Protein AF-J4USQ0-F1 (afdb_monomer)

Sequence (1064 aa):
MKVIIAGAGVAGPAIAFWLVKDGHEVTLVERFPSLRTAGLQVDLRNEAIEVVRRMGLLQTVRDRSVPEMGTIIVDSKGQEDIVQRKLHTETESGVQGKTSAYEIMRRDLIEILYDATKENVTYRFGLSVDHYRNIEGDENNEEGPKTDKVEVTLSDGSKEMYDLLIAADGQGSRIRKHMFFYRPEDDQSRWLGVFSAYFTLPRRDYDTSFCRMYHATERRLAMTRWHKEDQGQVYLMAMSNTERFRRALDRDVASQKDAFAAVFKGMGWQEERILAALTDAEDFYADEMLQRRSTVWSHGRVVLLGDSAYCASPIAGVGSSMALIGAYVLAGELASHGERDVAAALASYDATMRPLVDQSQRLPKRSLQAWLPLSTWSIKRLHVKEWVRSKGRGAQPWAKKVRDQRWLLPDYPEMCWRSRSAAWASLPSTARSSLTEDSRSRSFWSPGAYSATSSVGDDIWLPSYELRKEERTERLDRFPAHFPTVVFAAFAIYLPAFLATYRAGPELEVVDDKIDVVVKETTITPSDDNGASAVVADEVDVEEKVLLREKPVSKWKILAYGAPSSSHQLSSILTFLINGILVALTADALFRARILYPVDDISFVRLGYISNSEAKMLLREPDQAKMPVTVETRIADPQPPFEDPIWRLAGGLESTTSETDFTGIVNIPLSSKHTRWYEYRTSNNHTGRFLSAPRPGQLSDETDGKFTFLSTSCILPRFPYNPLDHALAIPGLRHLADKLPSLGAQFMLFLGDFIYIDVPSRFGKSIDEYRMQYRQVYASPDWAPVGQNLSWIHVLDDHEISNDWDANNSGVYQAAVQPWATYQANVNPPKALRAGSNSAQRQGATWYTFAQGPASFFLMDTRSYRSPNKVPFEDEEKTMLGAEQLEDFLAWLARPEPRGIRWKIVASSVPFTKNWPVNVRDTWGGFLVERRKVLEAMWDAGARGLGVLILSGDRHEFAATKFPPPADSKWPASAAVHEISTSPLNQFASPFPTYRQTDDEDVELKYIPSGSSKFGAYTIENFDGESLLQYQLFVDGKEAWNTTLVAAKPAGGTSRSFWDFLKF

Structure (mmCIF, N/CA/C/O backbone):
data_AF-J4USQ0-F1
#
_entry.id   AF-J4USQ0-F1
#
loop_
_atom_site.group_PDB
_atom_site.id
_atom_site.type_symbol
_atom_site.label_atom_id
_atom_site.label_alt_id
_atom_site.label_comp_id
_atom_site.label_asym_id
_atom_site.label_entity_id
_atom_site.label_seq_id
_atom_site.pdbx_PDB_ins_code
_atom_site.Cartn_x
_atom_site.Cartn_y
_atom_site.Cartn_z
_atom_site.occupancy
_atom_site.B_iso_or_equiv
_atom_site.auth_seq_id
_atom_site.auth_comp_id
_atom_site.auth_asym_id
_atom_site.auth_atom_id
_atom_site.pdbx_PDB_model_num
ATOM 1 N N . MET A 1 1 ? -6.585 -44.286 2.286 1.00 91.06 1 MET A N 1
ATOM 2 C CA . MET A 1 1 ? -7.352 -44.232 1.023 1.00 91.06 1 MET A CA 1
ATOM 3 C C . MET A 1 1 ? -6.670 -45.063 -0.051 1.00 91.06 1 MET A C 1
ATOM 5 O O . MET A 1 1 ? -5.442 -45.133 -0.073 1.00 91.06 1 MET A O 1
ATOM 9 N N . LYS A 1 2 ? -7.463 -45.645 -0.954 1.00 95.00 2 LYS A N 1
ATOM 10 C CA . LYS A 1 2 ? -7.025 -46.266 -2.204 1.00 95.00 2 LYS A CA 1
ATOM 11 C C . LYS A 1 2 ? -7.117 -45.242 -3.336 1.00 95.00 2 LYS A C 1
ATOM 13 O O . LYS A 1 2 ? -8.212 -44.824 -3.713 1.00 95.00 2 LYS A O 1
ATOM 18 N N . VAL A 1 3 ? -5.978 -44.840 -3.889 1.00 97.56 3 VAL A N 1
ATOM 19 C CA . VAL A 1 3 ? -5.871 -43.757 -4.878 1.00 97.56 3 VAL A CA 1
ATOM 20 C C . VAL A 1 3 ? -5.372 -44.306 -6.210 1.00 97.56 3 VAL A C 1
ATOM 22 O O . VAL A 1 3 ? -4.379 -45.035 -6.255 1.00 97.56 3 VAL A O 1
ATOM 25 N N . ILE A 1 4 ? -6.034 -43.925 -7.304 1.00 98.31 4 ILE A N 1
ATOM 26 C CA . ILE A 1 4 ? -5.542 -44.170 -8.661 1.00 98.31 4 ILE A CA 1
ATOM 27 C C . ILE A 1 4 ? -5.005 -42.880 -9.277 1.00 98.31 4 ILE A C 1
ATOM 29 O O . ILE A 1 4 ? -5.655 -41.836 -9.259 1.00 98.31 4 ILE A O 1
ATOM 33 N N . ILE A 1 5 ? -3.808 -42.955 -9.851 1.00 98.56 5 ILE A N 1
ATOM 34 C CA . ILE A 1 5 ? -3.156 -41.857 -10.562 1.00 98.56 5 ILE A CA 1
ATOM 35 C C . ILE A 1 5 ? -3.065 -42.227 -12.041 1.00 98.56 5 ILE A C 1
ATOM 37 O O . ILE A 1 5 ? -2.506 -43.264 -12.394 1.00 98.56 5 ILE A O 1
ATOM 41 N N . ALA A 1 6 ? -3.577 -41.370 -12.919 1.00 97.69 6 ALA A N 1
ATOM 42 C CA . ALA A 1 6 ? -3.460 -41.548 -14.362 1.00 97.69 6 ALA A CA 1
ATOM 43 C C . ALA A 1 6 ? -2.284 -40.725 -14.908 1.00 97.69 6 ALA A C 1
ATOM 45 O O . ALA A 1 6 ? -2.381 -39.503 -14.989 1.00 97.69 6 ALA A O 1
ATOM 46 N N . GLY A 1 7 ? -1.194 -41.387 -15.304 1.00 95.69 7 GLY A N 1
ATOM 47 C CA . GLY A 1 7 ? -0.032 -40.798 -15.979 1.00 95.69 7 GLY A CA 1
ATOM 48 C C . GLY A 1 7 ? 1.277 -40.883 -15.184 1.00 95.69 7 GLY A C 1
ATOM 49 O O . GLY A 1 7 ? 1.398 -40.339 -14.088 1.00 95.69 7 GLY A O 1
ATOM 50 N N . ALA A 1 8 ? 2.310 -41.484 -15.783 1.00 94.19 8 ALA A N 1
ATOM 51 C CA . ALA A 1 8 ? 3.670 -41.620 -15.245 1.00 94.19 8 ALA A CA 1
ATOM 52 C C . ALA A 1 8 ? 4.606 -40.516 -15.780 1.00 94.19 8 ALA A C 1
ATOM 54 O O . ALA A 1 8 ? 5.695 -40.771 -16.297 1.00 94.19 8 ALA A O 1
ATOM 55 N N . GLY A 1 9 ? 4.145 -39.263 -15.713 1.00 92.12 9 GLY A N 1
ATOM 56 C CA . GLY A 1 9 ? 4.938 -38.076 -16.045 1.00 92.12 9 GLY A CA 1
ATOM 57 C C . GLY A 1 9 ? 5.817 -37.611 -14.878 1.00 92.12 9 GLY A C 1
ATOM 58 O O . GLY A 1 9 ? 6.396 -38.415 -14.165 1.00 92.12 9 GLY A O 1
ATOM 59 N N . VAL A 1 10 ? 5.902 -36.293 -14.664 1.00 94.62 10 VAL A N 1
ATOM 60 C CA . VAL A 1 10 ? 6.543 -35.723 -13.458 1.00 94.62 10 VAL A CA 1
ATOM 61 C C . VAL A 1 10 ? 5.551 -35.696 -12.293 1.00 94.62 10 VAL A C 1
ATOM 63 O O . VAL A 1 10 ? 5.854 -36.176 -11.208 1.00 94.62 10 VAL A O 1
ATOM 66 N N . ALA A 1 11 ? 4.346 -35.169 -12.535 1.00 96.56 11 ALA A N 1
ATOM 67 C CA . ALA A 1 11 ? 3.311 -34.993 -11.519 1.00 96.56 11 ALA A CA 1
ATOM 68 C C . ALA A 1 11 ? 2.892 -36.309 -10.845 1.00 96.56 11 ALA A C 1
ATOM 70 O O . ALA A 1 11 ? 2.809 -36.348 -9.624 1.00 96.56 11 ALA A O 1
ATOM 71 N N . GLY A 1 12 ? 2.661 -37.374 -11.622 1.00 96.88 12 GLY A N 1
ATOM 72 C CA . GLY A 1 12 ? 2.139 -38.646 -11.112 1.00 96.88 12 GLY A CA 1
ATOM 73 C C . GLY A 1 12 ? 3.062 -39.333 -10.097 1.00 96.88 12 GLY A C 1
ATOM 74 O O . GLY A 1 12 ? 2.670 -39.498 -8.945 1.00 96.88 12 GLY A O 1
ATOM 75 N N . PRO A 1 13 ? 4.309 -39.673 -10.460 1.00 96.94 13 PRO A N 1
ATOM 76 C CA . PRO A 1 13 ? 5.282 -40.214 -9.512 1.00 96.94 13 PRO A CA 1
ATOM 77 C C . PRO A 1 13 ? 5.581 -39.264 -8.338 1.00 96.94 13 PRO A C 1
ATOM 79 O O . PRO A 1 13 ? 5.800 -39.722 -7.218 1.00 96.94 13 PRO A O 1
ATOM 82 N N . ALA A 1 14 ? 5.543 -37.941 -8.553 1.00 97.69 14 ALA A N 1
ATOM 83 C CA . ALA A 1 14 ? 5.748 -36.967 -7.481 1.00 97.69 14 ALA A CA 1
ATOM 84 C C . ALA A 1 14 ? 4.627 -36.981 -6.430 1.00 97.69 14 ALA A C 1
ATOM 86 O O . ALA A 1 14 ? 4.930 -36.955 -5.241 1.00 97.69 14 ALA A O 1
ATOM 87 N N . ILE A 1 15 ? 3.351 -37.042 -6.833 1.00 97.94 15 ILE A N 1
ATOM 88 C CA . ILE A 1 15 ? 2.240 -37.148 -5.871 1.00 97.94 15 ILE A CA 1
ATOM 89 C C . ILE A 1 15 ? 2.223 -38.533 -5.220 1.00 97.94 15 ILE A C 1
ATOM 91 O O . ILE A 1 15 ? 2.036 -38.634 -4.012 1.00 97.94 15 ILE A O 1
ATOM 95 N N . ALA A 1 16 ? 2.526 -39.588 -5.984 1.00 97.81 16 ALA A N 1
ATOM 96 C CA . ALA A 1 16 ? 2.618 -40.949 -5.463 1.00 97.81 16 ALA A CA 1
ATOM 97 C C . ALA A 1 16 ? 3.649 -41.064 -4.327 1.00 97.81 16 ALA A C 1
ATOM 99 O O . ALA A 1 16 ? 3.382 -41.718 -3.323 1.00 97.81 16 ALA A O 1
ATOM 100 N N . PHE A 1 17 ? 4.790 -40.373 -4.446 1.00 97.06 17 PHE A N 1
ATOM 101 C CA . PHE A 1 17 ? 5.808 -40.312 -3.394 1.00 97.06 17 PHE A CA 1
ATOM 102 C C . PHE A 1 17 ? 5.253 -39.798 -2.061 1.00 97.06 17 PHE A C 1
ATOM 104 O O . PHE A 1 17 ? 5.545 -40.375 -1.014 1.00 97.06 17 PHE A O 1
ATOM 111 N N . TRP A 1 18 ? 4.472 -38.717 -2.088 1.00 96.31 18 TRP A N 1
ATOM 112 C CA . TRP A 1 18 ? 3.912 -38.126 -0.875 1.00 96.31 18 TRP A CA 1
ATOM 113 C C . TRP A 1 18 ? 2.767 -38.969 -0.309 1.00 96.31 18 TRP A C 1
ATOM 115 O O . TRP A 1 18 ? 2.776 -39.260 0.882 1.00 96.31 18 TRP A O 1
ATOM 125 N N . LEU A 1 19 ? 1.854 -39.447 -1.161 1.00 95.50 19 LEU A N 1
ATOM 126 C CA . LEU A 1 19 ? 0.703 -40.251 -0.734 1.00 95.50 19 LEU A CA 1
ATOM 127 C C . LEU A 1 19 ? 1.112 -41.590 -0.104 1.00 95.50 19 LEU A C 1
ATOM 129 O O . LEU A 1 19 ? 0.542 -41.994 0.904 1.00 95.50 19 LEU A O 1
ATOM 133 N N . VAL A 1 20 ? 2.123 -42.270 -0.656 1.00 94.56 20 VAL A N 1
ATOM 134 C CA . VAL A 1 20 ? 2.651 -43.506 -0.055 1.00 94.56 20 VAL A CA 1
ATOM 135 C C . VAL A 1 20 ? 3.273 -43.233 1.312 1.00 94.56 20 VAL A C 1
ATOM 137 O O . VAL A 1 20 ? 3.106 -44.027 2.235 1.00 94.56 20 VAL A O 1
ATOM 140 N N . LYS A 1 21 ? 3.991 -42.113 1.464 1.00 90.38 21 LYS A N 1
ATOM 141 C CA . LYS A 1 21 ? 4.572 -41.733 2.759 1.00 90.38 21 LYS A CA 1
ATOM 142 C C . LYS A 1 21 ? 3.519 -41.401 3.811 1.00 90.38 21 LYS A C 1
ATOM 144 O O . LYS A 1 21 ? 3.797 -41.601 4.989 1.00 90.38 21 LYS A O 1
ATOM 149 N N . ASP A 1 22 ? 2.351 -40.941 3.380 1.00 88.88 22 ASP A N 1
ATOM 150 C CA . ASP A 1 22 ? 1.182 -40.710 4.232 1.00 88.88 22 ASP A CA 1
ATOM 151 C C . ASP A 1 22 ? 0.345 -41.988 4.472 1.00 88.88 22 ASP A C 1
ATOM 153 O O . ASP A 1 22 ? -0.679 -41.971 5.146 1.00 88.88 22 ASP A O 1
ATOM 157 N N . GLY A 1 23 ? 0.792 -43.140 3.953 1.00 90.75 23 GLY A N 1
ATOM 158 C CA . GLY A 1 23 ? 0.183 -44.448 4.211 1.00 90.75 23 GLY A CA 1
ATOM 159 C C . GLY A 1 23 ? -0.972 -44.826 3.279 1.00 90.75 23 GLY A C 1
ATOM 160 O O . GLY A 1 23 ? -1.712 -45.763 3.578 1.00 90.75 23 GLY A O 1
ATOM 161 N N . HIS A 1 24 ? -1.154 -44.132 2.154 1.00 93.50 24 HIS A N 1
ATOM 162 C CA . HIS A 1 24 ? -2.183 -44.476 1.172 1.00 93.50 24 HIS A CA 1
ATOM 163 C C . HIS A 1 24 ? -1.770 -45.629 0.242 1.00 93.50 24 HIS A C 1
ATOM 165 O O . HIS A 1 24 ? -0.600 -45.792 -0.104 1.00 93.50 24 HIS A O 1
ATOM 171 N N . GLU A 1 25 ? -2.757 -46.394 -0.233 1.00 96.81 25 GLU A N 1
ATOM 172 C CA . GLU A 1 25 ? -2.566 -47.434 -1.248 1.00 96.81 25 GLU A CA 1
ATOM 173 C C . GLU A 1 25 ? -2.660 -46.800 -2.641 1.00 96.81 25 GLU A C 1
ATOM 175 O O . GLU A 1 25 ? -3.724 -46.330 -3.048 1.00 96.81 25 GLU A O 1
ATOM 180 N N . VAL A 1 26 ? -1.548 -46.769 -3.381 1.00 98.31 26 VAL A N 1
ATOM 181 C CA . VAL A 1 26 ? -1.456 -46.029 -4.647 1.00 98.31 26 VAL A CA 1
ATOM 182 C C . VAL A 1 26 ? -1.272 -46.974 -5.835 1.00 98.31 26 VAL A C 1
ATOM 184 O O . VAL A 1 26 ? -0.310 -47.743 -5.907 1.00 98.31 26 VAL A O 1
ATOM 187 N N . THR A 1 27 ? -2.174 -46.870 -6.812 1.00 98.44 27 THR A N 1
ATOM 188 C CA . THR A 1 27 ? -2.026 -47.466 -8.148 1.00 98.44 27 THR A CA 1
ATOM 189 C C . THR A 1 27 ? -1.762 -46.362 -9.165 1.00 98.44 27 THR A C 1
ATOM 191 O O . THR A 1 27 ? -2.521 -45.400 -9.236 1.00 98.44 27 THR A O 1
ATOM 194 N N . LEU A 1 28 ? -0.723 -46.496 -9.986 1.00 98.31 28 LEU A N 1
ATOM 195 C CA . LEU A 1 28 ? -0.434 -45.564 -11.072 1.00 98.31 28 LEU A CA 1
ATOM 196 C C . LEU A 1 28 ? -0.550 -46.285 -12.415 1.00 98.31 28 LEU A C 1
ATOM 198 O O . LEU A 1 28 ? 0.158 -47.259 -12.665 1.00 98.31 28 LEU A O 1
ATOM 202 N N . VAL A 1 29 ? -1.427 -45.792 -13.289 1.00 97.56 29 VAL A N 1
ATOM 203 C CA . VAL A 1 29 ? -1.617 -46.324 -14.646 1.00 97.56 29 VAL A CA 1
ATOM 204 C C . VAL A 1 29 ? -0.976 -45.406 -15.686 1.00 97.56 29 VAL A C 1
ATOM 206 O O . VAL A 1 29 ? -1.064 -44.180 -15.588 1.00 97.56 29 VAL A O 1
ATOM 209 N N . GLU A 1 30 ? -0.317 -45.982 -16.687 1.00 95.12 30 GLU A N 1
ATOM 210 C CA . GLU A 1 30 ? 0.329 -45.257 -17.784 1.00 95.12 30 GLU A CA 1
ATOM 211 C C . GLU A 1 30 ? -0.036 -45.894 -19.124 1.00 95.12 30 GLU A C 1
ATOM 213 O O . GLU A 1 30 ? 0.147 -47.092 -19.324 1.00 95.12 30 GLU A O 1
ATOM 218 N N . ARG A 1 31 ? -0.517 -45.075 -20.067 1.00 93.44 31 ARG A N 1
ATOM 219 C CA . ARG A 1 31 ? -0.983 -45.539 -21.381 1.00 93.44 31 ARG A CA 1
ATOM 220 C C . ARG A 1 31 ? 0.138 -46.120 -22.238 1.00 93.44 31 ARG A C 1
ATOM 222 O O . ARG A 1 31 ? -0.121 -46.935 -23.116 1.00 93.44 31 ARG A O 1
ATOM 229 N N . PHE A 1 32 ? 1.372 -45.661 -22.042 1.00 90.94 32 PHE A N 1
ATOM 230 C CA . PHE A 1 32 ? 2.525 -46.205 -22.750 1.00 90.94 32 PHE A CA 1
ATOM 231 C C . PHE A 1 32 ? 2.962 -47.539 -22.125 1.00 90.94 32 PHE A C 1
ATOM 233 O O . PHE A 1 32 ? 2.872 -47.698 -20.909 1.00 90.94 32 PHE A O 1
ATOM 240 N N . PRO A 1 33 ? 3.473 -48.492 -22.929 1.00 90.88 33 PRO A N 1
ATOM 241 C CA . PRO A 1 33 ? 3.874 -49.819 -22.447 1.00 90.88 33 PRO A CA 1
ATOM 242 C C . PRO A 1 33 ? 5.113 -49.793 -21.537 1.00 90.88 33 PRO A C 1
ATOM 244 O O . PRO A 1 33 ? 5.464 -50.802 -20.935 1.00 90.88 33 PRO A O 1
ATOM 247 N N . SER A 1 34 ? 5.779 -48.645 -21.427 1.00 88.88 34 SER A N 1
ATOM 248 C CA . SER A 1 34 ? 6.929 -48.422 -20.561 1.00 88.88 34 SER A CA 1
ATOM 249 C C . SER A 1 34 ? 7.004 -46.955 -20.141 1.00 88.88 34 SER A C 1
ATOM 251 O O . SER A 1 34 ? 6.361 -46.085 -20.738 1.00 88.88 34 SER A O 1
ATOM 253 N N . LEU A 1 35 ? 7.843 -46.661 -19.146 1.00 85.75 35 LEU A N 1
ATOM 254 C CA . LEU A 1 35 ? 8.131 -45.295 -18.718 1.00 85.75 35 LEU A CA 1
ATOM 255 C C . LEU A 1 35 ? 8.628 -44.458 -19.903 1.00 85.75 35 LEU A C 1
ATOM 257 O O . LEU A 1 35 ? 9.567 -44.843 -20.606 1.00 85.75 35 LEU A O 1
ATOM 261 N N . ARG A 1 36 ? 7.996 -43.305 -20.145 1.00 76.88 36 ARG A N 1
ATOM 262 C CA . ARG A 1 36 ? 8.358 -42.457 -21.283 1.00 76.88 36 ARG A CA 1
ATOM 263 C C . ARG A 1 36 ? 9.597 -41.632 -20.957 1.00 76.88 36 ARG A C 1
ATOM 265 O O . ARG A 1 36 ? 9.516 -40.566 -20.348 1.00 76.88 36 ARG A O 1
ATOM 272 N N . THR A 1 37 ? 10.728 -42.120 -21.441 1.00 64.81 37 THR A N 1
ATOM 273 C CA . THR A 1 37 ? 12.059 -41.534 -21.265 1.00 64.81 37 THR A CA 1
ATOM 274 C C . THR A 1 37 ? 12.434 -40.514 -22.345 1.00 64.81 37 THR A C 1
ATOM 276 O O . THR A 1 37 ? 13.511 -39.934 -22.301 1.00 64.81 37 THR A O 1
ATOM 279 N N . ALA A 1 38 ? 11.552 -40.238 -23.308 1.00 65.31 38 ALA A N 1
ATOM 280 C CA . ALA A 1 38 ? 11.733 -39.140 -24.255 1.00 65.31 38 ALA A CA 1
ATOM 281 C C . ALA A 1 38 ? 11.312 -37.797 -23.628 1.00 65.31 38 ALA A C 1
ATOM 283 O O . ALA A 1 38 ? 10.303 -37.711 -22.915 1.00 65.31 38 ALA A O 1
ATOM 284 N N . GLY A 1 39 ? 12.051 -36.725 -23.914 1.00 69.44 39 GLY A N 1
ATOM 285 C CA . GLY A 1 39 ? 11.675 -35.388 -23.469 1.00 69.44 39 GLY A CA 1
ATOM 286 C C . GLY A 1 39 ? 12.799 -34.362 -23.517 1.00 69.44 39 GLY A C 1
ATOM 287 O O . GLY A 1 39 ? 13.975 -34.684 -23.657 1.00 69.44 39 GLY A O 1
ATOM 288 N N . LEU A 1 40 ? 12.389 -33.108 -23.387 1.00 80.31 40 LEU A N 1
ATOM 289 C CA . LEU A 1 40 ? 13.247 -31.931 -23.309 1.00 80.31 40 LEU A CA 1
ATOM 290 C C . LEU A 1 40 ? 13.972 -31.801 -21.961 1.00 80.31 40 LEU A C 1
ATOM 292 O O . LEU A 1 40 ? 13.605 -32.421 -20.960 1.00 80.31 40 LEU A O 1
ATOM 296 N N . GLN A 1 41 ? 14.988 -30.950 -21.955 1.00 85.94 41 GLN A N 1
ATOM 297 C CA . GLN A 1 41 ? 15.636 -30.433 -20.755 1.00 85.94 41 GLN A CA 1
ATOM 298 C C . GLN A 1 41 ? 14.641 -29.563 -19.971 1.00 85.94 41 GLN A C 1
ATOM 300 O O . GLN A 1 41 ? 13.936 -28.733 -20.549 1.00 85.94 41 GLN A O 1
ATOM 305 N N . VAL A 1 42 ? 14.529 -29.799 -18.665 1.00 86.69 42 VAL A N 1
ATOM 306 C CA . VAL A 1 42 ? 13.593 -29.117 -17.764 1.00 86.69 42 VAL A CA 1
ATOM 307 C C . VAL A 1 42 ? 14.342 -28.452 -16.622 1.00 86.69 42 VAL A C 1
ATOM 309 O O . VAL A 1 42 ? 15.324 -28.982 -16.108 1.00 86.69 42 VAL A O 1
ATOM 312 N N . ASP A 1 43 ? 13.832 -27.303 -16.191 1.00 81.38 43 ASP A N 1
ATOM 313 C CA . ASP A 1 43 ? 14.385 -26.560 -15.068 1.00 81.38 43 ASP A CA 1
ATOM 314 C C . ASP A 1 43 ? 13.612 -26.830 -13.775 1.00 81.38 43 ASP A C 1
ATOM 316 O O . ASP A 1 43 ? 12.377 -26.721 -13.726 1.00 81.38 43 ASP A O 1
ATOM 320 N N . LEU A 1 44 ? 14.355 -27.066 -12.692 1.00 82.94 44 LEU A N 1
ATOM 321 C CA . LEU A 1 44 ? 13.839 -26.874 -11.341 1.00 82.94 44 LEU A CA 1
ATOM 322 C C . LEU A 1 44 ? 14.146 -25.455 -10.862 1.00 82.94 44 LEU A C 1
ATOM 324 O O . LEU A 1 44 ? 15.304 -25.025 -10.789 1.00 82.94 44 LEU A O 1
ATOM 328 N N . ARG A 1 45 ? 13.084 -24.713 -10.544 1.00 78.19 45 ARG A N 1
ATOM 329 C CA . ARG A 1 45 ? 13.154 -23.307 -10.143 1.00 78.19 45 ARG A CA 1
ATOM 330 C C . ARG A 1 45 ? 12.479 -23.084 -8.796 1.00 78.19 45 ARG A C 1
ATOM 332 O O . ARG A 1 45 ? 11.486 -23.734 -8.474 1.00 78.19 45 ARG A O 1
ATOM 339 N N . ASN A 1 46 ? 13.005 -22.118 -8.046 1.00 78.44 46 ASN A N 1
ATOM 340 C CA . ASN A 1 46 ? 12.407 -21.588 -6.819 1.00 78.44 46 ASN A CA 1
ATOM 341 C C . ASN A 1 46 ? 11.964 -22.684 -5.818 1.00 78.44 46 ASN A C 1
ATOM 343 O O . ASN A 1 46 ? 12.779 -23.504 -5.400 1.00 78.44 46 ASN A O 1
ATOM 347 N N . GLU A 1 47 ? 10.687 -22.696 -5.424 1.00 86.00 47 GLU A N 1
ATOM 348 C CA . GLU A 1 47 ? 10.088 -23.589 -4.424 1.00 86.00 47 GLU A CA 1
ATOM 349 C C . GLU A 1 47 ? 10.143 -25.072 -4.824 1.00 86.00 47 GLU A C 1
ATOM 351 O O . GLU A 1 47 ? 10.145 -25.938 -3.954 1.00 86.00 47 GLU A O 1
ATOM 356 N N . ALA A 1 48 ? 10.267 -25.404 -6.113 1.00 88.62 48 ALA A N 1
ATOM 357 C CA . ALA A 1 48 ? 10.392 -26.800 -6.537 1.00 88.62 48 ALA A CA 1
ATOM 358 C C . ALA A 1 48 ? 11.705 -27.441 -6.053 1.00 88.62 48 ALA A C 1
ATOM 360 O O . ALA A 1 48 ? 11.734 -28.633 -5.754 1.00 88.62 48 ALA A O 1
ATOM 361 N N . ILE A 1 49 ? 12.781 -26.653 -5.920 1.00 88.50 49 ILE A N 1
ATOM 362 C CA . ILE A 1 49 ? 14.055 -27.119 -5.343 1.00 88.50 49 ILE A CA 1
ATOM 363 C C . ILE A 1 49 ? 13.844 -27.525 -3.884 1.00 88.50 49 ILE A C 1
ATOM 365 O O . ILE A 1 49 ? 14.345 -28.555 -3.437 1.00 88.50 49 ILE A O 1
ATOM 369 N N . GLU A 1 50 ? 13.068 -26.724 -3.158 1.00 88.19 50 GLU A N 1
ATOM 370 C CA . GLU A 1 50 ? 12.704 -26.979 -1.773 1.00 88.19 50 GLU A CA 1
ATOM 371 C C . GLU A 1 50 ? 11.836 -28.240 -1.646 1.00 88.19 50 GLU A C 1
ATOM 373 O O . GLU A 1 50 ? 12.124 -29.087 -0.804 1.00 88.19 50 GLU A O 1
ATOM 378 N N . VAL A 1 51 ? 10.854 -28.445 -2.531 1.00 92.88 51 VAL A N 1
ATOM 379 C CA . VAL A 1 51 ? 10.066 -29.692 -2.574 1.00 92.88 51 VAL A CA 1
ATOM 380 C C . VAL A 1 51 ? 10.975 -30.907 -2.772 1.00 92.88 51 VAL A C 1
ATOM 382 O O . VAL A 1 51 ? 10.937 -31.840 -1.973 1.00 92.88 51 VAL A O 1
ATOM 385 N N . VAL A 1 52 ? 11.859 -30.887 -3.773 1.00 93.12 52 VAL A N 1
ATOM 386 C CA . VAL A 1 52 ? 12.793 -31.998 -4.039 1.00 93.12 52 VAL A CA 1
ATOM 387 C C . VAL A 1 52 ? 13.766 -32.215 -2.871 1.00 93.12 52 VAL A C 1
ATOM 389 O O . VAL A 1 52 ? 14.123 -33.354 -2.549 1.00 93.12 52 VAL A O 1
ATOM 392 N N . ARG A 1 53 ? 14.158 -31.146 -2.168 1.00 90.25 53 ARG A N 1
ATOM 393 C CA . ARG A 1 53 ? 14.927 -31.235 -0.919 1.00 90.25 53 ARG A CA 1
ATOM 394 C C . ARG A 1 53 ? 14.143 -31.949 0.182 1.00 90.25 53 ARG A C 1
ATOM 396 O O . ARG A 1 53 ? 14.715 -32.818 0.839 1.00 90.25 53 ARG A O 1
ATOM 403 N N . ARG A 1 54 ? 12.853 -31.644 0.360 1.00 91.31 54 ARG A N 1
ATOM 404 C CA . ARG A 1 54 ? 11.963 -32.327 1.322 1.00 91.31 54 ARG A CA 1
ATOM 405 C C . ARG A 1 54 ? 11.720 -33.794 0.950 1.00 91.31 54 ARG A C 1
ATOM 407 O O . ARG A 1 54 ? 11.613 -34.637 1.840 1.00 91.31 54 ARG A O 1
ATOM 414 N N . MET A 1 55 ? 11.729 -34.125 -0.344 1.00 93.19 55 MET A N 1
ATOM 415 C CA . MET A 1 55 ? 11.717 -35.517 -0.820 1.00 93.19 55 MET A CA 1
ATOM 416 C C . MET A 1 55 ? 13.027 -36.260 -0.504 1.00 93.19 55 MET A C 1
ATOM 418 O O . MET A 1 55 ? 13.050 -37.487 -0.483 1.00 93.19 55 MET A O 1
ATOM 422 N N . GLY A 1 56 ? 14.119 -35.539 -0.225 1.00 92.31 56 GLY A N 1
ATOM 423 C CA . GLY A 1 56 ? 15.450 -36.118 -0.034 1.00 92.31 56 GLY A CA 1
ATOM 424 C C . GLY A 1 56 ? 16.164 -36.470 -1.342 1.00 92.31 56 GLY A C 1
ATOM 425 O O . GLY A 1 56 ? 17.165 -37.173 -1.306 1.00 92.31 56 GLY A O 1
ATOM 426 N N . LEU A 1 57 ? 15.676 -35.969 -2.482 1.00 94.19 57 LEU A N 1
ATOM 427 C CA . LEU A 1 57 ? 16.160 -36.317 -3.826 1.00 94.19 57 LEU A CA 1
ATOM 428 C C . LEU A 1 57 ? 17.069 -35.240 -4.441 1.00 94.19 57 LEU A C 1
ATOM 430 O O . LEU A 1 57 ? 17.544 -35.392 -5.564 1.00 94.19 57 LEU A O 1
ATOM 434 N N . LEU A 1 58 ? 17.327 -34.141 -3.720 1.00 90.62 58 LEU A N 1
ATOM 435 C CA . LEU A 1 58 ? 18.045 -32.981 -4.262 1.00 90.62 58 LEU A CA 1
ATOM 436 C C . LEU A 1 58 ? 19.448 -33.326 -4.766 1.00 90.62 58 LEU A C 1
ATOM 438 O O . LEU A 1 58 ? 19.851 -32.835 -5.818 1.00 90.62 58 LEU A O 1
ATOM 442 N N . GLN A 1 59 ? 20.183 -34.164 -4.031 1.00 87.81 59 GLN A N 1
ATOM 443 C CA . GLN A 1 59 ? 21.527 -34.559 -4.443 1.00 87.81 59 GLN A CA 1
ATOM 444 C C . GLN A 1 59 ? 21.484 -35.437 -5.698 1.00 87.81 59 GLN A C 1
ATOM 446 O O . GLN A 1 59 ? 22.187 -35.148 -6.656 1.00 87.81 59 GLN A O 1
ATOM 451 N N . THR A 1 60 ? 20.575 -36.413 -5.750 1.00 92.69 60 THR A N 1
ATOM 452 C CA . THR A 1 60 ? 20.378 -37.271 -6.928 1.00 92.69 60 THR A CA 1
ATOM 453 C C . THR A 1 60 ? 20.030 -36.464 -8.178 1.00 92.69 60 THR A C 1
ATOM 455 O O . THR A 1 60 ? 20.513 -36.776 -9.263 1.00 92.69 60 THR A O 1
ATOM 458 N N . VAL A 1 61 ? 19.225 -35.404 -8.036 1.00 91.75 61 VAL A N 1
ATOM 459 C CA . VAL A 1 61 ? 18.933 -34.487 -9.144 1.00 91.75 61 VAL A CA 1
ATOM 460 C C . VAL A 1 61 ? 20.183 -33.723 -9.573 1.00 91.75 61 VAL A C 1
ATOM 462 O O . VAL A 1 61 ? 20.453 -33.663 -10.766 1.00 91.75 61 VAL A O 1
ATOM 465 N N . ARG A 1 62 ? 20.968 -33.178 -8.632 1.00 87.50 62 ARG A N 1
ATOM 466 C CA . ARG A 1 62 ? 22.221 -32.469 -8.953 1.00 87.50 62 ARG A CA 1
ATOM 467 C C . ARG A 1 62 ? 23.219 -33.359 -9.689 1.00 87.50 62 ARG A C 1
ATOM 469 O O . ARG A 1 62 ? 23.839 -32.898 -10.640 1.00 87.50 62 ARG A O 1
ATOM 476 N N . ASP A 1 63 ? 23.343 -34.617 -9.277 1.00 88.50 63 ASP A N 1
ATOM 477 C CA . ASP A 1 63 ? 24.284 -35.573 -9.871 1.00 88.50 63 ASP A CA 1
ATOM 478 C C . ASP A 1 63 ? 23.895 -35.962 -11.310 1.00 88.50 63 ASP A C 1
ATOM 480 O O . ASP A 1 63 ? 24.748 -36.391 -12.084 1.00 88.50 63 ASP A O 1
ATOM 484 N N . ARG A 1 64 ? 22.618 -35.789 -11.685 1.00 89.50 64 ARG A N 1
ATOM 485 C CA . ARG A 1 64 ? 22.102 -36.005 -13.048 1.00 89.50 64 ARG A CA 1
ATOM 486 C C . ARG A 1 64 ? 21.797 -34.699 -13.801 1.00 89.50 64 ARG A C 1
ATOM 488 O O . ARG A 1 64 ? 21.225 -34.747 -14.888 1.00 89.50 64 ARG A O 1
ATOM 495 N N . SER A 1 65 ? 22.153 -33.534 -13.252 1.00 88.12 65 SER A N 1
ATOM 496 C CA . SER A 1 65 ? 21.978 -32.249 -13.937 1.00 88.12 65 SER A CA 1
ATOM 497 C C . SER A 1 65 ? 22.842 -32.176 -15.199 1.00 88.12 65 SER A C 1
ATOM 499 O O . SER A 1 65 ? 23.970 -32.666 -15.243 1.00 88.12 65 SER A O 1
ATOM 501 N N . VAL A 1 66 ? 22.345 -31.489 -16.225 1.00 86.62 66 VAL A N 1
ATOM 502 C CA . VAL A 1 66 ? 23.075 -31.303 -17.482 1.00 86.62 66 VAL A CA 1
ATOM 503 C C . VAL A 1 66 ? 24.243 -30.314 -17.314 1.00 86.62 66 VAL A C 1
ATOM 505 O O . VAL A 1 66 ? 24.077 -29.242 -16.715 1.00 86.62 66 VAL A O 1
ATOM 508 N N . PRO A 1 67 ? 25.432 -30.603 -17.878 1.00 81.19 67 PRO A N 1
ATOM 509 C CA . PRO A 1 67 ? 26.620 -29.757 -17.743 1.00 81.19 67 PRO A CA 1
ATOM 510 C C . PRO A 1 67 ? 26.605 -28.560 -18.718 1.00 81.19 67 PRO A C 1
ATOM 512 O O . PRO A 1 67 ? 27.613 -28.239 -19.351 1.00 81.19 67 PRO A O 1
ATOM 515 N N . GLU A 1 68 ? 25.458 -27.889 -18.873 1.00 84.25 68 GLU A N 1
ATOM 516 C CA . GLU A 1 68 ? 25.324 -26.727 -19.758 1.00 84.25 68 GLU A CA 1
ATOM 517 C C . GLU A 1 68 ? 26.103 -25.523 -19.193 1.00 84.25 68 GLU A C 1
ATOM 519 O O . GLU A 1 68 ? 25.905 -25.121 -18.045 1.00 84.25 68 GLU A O 1
ATOM 524 N N . MET A 1 69 ? 26.992 -24.929 -19.998 1.00 82.06 69 MET A N 1
ATOM 525 C CA . MET A 1 69 ? 27.903 -23.843 -19.589 1.00 82.06 69 MET A CA 1
ATOM 526 C C . MET A 1 69 ? 27.303 -22.437 -19.725 1.00 82.06 69 MET A C 1
ATOM 528 O O . MET A 1 69 ? 27.934 -21.451 -19.330 1.00 82.06 69 MET A O 1
ATOM 532 N N . GLY A 1 70 ? 26.109 -22.318 -20.303 1.00 82.19 70 GLY A N 1
ATOM 533 C CA . GLY A 1 70 ? 25.437 -21.054 -20.587 1.00 82.19 70 GLY A CA 1
ATOM 534 C C . GLY A 1 70 ? 24.822 -21.032 -21.984 1.00 82.19 70 GLY A C 1
ATOM 535 O O . GLY A 1 70 ? 24.657 -22.066 -22.632 1.00 82.19 70 GLY A O 1
ATOM 536 N N . THR A 1 71 ? 24.544 -19.832 -22.487 1.00 85.56 71 THR A N 1
ATOM 537 C CA . THR A 1 71 ? 23.892 -19.620 -23.781 1.00 85.56 71 THR A CA 1
ATOM 538 C C . THR A 1 71 ? 24.733 -18.740 -24.705 1.00 85.56 71 THR A C 1
ATOM 540 O O . THR A 1 71 ? 25.249 -17.703 -24.287 1.00 85.56 71 THR A O 1
ATOM 543 N N . ILE A 1 72 ? 24.822 -19.119 -25.980 1.00 88.19 72 ILE A N 1
ATOM 544 C CA . ILE A 1 72 ? 25.454 -18.334 -27.046 1.00 88.19 72 ILE A CA 1
ATOM 545 C C . ILE A 1 72 ? 24.409 -18.018 -28.112 1.00 88.19 72 ILE A C 1
ATOM 547 O O . ILE A 1 72 ? 23.704 -18.908 -28.587 1.00 88.19 72 ILE A O 1
ATOM 551 N N . ILE A 1 73 ? 24.305 -16.748 -28.489 1.00 90.00 73 ILE A N 1
ATOM 552 C CA . ILE A 1 73 ? 23.533 -16.332 -29.661 1.00 90.00 73 ILE A CA 1
ATOM 553 C C . ILE A 1 73 ? 24.497 -16.279 -30.842 1.00 90.00 73 ILE A C 1
ATOM 555 O O . ILE A 1 73 ? 25.551 -15.651 -30.735 1.00 90.00 73 ILE A O 1
ATOM 559 N N . VAL A 1 74 ? 24.136 -16.960 -31.928 1.00 90.75 74 VAL A N 1
ATOM 560 C CA . VAL A 1 74 ? 24.954 -17.062 -33.141 1.00 90.75 74 VAL A CA 1
ATOM 561 C C . VAL A 1 74 ? 24.287 -16.375 -34.329 1.00 90.75 74 VAL A C 1
ATOM 563 O O . VAL A 1 74 ? 23.059 -16.239 -34.362 1.00 90.75 74 VAL A O 1
ATOM 566 N N . ASP A 1 75 ? 25.097 -15.973 -35.303 1.00 87.75 75 ASP A N 1
ATOM 567 C CA . ASP A 1 75 ? 24.639 -15.466 -36.595 1.00 87.75 75 ASP A CA 1
ATOM 568 C C . ASP A 1 75 ? 24.386 -16.603 -37.613 1.00 87.75 75 ASP A C 1
ATOM 570 O O . ASP A 1 75 ? 24.511 -17.794 -37.313 1.00 87.75 75 ASP A O 1
ATOM 574 N N . SER A 1 76 ? 24.042 -16.242 -38.854 1.00 86.62 76 SER A N 1
ATOM 575 C CA . SER A 1 76 ? 23.789 -17.201 -39.943 1.00 86.62 76 SER A CA 1
ATOM 576 C C . SER A 1 76 ? 25.019 -18.000 -40.383 1.00 86.62 76 SER A C 1
ATOM 578 O O . SER A 1 76 ? 24.865 -18.985 -41.097 1.00 86.62 76 SER A O 1
ATOM 580 N N . LYS A 1 77 ? 26.232 -17.579 -40.013 1.00 86.31 77 LYS A N 1
ATOM 581 C CA . LYS A 1 77 ? 27.491 -18.287 -40.289 1.00 86.31 77 LYS A CA 1
ATOM 582 C C . LYS A 1 77 ? 27.975 -19.085 -39.074 1.00 86.31 77 LYS A C 1
ATOM 584 O O . LYS A 1 77 ? 28.989 -19.769 -39.161 1.00 86.31 77 LYS A O 1
ATOM 589 N N . GLY A 1 78 ? 27.253 -19.023 -37.954 1.00 82.19 78 GLY A N 1
ATOM 590 C CA . GLY A 1 78 ? 27.640 -19.654 -36.697 1.00 82.19 78 GLY A CA 1
ATOM 591 C C . GLY A 1 78 ? 28.668 -18.861 -35.891 1.00 82.19 78 GLY A C 1
ATOM 592 O O . GLY A 1 78 ? 29.209 -19.412 -34.935 1.00 82.19 78 GLY A O 1
ATOM 593 N N . GLN A 1 79 ? 28.934 -17.600 -36.247 1.00 84.25 79 GLN A N 1
ATOM 594 C CA . GLN A 1 79 ? 29.784 -16.718 -35.452 1.00 84.25 79 GLN A CA 1
ATOM 595 C C . GLN A 1 79 ? 29.069 -16.323 -34.160 1.00 84.25 79 GLN A C 1
ATOM 597 O O . GLN A 1 79 ? 27.854 -16.123 -34.133 1.00 84.25 79 GLN A O 1
ATOM 602 N N . GLU A 1 80 ? 29.826 -16.256 -33.068 1.00 84.75 80 GLU A N 1
ATOM 603 C CA . GLU A 1 80 ? 29.297 -15.998 -31.731 1.00 84.75 80 GLU A CA 1
ATOM 604 C C . GLU A 1 80 ? 29.097 -14.488 -31.514 1.00 84.75 80 GLU A C 1
ATOM 606 O O . GLU A 1 80 ? 30.028 -13.774 -31.146 1.00 84.75 80 GLU A O 1
ATOM 611 N N . ASP A 1 81 ? 27.871 -14.001 -31.712 1.00 72.56 81 ASP A N 1
ATOM 612 C CA . ASP A 1 81 ? 27.525 -12.583 -31.534 1.00 72.56 81 ASP A CA 1
ATOM 613 C C . ASP A 1 81 ? 27.474 -12.183 -30.049 1.00 72.56 81 ASP A C 1
ATOM 615 O O . ASP A 1 81 ? 27.863 -11.078 -29.654 1.00 72.56 81 ASP A O 1
ATOM 619 N N . ILE A 1 82 ? 26.934 -13.064 -29.194 1.00 75.12 82 ILE A N 1
ATOM 620 C CA . ILE A 1 82 ? 26.703 -12.784 -27.768 1.00 75.12 82 ILE A CA 1
ATOM 621 C C . ILE A 1 82 ? 26.923 -14.049 -26.947 1.00 75.12 82 ILE A C 1
ATOM 623 O O . ILE A 1 82 ? 26.202 -15.033 -27.105 1.00 75.12 82 ILE A O 1
ATOM 627 N N . VAL A 1 83 ? 27.850 -13.986 -25.990 1.00 73.19 83 VAL A N 1
ATOM 628 C CA . VAL A 1 83 ? 28.155 -15.087 -25.067 1.00 73.19 83 VAL A CA 1
ATOM 629 C C . VAL A 1 83 ? 27.646 -14.746 -23.665 1.00 73.19 83 VAL A C 1
ATOM 631 O O . VAL A 1 83 ? 28.122 -13.805 -23.029 1.00 73.19 83 VAL A O 1
ATOM 634 N N . GLN A 1 84 ? 26.686 -15.525 -23.163 1.00 67.12 84 GLN A N 1
ATOM 635 C CA . GLN A 1 84 ? 26.168 -15.448 -21.793 1.00 67.12 84 GLN A CA 1
ATOM 636 C C . GLN A 1 84 ? 26.590 -16.712 -21.032 1.00 67.12 84 GLN A C 1
ATOM 638 O O . GLN A 1 84 ? 25.981 -17.769 -21.177 1.00 67.12 84 GLN A O 1
ATOM 643 N N . ARG A 1 85 ? 27.646 -16.619 -20.216 1.00 65.56 85 ARG A N 1
ATOM 644 C CA . ARG A 1 85 ? 28.126 -17.749 -19.399 1.00 65.56 85 ARG A CA 1
ATOM 645 C C . ARG A 1 85 ? 27.215 -17.993 -18.191 1.00 65.56 85 ARG A C 1
ATOM 647 O O . ARG A 1 85 ? 26.680 -17.040 -17.620 1.00 65.56 85 ARG A O 1
ATOM 654 N N . LYS A 1 86 ? 27.072 -19.260 -17.797 1.00 60.94 86 LYS A N 1
ATOM 655 C CA . LYS A 1 86 ? 26.393 -19.690 -16.568 1.00 60.94 86 LYS A CA 1
ATOM 656 C C . LYS A 1 86 ? 27.094 -19.074 -15.357 1.00 60.94 86 LYS A C 1
ATOM 658 O O . LYS A 1 86 ? 28.323 -19.028 -15.295 1.00 60.94 86 LYS A O 1
ATOM 663 N N . LEU A 1 87 ? 26.310 -18.555 -14.415 1.00 54.28 87 LEU A N 1
ATOM 664 C CA . LEU A 1 87 ? 26.836 -17.972 -13.182 1.00 54.28 87 LEU A CA 1
ATOM 665 C C . LEU A 1 87 ? 27.395 -19.097 -12.297 1.00 54.28 87 LEU A C 1
ATOM 667 O O . LEU A 1 87 ? 26.719 -20.094 -12.075 1.00 54.28 87 LEU A O 1
ATOM 671 N N . HIS A 1 88 ? 28.629 -18.942 -11.806 1.00 42.12 88 HIS A N 1
ATOM 672 C CA . HIS A 1 88 ? 29.290 -19.934 -10.940 1.00 42.12 88 HIS A CA 1
ATOM 673 C C . HIS A 1 88 ? 28.796 -19.882 -9.480 1.00 42.12 88 HIS A C 1
ATOM 675 O O . HIS A 1 88 ? 28.991 -20.824 -8.721 1.00 42.12 88 HIS A O 1
ATOM 681 N N . THR A 1 89 ? 28.153 -18.785 -9.076 1.00 40.97 89 THR A N 1
ATOM 682 C CA . THR A 1 89 ? 27.664 -18.541 -7.713 1.00 40.97 89 THR A CA 1
ATOM 683 C C . THR A 1 89 ? 26.156 -18.763 -7.610 1.00 40.97 89 THR A C 1
ATOM 685 O O . THR A 1 89 ? 25.392 -17.831 -7.380 1.00 40.97 89 THR A O 1
ATOM 688 N N . GLU A 1 90 ? 25.713 -20.015 -7.726 1.00 44.34 90 GLU A N 1
ATOM 689 C CA . GLU A 1 90 ? 24.427 -20.437 -7.150 1.00 44.34 90 GLU A CA 1
ATOM 690 C C . GLU A 1 90 ? 24.624 -20.801 -5.666 1.00 44.34 90 GLU A C 1
ATOM 692 O O . GLU A 1 90 ? 24.351 -21.912 -5.221 1.00 44.34 90 GLU A O 1
ATOM 697 N N . THR A 1 91 ? 25.160 -19.866 -4.880 1.00 38.94 91 THR A N 1
ATOM 698 C CA . THR A 1 91 ? 25.116 -19.948 -3.415 1.00 38.94 91 THR A CA 1
ATOM 699 C C . THR A 1 91 ? 23.811 -19.322 -2.937 1.00 38.94 91 THR A C 1
ATOM 701 O O . THR A 1 91 ? 23.397 -18.323 -3.525 1.00 38.94 91 THR A O 1
ATOM 704 N N . GLU A 1 92 ? 23.184 -19.941 -1.923 1.00 36.50 92 GLU A N 1
ATOM 705 C CA . GLU A 1 92 ? 22.131 -19.570 -0.930 1.00 36.50 92 GLU A CA 1
ATOM 706 C C . GLU A 1 92 ? 21.254 -18.296 -1.092 1.00 36.50 92 GLU A C 1
ATOM 708 O O . GLU A 1 92 ? 20.184 -18.193 -0.503 1.00 36.50 92 GLU A O 1
ATOM 713 N N . SER A 1 93 ? 21.652 -17.331 -1.910 1.00 36.66 93 SER A N 1
ATOM 714 C CA . SER A 1 93 ? 20.987 -16.083 -2.292 1.00 36.66 93 SER A CA 1
ATOM 715 C C . SER A 1 93 ? 19.765 -16.210 -3.221 1.00 36.66 93 SER A C 1
ATOM 717 O O . SER A 1 93 ? 19.062 -15.215 -3.412 1.00 36.66 93 SER A O 1
ATOM 719 N N . GLY A 1 94 ? 19.493 -17.387 -3.802 1.00 41.62 94 GLY A N 1
ATOM 720 C CA . GLY A 1 94 ? 18.283 -17.656 -4.600 1.00 41.62 94 GLY A CA 1
ATOM 721 C C . GLY A 1 94 ? 18.190 -16.946 -5.963 1.00 41.62 94 GLY A C 1
ATOM 722 O O . GLY A 1 94 ? 17.098 -16.827 -6.512 1.00 41.62 94 GLY A O 1
ATOM 723 N N . VAL A 1 95 ? 19.301 -16.447 -6.514 1.00 39.59 95 VAL A N 1
ATOM 724 C CA . VAL A 1 95 ? 19.333 -15.749 -7.812 1.00 39.59 95 VAL A CA 1
ATOM 725 C C . VAL A 1 95 ? 19.654 -16.744 -8.934 1.00 39.59 95 VAL A C 1
ATOM 727 O O . VAL A 1 95 ? 20.775 -17.237 -9.004 1.00 39.59 95 VAL A O 1
ATOM 730 N N . GLN A 1 96 ? 18.690 -17.036 -9.817 1.00 46.34 96 GLN A N 1
ATOM 731 C CA . GLN A 1 96 ? 18.864 -18.007 -10.910 1.00 46.34 96 GLN A CA 1
ATOM 732 C C . GLN A 1 96 ? 19.197 -17.370 -12.269 1.00 46.34 96 GLN A C 1
ATOM 734 O O . GLN A 1 96 ? 18.671 -16.316 -12.639 1.00 46.34 96 GLN A O 1
ATOM 739 N N . GLY A 1 97 ? 20.069 -18.067 -13.008 1.00 50.09 97 GLY A N 1
ATOM 740 C CA . GLY A 1 97 ? 20.457 -17.815 -14.396 1.00 50.09 97 GLY A CA 1
ATOM 741 C C . GLY A 1 97 ? 19.417 -18.286 -15.441 1.00 50.09 97 GLY A C 1
ATOM 742 O O . GLY A 1 97 ? 18.381 -18.844 -15.101 1.00 50.09 97 GLY A O 1
ATOM 743 N N . LYS A 1 98 ? 19.677 -18.040 -16.738 1.00 49.78 98 LYS A N 1
ATOM 744 C CA . LYS A 1 98 ? 18.870 -18.506 -17.888 1.00 49.78 98 LYS A CA 1
ATOM 745 C C . LYS A 1 98 ? 19.046 -20.014 -18.045 1.00 49.78 98 LYS A C 1
ATOM 747 O O . LYS A 1 98 ? 18.174 -20.667 -18.596 1.00 49.78 98 LYS A O 1
ATOM 752 N N . THR A 1 99 ? 20.176 -20.496 -17.537 1.00 49.69 99 THR A N 1
ATOM 753 C CA . THR A 1 99 ? 20.596 -21.879 -17.352 1.00 49.69 99 THR A CA 1
ATOM 754 C C . THR A 1 99 ? 20.742 -22.102 -15.843 1.00 49.69 99 THR A C 1
ATOM 756 O O . THR A 1 99 ? 21.493 -21.352 -15.206 1.00 49.69 99 THR A O 1
ATOM 759 N N . SER A 1 100 ? 20.028 -23.074 -15.275 1.00 63.44 100 SER A N 1
ATOM 760 C CA . SER A 1 100 ? 19.997 -23.383 -13.830 1.00 63.44 100 SER A CA 1
ATOM 761 C C . SER A 1 100 ? 21.050 -24.441 -13.455 1.00 63.44 100 SER A C 1
ATOM 763 O O . SER A 1 100 ? 21.433 -25.262 -14.293 1.00 63.44 100 SER A O 1
ATOM 765 N N . ALA A 1 101 ? 21.546 -24.485 -12.210 1.00 64.56 101 ALA A N 1
ATOM 766 C CA . ALA A 1 101 ? 22.320 -25.642 -11.723 1.00 64.56 101 ALA A CA 1
ATOM 767 C C . ALA A 1 101 ? 21.461 -26.909 -11.532 1.00 64.56 101 ALA A C 1
ATOM 769 O O . ALA A 1 101 ? 22.005 -28.005 -11.402 1.00 64.56 101 ALA A O 1
ATOM 770 N N . TYR A 1 102 ? 20.133 -26.774 -11.563 1.00 76.06 102 TYR A N 1
ATOM 771 C CA . TYR A 1 102 ? 19.162 -27.872 -11.442 1.00 76.06 102 TYR A CA 1
ATOM 772 C C . TYR A 1 102 ? 18.395 -28.113 -12.742 1.00 76.06 102 TYR A C 1
ATOM 774 O O . TYR A 1 102 ? 17.213 -28.462 -12.732 1.00 76.06 102 TYR A O 1
ATOM 782 N N . GLU A 1 103 ? 19.046 -27.841 -13.864 1.00 84.75 103 GLU A N 1
ATOM 783 C CA . GLU A 1 103 ? 18.520 -28.174 -15.173 1.00 84.75 103 GLU A CA 1
ATOM 784 C C . GLU A 1 103 ? 18.878 -29.634 -15.489 1.00 84.75 103 GLU A C 1
ATOM 786 O O . GLU A 1 103 ? 20.039 -30.030 -15.400 1.00 84.75 103 GLU A O 1
ATOM 791 N N . ILE A 1 104 ? 17.876 -30.453 -15.796 1.00 89.06 104 ILE A N 1
ATOM 792 C CA . ILE A 1 104 ? 17.982 -31.916 -15.915 1.00 89.06 104 ILE A CA 1
ATOM 793 C C . ILE A 1 104 ? 17.139 -32.389 -17.099 1.00 89.06 104 ILE A C 1
ATOM 795 O O . ILE A 1 104 ? 16.163 -31.738 -17.474 1.00 89.06 104 ILE A O 1
ATOM 799 N N . MET A 1 105 ? 17.469 -33.525 -17.711 1.00 89.19 105 MET A N 1
ATOM 800 C CA . MET A 1 105 ? 16.582 -34.101 -18.722 1.00 89.19 105 MET A CA 1
ATOM 801 C C . MET A 1 105 ? 15.266 -34.531 -18.070 1.00 89.19 105 MET A C 1
ATOM 803 O O . MET A 1 105 ? 15.264 -35.171 -17.018 1.00 89.19 105 MET A O 1
ATOM 807 N N . ARG A 1 106 ? 14.124 -34.240 -18.712 1.00 88.44 106 ARG A N 1
ATOM 808 C CA . ARG A 1 106 ? 12.806 -34.692 -18.226 1.00 88.44 106 ARG A CA 1
ATOM 809 C C . ARG A 1 106 ? 12.797 -36.194 -17.947 1.00 88.44 106 ARG A C 1
ATOM 811 O O . ARG A 1 106 ? 12.196 -36.624 -16.971 1.00 88.44 106 ARG A O 1
ATOM 818 N N . ARG A 1 107 ? 13.481 -36.957 -18.801 1.00 87.25 107 ARG A N 1
ATOM 819 C CA . ARG A 1 107 ? 13.757 -38.381 -18.622 1.00 87.25 107 ARG A CA 1
ATOM 820 C C . ARG A 1 107 ? 14.282 -38.697 -17.225 1.00 87.25 107 ARG A C 1
ATOM 822 O O . ARG A 1 107 ? 13.649 -39.447 -16.493 1.00 87.25 107 ARG A O 1
ATOM 829 N N . ASP A 1 108 ? 15.424 -38.114 -16.888 1.00 90.88 108 ASP A N 1
ATOM 830 C CA . ASP A 1 108 ? 16.187 -38.467 -15.698 1.00 90.88 108 ASP A CA 1
ATOM 831 C C . ASP A 1 108 ? 15.420 -38.061 -14.439 1.00 90.88 108 ASP A C 1
ATOM 833 O O . ASP A 1 108 ? 15.421 -38.795 -13.457 1.00 90.88 108 ASP A O 1
ATOM 837 N N . LEU A 1 109 ? 14.684 -36.943 -14.485 1.00 93.19 109 LEU A N 1
ATOM 838 C CA . LEU A 1 109 ? 13.791 -36.541 -13.397 1.00 93.19 109 LEU A CA 1
ATOM 839 C C . LEU A 1 109 ? 12.670 -37.565 -13.161 1.00 93.19 109 LEU A C 1
ATOM 841 O O . LEU A 1 109 ? 12.372 -37.889 -12.014 1.00 93.19 109 LEU A O 1
ATOM 845 N N . ILE A 1 110 ? 12.048 -38.078 -14.226 1.00 93.44 110 ILE A N 1
ATOM 846 C CA . ILE A 1 110 ? 10.993 -39.094 -14.111 1.00 93.44 110 ILE A CA 1
ATOM 847 C C . ILE A 1 110 ? 11.575 -40.411 -13.596 1.00 93.44 110 ILE A C 1
ATOM 849 O O . ILE A 1 110 ? 10.977 -41.014 -12.713 1.00 93.44 110 ILE A O 1
ATOM 853 N N . GLU A 1 111 ? 12.740 -40.833 -14.092 1.00 93.50 111 GLU A N 1
ATOM 854 C CA . GLU A 1 111 ? 13.434 -42.029 -13.597 1.00 93.50 111 GLU A CA 1
ATOM 855 C C . GLU A 1 111 ? 13.758 -41.909 -12.101 1.00 93.50 111 GLU A C 1
ATOM 857 O O . GLU A 1 111 ? 13.473 -42.836 -11.353 1.00 93.50 111 GLU A O 1
ATOM 862 N N . ILE A 1 112 ? 14.252 -40.753 -11.634 1.00 95.00 112 ILE A N 1
ATOM 863 C CA . ILE A 1 112 ? 14.504 -40.500 -10.204 1.00 95.00 112 ILE A CA 1
ATOM 864 C C . ILE A 1 112 ? 13.221 -40.658 -9.373 1.00 95.00 112 ILE A C 1
ATOM 866 O O . ILE A 1 112 ? 13.238 -41.298 -8.322 1.00 95.00 112 ILE A O 1
ATOM 870 N N . LEU A 1 113 ? 12.107 -40.071 -9.821 1.00 95.69 113 LEU A N 1
ATOM 871 C CA . LEU A 1 113 ? 10.832 -40.138 -9.098 1.00 95.69 113 LEU A CA 1
ATOM 872 C C . LEU A 1 113 ? 10.221 -41.548 -9.133 1.00 95.69 113 LEU A C 1
ATOM 874 O O . LEU A 1 113 ? 9.659 -42.008 -8.139 1.00 95.69 113 LEU A O 1
ATOM 878 N N . TYR A 1 114 ? 10.348 -42.240 -10.265 1.00 95.31 114 TYR A N 1
ATOM 879 C CA . TYR A 1 114 ? 9.933 -43.629 -10.424 1.00 95.31 114 TYR A CA 1
ATOM 880 C C . TYR A 1 114 ? 10.742 -44.545 -9.503 1.00 95.31 114 TYR A C 1
ATOM 882 O O . TYR A 1 114 ? 10.161 -45.284 -8.715 1.00 95.31 114 TYR A O 1
ATOM 890 N N . ASP A 1 115 ? 12.071 -44.443 -9.517 1.00 95.25 115 ASP A N 1
ATOM 891 C CA . ASP A 1 115 ? 12.951 -45.227 -8.648 1.00 95.25 115 ASP A CA 1
ATOM 892 C C . ASP A 1 115 ? 12.657 -44.990 -7.162 1.00 95.25 115 ASP A C 1
ATOM 894 O O . ASP A 1 115 ? 12.710 -45.930 -6.371 1.00 95.25 115 ASP A O 1
ATOM 898 N N . ALA A 1 116 ? 12.283 -43.764 -6.786 1.00 95.06 116 ALA A N 1
ATOM 899 C CA . ALA A 1 116 ? 11.904 -43.424 -5.416 1.00 95.06 116 ALA A CA 1
ATOM 900 C C . ALA A 1 116 ? 10.555 -44.022 -4.968 1.00 95.06 116 ALA A C 1
ATOM 902 O O . ALA A 1 116 ? 10.248 -43.986 -3.776 1.00 95.06 116 ALA A O 1
ATOM 903 N N . THR A 1 117 ? 9.734 -44.536 -5.891 1.00 95.69 117 THR A N 1
ATOM 904 C CA . THR A 1 117 ? 8.349 -44.958 -5.609 1.00 95.69 117 THR A CA 1
ATOM 905 C C . THR A 1 117 ? 7.999 -46.375 -6.062 1.00 95.69 117 THR A C 1
ATOM 907 O O . THR A 1 117 ? 7.052 -46.947 -5.527 1.00 95.69 117 THR A O 1
ATOM 910 N N . LYS A 1 118 ? 8.755 -46.971 -6.991 1.00 94.25 118 LYS A N 1
ATOM 911 C CA . LYS A 1 118 ? 8.450 -48.260 -7.643 1.00 94.25 118 LYS A CA 1
ATOM 912 C C . LYS A 1 118 ? 8.248 -49.446 -6.698 1.00 94.25 118 LYS A C 1
ATOM 914 O O . LYS A 1 118 ? 7.498 -50.348 -7.036 1.00 94.25 118 LYS A O 1
ATOM 919 N N . GLU A 1 119 ? 8.878 -49.432 -5.524 1.00 94.81 119 GLU A N 1
ATOM 920 C CA . GLU A 1 119 ? 8.755 -50.518 -4.537 1.00 94.81 119 GLU A CA 1
ATOM 921 C C . GLU A 1 119 ? 7.448 -50.448 -3.731 1.00 94.81 119 GLU A C 1
ATOM 923 O O . GLU A 1 119 ? 7.027 -51.442 -3.151 1.00 94.81 119 GLU A O 1
ATOM 928 N N . ASN A 1 120 ? 6.799 -49.278 -3.681 1.00 94.94 120 ASN A N 1
ATOM 929 C CA . ASN A 1 120 ? 5.635 -49.029 -2.821 1.00 94.94 120 ASN A CA 1
ATOM 930 C C . ASN A 1 120 ? 4.375 -48.600 -3.594 1.00 94.94 120 ASN A C 1
ATOM 932 O O . ASN A 1 120 ? 3.305 -48.460 -3.007 1.00 94.94 120 ASN A O 1
ATOM 936 N N . VAL A 1 121 ? 4.491 -48.360 -4.901 1.00 97.19 121 VAL A N 1
ATOM 937 C CA . VAL A 1 121 ? 3.390 -47.967 -5.790 1.00 97.19 121 VAL A CA 1
ATOM 938 C C . VAL A 1 121 ? 3.169 -49.072 -6.811 1.00 97.19 121 VAL A C 1
ATOM 940 O O . VAL A 1 121 ? 4.115 -49.538 -7.443 1.00 97.19 121 VAL A O 1
ATOM 943 N N . THR A 1 122 ? 1.912 -49.449 -7.043 1.00 97.69 122 THR A N 1
ATOM 944 C CA . THR A 1 122 ? 1.584 -50.409 -8.105 1.00 97.69 122 THR A CA 1
ATOM 945 C C . THR A 1 122 ? 1.548 -49.696 -9.456 1.00 97.69 122 THR A C 1
ATOM 947 O O . THR A 1 122 ? 0.562 -49.035 -9.783 1.00 97.69 122 THR A O 1
ATOM 950 N N . TYR A 1 123 ? 2.610 -49.833 -10.250 1.00 97.06 123 TYR A N 1
ATOM 951 C CA . TYR A 1 123 ? 2.679 -49.303 -11.615 1.00 97.06 123 TYR A CA 1
ATOM 952 C C . TYR A 1 123 ? 2.080 -50.282 -12.635 1.00 97.06 123 TYR A C 1
ATOM 954 O O . TYR A 1 123 ? 2.480 -51.444 -12.694 1.00 97.06 123 TYR A O 1
ATOM 962 N N . ARG A 1 124 ? 1.152 -49.808 -13.476 1.00 96.75 124 ARG A N 1
ATOM 963 C CA . ARG A 1 124 ? 0.540 -50.585 -14.568 1.00 96.75 124 ARG A CA 1
ATOM 964 C C . ARG A 1 124 ? 0.709 -49.853 -15.901 1.00 96.75 124 ARG A C 1
ATOM 966 O O . ARG A 1 124 ? 0.029 -48.864 -16.171 1.00 96.75 124 ARG A O 1
ATOM 973 N N . PHE A 1 125 ? 1.641 -50.331 -16.717 1.00 96.38 125 PHE A N 1
ATOM 974 C CA . PHE A 1 125 ? 1.936 -49.774 -18.039 1.00 96.38 125 PHE A CA 1
ATOM 975 C C . PHE A 1 125 ? 1.037 -50.379 -19.128 1.00 96.38 125 PHE A C 1
ATOM 977 O O . PHE A 1 125 ? 0.542 -51.494 -18.985 1.00 96.38 125 PHE A O 1
ATOM 984 N N . GLY A 1 126 ? 0.847 -49.650 -20.229 1.00 95.56 126 GLY A N 1
ATOM 985 C CA . GLY A 1 126 ? -0.053 -50.025 -21.323 1.00 95.56 126 GLY A CA 1
ATOM 986 C C . GLY A 1 126 ? -1.543 -49.863 -20.999 1.00 95.56 126 GLY A C 1
ATOM 987 O O . GLY A 1 126 ? -2.377 -50.394 -21.727 1.00 95.56 126 GLY A O 1
ATOM 988 N N . LEU A 1 127 ? -1.879 -49.148 -19.921 1.00 94.88 127 LEU A N 1
ATOM 989 C CA . LEU A 1 127 ? -3.234 -49.043 -19.383 1.00 94.88 127 LEU A CA 1
ATOM 990 C C . LEU A 1 127 ? -3.591 -47.574 -19.120 1.00 94.88 127 LEU A C 1
ATOM 992 O O . LEU A 1 127 ? -2.822 -46.844 -18.496 1.00 94.88 127 LEU A O 1
ATOM 996 N N . SER A 1 128 ? -4.757 -47.120 -19.581 1.00 94.12 128 SER A N 1
ATOM 997 C CA . SER A 1 128 ? -5.279 -45.776 -19.289 1.00 94.12 128 SER A CA 1
ATOM 998 C C . SER A 1 128 ? -6.637 -45.816 -18.612 1.00 94.12 128 SER A C 1
ATOM 1000 O O . SER A 1 128 ? -7.384 -46.772 -18.771 1.00 94.12 128 SER A O 1
ATOM 1002 N N . VAL A 1 129 ? -6.973 -44.748 -17.886 1.00 96.25 129 VAL A N 1
ATOM 1003 C CA . VAL A 1 129 ? -8.360 -44.472 -17.496 1.00 96.25 129 VAL A CA 1
ATOM 1004 C C . VAL A 1 129 ? -9.063 -43.851 -18.698 1.00 96.25 129 VAL A C 1
ATOM 1006 O O . VAL A 1 129 ? -8.718 -42.740 -19.109 1.00 96.25 129 VAL A O 1
ATOM 1009 N N . ASP A 1 130 ? -10.033 -44.563 -19.260 1.00 90.88 130 ASP A N 1
ATOM 1010 C CA . ASP A 1 130 ? -10.794 -44.098 -20.423 1.00 90.88 130 ASP A CA 1
ATOM 1011 C C . ASP A 1 130 ? -12.095 -43.399 -20.013 1.00 90.88 130 ASP A C 1
ATOM 1013 O O . ASP A 1 130 ? -12.527 -42.457 -20.678 1.00 90.88 130 ASP A O 1
ATOM 1017 N N . HIS A 1 131 ? -12.689 -43.809 -18.890 1.00 89.94 131 HIS A N 1
ATOM 1018 C CA . HIS A 1 131 ? -13.896 -43.204 -18.329 1.00 89.94 131 HIS A CA 1
ATOM 1019 C C . HIS A 1 131 ? -13.873 -43.269 -16.797 1.00 89.94 131 HIS A C 1
ATOM 1021 O O . HIS A 1 131 ? -13.239 -44.150 -16.214 1.00 89.94 131 HIS A O 1
ATOM 1027 N N . TYR A 1 132 ? -14.591 -42.363 -16.133 1.00 94.12 132 TYR A N 1
ATOM 1028 C CA . TYR A 1 132 ? -14.804 -42.417 -14.687 1.00 94.12 132 TYR A CA 1
ATOM 1029 C C . TYR A 1 132 ? -16.231 -42.010 -14.319 1.00 94.12 132 TYR A C 1
ATOM 1031 O O . TYR A 1 132 ? -16.881 -41.267 -15.051 1.00 94.12 132 TYR A O 1
ATOM 1039 N N . ARG A 1 133 ? -16.716 -42.467 -13.166 1.00 91.00 133 ARG A N 1
ATOM 1040 C CA . ARG A 1 133 ? -18.007 -42.068 -12.600 1.00 91.00 133 ARG A CA 1
ATOM 1041 C C . ARG A 1 133 ? -17.864 -41.851 -11.095 1.00 91.00 133 ARG A C 1
ATOM 1043 O O . ARG A 1 133 ? -17.400 -42.745 -10.395 1.00 91.00 133 ARG A O 1
ATOM 1050 N N . ASN A 1 134 ? -18.260 -40.673 -10.609 1.00 88.00 134 ASN A N 1
ATOM 1051 C CA . ASN A 1 134 ? -18.408 -40.427 -9.171 1.00 88.00 134 ASN A CA 1
ATOM 1052 C C . ASN A 1 134 ? -19.612 -41.231 -8.648 1.00 88.00 134 ASN A C 1
ATOM 1054 O O . ASN A 1 134 ? -20.656 -41.260 -9.299 1.00 88.00 134 ASN A O 1
ATOM 1058 N N . ILE A 1 135 ? -19.449 -41.897 -7.508 1.00 87.06 135 ILE A N 1
ATOM 1059 C CA . ILE A 1 135 ? -20.472 -42.700 -6.834 1.00 87.06 135 ILE A CA 1
ATOM 1060 C C . ILE A 1 135 ? -20.785 -42.026 -5.501 1.00 87.06 135 ILE A C 1
ATOM 1062 O O . ILE A 1 135 ? -19.907 -41.945 -4.642 1.00 87.06 135 ILE A O 1
ATOM 1066 N N . GLU A 1 136 ? -22.017 -41.545 -5.353 1.00 75.38 136 GLU A N 1
ATOM 1067 C CA . GLU A 1 136 ? -22.524 -40.931 -4.121 1.00 75.38 136 GLU A CA 1
ATOM 1068 C C . GLU A 1 136 ? -22.774 -42.003 -3.049 1.00 75.38 136 GLU A C 1
ATOM 1070 O O . GLU A 1 136 ? -23.191 -43.125 -3.359 1.00 75.38 136 GLU A O 1
ATOM 1075 N N . GLY A 1 137 ? -22.477 -41.677 -1.788 1.00 64.81 137 GLY A N 1
ATOM 1076 C CA . GLY A 1 137 ? -22.786 -42.551 -0.653 1.00 64.81 137 GLY A CA 1
ATOM 1077 C C . GLY A 1 137 ? -24.298 -42.682 -0.413 1.00 64.81 137 GLY A C 1
ATOM 1078 O O . GLY A 1 137 ? -25.028 -41.708 -0.550 1.00 64.81 137 GLY A O 1
ATOM 1079 N N . ASP A 1 138 ? -24.764 -43.877 -0.034 1.00 56.53 138 ASP A N 1
ATOM 1080 C CA . ASP A 1 138 ? -26.181 -44.160 0.259 1.00 56.53 138 ASP A CA 1
ATOM 1081 C C . ASP A 1 138 ? -26.698 -43.277 1.414 1.00 56.53 138 ASP A C 1
ATOM 1083 O O . ASP A 1 138 ? -26.141 -43.298 2.516 1.00 56.53 138 ASP A O 1
ATOM 1087 N N . GLU A 1 139 ? -27.757 -42.496 1.167 1.00 52.00 139 GLU A N 1
ATOM 1088 C CA . GLU A 1 139 ? -28.331 -41.536 2.125 1.00 52.00 139 GLU A CA 1
ATOM 1089 C C . GLU A 1 139 ? -28.893 -42.205 3.395 1.00 52.00 139 GLU A C 1
ATOM 1091 O O . GLU A 1 139 ? -29.075 -41.528 4.405 1.00 52.00 139 GLU A O 1
ATOM 1096 N N . ASN A 1 140 ? -29.119 -43.526 3.379 1.00 50.62 140 ASN A N 1
ATOM 1097 C CA . ASN A 1 140 ? -29.813 -44.261 4.444 1.00 50.62 140 ASN A CA 1
ATOM 1098 C C . ASN A 1 140 ? -28.908 -44.951 5.484 1.00 50.62 140 ASN A C 1
ATOM 1100 O O . ASN A 1 140 ? -29.420 -45.686 6.329 1.00 50.62 140 ASN A O 1
ATOM 1104 N N . ASN A 1 141 ? -27.582 -44.779 5.437 1.00 48.41 141 ASN A N 1
ATOM 1105 C CA . ASN A 1 141 ? -26.674 -45.477 6.354 1.00 48.41 141 ASN A CA 1
ATOM 1106 C C . ASN A 1 141 ? -26.184 -44.546 7.481 1.00 48.41 141 ASN A C 1
ATOM 1108 O O . ASN A 1 141 ? -25.222 -43.798 7.314 1.00 48.41 141 ASN A O 1
ATOM 1112 N N . GLU A 1 142 ? -26.870 -44.580 8.629 1.00 48.22 142 GLU A N 1
ATOM 1113 C CA . GLU A 1 142 ? -26.606 -43.719 9.799 1.00 48.22 142 GLU A CA 1
ATOM 1114 C C . GLU A 1 142 ? -25.362 -44.130 10.619 1.00 48.22 142 GLU A C 1
ATOM 1116 O O . GLU A 1 142 ? -24.895 -43.358 11.456 1.00 48.22 142 GLU A O 1
ATOM 1121 N N . GLU A 1 143 ? -24.760 -45.295 10.354 1.00 45.75 143 GLU A N 1
ATOM 1122 C CA . GLU A 1 143 ? -23.616 -45.817 11.119 1.00 45.75 143 GLU A CA 1
ATOM 1123 C C . GLU A 1 143 ? -22.381 -46.082 10.232 1.00 45.75 143 GLU A C 1
ATOM 1125 O O . GLU A 1 143 ? -21.936 -47.210 10.034 1.00 45.75 143 GLU A O 1
ATOM 1130 N N . GLY A 1 144 ? -21.788 -45.016 9.685 1.00 47.53 144 GLY A N 1
ATOM 1131 C CA . GLY A 1 144 ? -20.472 -45.058 9.032 1.00 47.53 144 GLY A CA 1
ATOM 1132 C C . GLY A 1 144 ? -20.099 -43.734 8.348 1.00 47.53 144 GLY A C 1
ATOM 1133 O O . GLY A 1 144 ? -20.989 -42.983 7.956 1.00 47.53 144 GLY A O 1
ATOM 1134 N N . PRO A 1 145 ? -18.802 -43.384 8.201 1.00 44.38 145 PRO A N 1
ATOM 1135 C CA . PRO A 1 145 ? -18.420 -42.155 7.510 1.00 44.38 145 PRO A CA 1
ATOM 1136 C C . PRO A 1 145 ? -18.846 -42.215 6.035 1.00 44.38 145 PRO A C 1
ATOM 1138 O O . PRO A 1 145 ? -18.441 -43.117 5.299 1.00 44.38 145 PRO A O 1
ATOM 1141 N N . LYS A 1 146 ? -19.645 -41.227 5.607 1.00 54.25 146 LYS A N 1
ATOM 1142 C CA . LYS A 1 146 ? -20.001 -40.976 4.203 1.00 54.25 146 LYS A CA 1
ATOM 1143 C C . LYS A 1 146 ? -18.717 -40.914 3.367 1.00 54.25 146 LYS A C 1
ATOM 1145 O O . LYS A 1 146 ? -17.906 -40.012 3.561 1.00 54.25 146 LYS A O 1
ATOM 1150 N N . THR A 1 147 ? -18.502 -41.865 2.460 1.00 55.00 147 THR A N 1
ATOM 1151 C CA . THR A 1 147 ? -17.368 -41.819 1.523 1.00 55.00 147 THR A CA 1
ATOM 1152 C C . THR A 1 147 ? -17.890 -41.967 0.103 1.00 55.00 147 THR A C 1
ATOM 1154 O O . THR A 1 147 ? -18.236 -43.065 -0.327 1.00 55.00 147 THR A O 1
ATOM 1157 N N . ASP A 1 148 ? -17.966 -40.857 -0.635 1.00 77.12 148 ASP A N 1
ATOM 1158 C CA . ASP A 1 148 ? -18.141 -40.940 -2.087 1.00 77.12 148 ASP A CA 1
ATOM 1159 C C . ASP A 1 148 ? -16.888 -41.593 -2.670 1.00 77.12 148 ASP A C 1
ATOM 1161 O O . ASP A 1 148 ? -15.769 -41.343 -2.210 1.00 77.12 148 ASP A O 1
ATOM 1165 N N . LYS A 1 149 ? -17.071 -42.439 -3.678 1.00 89.25 149 LYS A N 1
ATOM 1166 C CA . LYS A 1 149 ? -15.985 -43.147 -4.366 1.00 89.25 149 LYS A CA 1
ATOM 1167 C C . LYS A 1 149 ? -15.986 -42.795 -5.845 1.00 89.25 149 LYS A C 1
ATOM 1169 O O . LYS A 1 149 ? -16.924 -42.189 -6.355 1.00 89.25 149 LYS A O 1
ATOM 1174 N N . VAL A 1 150 ? -14.943 -43.196 -6.559 1.00 92.88 150 VAL A N 1
ATOM 1175 C CA . VAL A 1 150 ? -14.878 -43.109 -8.017 1.00 92.88 150 VAL A CA 1
ATOM 1176 C C . VAL A 1 150 ? -14.714 -44.500 -8.618 1.00 92.88 150 VAL A C 1
ATOM 1178 O O . VAL A 1 150 ? -13.816 -45.260 -8.257 1.00 92.88 150 VAL A O 1
ATOM 1181 N N . GLU A 1 151 ? -15.605 -44.833 -9.547 1.00 95.50 151 GLU A N 1
ATOM 1182 C CA . GLU A 1 151 ? -15.474 -45.993 -10.423 1.00 95.50 151 GLU A CA 1
ATOM 1183 C C . GLU A 1 151 ? -14.681 -45.568 -11.660 1.00 95.50 151 GLU A C 1
ATOM 1185 O O . GLU A 1 151 ? -15.092 -44.653 -12.377 1.00 95.50 151 GLU A O 1
ATOM 1190 N N . VAL A 1 152 ? -13.557 -46.223 -11.935 1.00 96.50 152 VAL A N 1
ATOM 1191 C CA . VAL A 1 152 ? -12.768 -46.004 -13.153 1.00 96.50 152 VAL A CA 1
ATOM 1192 C C . VAL A 1 152 ? -12.968 -47.163 -14.114 1.00 96.50 152 VAL A C 1
ATOM 1194 O O . VAL A 1 152 ? -12.998 -48.317 -13.702 1.00 96.50 152 VAL A O 1
ATOM 1197 N N . THR A 1 153 ? -13.108 -46.860 -15.402 1.00 96.62 153 THR A N 1
ATOM 1198 C CA . THR A 1 153 ? -13.054 -47.852 -16.482 1.00 96.62 153 THR A CA 1
ATOM 1199 C C . THR A 1 153 ? -11.708 -47.725 -17.178 1.00 96.62 153 THR A C 1
ATOM 1201 O O . THR A 1 153 ? -11.368 -46.651 -17.691 1.00 96.62 153 THR A O 1
ATOM 1204 N N . LEU A 1 154 ? -10.935 -48.806 -17.157 1.00 96.19 154 LEU A N 1
ATOM 1205 C CA . LEU A 1 154 ? -9.609 -48.862 -17.753 1.00 96.19 154 LEU A CA 1
ATOM 1206 C C . LEU A 1 154 ? -9.699 -49.254 -19.233 1.00 96.19 154 LEU A C 1
ATOM 1208 O O . LEU A 1 154 ? -10.719 -49.761 -19.698 1.00 96.19 154 LEU A O 1
ATOM 1212 N N . SER A 1 155 ? -8.629 -49.013 -19.986 1.00 95.12 155 SER A N 1
ATOM 1213 C CA . SER A 1 155 ? -8.591 -49.239 -21.437 1.00 95.12 155 SER A CA 1
ATOM 1214 C C . SER A 1 155 ? -8.677 -50.708 -21.864 1.00 95.12 155 SER A C 1
ATOM 1216 O O . SER A 1 155 ? -8.887 -50.991 -23.040 1.00 95.12 155 SER A O 1
ATOM 1218 N N . ASP A 1 156 ? -8.528 -51.651 -20.934 1.00 94.31 156 ASP A N 1
ATOM 1219 C CA . ASP A 1 156 ? -8.798 -53.078 -21.149 1.00 94.31 156 ASP A CA 1
ATOM 1220 C C . ASP A 1 156 ? -10.273 -53.460 -20.888 1.00 94.31 156 ASP A C 1
ATOM 1222 O O . ASP A 1 156 ? -10.653 -54.622 -21.031 1.00 94.31 156 ASP A O 1
ATOM 1226 N N . GLY A 1 157 ? -11.113 -52.486 -20.519 1.00 92.50 157 GLY A N 1
ATOM 1227 C CA . GLY A 1 157 ? -12.532 -52.652 -20.203 1.00 92.50 157 GLY A CA 1
ATOM 1228 C C . GLY A 1 157 ? -12.831 -53.005 -18.742 1.00 92.50 157 GLY A C 1
ATOM 1229 O O . GLY A 1 157 ? -14.005 -53.057 -18.364 1.00 92.50 157 GLY A O 1
ATOM 1230 N N . SER A 1 158 ? -11.809 -53.228 -17.911 1.00 94.38 158 SER A N 1
ATOM 1231 C CA . SER A 1 158 ? -11.986 -53.501 -16.483 1.00 94.38 158 SER A CA 1
ATOM 1232 C C . SER A 1 158 ? -12.525 -52.275 -15.742 1.00 94.38 158 SER A C 1
ATOM 1234 O O . SER A 1 158 ? -12.272 -51.126 -16.118 1.00 94.38 158 SER A O 1
ATOM 1236 N N . LYS A 1 159 ? -13.309 -52.521 -14.687 1.00 95.75 159 LYS A N 1
ATOM 1237 C CA . LYS A 1 159 ? -13.863 -51.477 -13.823 1.00 95.75 159 LYS A CA 1
ATOM 1238 C C . LYS A 1 159 ? -13.365 -51.669 -12.406 1.00 95.75 159 LYS A C 1
ATOM 1240 O O . LYS A 1 159 ? -13.494 -52.758 -11.852 1.00 95.75 159 LYS A O 1
ATOM 1245 N N . GLU A 1 160 ? -12.820 -50.612 -11.823 1.00 95.56 160 GLU A N 1
ATOM 1246 C CA . GLU A 1 160 ? -12.230 -50.649 -10.488 1.00 95.56 160 GLU A CA 1
ATOM 1247 C C . GLU A 1 160 ? -12.724 -49.474 -9.638 1.00 95.56 160 GLU A C 1
ATOM 1249 O O . GLU A 1 160 ? -12.972 -48.380 -10.142 1.00 95.56 160 GLU A O 1
ATOM 1254 N N . MET A 1 161 ? -12.866 -49.710 -8.332 1.00 95.19 161 MET A N 1
ATOM 1255 C CA . MET A 1 161 ? -13.310 -48.708 -7.361 1.00 95.19 161 MET A CA 1
ATOM 1256 C C . MET A 1 161 ? -12.122 -48.131 -6.592 1.00 95.19 161 MET A C 1
ATOM 1258 O O . MET A 1 161 ? -11.299 -48.882 -6.057 1.00 95.19 161 MET A O 1
ATOM 1262 N N . TYR A 1 162 ? -12.086 -46.804 -6.496 1.00 95.25 162 TYR A N 1
ATOM 1263 C CA . TYR A 1 162 ? -11.077 -46.032 -5.776 1.00 95.25 162 TYR A CA 1
ATOM 1264 C C . TYR A 1 162 ? -11.728 -44.929 -4.940 1.00 95.25 162 TYR A C 1
ATOM 1266 O O . TYR A 1 162 ? -12.852 -44.513 -5.213 1.00 95.25 162 TYR A O 1
ATOM 1274 N N . ASP A 1 163 ? -11.017 -44.438 -3.930 1.00 93.25 163 ASP A N 1
ATOM 1275 C CA . ASP A 1 163 ? -11.472 -43.312 -3.109 1.00 93.25 163 ASP A CA 1
ATOM 1276 C C . ASP A 1 163 ? -11.151 -41.964 -3.777 1.00 93.25 163 ASP A C 1
ATOM 1278 O O . ASP A 1 163 ? -11.850 -40.981 -3.555 1.00 93.25 163 ASP A O 1
ATOM 1282 N N . LEU A 1 164 ? -10.109 -41.908 -4.618 1.00 95.50 164 LEU A N 1
ATOM 1283 C CA . LEU A 1 164 ? -9.708 -40.707 -5.355 1.00 95.50 164 LEU A CA 1
ATOM 1284 C C . LEU A 1 164 ? -9.040 -41.072 -6.692 1.00 95.50 164 LEU A C 1
ATOM 1286 O O . LEU A 1 164 ? -8.197 -41.971 -6.749 1.00 95.50 164 LEU A O 1
ATOM 1290 N N . LEU A 1 165 ? -9.381 -40.333 -7.751 1.00 97.69 165 LEU A N 1
ATOM 1291 C CA . LEU A 1 165 ? -8.703 -40.348 -9.049 1.00 97.69 165 LEU A CA 1
ATOM 1292 C C . LEU A 1 165 ? -7.929 -39.038 -9.247 1.00 97.69 165 LEU A C 1
ATOM 1294 O O . LEU A 1 165 ? -8.519 -37.959 -9.309 1.00 97.69 165 LEU A O 1
ATOM 1298 N N . ILE A 1 166 ? -6.610 -39.136 -9.415 1.00 98.44 166 ILE A N 1
ATOM 1299 C CA . ILE A 1 166 ? -5.731 -38.000 -9.718 1.00 98.44 166 ILE A CA 1
ATOM 1300 C C . ILE A 1 166 ? -5.300 -38.071 -11.186 1.00 98.44 166 ILE A C 1
ATOM 1302 O O . ILE A 1 166 ? -4.571 -38.973 -11.603 1.00 98.44 166 ILE A O 1
ATOM 1306 N N . ALA A 1 167 ? -5.725 -37.100 -11.988 1.00 97.75 167 ALA A N 1
ATOM 1307 C CA . ALA A 1 167 ? -5.382 -36.999 -13.399 1.00 97.75 167 ALA A CA 1
ATOM 1308 C C . ALA A 1 167 ? -4.063 -36.242 -13.595 1.00 97.75 167 ALA A C 1
ATOM 1310 O O . ALA A 1 167 ? -4.025 -35.011 -13.566 1.00 97.75 167 ALA A O 1
ATOM 1311 N N . ALA A 1 168 ? -2.984 -36.977 -13.851 1.00 97.19 168 ALA A N 1
ATOM 1312 C CA . ALA A 1 168 ? -1.650 -36.468 -14.173 1.00 97.19 168 ALA A CA 1
ATOM 1313 C C . ALA A 1 168 ? -1.247 -36.788 -15.634 1.00 97.19 168 ALA A C 1
ATOM 1315 O O . ALA A 1 168 ? -0.064 -36.890 -15.969 1.00 97.19 168 ALA A O 1
ATOM 1316 N N . ASP A 1 169 ? -2.234 -36.921 -16.526 1.00 94.19 169 ASP A N 1
ATOM 1317 C CA . ASP A 1 169 ? -2.124 -37.408 -17.911 1.00 94.19 169 ASP A CA 1
ATOM 1318 C C . ASP A 1 169 ? -1.752 -36.310 -18.936 1.00 94.19 169 ASP A C 1
ATOM 1320 O O . ASP A 1 169 ? -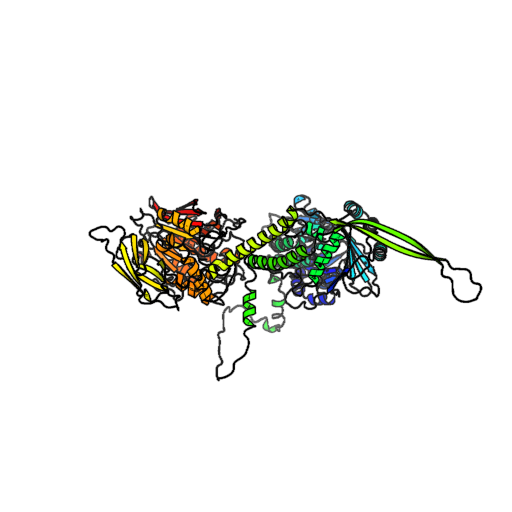1.799 -36.509 -20.155 1.00 94.19 169 ASP A O 1
ATOM 1324 N N . GLY A 1 170 ? -1.305 -35.152 -18.440 1.00 91.19 170 GLY A N 1
ATOM 1325 C CA . GLY A 1 170 ? -0.684 -34.076 -19.214 1.00 91.19 170 GLY A CA 1
ATOM 1326 C C . GLY A 1 170 ? -1.657 -33.171 -19.976 1.00 91.19 170 GLY A C 1
ATOM 1327 O O . GLY A 1 170 ? -2.876 -33.263 -19.859 1.00 91.19 170 GLY A O 1
ATOM 1328 N N . GLN A 1 171 ? -1.122 -32.262 -20.798 1.00 89.44 171 GLN A N 1
ATOM 1329 C CA . GLN A 1 171 ? -1.922 -31.203 -21.435 1.00 89.44 171 GLN A CA 1
ATOM 1330 C C . GLN A 1 171 ? -3.064 -31.712 -22.328 1.00 89.44 171 GLN A C 1
ATOM 1332 O O . GLN A 1 171 ? -4.071 -31.020 -22.503 1.00 89.44 171 GLN A O 1
ATOM 1337 N N . GLY A 1 172 ? -2.927 -32.916 -22.884 1.00 88.12 172 GLY A N 1
ATOM 1338 C CA . GLY A 1 172 ? -3.939 -33.591 -23.697 1.00 88.12 172 GLY A CA 1
ATOM 1339 C C . GLY A 1 172 ? -4.966 -34.394 -22.894 1.00 88.12 172 GLY A C 1
ATOM 1340 O O . GLY A 1 172 ? -5.651 -35.208 -23.507 1.00 88.12 172 GLY A O 1
ATOM 1341 N N . SER A 1 173 ? -5.033 -34.189 -21.572 1.00 93.12 173 SER A N 1
ATOM 1342 C CA . SER A 1 173 ? -5.823 -34.974 -20.619 1.00 93.12 173 SER A CA 1
ATOM 1343 C C . SER A 1 173 ? -7.202 -35.367 -21.143 1.00 93.12 173 SER A C 1
ATOM 1345 O O . SER A 1 173 ? -8.006 -34.507 -21.522 1.00 93.12 173 SER A O 1
ATOM 1347 N N . ARG A 1 174 ? -7.467 -36.678 -21.165 1.00 92.44 174 ARG A N 1
ATOM 1348 C CA . ARG A 1 174 ? -8.787 -37.223 -21.521 1.00 92.44 174 ARG A CA 1
ATOM 1349 C C . ARG A 1 174 ? -9.741 -37.094 -20.340 1.00 92.44 174 ARG A C 1
ATOM 1351 O O . ARG A 1 174 ? -10.906 -36.770 -20.541 1.00 92.44 174 ARG A O 1
ATOM 1358 N N . ILE A 1 175 ? -9.217 -37.247 -19.123 1.00 94.50 175 ILE A N 1
ATOM 1359 C CA . ILE A 1 175 ? -9.982 -37.106 -17.882 1.00 94.50 175 ILE A CA 1
ATOM 1360 C C . ILE A 1 175 ? -10.488 -35.670 -17.728 1.00 94.50 175 ILE A C 1
ATOM 1362 O O . ILE A 1 175 ? -11.665 -35.481 -17.445 1.00 94.50 175 ILE A O 1
ATOM 1366 N N . ARG A 1 176 ? -9.655 -34.656 -18.007 1.00 94.44 176 ARG A N 1
ATOM 1367 C CA . ARG A 1 176 ? -10.093 -33.251 -18.026 1.00 94.44 176 ARG A CA 1
ATOM 1368 C C . ARG A 1 176 ? -11.230 -33.023 -19.020 1.00 94.44 176 ARG A C 1
ATOM 1370 O O . ARG A 1 176 ? -12.235 -32.412 -18.676 1.00 94.44 176 ARG A O 1
ATOM 1377 N N . LYS A 1 177 ? -11.078 -33.510 -20.255 1.00 92.12 177 LYS A N 1
ATOM 1378 C CA . LYS A 1 177 ? -12.120 -33.365 -21.284 1.00 92.12 177 LYS A CA 1
ATOM 1379 C C . LYS A 1 177 ? -13.433 -34.020 -20.856 1.00 92.12 177 LYS A C 1
ATOM 1381 O O . LYS A 1 177 ? -14.492 -33.488 -21.157 1.00 92.12 177 LYS A O 1
ATOM 1386 N N . HIS A 1 178 ? -13.355 -35.152 -20.158 1.00 91.56 178 HIS A N 1
ATOM 1387 C CA . HIS A 1 178 ? -14.523 -35.812 -19.589 1.00 91.56 178 HIS A CA 1
ATOM 1388 C C . HIS A 1 178 ? -15.146 -34.991 -18.447 1.00 91.56 178 HIS A C 1
ATOM 1390 O O . HIS A 1 178 ? -16.353 -34.770 -18.452 1.00 91.56 178 HIS A O 1
ATOM 1396 N N . MET A 1 179 ? -14.325 -34.460 -17.531 1.00 91.44 179 MET A N 1
ATOM 1397 C CA . MET A 1 179 ? -14.756 -33.598 -16.420 1.00 91.44 179 MET A CA 1
ATOM 1398 C C . MET A 1 179 ? -15.558 -32.382 -16.894 1.00 91.44 179 MET A C 1
ATOM 1400 O O . MET A 1 179 ? -16.574 -32.045 -16.293 1.00 91.44 179 MET A O 1
ATOM 1404 N N . PHE A 1 180 ? -15.136 -31.761 -17.995 1.00 89.75 180 PHE A N 1
ATOM 1405 C CA . PHE A 1 180 ? -15.777 -30.571 -18.557 1.00 89.75 180 PHE A CA 1
ATOM 1406 C C . PHE A 1 180 ? -16.708 -30.862 -19.736 1.00 89.75 180 PHE A C 1
ATOM 1408 O O . PHE A 1 180 ? -17.114 -29.936 -20.432 1.00 89.75 180 PHE A O 1
ATOM 1415 N N . PHE A 1 181 ? -17.084 -32.122 -19.976 1.00 86.00 181 PHE A N 1
ATOM 1416 C CA . PHE A 1 181 ? -17.913 -32.483 -21.130 1.00 86.00 181 PHE A CA 1
ATOM 1417 C C . PHE A 1 181 ? -19.238 -31.698 -21.178 1.00 86.00 181 PHE A C 1
ATOM 1419 O O . PHE A 1 181 ? -19.628 -31.211 -22.237 1.00 86.00 181 PHE A O 1
ATOM 1426 N N . TYR A 1 182 ? -19.893 -31.520 -20.024 1.00 81.19 182 TYR A N 1
ATOM 1427 C CA . TYR A 1 182 ? -21.134 -30.742 -19.887 1.00 81.19 182 TYR A CA 1
ATOM 1428 C C . TYR A 1 182 ? -20.914 -29.259 -19.540 1.00 81.19 182 TYR A C 1
ATOM 1430 O O . TYR A 1 182 ? -21.890 -28.527 -19.406 1.00 81.19 182 TYR A O 1
ATOM 1438 N N . ARG A 1 183 ? -19.656 -28.827 -19.377 1.00 82.81 183 ARG A N 1
ATOM 1439 C CA . ARG A 1 183 ? -19.253 -27.440 -19.077 1.00 82.81 183 ARG A CA 1
ATOM 1440 C C . ARG A 1 183 ? -18.004 -27.048 -19.877 1.00 82.81 183 ARG A C 1
ATOM 1442 O O . ARG A 1 183 ? -16.950 -26.781 -19.296 1.00 82.81 183 ARG A O 1
ATOM 1449 N N . PRO A 1 184 ? -18.056 -27.076 -21.219 1.00 82.56 184 PRO A N 1
ATOM 1450 C CA . PRO A 1 184 ? -16.885 -26.812 -22.056 1.00 82.56 184 PRO A CA 1
ATOM 1451 C C . PRO A 1 184 ? -16.290 -25.407 -21.849 1.00 82.56 184 PRO A C 1
ATOM 1453 O O . PRO A 1 184 ? -15.105 -25.199 -22.108 1.00 82.56 184 PRO A O 1
ATOM 1456 N N . GLU A 1 185 ? -17.083 -24.450 -21.364 1.00 82.81 185 GLU A N 1
ATOM 1457 C CA . GLU A 1 185 ? -16.661 -23.104 -20.970 1.00 82.81 185 GLU A CA 1
ATOM 1458 C C . GLU A 1 185 ? -15.624 -23.080 -19.836 1.00 82.81 185 GLU A C 1
ATOM 1460 O O . GLU A 1 185 ? -14.828 -22.137 -19.758 1.00 82.81 185 GLU A O 1
ATOM 1465 N N . ASP A 1 186 ? -15.593 -24.130 -19.010 1.00 83.56 186 ASP A N 1
ATOM 1466 C CA . ASP A 1 186 ? -14.653 -24.299 -17.904 1.00 83.56 186 ASP A CA 1
ATOM 1467 C C . ASP A 1 186 ? -13.317 -24.935 -18.355 1.00 83.56 186 ASP A C 1
ATOM 1469 O O . ASP A 1 186 ? -12.299 -24.757 -17.683 1.00 83.56 186 ASP A O 1
ATOM 1473 N N . ASP A 1 187 ? -13.248 -25.590 -19.529 1.00 87.38 187 ASP A N 1
ATOM 1474 C CA . ASP A 1 187 ? -12.002 -26.122 -20.132 1.00 87.38 187 ASP A CA 1
ATOM 1475 C C . ASP A 1 187 ? -11.276 -25.066 -20.990 1.00 87.38 187 ASP A C 1
ATOM 1477 O O . ASP A 1 187 ? -11.014 -25.231 -22.191 1.00 87.38 187 ASP A O 1
ATOM 1481 N N . GLN A 1 188 ? -10.941 -23.928 -20.378 1.00 85.25 188 GLN A N 1
ATOM 1482 C CA . GLN A 1 188 ? -10.323 -22.826 -21.111 1.00 85.25 188 GLN A CA 1
ATOM 1483 C C . GLN A 1 188 ? -8.891 -23.140 -21.544 1.00 85.25 188 GLN A C 1
ATOM 1485 O O . GLN A 1 188 ? -8.034 -23.588 -20.776 1.00 85.25 188 GLN A O 1
ATOM 1490 N N . SER A 1 189 ? -8.599 -22.824 -22.804 1.00 87.56 189 SER A N 1
ATOM 1491 C CA . SER A 1 189 ? -7.295 -23.058 -23.416 1.00 87.56 189 SER A CA 1
ATOM 1492 C C . SER A 1 189 ? -6.807 -21.824 -24.152 1.00 87.56 189 SER A C 1
ATOM 1494 O O . SER A 1 189 ? -7.523 -21.233 -24.959 1.00 87.56 189 SER A O 1
ATOM 1496 N N . ARG A 1 190 ? -5.554 -21.443 -23.906 1.00 89.25 190 ARG A N 1
ATOM 1497 C CA . ARG A 1 190 ? -4.921 -20.299 -24.562 1.00 89.25 190 ARG A CA 1
ATOM 1498 C C . ARG A 1 190 ? -3.801 -20.765 -25.480 1.00 89.25 190 ARG A C 1
ATOM 1500 O O . ARG A 1 190 ? -2.676 -20.980 -25.035 1.00 89.25 190 ARG A O 1
ATOM 1507 N N . TRP A 1 191 ? -4.100 -20.856 -26.768 1.00 89.06 191 TRP A N 1
ATOM 1508 C CA . TRP A 1 191 ? -3.112 -21.134 -27.809 1.00 89.06 191 TRP A CA 1
ATOM 1509 C C . TRP A 1 191 ? -2.181 -19.935 -28.008 1.00 89.06 191 TRP A C 1
ATOM 1511 O O . TRP A 1 191 ? -2.632 -18.797 -28.173 1.00 89.06 191 TRP A O 1
ATOM 1521 N N . LEU A 1 192 ? -0.869 -20.174 -27.975 1.00 89.06 192 LEU A N 1
ATOM 1522 C CA . LEU A 1 192 ? 0.137 -19.114 -28.102 1.00 89.06 192 LEU A CA 1
ATOM 1523 C C . LEU A 1 192 ? 0.518 -18.832 -29.562 1.00 89.06 192 LEU A C 1
ATOM 1525 O O . LEU A 1 192 ? 1.120 -17.791 -29.839 1.00 89.06 192 LEU A O 1
ATOM 1529 N N . GLY A 1 193 ? 0.147 -19.725 -30.487 1.00 89.31 193 GLY A N 1
ATOM 1530 C CA . GLY A 1 193 ? 0.491 -19.639 -31.907 1.00 89.31 193 GLY A CA 1
ATOM 1531 C C . GLY A 1 193 ? 1.975 -19.878 -32.188 1.00 89.31 193 GLY A C 1
ATOM 1532 O O . GLY A 1 193 ? 2.486 -19.365 -33.180 1.00 89.31 193 GLY A O 1
ATOM 1533 N N . VAL A 1 194 ? 2.664 -20.593 -31.292 1.00 92.06 194 VAL A N 1
ATOM 1534 C CA . VAL A 1 194 ? 4.062 -21.017 -31.434 1.00 92.06 194 VAL A CA 1
ATOM 1535 C C . VAL A 1 194 ? 4.060 -22.525 -31.642 1.00 92.06 194 VAL A C 1
ATOM 1537 O O . VAL A 1 194 ? 3.545 -23.252 -30.796 1.00 92.06 194 VAL A O 1
ATOM 1540 N N . PHE A 1 195 ? 4.643 -22.981 -32.741 1.00 94.19 195 PHE A N 1
ATOM 1541 C CA . PHE A 1 195 ? 4.812 -24.392 -33.066 1.00 94.19 195 PHE A CA 1
ATOM 1542 C C . PHE A 1 195 ? 6.244 -24.787 -32.770 1.00 94.19 195 PHE A C 1
ATOM 1544 O O . PHE A 1 195 ? 7.167 -24.063 -33.151 1.00 94.19 195 PHE A O 1
ATOM 1551 N N . SER A 1 196 ? 6.425 -25.910 -32.089 1.00 93.19 196 SER A N 1
ATOM 1552 C CA . SER A 1 196 ? 7.743 -26.394 -31.695 1.00 93.19 196 SER A CA 1
ATOM 1553 C C . SER A 1 196 ? 7.973 -27.827 -32.119 1.00 93.19 196 SER A C 1
ATOM 1555 O O . SER A 1 196 ? 7.050 -28.627 -32.006 1.00 93.19 196 SER A O 1
ATOM 1557 N N . ALA A 1 197 ? 9.199 -28.135 -32.535 1.00 93.44 197 ALA A N 1
ATOM 1558 C CA . ALA A 1 197 ? 9.667 -29.491 -32.774 1.00 93.44 197 ALA A CA 1
ATOM 1559 C C . ALA A 1 197 ? 10.984 -29.764 -32.043 1.00 93.44 197 ALA A C 1
ATOM 1561 O O . ALA A 1 197 ? 11.828 -28.872 -31.916 1.00 93.44 197 ALA A O 1
ATOM 1562 N N . TYR A 1 198 ? 11.148 -31.007 -31.599 1.00 90.81 198 TYR A N 1
ATOM 1563 C CA . TYR A 1 198 ? 12.301 -31.481 -30.845 1.00 90.81 198 TYR A CA 1
ATOM 1564 C C . TYR A 1 198 ? 12.724 -32.857 -31.344 1.00 90.81 198 TYR A C 1
ATOM 1566 O O . TYR A 1 198 ? 11.869 -33.694 -31.630 1.00 90.81 198 TYR A O 1
ATOM 1574 N N . PHE A 1 199 ? 14.031 -33.074 -31.445 1.00 92.25 199 PHE A N 1
ATOM 1575 C CA . PHE A 1 199 ? 14.628 -34.342 -31.860 1.00 92.25 199 PHE A CA 1
ATOM 1576 C C . PHE A 1 199 ? 16.114 -34.384 -31.493 1.00 92.25 199 PHE A C 1
ATOM 1578 O O . PHE A 1 199 ? 16.728 -33.345 -31.209 1.00 92.25 199 PHE A O 1
ATOM 1585 N N . THR A 1 200 ? 16.691 -35.582 -31.488 1.00 91.06 200 THR A N 1
ATOM 1586 C CA . THR A 1 200 ? 18.108 -35.794 -31.176 1.00 91.06 200 THR A CA 1
ATOM 1587 C C . THR A 1 200 ? 19.023 -35.385 -32.335 1.00 91.06 200 THR A C 1
ATOM 1589 O O . THR A 1 200 ? 18.692 -35.531 -33.509 1.00 91.06 200 THR A O 1
ATOM 1592 N N . LEU A 1 201 ? 20.204 -34.861 -31.998 1.00 92.50 201 LEU A N 1
ATOM 1593 C CA . LEU A 1 201 ? 21.262 -34.517 -32.947 1.00 92.50 201 LEU A CA 1
ATOM 1594 C C . LEU A 1 201 ? 22.603 -35.114 -32.480 1.00 92.50 201 LEU A C 1
ATOM 1596 O O . LEU A 1 201 ? 23.027 -34.799 -31.365 1.00 92.50 201 LEU A O 1
ATOM 1600 N N . PRO A 1 202 ? 23.305 -35.918 -33.303 1.00 91.19 202 PRO A N 1
ATOM 1601 C CA . PRO A 1 202 ? 24.628 -36.445 -32.958 1.00 91.19 202 PRO A CA 1
ATOM 1602 C C . PRO A 1 202 ? 25.652 -35.330 -32.732 1.00 91.19 202 PRO A C 1
ATOM 1604 O O . PRO A 1 202 ? 25.688 -34.359 -33.500 1.00 91.19 202 PRO A O 1
ATOM 1607 N N . ARG A 1 203 ? 26.488 -35.463 -31.699 1.00 91.06 203 ARG A N 1
ATOM 1608 C CA . ARG A 1 203 ? 27.523 -34.483 -31.341 1.00 91.06 203 ARG A CA 1
ATOM 1609 C C . ARG A 1 203 ? 28.743 -34.604 -32.253 1.00 91.06 203 ARG A C 1
ATOM 1611 O O . ARG A 1 203 ? 29.099 -35.694 -32.685 1.00 91.06 203 ARG A O 1
ATOM 1618 N N . ARG A 1 204 ? 29.372 -33.471 -32.567 1.00 89.50 204 ARG A N 1
ATOM 1619 C CA . ARG A 1 204 ? 30.659 -33.378 -33.276 1.00 89.50 204 ARG A CA 1
ATOM 1620 C C . ARG A 1 204 ? 31.704 -32.727 -32.372 1.00 89.50 204 ARG A C 1
ATOM 1622 O O . ARG A 1 204 ? 31.351 -32.007 -31.442 1.00 89.50 204 ARG A O 1
ATOM 1629 N N . ASP A 1 205 ? 32.982 -32.904 -32.693 1.00 84.69 205 ASP A N 1
ATOM 1630 C CA . ASP A 1 205 ? 34.107 -32.459 -31.851 1.00 84.69 205 ASP A CA 1
ATOM 1631 C C . ASP A 1 205 ? 34.109 -30.953 -31.539 1.00 84.69 205 ASP A C 1
ATOM 1633 O O . ASP A 1 205 ? 34.553 -30.526 -30.475 1.00 84.69 205 ASP A O 1
ATOM 1637 N N . TYR A 1 206 ? 33.578 -30.126 -32.444 1.00 83.56 206 TYR A N 1
ATOM 1638 C CA . TYR A 1 206 ? 33.488 -28.674 -32.261 1.00 83.56 206 TYR A CA 1
ATOM 1639 C C . TYR A 1 206 ? 32.236 -28.218 -31.484 1.00 83.56 206 TYR A C 1
ATOM 1641 O O . TYR A 1 206 ? 32.078 -27.028 -31.193 1.00 83.56 206 TYR A O 1
ATOM 1649 N N . ASP A 1 207 ? 31.320 -29.129 -31.144 1.00 87.94 207 ASP A N 1
ATOM 1650 C CA . ASP A 1 207 ? 30.116 -28.804 -30.388 1.00 87.94 207 ASP A CA 1
ATOM 1651 C C . ASP A 1 207 ? 30.438 -28.688 -28.890 1.00 87.94 207 ASP A C 1
ATOM 1653 O O . ASP A 1 207 ? 30.619 -29.666 -28.160 1.00 87.94 207 ASP A O 1
ATOM 1657 N N . THR A 1 208 ? 30.487 -27.452 -28.399 1.00 86.06 208 THR A N 1
ATOM 1658 C CA . THR A 1 208 ? 30.687 -27.160 -26.971 1.00 86.06 208 THR A CA 1
ATOM 1659 C C . THR A 1 208 ? 29.382 -27.269 -26.180 1.00 86.06 208 THR A C 1
ATOM 1661 O O . THR A 1 208 ? 28.305 -27.064 -26.735 1.00 86.06 208 THR A O 1
ATOM 1664 N N . SER A 1 209 ? 29.467 -27.483 -24.863 1.00 86.44 209 SER A N 1
ATOM 1665 C CA . SER A 1 209 ? 28.309 -27.609 -23.952 1.00 86.44 209 SER A CA 1
ATOM 1666 C C . SER A 1 209 ? 27.549 -26.292 -23.686 1.00 86.44 209 SER A C 1
ATOM 1668 O O . SER A 1 209 ? 26.994 -26.092 -22.610 1.00 86.44 209 SER A O 1
ATOM 1670 N N . PHE A 1 210 ? 27.541 -25.357 -24.637 1.00 87.38 210 PHE A N 1
ATOM 1671 C CA . PHE A 1 210 ? 26.683 -24.172 -24.621 1.00 87.38 210 PHE A CA 1
ATOM 1672 C C . PHE A 1 210 ? 25.375 -24.459 -25.365 1.00 87.38 210 PHE A C 1
ATOM 1674 O O . PHE A 1 210 ? 25.392 -25.043 -26.451 1.00 87.38 210 PHE A O 1
ATOM 1681 N N . CYS A 1 211 ? 24.255 -23.950 -24.848 1.00 89.62 211 CYS A N 1
ATOM 1682 C CA . CYS A 1 211 ? 23.039 -23.809 -25.642 1.00 89.62 211 CYS A CA 1
ATOM 1683 C C . CYS A 1 211 ? 23.282 -22.749 -26.724 1.00 89.62 211 CYS A C 1
ATOM 1685 O O . CYS A 1 211 ? 23.457 -21.569 -26.410 1.00 89.62 211 CYS A O 1
ATOM 1687 N N . ARG A 1 212 ? 23.266 -23.138 -28.001 1.00 92.06 212 ARG A N 1
ATOM 1688 C CA . ARG A 1 212 ? 23.357 -22.186 -29.121 1.00 92.06 212 ARG A CA 1
ATOM 1689 C C . ARG A 1 212 ? 21.970 -21.830 -29.617 1.00 92.06 212 ARG A C 1
ATOM 1691 O O . ARG A 1 212 ? 21.151 -22.723 -29.798 1.00 92.06 212 ARG A O 1
ATOM 1698 N N . MET A 1 213 ? 21.718 -20.542 -29.826 1.00 93.44 213 MET A N 1
ATOM 1699 C CA . MET A 1 213 ? 20.445 -20.020 -30.320 1.00 93.44 213 MET A CA 1
ATOM 1700 C C . MET A 1 213 ? 20.661 -19.214 -31.593 1.00 93.44 213 MET A C 1
ATOM 1702 O O . MET A 1 213 ? 21.357 -18.197 -31.579 1.00 93.44 213 MET A O 1
ATOM 1706 N N . TYR A 1 214 ? 19.997 -19.629 -32.663 1.00 94.44 214 TYR A N 1
ATOM 1707 C CA . TYR A 1 214 ? 19.991 -18.938 -33.939 1.00 94.44 214 TYR A CA 1
ATOM 1708 C C . TYR A 1 214 ? 18.597 -18.377 -34.236 1.00 94.44 214 TYR A C 1
ATOM 1710 O O . TYR A 1 214 ? 17.636 -19.126 -34.429 1.00 94.44 214 TYR A O 1
ATOM 1718 N N . HIS A 1 215 ? 18.483 -17.046 -34.255 1.00 94.19 215 HIS A N 1
ATOM 1719 C CA . HIS A 1 215 ? 17.244 -16.363 -34.632 1.00 94.19 215 HIS A CA 1
ATOM 1720 C C . HIS A 1 215 ? 17.239 -16.151 -36.145 1.00 94.19 215 HIS A C 1
ATOM 1722 O O . HIS A 1 215 ? 18.043 -15.373 -36.658 1.00 94.19 215 HIS A O 1
ATOM 1728 N N . ALA A 1 216 ? 16.309 -16.798 -36.838 1.00 93.00 216 ALA A N 1
ATOM 1729 C CA . ALA A 1 216 ? 16.085 -16.603 -38.262 1.00 93.00 216 ALA A CA 1
ATOM 1730 C C . ALA A 1 216 ? 14.936 -15.609 -38.496 1.00 93.00 216 ALA A C 1
ATOM 1732 O O . ALA A 1 216 ? 14.108 -15.339 -37.619 1.00 93.00 216 ALA A O 1
ATOM 1733 N N . THR A 1 217 ? 14.884 -15.033 -39.696 1.00 90.69 217 THR A N 1
ATOM 1734 C CA . THR A 1 217 ? 13.762 -14.182 -40.118 1.00 90.69 217 THR A CA 1
ATOM 1735 C C . THR A 1 217 ? 12.453 -14.975 -40.150 1.00 90.69 217 THR A C 1
ATOM 1737 O O . THR A 1 217 ? 12.439 -16.203 -40.041 1.00 90.69 217 THR A O 1
ATOM 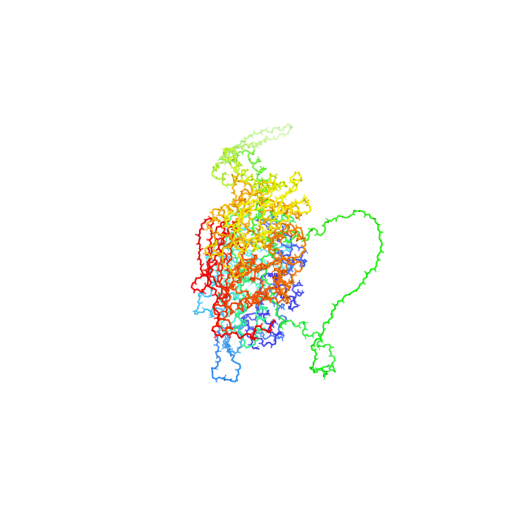1740 N N . GLU A 1 218 ? 11.331 -14.270 -40.311 1.00 91.88 218 GLU A N 1
ATOM 1741 C CA . GLU A 1 218 ? 9.999 -14.882 -40.427 1.00 91.88 218 GLU A CA 1
ATOM 1742 C C . GLU A 1 218 ? 9.547 -15.631 -39.165 1.00 91.88 218 GLU A C 1
ATOM 1744 O O . GLU A 1 218 ? 8.768 -16.583 -39.226 1.00 91.88 218 GLU A O 1
ATOM 1749 N N . ARG A 1 219 ? 9.982 -15.144 -37.994 1.00 93.38 219 ARG A N 1
ATOM 1750 C CA . ARG A 1 219 ? 9.590 -15.641 -36.668 1.00 93.38 219 ARG A CA 1
ATOM 1751 C C . ARG A 1 219 ? 10.026 -17.083 -36.399 1.00 93.38 219 ARG A C 1
ATOM 1753 O O . ARG A 1 219 ? 9.239 -17.857 -35.849 1.00 93.38 219 ARG A O 1
ATOM 1760 N N . ARG A 1 220 ? 11.260 -17.421 -36.779 1.00 94.75 220 ARG A N 1
ATOM 1761 C CA . ARG A 1 220 ? 11.867 -18.750 -36.621 1.00 94.75 220 ARG A CA 1
ATOM 1762 C C . ARG A 1 220 ? 13.040 -18.707 -35.638 1.00 94.75 220 ARG A C 1
ATOM 1764 O O . ARG A 1 220 ? 13.817 -17.753 -35.623 1.00 94.75 220 ARG A O 1
ATOM 1771 N N . LEU A 1 221 ? 13.179 -19.750 -34.832 1.00 94.81 221 LEU A N 1
ATOM 1772 C CA . LEU A 1 221 ? 14.299 -19.956 -33.914 1.00 94.81 221 LEU A CA 1
ATOM 1773 C C . LEU A 1 221 ? 14.744 -21.412 -33.998 1.00 94.81 221 LEU A C 1
ATOM 1775 O O . LEU A 1 221 ? 13.909 -22.313 -33.922 1.00 94.81 221 LEU A O 1
ATOM 1779 N N . ALA A 1 222 ? 16.050 -21.622 -34.118 1.00 95.88 222 ALA A N 1
ATOM 1780 C CA . ALA A 1 222 ? 16.679 -22.925 -33.963 1.00 95.88 222 ALA A CA 1
ATOM 1781 C C . ALA A 1 222 ? 17.615 -22.891 -32.752 1.00 95.88 222 ALA A C 1
ATOM 1783 O O . ALA A 1 222 ? 18.355 -21.923 -32.558 1.00 95.88 222 ALA A O 1
ATOM 1784 N N . MET A 1 223 ? 17.589 -23.937 -31.929 1.00 94.00 223 MET A N 1
ATOM 1785 C CA . MET A 1 223 ? 18.515 -24.092 -30.810 1.00 94.00 223 MET A CA 1
ATOM 1786 C C . MET A 1 223 ? 19.135 -25.483 -30.812 1.00 94.00 223 MET A C 1
ATOM 1788 O O . MET A 1 223 ? 18.456 -26.454 -31.136 1.00 94.00 223 MET A O 1
ATOM 1792 N N . THR A 1 224 ? 20.396 -25.581 -30.397 1.00 92.94 224 THR A N 1
ATOM 1793 C CA . THR A 1 224 ? 21.070 -26.859 -30.117 1.00 92.94 224 THR A CA 1
ATOM 1794 C C . THR A 1 224 ? 21.572 -26.876 -28.685 1.00 92.94 224 THR A C 1
ATOM 1796 O O . THR A 1 224 ? 22.212 -25.912 -28.249 1.00 92.94 224 THR A O 1
ATOM 1799 N N . ARG A 1 225 ? 21.318 -27.976 -27.979 1.00 90.56 225 ARG A N 1
ATOM 1800 C CA . ARG A 1 225 ? 21.734 -28.201 -26.589 1.00 90.56 225 ARG A CA 1
ATOM 1801 C C . ARG A 1 225 ? 22.385 -29.566 -26.430 1.00 90.56 225 ARG A C 1
ATOM 1803 O O . ARG A 1 225 ? 22.024 -30.497 -27.141 1.00 90.56 225 ARG A O 1
ATOM 1810 N N . TRP A 1 226 ? 23.314 -29.697 -25.489 1.00 89.00 226 TRP A N 1
ATOM 1811 C CA . TRP A 1 226 ? 24.167 -30.882 -25.363 1.00 89.00 226 TRP A CA 1
ATOM 1812 C C . TRP A 1 226 ? 24.106 -31.434 -23.943 1.00 89.00 226 TRP A C 1
ATOM 1814 O O . TRP A 1 226 ? 24.582 -30.791 -23.011 1.00 89.00 226 TRP A O 1
ATOM 1824 N N . HIS A 1 227 ? 23.507 -32.615 -23.792 1.00 82.69 227 HIS A N 1
ATOM 1825 C CA . HIS A 1 227 ? 23.280 -33.261 -22.495 1.00 82.69 227 HIS A CA 1
ATOM 1826 C C . HIS A 1 227 ? 24.158 -34.506 -22.286 1.00 82.69 227 HIS A C 1
ATOM 1828 O O . HIS A 1 227 ? 24.292 -34.963 -21.156 1.00 82.69 227 HIS A O 1
ATOM 1834 N N . LYS A 1 228 ? 24.780 -35.033 -23.352 1.00 83.06 228 LYS A N 1
ATOM 1835 C CA . LYS A 1 228 ? 25.710 -36.171 -23.328 1.00 83.06 228 LYS A CA 1
ATOM 1836 C C . LYS A 1 228 ? 26.971 -35.891 -24.149 1.00 83.06 228 LYS A C 1
ATOM 1838 O O . LYS A 1 228 ? 27.060 -34.889 -24.868 1.00 83.06 228 LYS A O 1
ATOM 1843 N N . GLU A 1 229 ? 27.954 -36.775 -24.013 1.00 81.69 229 GLU A N 1
ATOM 1844 C CA . GLU A 1 229 ? 29.225 -36.714 -24.744 1.00 81.69 229 GLU A CA 1
ATOM 1845 C C . GLU A 1 229 ? 29.069 -36.999 -26.243 1.00 81.69 229 GLU A C 1
ATOM 1847 O O . GLU A 1 229 ? 29.820 -36.453 -27.039 1.00 81.69 229 GLU A O 1
ATOM 1852 N N . ASP A 1 230 ? 28.072 -37.784 -26.646 1.00 86.88 230 ASP A N 1
ATOM 1853 C CA . ASP A 1 230 ? 27.877 -38.264 -28.020 1.00 86.88 230 ASP A CA 1
ATOM 1854 C C . ASP A 1 230 ? 26.626 -37.693 -28.714 1.00 86.88 230 ASP A C 1
ATOM 1856 O O . ASP A 1 230 ? 26.520 -37.730 -29.941 1.00 86.88 230 ASP A O 1
ATOM 1860 N N . GLN A 1 231 ? 25.688 -37.107 -27.963 1.00 87.50 231 GLN A N 1
ATOM 1861 C CA . GLN A 1 231 ? 24.430 -36.592 -28.510 1.00 87.50 231 GLN A CA 1
ATOM 1862 C C . GLN A 1 231 ? 23.890 -35.334 -27.807 1.00 87.50 231 GLN A C 1
ATOM 1864 O O . GLN A 1 231 ? 24.150 -35.055 -26.631 1.00 87.50 231 GLN A O 1
ATOM 1869 N N . GLY A 1 232 ? 23.087 -34.572 -28.549 1.00 89.06 232 GLY A N 1
ATOM 1870 C CA . GLY A 1 232 ? 22.371 -33.376 -28.113 1.00 89.06 232 GLY A CA 1
ATOM 1871 C C . GLY A 1 232 ? 20.925 -33.345 -28.608 1.00 89.06 232 GLY A C 1
ATOM 1872 O O . GLY A 1 232 ? 20.407 -34.334 -29.113 1.00 89.06 232 GLY A O 1
ATOM 1873 N N . GLN A 1 233 ? 20.262 -32.203 -28.449 1.00 90.44 233 GLN A N 1
ATOM 1874 C CA . GLN A 1 233 ? 18.882 -31.972 -28.874 1.00 90.44 233 GLN A CA 1
ATOM 1875 C C . GLN A 1 233 ? 18.761 -30.695 -29.699 1.00 90.44 233 GLN A C 1
ATOM 1877 O O . GLN A 1 233 ? 19.377 -29.673 -29.378 1.00 90.44 233 GLN A O 1
ATOM 1882 N N . VAL A 1 234 ? 17.909 -30.752 -30.720 1.00 93.81 234 VAL A N 1
ATOM 1883 C CA . VAL A 1 234 ? 17.473 -29.597 -31.504 1.00 93.81 234 VAL A CA 1
ATOM 1884 C C . VAL A 1 234 ? 16.104 -29.132 -31.030 1.00 93.81 234 VAL A C 1
ATOM 1886 O O . VAL A 1 234 ? 15.237 -29.939 -30.712 1.00 93.81 234 VAL A O 1
ATOM 1889 N N . TYR A 1 235 ? 15.920 -27.813 -31.009 1.00 93.38 235 TYR A N 1
ATOM 1890 C CA . TYR A 1 235 ? 14.664 -27.143 -30.704 1.00 93.38 235 TYR A CA 1
ATOM 1891 C C . TYR A 1 235 ? 14.353 -26.209 -31.872 1.00 93.38 235 TYR A C 1
ATOM 1893 O O . TYR A 1 235 ? 15.056 -25.218 -32.074 1.00 93.38 235 TYR A O 1
ATOM 1901 N N . LEU A 1 236 ? 13.314 -26.515 -32.642 1.00 95.31 236 LEU A N 1
ATOM 1902 C CA . LEU A 1 236 ? 12.804 -25.637 -33.693 1.00 95.31 236 LEU A CA 1
ATOM 1903 C C . LEU A 1 236 ? 11.537 -24.956 -33.196 1.00 95.31 236 LEU A C 1
ATOM 1905 O O . LEU A 1 236 ? 10.649 -25.634 -32.693 1.00 95.31 236 LEU A O 1
ATOM 1909 N N . MET A 1 237 ? 11.434 -23.634 -33.339 1.00 95.38 237 MET A N 1
ATOM 1910 C CA . MET A 1 237 ? 10.234 -22.875 -32.971 1.00 95.38 237 MET A CA 1
ATOM 1911 C C . MET A 1 237 ? 9.828 -21.889 -34.063 1.00 95.38 237 MET A C 1
ATOM 1913 O O . MET A 1 237 ? 10.666 -21.141 -34.569 1.00 95.38 237 MET A O 1
ATOM 1917 N N . ALA A 1 238 ? 8.538 -21.849 -34.396 1.00 94.75 238 ALA A N 1
ATOM 1918 C CA . ALA A 1 238 ? 7.992 -20.958 -35.414 1.00 94.75 238 ALA A CA 1
ATOM 1919 C C . ALA A 1 238 ? 6.649 -20.337 -34.994 1.00 94.75 238 ALA A C 1
ATOM 1921 O O . ALA A 1 238 ? 5.792 -21.007 -34.424 1.00 94.75 238 ALA A O 1
ATOM 1922 N N . MET A 1 239 ? 6.447 -19.053 -35.314 1.00 91.88 239 MET A N 1
ATOM 1923 C CA . MET A 1 239 ? 5.137 -18.367 -35.226 1.00 91.88 239 MET A CA 1
ATOM 1924 C C . MET A 1 239 ? 4.550 -17.992 -36.598 1.00 91.88 239 MET A C 1
ATOM 1926 O O . MET A 1 239 ? 3.558 -17.265 -36.681 1.00 91.88 239 MET A O 1
ATOM 1930 N N . SER A 1 240 ? 5.187 -18.426 -37.681 1.00 87.88 240 SER A N 1
ATOM 1931 C CA . SER A 1 240 ? 4.703 -18.295 -39.056 1.00 87.88 240 SER A CA 1
ATOM 1932 C C . SER A 1 240 ? 4.103 -19.620 -39.534 1.00 87.88 240 SER A C 1
ATOM 1934 O O . SER A 1 240 ? 4.206 -20.632 -38.845 1.00 87.88 240 SER A O 1
ATOM 1936 N N . ASN A 1 241 ? 3.459 -19.622 -40.707 1.00 91.44 241 ASN A N 1
ATOM 1937 C CA . ASN A 1 241 ? 2.951 -20.846 -41.346 1.00 91.44 241 ASN A CA 1
ATOM 1938 C C . ASN A 1 241 ? 1.986 -21.670 -40.461 1.00 91.44 241 ASN A C 1
ATOM 1940 O O . ASN A 1 241 ? 1.963 -22.898 -40.516 1.00 91.44 241 ASN A O 1
ATOM 1944 N N . THR A 1 242 ? 1.174 -20.995 -39.643 1.00 89.31 242 THR A N 1
ATOM 1945 C CA . THR A 1 242 ? 0.349 -21.623 -38.598 1.00 89.31 242 THR A CA 1
ATOM 1946 C C . THR A 1 242 ? -0.641 -22.657 -39.141 1.00 89.31 242 THR A C 1
ATOM 1948 O O . THR A 1 242 ? -0.775 -23.733 -38.568 1.00 89.31 242 THR A O 1
ATOM 1951 N N . GLU A 1 243 ? -1.303 -22.380 -40.269 1.00 90.31 243 GLU A N 1
ATOM 1952 C CA . GLU A 1 243 ? -2.224 -23.337 -40.899 1.00 90.31 243 GLU A CA 1
ATOM 1953 C C . GLU A 1 243 ? -1.513 -24.595 -41.398 1.00 90.31 243 GLU A C 1
ATOM 1955 O O . GLU A 1 243 ? -2.043 -25.695 -41.249 1.00 90.31 243 GLU A O 1
ATOM 1960 N N . ARG A 1 244 ? -0.305 -24.449 -41.959 1.00 92.75 244 ARG A N 1
ATOM 1961 C CA . ARG A 1 244 ? 0.511 -25.587 -42.394 1.00 92.75 244 ARG A CA 1
ATOM 1962 C C . ARG A 1 244 ? 0.851 -26.474 -41.203 1.00 92.75 244 ARG A C 1
ATOM 1964 O O . ARG A 1 244 ? 0.668 -27.682 -41.298 1.00 92.75 244 ARG A O 1
ATOM 1971 N N . PHE A 1 245 ? 1.312 -25.885 -40.099 1.00 94.06 245 PHE A N 1
ATOM 1972 C CA . PHE A 1 245 ? 1.657 -26.663 -38.915 1.00 94.06 245 PHE A CA 1
ATOM 1973 C C . PHE A 1 245 ? 0.442 -27.349 -38.293 1.00 94.06 245 PHE A C 1
ATOM 1975 O O . PHE A 1 245 ? 0.524 -28.540 -38.027 1.00 94.06 245 PHE A O 1
ATOM 1982 N N . ARG A 1 246 ? -0.698 -26.664 -38.129 1.00 92.19 246 ARG A N 1
ATOM 1983 C CA . ARG A 1 246 ? -1.916 -27.298 -37.585 1.00 92.19 246 ARG A CA 1
ATOM 1984 C C . ARG A 1 246 ? -2.373 -28.483 -38.428 1.00 92.19 246 ARG A C 1
ATOM 1986 O O . ARG A 1 246 ? -2.548 -29.570 -37.899 1.00 92.19 246 ARG A O 1
ATOM 1993 N N . ARG A 1 247 ? -2.453 -28.305 -39.753 1.00 91.50 247 ARG A N 1
ATOM 1994 C CA . ARG A 1 247 ? -2.806 -29.398 -40.675 1.00 91.50 247 ARG A CA 1
ATOM 1995 C C . ARG A 1 247 ? -1.827 -30.569 -40.608 1.00 91.50 247 ARG A C 1
ATOM 1997 O O . ARG A 1 247 ? -2.236 -31.693 -40.869 1.00 91.50 247 ARG A O 1
ATOM 2004 N N . ALA A 1 248 ? -0.551 -30.308 -40.332 1.00 91.94 248 ALA A N 1
ATOM 2005 C CA . ALA A 1 248 ? 0.460 -31.349 -40.203 1.00 91.94 248 ALA A CA 1
ATOM 2006 C C . ALA A 1 248 ? 0.394 -32.063 -38.843 1.00 91.94 248 ALA A C 1
ATOM 2008 O O . ALA A 1 248 ? 0.531 -33.280 -38.803 1.00 91.94 248 ALA A O 1
ATOM 2009 N N . LEU A 1 249 ? 0.146 -31.338 -37.746 1.00 89.69 249 LEU A N 1
ATOM 2010 C CA . LEU A 1 249 ? 0.003 -31.910 -36.400 1.00 89.69 249 LEU A CA 1
ATOM 2011 C C . LEU A 1 249 ? -1.198 -32.860 -36.283 1.00 89.69 249 LEU A C 1
ATOM 2013 O O . LEU A 1 249 ? -1.127 -33.821 -35.525 1.00 89.69 249 LEU A O 1
ATOM 2017 N N . ASP A 1 250 ? -2.249 -32.644 -37.078 1.00 85.94 250 ASP A N 1
ATOM 2018 C CA . ASP A 1 250 ? -3.409 -33.545 -37.172 1.00 85.94 250 ASP A CA 1
ATOM 2019 C C . ASP A 1 250 ? -3.150 -34.807 -38.032 1.00 85.94 250 ASP A C 1
ATOM 2021 O O . ASP A 1 250 ? -4.041 -35.641 -38.201 1.00 85.94 250 ASP A O 1
ATOM 2025 N N . ARG A 1 251 ? -1.952 -34.947 -38.616 1.00 91.44 251 ARG A N 1
ATOM 2026 C CA . ARG A 1 251 ? -1.545 -36.066 -39.486 1.00 91.44 251 ARG A CA 1
ATOM 2027 C C . ARG A 1 251 ? -0.442 -36.910 -38.833 1.00 91.44 251 ARG A C 1
ATOM 2029 O O . ARG A 1 251 ? -0.236 -36.881 -37.623 1.00 91.44 251 ARG A O 1
ATOM 2036 N N . ASP A 1 252 ? 0.246 -37.705 -39.642 1.00 90.69 252 ASP A N 1
ATOM 2037 C CA . ASP A 1 252 ? 1.353 -38.561 -39.243 1.00 90.69 252 ASP A CA 1
ATOM 2038 C C . ASP A 1 252 ? 2.670 -37.790 -39.040 1.00 90.69 252 ASP A C 1
ATOM 2040 O O . ASP A 1 252 ? 2.849 -36.652 -39.479 1.00 90.69 252 ASP A O 1
ATOM 2044 N N . VAL A 1 253 ? 3.627 -38.440 -38.374 1.00 91.25 253 VAL A N 1
ATOM 2045 C CA . VAL A 1 253 ? 4.940 -37.858 -38.051 1.00 91.25 253 VAL A CA 1
ATOM 2046 C C . VAL A 1 253 ? 5.704 -37.424 -39.308 1.00 91.25 253 VAL A C 1
ATOM 2048 O O . VAL A 1 253 ? 6.381 -36.398 -39.269 1.00 91.25 253 VAL A O 1
ATOM 2051 N N . ALA A 1 254 ? 5.570 -38.142 -40.429 1.00 92.81 254 ALA A N 1
ATOM 2052 C CA . ALA A 1 254 ? 6.212 -37.755 -41.685 1.00 92.81 254 ALA A CA 1
ATOM 2053 C C . ALA A 1 254 ? 5.696 -36.393 -42.180 1.00 92.81 254 ALA A C 1
ATOM 2055 O O . ALA A 1 254 ? 6.497 -35.492 -42.426 1.00 92.81 254 ALA A O 1
ATOM 2056 N N . SER A 1 255 ? 4.373 -36.180 -42.189 1.00 93.88 255 SER A N 1
ATOM 2057 C CA . SER A 1 255 ? 3.776 -34.878 -42.526 1.00 93.88 255 SER A CA 1
ATOM 2058 C C . SER A 1 255 ? 4.259 -33.747 -41.607 1.00 93.88 255 SER A C 1
ATOM 2060 O O . SER A 1 255 ? 4.453 -32.613 -42.054 1.00 93.88 255 SER A O 1
ATOM 2062 N N . GLN A 1 256 ? 4.447 -34.033 -40.314 1.00 95.00 256 GLN A N 1
ATOM 2063 C CA . GLN A 1 256 ? 4.963 -33.060 -39.347 1.00 95.00 256 GLN A CA 1
ATOM 2064 C C . GLN A 1 256 ? 6.419 -32.692 -39.650 1.00 95.00 256 GLN A C 1
ATOM 2066 O O . GLN A 1 256 ? 6.740 -31.503 -39.731 1.00 95.00 256 GLN A O 1
ATOM 2071 N N . LYS A 1 257 ? 7.285 -33.688 -39.879 1.00 96.00 257 LYS A N 1
ATOM 2072 C CA . LYS A 1 257 ? 8.684 -33.478 -40.277 1.00 96.00 257 LYS A CA 1
ATOM 2073 C C . LYS A 1 257 ? 8.782 -32.663 -41.565 1.00 96.00 257 LYS A C 1
ATOM 2075 O O . LYS A 1 257 ? 9.510 -31.674 -41.584 1.00 96.00 257 LYS A O 1
ATOM 2080 N N . ASP A 1 258 ? 7.985 -32.989 -42.583 1.00 95.56 258 ASP A N 1
ATOM 2081 C CA . ASP A 1 258 ? 7.944 -32.260 -43.857 1.00 95.56 258 ASP A CA 1
ATOM 2082 C C . ASP A 1 258 ? 7.552 -30.790 -43.676 1.00 95.56 258 ASP A C 1
ATOM 2084 O O . ASP A 1 258 ? 8.139 -29.891 -44.287 1.00 95.56 258 ASP A O 1
ATOM 2088 N N . ALA A 1 259 ? 6.574 -30.512 -42.809 1.00 96.19 259 ALA A N 1
ATOM 2089 C CA . ALA A 1 259 ? 6.156 -29.148 -42.511 1.00 96.19 259 ALA A CA 1
ATOM 2090 C C . ALA A 1 259 ? 7.284 -28.335 -41.858 1.00 96.19 259 ALA A C 1
ATOM 2092 O O . ALA A 1 259 ? 7.539 -27.203 -42.283 1.00 96.19 259 ALA A O 1
ATOM 2093 N N . PHE A 1 260 ? 7.979 -28.903 -40.866 1.00 96.81 260 PHE A N 1
ATOM 2094 C CA . PHE A 1 260 ? 9.133 -28.253 -40.239 1.00 96.81 260 PHE A CA 1
ATOM 2095 C C . PHE A 1 260 ? 10.298 -28.104 -41.221 1.00 96.81 260 PHE A C 1
ATOM 2097 O O . PHE A 1 260 ? 10.843 -27.007 -41.333 1.00 96.81 260 PHE A O 1
ATOM 2104 N N . ALA A 1 261 ? 10.622 -29.136 -42.001 1.00 96.50 261 ALA A N 1
ATOM 2105 C CA . ALA A 1 261 ? 11.677 -29.079 -43.007 1.00 96.50 261 ALA A CA 1
ATOM 2106 C C . ALA A 1 261 ? 11.422 -27.962 -44.023 1.00 96.50 261 ALA A C 1
ATOM 2108 O O . ALA A 1 261 ? 12.298 -27.144 -44.294 1.00 96.50 261 ALA A O 1
ATOM 2109 N N . ALA A 1 262 ? 10.194 -27.852 -44.525 1.00 95.38 262 ALA A N 1
ATOM 2110 C CA . ALA A 1 262 ? 9.846 -26.841 -45.509 1.00 95.38 262 ALA A CA 1
ATOM 2111 C C . ALA A 1 262 ? 9.789 -25.411 -44.937 1.00 95.38 262 ALA A C 1
ATOM 2113 O O . ALA A 1 262 ? 10.020 -24.465 -45.684 1.00 95.38 262 ALA A O 1
ATOM 2114 N N . VAL A 1 263 ? 9.482 -25.228 -43.646 1.00 96.00 263 VAL A N 1
ATOM 2115 C CA . VAL A 1 263 ? 9.478 -23.899 -42.995 1.00 96.00 263 VAL A CA 1
ATOM 2116 C C . VAL A 1 263 ? 10.883 -23.456 -42.584 1.00 96.00 263 VAL A C 1
ATOM 2118 O O . VAL A 1 263 ? 11.180 -22.262 -42.609 1.00 96.00 263 VAL A O 1
ATOM 2121 N N . PHE A 1 264 ? 11.754 -24.388 -42.205 1.00 96.25 264 PHE A N 1
ATOM 2122 C CA . PHE A 1 264 ? 13.126 -24.089 -41.786 1.00 96.25 264 PHE A CA 1
ATOM 2123 C C . PHE A 1 264 ? 14.148 -24.176 -42.926 1.00 96.25 264 PHE A C 1
ATOM 2125 O O . PHE A 1 264 ? 15.307 -23.833 -42.720 1.00 96.25 264 PHE A O 1
ATOM 2132 N N . LYS A 1 265 ? 13.722 -24.539 -44.139 1.00 95.00 265 LYS A N 1
ATOM 2133 C CA . LYS A 1 265 ? 14.549 -24.423 -45.342 1.00 95.00 265 LYS A CA 1
ATOM 2134 C C . LYS A 1 265 ? 14.938 -22.963 -45.612 1.00 95.00 265 LYS A C 1
ATOM 2136 O O . LYS A 1 265 ? 14.123 -22.049 -45.454 1.00 95.00 265 LYS A O 1
ATOM 2141 N N . GLY A 1 266 ? 16.178 -22.742 -46.027 1.00 91.88 266 GLY A N 1
ATOM 2142 C CA . GLY A 1 266 ? 16.779 -21.429 -46.240 1.00 91.88 266 GLY A CA 1
ATOM 2143 C C . GLY A 1 266 ? 16.915 -20.590 -44.967 1.00 91.88 266 GLY A C 1
ATOM 2144 O O . GLY A 1 266 ? 16.970 -19.364 -45.062 1.00 91.88 266 GLY A O 1
ATOM 2145 N N . MET A 1 267 ? 16.903 -21.199 -43.775 1.00 92.50 267 MET A N 1
ATOM 2146 C CA . MET A 1 267 ? 17.113 -20.455 -42.533 1.00 92.50 267 MET A CA 1
ATOM 2147 C C . MET A 1 267 ? 18.568 -20.003 -42.370 1.00 92.50 267 MET A C 1
ATOM 2149 O O . MET A 1 267 ? 18.782 -18.973 -41.744 1.00 92.50 267 MET A O 1
ATOM 2153 N N . GLY A 1 268 ? 19.547 -20.724 -42.930 1.00 92.38 268 GLY A N 1
ATOM 2154 C CA . GLY A 1 268 ? 20.978 -20.493 -42.690 1.00 92.38 268 GLY A CA 1
ATOM 2155 C C . GLY A 1 268 ? 21.527 -21.238 -41.462 1.00 92.38 268 GLY A C 1
ATOM 2156 O O . GLY A 1 268 ? 20.901 -22.158 -40.940 1.00 92.38 268 GLY A O 1
ATOM 2157 N N . TRP A 1 269 ? 22.718 -20.860 -40.983 1.00 94.00 269 TRP A N 1
ATOM 2158 C CA . TRP A 1 269 ? 23.430 -21.561 -39.902 1.00 94.00 269 TRP A CA 1
ATOM 2159 C C . TRP A 1 269 ? 23.599 -23.066 -40.210 1.00 94.00 269 TRP A C 1
ATOM 2161 O O . TRP A 1 269 ? 23.960 -23.425 -41.326 1.00 94.00 269 TRP A O 1
ATOM 2171 N N . GLN A 1 270 ? 23.364 -23.966 -39.251 1.00 92.94 270 GLN A N 1
ATOM 2172 C CA . GLN A 1 270 ? 23.513 -25.419 -39.409 1.00 92.94 270 GLN A CA 1
ATOM 2173 C C . GLN A 1 270 ? 22.295 -26.088 -40.072 1.00 92.94 270 GLN A C 1
ATOM 2175 O O . GLN A 1 270 ? 21.968 -27.226 -39.742 1.00 92.94 270 GLN A O 1
ATOM 2180 N N . GLU A 1 271 ? 21.610 -25.396 -40.984 1.00 94.50 271 GLU A N 1
ATOM 2181 C CA . GLU A 1 271 ? 20.383 -25.874 -41.629 1.00 94.50 271 GLU A CA 1
ATOM 2182 C C . GLU A 1 271 ? 20.500 -27.294 -42.179 1.00 94.50 271 GLU A C 1
ATOM 2184 O O . GLU A 1 271 ? 19.736 -28.156 -41.758 1.00 94.50 271 GLU A O 1
ATOM 2189 N N . GLU A 1 272 ? 21.462 -27.558 -43.066 1.00 94.12 272 GLU A N 1
ATOM 2190 C CA . GLU A 1 272 ? 21.596 -28.869 -43.716 1.00 94.12 272 GLU A CA 1
ATOM 2191 C C . GLU A 1 272 ? 21.726 -30.001 -42.692 1.00 94.12 272 GLU A C 1
ATOM 2193 O O . GLU A 1 272 ? 21.039 -31.016 -42.779 1.00 94.12 272 GLU A O 1
ATOM 2198 N N . ARG A 1 273 ? 22.551 -29.792 -41.660 1.00 94.25 273 ARG A N 1
ATOM 2199 C CA . ARG A 1 273 ? 22.760 -30.756 -40.574 1.00 94.25 273 ARG A CA 1
ATOM 2200 C C . ARG A 1 273 ? 21.483 -30.972 -39.759 1.00 94.25 273 ARG A C 1
ATOM 2202 O O . ARG A 1 273 ? 21.161 -32.105 -39.416 1.00 94.25 273 ARG A O 1
ATOM 2209 N N . ILE A 1 274 ? 20.786 -29.890 -39.419 1.00 95.88 274 ILE A N 1
ATOM 2210 C CA . ILE A 1 274 ? 19.576 -29.928 -38.596 1.00 95.88 274 ILE A CA 1
ATOM 2211 C C . ILE A 1 274 ? 18.421 -30.587 -39.355 1.00 95.88 274 ILE A C 1
ATOM 2213 O O . ILE A 1 274 ? 17.699 -31.392 -38.775 1.00 95.88 274 ILE A O 1
ATOM 2217 N N . LEU A 1 275 ? 18.253 -30.276 -40.642 1.00 95.94 275 LEU A N 1
ATOM 2218 C CA . LEU A 1 275 ? 17.192 -30.842 -41.474 1.00 95.94 275 LEU A CA 1
ATOM 2219 C C . LEU A 1 275 ? 17.463 -32.304 -41.860 1.00 95.94 275 LEU A C 1
ATOM 2221 O O . LEU A 1 275 ? 16.519 -33.091 -41.932 1.00 95.94 275 LEU A O 1
ATOM 2225 N N . ALA A 1 276 ? 18.729 -32.695 -42.035 1.00 94.62 276 ALA A N 1
ATOM 2226 C CA . ALA A 1 276 ? 19.096 -34.104 -42.177 1.00 94.62 276 ALA A CA 1
ATOM 2227 C C . ALA A 1 276 ? 18.716 -34.893 -40.912 1.00 94.62 276 ALA A C 1
ATOM 2229 O O . ALA A 1 276 ? 17.957 -35.854 -40.988 1.00 94.62 276 ALA A O 1
ATOM 2230 N N . ALA A 1 277 ? 19.123 -34.409 -39.733 1.00 94.25 277 ALA A N 1
ATOM 2231 C CA . ALA A 1 277 ? 18.769 -35.045 -38.464 1.00 94.25 277 ALA A CA 1
ATOM 2232 C C . ALA A 1 277 ? 17.252 -35.065 -38.202 1.00 94.25 277 ALA A C 1
ATOM 2234 O O . ALA A 1 277 ? 16.740 -36.049 -37.683 1.00 94.25 277 ALA A O 1
ATOM 2235 N N . LEU A 1 278 ? 16.515 -34.021 -38.602 1.00 95.31 278 LEU A N 1
ATOM 2236 C CA . LEU A 1 278 ? 15.049 -33.997 -38.537 1.00 95.31 278 LEU A CA 1
ATOM 2237 C C . LEU A 1 278 ? 14.427 -35.151 -39.337 1.00 95.31 278 LEU A C 1
ATOM 2239 O O . LEU A 1 278 ? 13.464 -35.775 -38.886 1.00 95.31 278 LEU A O 1
ATOM 2243 N N . THR A 1 279 ? 14.971 -35.416 -40.524 1.00 92.25 279 THR A N 1
ATOM 2244 C CA . THR A 1 279 ? 14.487 -36.476 -41.414 1.00 92.25 279 THR A CA 1
ATOM 2245 C C . THR A 1 279 ? 14.688 -37.842 -40.757 1.00 92.25 279 THR A C 1
ATOM 2247 O O . THR A 1 279 ? 13.724 -38.599 -40.621 1.00 92.25 279 THR A O 1
ATOM 2250 N N . ASP A 1 280 ? 15.882 -38.085 -40.217 1.00 91.19 280 ASP A N 1
ATOM 2251 C CA . ASP A 1 280 ? 16.280 -39.373 -39.633 1.00 91.19 280 ASP A CA 1
ATOM 2252 C C . ASP A 1 280 ? 15.776 -39.595 -38.191 1.00 91.19 280 ASP A C 1
ATOM 2254 O O . ASP A 1 280 ? 15.828 -40.709 -37.679 1.00 91.19 280 ASP A O 1
ATOM 2258 N N . ALA A 1 281 ? 15.264 -38.560 -37.516 1.00 89.44 281 ALA A N 1
ATOM 2259 C CA . ALA A 1 281 ? 14.915 -38.624 -36.096 1.00 89.44 281 ALA A CA 1
ATOM 2260 C C . ALA A 1 281 ? 13.779 -39.608 -35.773 1.00 89.44 281 ALA A C 1
ATOM 2262 O O . ALA A 1 281 ? 12.618 -39.373 -36.119 1.00 89.44 281 ALA A O 1
ATOM 2263 N N . GLU A 1 282 ? 14.072 -40.662 -35.022 1.00 87.00 282 GLU A N 1
ATOM 2264 C CA . GLU A 1 282 ? 13.051 -41.580 -34.495 1.00 87.00 282 GLU A CA 1
ATOM 2265 C C . GLU A 1 282 ? 12.325 -41.008 -33.264 1.00 87.00 282 GLU A C 1
ATOM 2267 O O . GLU A 1 282 ? 11.181 -41.361 -32.985 1.00 87.00 282 GLU A O 1
ATOM 2272 N N . ASP A 1 283 ? 12.959 -40.075 -32.548 1.00 86.00 283 ASP A N 1
ATOM 2273 C CA . ASP A 1 283 ? 12.467 -39.468 -31.307 1.00 86.00 283 ASP A CA 1
ATOM 2274 C C . ASP A 1 283 ? 11.751 -38.120 -31.514 1.00 86.00 283 ASP A C 1
ATOM 2276 O O . ASP A 1 283 ? 11.592 -37.335 -30.575 1.00 86.00 283 ASP A O 1
ATOM 2280 N N . PHE A 1 284 ? 11.306 -37.850 -32.744 1.00 90.50 284 PHE A N 1
ATOM 2281 C CA . PHE A 1 284 ? 10.670 -36.592 -33.117 1.00 90.50 284 PHE A CA 1
ATOM 2282 C C . PHE A 1 284 ? 9.381 -36.323 -32.322 1.00 90.50 284 PHE A C 1
ATOM 2284 O O . PHE A 1 284 ? 8.468 -37.150 -32.259 1.00 90.50 284 PHE A O 1
ATOM 2291 N N . TYR A 1 285 ? 9.275 -35.115 -31.771 1.00 88.88 285 TYR A N 1
ATOM 2292 C CA . TYR A 1 285 ? 8.059 -34.602 -31.146 1.00 88.88 285 TYR A CA 1
ATOM 2293 C C . TYR A 1 285 ? 7.755 -33.199 -31.652 1.00 88.88 285 TYR A C 1
ATOM 2295 O O . TYR A 1 285 ? 8.640 -32.343 -31.632 1.00 88.88 285 TYR A O 1
ATOM 2303 N N . ALA A 1 286 ? 6.502 -32.936 -32.023 1.00 91.31 286 ALA A N 1
ATOM 2304 C CA . ALA A 1 286 ? 6.032 -31.601 -32.358 1.00 91.31 286 ALA A CA 1
ATOM 2305 C C . ALA A 1 286 ? 4.670 -31.289 -31.736 1.00 91.31 286 ALA A C 1
ATOM 2307 O O . ALA A 1 286 ? 3.844 -32.180 -31.545 1.00 91.31 286 ALA A O 1
ATOM 2308 N N . ASP A 1 287 ? 4.449 -30.013 -31.413 1.00 90.00 287 ASP A N 1
ATOM 2309 C CA . ASP A 1 287 ? 3.189 -29.542 -30.833 1.00 90.00 287 ASP A CA 1
ATOM 2310 C C . ASP A 1 287 ? 2.983 -28.029 -31.022 1.00 90.00 287 ASP A C 1
ATOM 2312 O O . ASP A 1 287 ? 3.940 -27.277 -31.250 1.00 90.00 287 ASP A O 1
ATOM 2316 N N . GLU A 1 288 ? 1.735 -27.575 -30.883 1.00 91.62 288 GLU A N 1
ATOM 2317 C CA . GLU A 1 288 ? 1.396 -26.158 -30.740 1.00 91.62 288 GLU A CA 1
ATOM 2318 C C . GLU A 1 288 ? 1.357 -25.789 -29.252 1.00 91.62 288 GLU A C 1
ATOM 2320 O O . GLU A 1 288 ? 0.616 -26.355 -28.448 1.00 91.62 288 GLU A O 1
ATOM 2325 N N . MET A 1 289 ? 2.152 -24.793 -28.866 1.00 90.38 289 MET A N 1
ATOM 2326 C CA . MET A 1 289 ? 2.245 -24.374 -27.476 1.00 90.38 289 MET A CA 1
ATOM 2327 C C . MET A 1 289 ? 0.947 -23.717 -26.997 1.00 90.38 289 MET A C 1
ATOM 2329 O O . MET A 1 289 ? 0.454 -22.746 -27.585 1.00 90.38 289 MET A O 1
ATOM 2333 N N . LEU A 1 290 ? 0.452 -24.187 -25.855 1.00 91.19 290 LEU A N 1
ATOM 2334 C CA . LEU A 1 290 ? -0.773 -23.705 -25.226 1.00 91.19 290 LEU A CA 1
ATOM 2335 C C . LEU A 1 290 ? -0.602 -23.502 -23.722 1.00 91.19 290 LEU A C 1
ATOM 2337 O O . LEU A 1 290 ? 0.343 -24.003 -23.115 1.00 91.19 290 LEU A O 1
ATOM 2341 N N . GLN A 1 291 ? -1.550 -22.788 -23.121 1.00 92.12 291 GLN A N 1
ATOM 2342 C CA . GLN A 1 291 ? -1.768 -22.798 -21.678 1.00 92.12 291 GLN A CA 1
ATOM 2343 C C . GLN A 1 291 ? -3.128 -23.417 -21.359 1.00 92.12 291 GLN A C 1
ATOM 2345 O O . GLN A 1 291 ? -4.109 -23.096 -22.037 1.00 92.12 291 GLN A O 1
ATOM 2350 N N . ARG A 1 292 ? -3.194 -24.262 -20.325 1.00 92.50 292 ARG A N 1
ATOM 2351 C CA . ARG A 1 292 ? -4.462 -24.757 -19.762 1.00 92.50 292 ARG A CA 1
ATOM 2352 C C . ARG A 1 292 ? -4.879 -23.853 -18.611 1.00 92.50 292 ARG A C 1
ATOM 2354 O O . ARG A 1 292 ? -4.065 -23.579 -17.733 1.00 92.50 292 ARG A O 1
ATOM 2361 N N . ARG A 1 293 ? -6.109 -23.348 -18.664 1.00 89.06 293 ARG A N 1
ATOM 2362 C CA . ARG A 1 293 ? -6.649 -22.335 -17.747 1.00 89.06 293 ARG A CA 1
ATOM 2363 C C . ARG A 1 293 ? -8.000 -22.761 -17.181 1.00 89.06 293 ARG A C 1
ATOM 2365 O O . ARG A 1 293 ? -8.921 -21.954 -17.134 1.00 89.06 293 ARG A O 1
ATOM 2372 N N . SER A 1 294 ? -8.124 -24.031 -16.806 1.00 86.81 294 SER A N 1
ATOM 2373 C CA . SER A 1 294 ? -9.377 -24.550 -16.263 1.00 86.81 294 SER A CA 1
ATOM 2374 C C . SER A 1 294 ? -9.798 -23.772 -15.018 1.00 86.81 294 SER A C 1
ATOM 2376 O O . SER A 1 294 ? -8.963 -23.499 -14.148 1.00 86.81 294 SER A O 1
ATOM 2378 N N . THR A 1 295 ? -11.075 -23.399 -14.953 1.00 86.25 295 THR A N 1
ATOM 2379 C CA . THR A 1 295 ? -11.649 -22.573 -13.874 1.00 86.25 295 THR A CA 1
ATOM 2380 C C . THR A 1 295 ? -11.701 -23.319 -12.544 1.00 86.25 295 THR A C 1
ATOM 2382 O O . THR A 1 295 ? -11.529 -22.704 -11.498 1.00 86.25 295 THR A O 1
ATOM 2385 N N . VAL A 1 296 ? -11.842 -24.645 -12.597 1.00 88.06 296 VAL A N 1
ATOM 2386 C CA . VAL A 1 296 ? -11.849 -25.567 -11.454 1.00 88.06 296 VAL A CA 1
ATOM 2387 C C . VAL A 1 296 ? -10.869 -26.710 -11.738 1.00 88.06 296 VAL A C 1
ATOM 2389 O O . VAL A 1 296 ? -10.629 -27.038 -12.902 1.00 88.06 296 VAL A O 1
ATOM 2392 N N . TRP A 1 297 ? -10.256 -27.310 -10.714 1.00 94.50 297 TRP A N 1
ATOM 2393 C CA . TRP A 1 297 ? -9.362 -28.470 -10.895 1.00 94.50 297 TRP A CA 1
ATOM 2394 C C . TRP A 1 297 ? -9.896 -29.786 -10.342 1.00 94.50 297 TRP A C 1
ATOM 2396 O O . TRP A 1 297 ? -9.259 -30.817 -10.542 1.00 94.50 297 TRP A O 1
ATOM 2406 N N . SER A 1 298 ? -11.050 -29.792 -9.687 1.00 93.69 298 SER A N 1
ATOM 2407 C CA . SER A 1 298 ? -11.646 -30.996 -9.116 1.00 93.69 298 SER A CA 1
ATOM 2408 C C . SER A 1 298 ? -13.158 -31.063 -9.313 1.00 93.69 298 SER A C 1
ATOM 2410 O O . SER A 1 298 ? -13.847 -30.053 -9.441 1.00 93.69 298 SER A O 1
ATOM 2412 N N . HIS A 1 299 ? -13.683 -32.286 -9.344 1.00 88.88 299 HIS A N 1
ATOM 2413 C CA . HIS A 1 299 ? -15.115 -32.552 -9.345 1.00 88.88 299 HIS A CA 1
ATOM 2414 C C . HIS A 1 299 ? -15.406 -33.903 -8.680 1.00 88.88 299 HIS A C 1
ATOM 2416 O O . HIS A 1 299 ? -15.047 -34.962 -9.208 1.00 88.88 299 HIS A O 1
ATOM 2422 N N . GLY A 1 300 ? -16.071 -33.872 -7.523 1.00 88.44 300 GLY A N 1
ATOM 2423 C CA . GLY A 1 300 ? -16.273 -35.059 -6.692 1.00 88.44 300 GLY A CA 1
ATOM 2424 C C . GLY A 1 300 ? -14.934 -35.635 -6.226 1.00 88.44 300 GLY A C 1
ATOM 2425 O O . GLY A 1 300 ? -14.103 -34.917 -5.677 1.00 88.44 300 GLY A O 1
ATOM 2426 N N . ARG A 1 301 ? -14.697 -36.921 -6.494 1.00 92.19 301 ARG A N 1
ATOM 2427 C CA . ARG A 1 301 ? -13.461 -37.643 -6.140 1.00 92.19 301 ARG A CA 1
ATOM 2428 C C . ARG A 1 301 ? -12.432 -37.656 -7.275 1.00 92.19 301 ARG A C 1
ATOM 2430 O O . ARG A 1 301 ? -11.604 -38.563 -7.360 1.00 92.19 301 ARG A O 1
ATOM 2437 N N . VAL A 1 302 ? -12.483 -36.671 -8.171 1.00 94.88 302 VAL A N 1
ATOM 2438 C CA . VAL A 1 302 ? -11.542 -36.537 -9.290 1.00 94.88 302 VAL A CA 1
ATOM 2439 C C . VAL A 1 302 ? -10.857 -35.183 -9.242 1.00 94.88 302 VAL A C 1
ATOM 2441 O O . VAL A 1 302 ? -11.532 -34.162 -9.152 1.00 94.88 302 VAL A O 1
ATOM 2444 N N . VAL A 1 303 ? -9.527 -35.165 -9.345 1.00 97.31 303 VAL A N 1
ATOM 2445 C CA . VAL A 1 303 ? -8.709 -33.940 -9.353 1.00 97.31 303 VAL A CA 1
ATOM 2446 C C . VAL A 1 303 ? -7.676 -33.965 -10.476 1.00 97.31 303 VAL A C 1
ATOM 2448 O O . VAL A 1 303 ? -7.097 -35.002 -10.789 1.00 97.31 303 VAL A O 1
ATOM 2451 N N . LEU A 1 304 ? -7.437 -32.814 -11.095 1.00 97.75 304 LEU A N 1
ATOM 2452 C CA . LEU A 1 304 ? -6.421 -32.588 -12.113 1.00 97.75 304 LEU A CA 1
ATOM 2453 C C . LEU A 1 304 ? -5.121 -32.106 -11.456 1.00 97.75 304 LEU A C 1
ATOM 2455 O O . LEU A 1 304 ? -5.147 -31.226 -10.601 1.00 97.75 304 LEU A O 1
ATOM 2459 N N . LEU A 1 305 ? -3.976 -32.633 -11.894 1.00 97.50 305 LEU A N 1
ATOM 2460 C CA . LEU A 1 305 ? -2.658 -32.289 -11.362 1.00 97.50 305 LEU A CA 1
ATOM 2461 C C . LEU A 1 305 ? -1.618 -32.066 -12.473 1.00 97.50 305 LEU A C 1
ATOM 2463 O O . LEU A 1 305 ? -1.391 -32.909 -13.343 1.00 97.50 305 LEU A O 1
ATOM 2467 N N . GLY A 1 306 ? -0.886 -30.952 -12.384 1.00 95.12 306 GLY A N 1
ATOM 2468 C CA . GLY A 1 306 ? 0.192 -30.623 -13.317 1.00 95.12 306 GLY A CA 1
ATOM 2469 C C . GLY A 1 306 ? -0.336 -30.104 -14.655 1.00 95.12 306 GLY A C 1
ATOM 2470 O O . GLY A 1 306 ? -1.279 -29.317 -14.703 1.00 95.12 306 GLY A O 1
ATOM 2471 N N . ASP A 1 307 ? 0.270 -30.530 -15.766 1.00 93.62 307 ASP A N 1
ATOM 2472 C CA . ASP A 1 307 ? -0.097 -30.033 -17.101 1.00 93.62 307 ASP A CA 1
ATOM 2473 C C . ASP A 1 307 ? -1.532 -30.398 -17.522 1.00 93.62 307 ASP A C 1
ATOM 2475 O O . ASP A 1 307 ? -2.076 -29.761 -18.428 1.00 93.62 307 ASP A O 1
ATOM 2479 N N . SER A 1 308 ? -2.162 -31.390 -16.880 1.00 94.25 308 SER A N 1
ATOM 2480 C CA . SER A 1 308 ? -3.587 -31.673 -17.080 1.00 94.25 308 SER A CA 1
ATOM 2481 C C . SER A 1 308 ? -4.461 -30.512 -16.604 1.00 94.25 308 SER A C 1
ATOM 2483 O O . SER A 1 308 ? -5.421 -30.202 -17.299 1.00 94.25 308 SER A O 1
ATOM 2485 N N . ALA A 1 309 ? -4.088 -29.830 -15.516 1.00 93.06 309 ALA A N 1
ATOM 2486 C CA . ALA A 1 309 ? -4.829 -28.734 -14.891 1.00 93.06 309 ALA A CA 1
ATOM 2487 C C . ALA A 1 309 ? -4.375 -27.341 -15.367 1.00 93.06 309 ALA A C 1
ATOM 2489 O O . ALA A 1 309 ? -5.182 -26.510 -15.782 1.00 93.06 309 ALA A O 1
ATOM 2490 N N . TYR A 1 310 ? -3.065 -27.083 -15.316 1.00 93.19 310 TYR A N 1
ATOM 2491 C CA . TYR A 1 310 ? -2.505 -25.728 -15.385 1.00 93.19 310 TYR A CA 1
ATOM 2492 C C . TYR A 1 310 ? -1.207 -25.627 -16.194 1.00 93.19 310 TYR A C 1
ATOM 2494 O O . TYR A 1 310 ? -0.296 -24.865 -15.856 1.00 93.19 310 TYR A O 1
ATOM 2502 N N . CYS A 1 311 ? -1.115 -26.351 -17.312 1.00 93.12 311 CYS A N 1
ATOM 2503 C CA . CYS A 1 311 ? 0.022 -26.236 -18.228 1.00 93.12 311 CYS A CA 1
ATOM 2504 C C . CYS A 1 311 ? 0.329 -24.764 -18.566 1.00 93.12 311 CYS A C 1
ATOM 2506 O O . CYS A 1 311 ? -0.528 -24.060 -19.101 1.00 93.12 311 CYS A O 1
ATOM 2508 N N . ALA A 1 312 ? 1.544 -24.288 -18.266 1.00 87.25 312 ALA A N 1
ATOM 2509 C CA . ALA A 1 312 ? 1.941 -22.889 -18.482 1.00 87.25 312 ALA A CA 1
ATOM 2510 C C . ALA A 1 312 ? 2.602 -22.605 -19.841 1.00 87.25 312 ALA A C 1
ATOM 2512 O O . ALA A 1 312 ? 2.948 -21.449 -20.106 1.00 87.25 312 ALA A O 1
ATOM 2513 N N . SER A 1 313 ? 2.694 -23.616 -20.713 1.00 85.75 313 SER A N 1
ATOM 2514 C CA . SER A 1 313 ? 3.544 -23.691 -21.912 1.00 85.75 313 SER A CA 1
ATOM 2515 C C . SER A 1 313 ? 5.049 -23.832 -21.609 1.00 85.75 313 SER A C 1
ATOM 2517 O O . SER A 1 313 ? 5.547 -23.242 -20.644 1.00 85.75 313 SER A O 1
ATOM 2519 N N . PRO A 1 314 ? 5.811 -24.550 -22.466 1.00 80.19 314 PRO A N 1
ATOM 2520 C CA . PRO A 1 314 ? 7.271 -24.622 -22.385 1.00 80.19 314 PRO A CA 1
ATOM 2521 C C . PRO A 1 314 ? 7.976 -23.258 -22.338 1.00 80.19 314 PRO A C 1
ATOM 2523 O O . PRO A 1 314 ? 9.028 -23.145 -21.718 1.00 80.19 314 PRO A O 1
ATOM 2526 N N . ILE A 1 315 ? 7.392 -22.201 -22.921 1.00 77.50 315 ILE A N 1
ATOM 2527 C CA . ILE A 1 315 ? 7.978 -20.847 -22.898 1.00 77.50 315 ILE A CA 1
ATOM 2528 C C . ILE A 1 315 ? 8.073 -20.282 -21.476 1.00 77.50 315 ILE A C 1
ATOM 2530 O O . ILE A 1 315 ? 8.981 -19.505 -21.183 1.00 77.50 315 ILE A O 1
ATOM 2534 N N . ALA A 1 316 ? 7.148 -20.654 -20.587 1.00 75.50 316 ALA A N 1
ATOM 2535 C CA . ALA A 1 316 ? 7.204 -20.213 -19.199 1.00 75.50 316 ALA A CA 1
ATOM 2536 C C . ALA A 1 316 ? 8.365 -20.872 -18.428 1.00 75.50 316 ALA A C 1
ATOM 2538 O O . ALA A 1 316 ? 8.816 -20.312 -17.433 1.00 75.50 316 ALA A O 1
ATOM 2539 N N . GLY A 1 317 ? 8.859 -22.036 -18.876 1.00 75.69 317 GLY A N 1
ATOM 2540 C CA . GLY A 1 317 ? 10.009 -22.722 -18.277 1.00 75.69 317 GLY A CA 1
ATOM 2541 C C . GLY A 1 317 ? 9.783 -23.245 -16.852 1.00 75.69 317 GLY A C 1
ATOM 2542 O O . GLY A 1 317 ? 10.748 -23.477 -16.131 1.00 75.69 317 GLY A O 1
ATOM 2543 N N . VAL A 1 318 ? 8.525 -23.399 -16.418 1.00 81.62 318 VAL A N 1
ATOM 2544 C CA . VAL A 1 318 ? 8.164 -23.766 -15.030 1.00 81.62 318 VAL A CA 1
ATOM 2545 C C . VAL A 1 318 ? 7.262 -25.000 -14.914 1.00 81.62 318 VAL A C 1
ATOM 2547 O O . VAL A 1 318 ? 6.873 -25.353 -13.807 1.00 81.62 318 VAL A O 1
ATOM 2550 N N . GLY A 1 319 ? 6.940 -25.688 -16.016 1.00 85.94 319 GLY A N 1
ATOM 2551 C CA . GLY A 1 319 ? 5.993 -26.818 -16.019 1.00 85.94 319 GLY A CA 1
ATOM 2552 C C . GLY A 1 319 ? 6.341 -27.920 -15.010 1.00 85.94 319 GLY A C 1
ATOM 2553 O O . GLY A 1 319 ? 5.549 -28.216 -14.117 1.00 85.94 319 GLY A O 1
ATOM 2554 N N . SER A 1 320 ? 7.564 -28.461 -15.073 1.00 89.75 320 SER A N 1
ATOM 2555 C CA . SER A 1 320 ? 8.031 -29.485 -14.121 1.00 89.75 320 SER A CA 1
ATOM 2556 C C . SER A 1 320 ? 8.097 -28.974 -12.682 1.00 89.75 320 SER A C 1
ATOM 2558 O O . SER A 1 320 ? 7.781 -29.713 -11.753 1.00 89.75 320 SER A O 1
ATOM 2560 N N . SER A 1 321 ? 8.456 -27.700 -12.491 1.00 91.50 321 SER A N 1
ATOM 2561 C CA . SER A 1 321 ? 8.475 -27.075 -11.166 1.00 91.50 321 SER A CA 1
ATOM 2562 C C . SER A 1 321 ? 7.064 -27.005 -10.563 1.00 91.50 321 SER A C 1
ATOM 2564 O O . SER A 1 321 ? 6.865 -27.428 -9.429 1.00 91.50 321 SER A O 1
ATOM 2566 N N . MET A 1 322 ? 6.061 -26.565 -11.330 1.00 92.19 322 MET A N 1
ATOM 2567 C CA . MET A 1 322 ? 4.661 -26.523 -10.882 1.00 92.19 322 MET A CA 1
ATOM 2568 C C . MET A 1 322 ? 4.054 -27.916 -10.674 1.00 92.19 322 MET A C 1
ATOM 2570 O O . MET A 1 322 ? 3.183 -28.078 -9.823 1.00 92.19 322 MET A O 1
ATOM 2574 N N . ALA A 1 323 ? 4.493 -28.922 -11.435 1.00 94.75 323 ALA A N 1
ATOM 2575 C CA . ALA A 1 323 ? 4.075 -30.307 -11.227 1.00 94.75 323 ALA A CA 1
ATOM 2576 C C . ALA A 1 323 ? 4.541 -30.836 -9.859 1.00 94.75 323 ALA A C 1
ATOM 2578 O O . ALA A 1 323 ? 3.744 -31.422 -9.134 1.00 94.75 323 ALA A O 1
ATOM 2579 N N . LEU A 1 324 ? 5.802 -30.581 -9.489 1.00 96.62 324 LEU A N 1
ATOM 2580 C CA . LEU A 1 324 ? 6.360 -30.966 -8.187 1.00 96.62 324 LEU A CA 1
ATOM 2581 C C . LEU A 1 324 ? 5.700 -30.206 -7.031 1.00 96.62 324 LEU A C 1
ATOM 2583 O O . LEU A 1 324 ? 5.309 -30.816 -6.041 1.00 96.62 324 LEU A O 1
ATOM 2587 N N . ILE A 1 325 ? 5.553 -28.885 -7.171 1.00 96.00 325 ILE A N 1
ATOM 2588 C CA . ILE A 1 325 ? 4.911 -28.042 -6.155 1.00 96.00 325 ILE A CA 1
ATOM 2589 C C . ILE A 1 325 ? 3.453 -28.458 -5.961 1.00 96.00 325 ILE A C 1
ATOM 2591 O O . ILE A 1 325 ? 3.040 -28.700 -4.834 1.00 96.00 325 ILE A O 1
ATOM 2595 N N . GLY A 1 326 ? 2.692 -28.608 -7.046 1.00 96.62 326 GLY A N 1
ATOM 2596 C CA . GLY A 1 326 ? 1.292 -29.011 -6.959 1.00 96.62 326 GLY A CA 1
ATOM 2597 C C . GLY A 1 326 ? 1.103 -30.406 -6.375 1.00 96.62 326 GLY A C 1
ATOM 2598 O O . GLY A 1 326 ? 0.151 -30.612 -5.637 1.00 96.62 326 GLY A O 1
ATOM 2599 N N . ALA A 1 327 ? 2.015 -31.346 -6.650 1.00 97.88 327 ALA A N 1
ATOM 2600 C CA . ALA A 1 327 ? 1.980 -32.669 -6.033 1.00 97.88 327 ALA A CA 1
ATOM 2601 C C . ALA A 1 327 ? 2.184 -32.585 -4.514 1.00 97.88 327 ALA A C 1
ATOM 2603 O O . ALA A 1 327 ? 1.473 -33.231 -3.754 1.00 97.88 327 ALA A O 1
ATOM 2604 N N . TYR A 1 328 ? 3.131 -31.763 -4.066 1.00 97.19 328 TYR A N 1
ATOM 2605 C CA . TYR A 1 328 ? 3.360 -31.538 -2.644 1.00 97.19 328 TYR A CA 1
ATOM 2606 C C . TYR A 1 328 ? 2.162 -30.852 -1.968 1.00 97.19 328 TYR A C 1
ATOM 2608 O O . TYR A 1 328 ? 1.707 -31.329 -0.937 1.00 97.19 328 TYR A O 1
ATOM 2616 N N . VAL A 1 329 ? 1.616 -29.785 -2.563 1.00 97.44 329 VAL A N 1
ATOM 2617 C CA . VAL A 1 329 ? 0.441 -29.082 -2.018 1.00 97.44 329 VAL A CA 1
ATOM 2618 C C . VAL A 1 329 ? -0.761 -30.019 -1.956 1.00 97.44 329 VAL A C 1
ATOM 2620 O O . VAL A 1 329 ? -1.343 -30.162 -0.894 1.00 97.44 329 VAL A O 1
ATOM 2623 N N . LEU A 1 330 ? -1.097 -30.724 -3.042 1.00 97.62 330 LEU A N 1
ATOM 2624 C CA . LEU A 1 330 ? -2.244 -31.637 -3.056 1.00 97.62 330 LEU A CA 1
ATOM 2625 C C . LEU A 1 330 ? -2.131 -32.728 -1.982 1.00 97.62 330 LEU A C 1
ATOM 2627 O O . LEU A 1 330 ? -3.105 -32.987 -1.286 1.00 97.62 330 LEU A O 1
ATOM 2631 N N . ALA A 1 331 ? -0.960 -33.354 -1.823 1.00 96.81 331 ALA A N 1
ATOM 2632 C CA . ALA A 1 331 ? -0.762 -34.330 -0.750 1.00 96.81 331 ALA A CA 1
ATOM 2633 C C . ALA A 1 331 ? -0.871 -33.698 0.643 1.00 96.81 331 ALA A C 1
ATOM 2635 O O . ALA A 1 331 ? -1.442 -34.311 1.535 1.00 96.81 331 ALA A O 1
ATOM 2636 N N . GLY A 1 332 ? -0.353 -32.482 0.820 1.00 95.12 332 GLY A N 1
ATOM 2637 C CA . GLY A 1 332 ? -0.433 -31.760 2.084 1.00 95.12 332 GLY A CA 1
ATOM 2638 C C . GLY A 1 332 ? -1.853 -31.419 2.490 1.00 95.12 332 GLY A C 1
ATOM 2639 O O . GLY A 1 332 ? -2.251 -31.728 3.604 1.00 95.12 332 GLY A O 1
ATOM 2640 N N . GLU A 1 333 ? -2.641 -30.872 1.567 1.00 96.06 333 GLU A N 1
ATOM 2641 C CA . GLU A 1 333 ? -4.052 -30.574 1.819 1.00 96.06 333 GLU A CA 1
ATOM 2642 C C . GLU A 1 333 ? -4.845 -31.852 2.130 1.00 96.06 333 GLU A C 1
ATOM 2644 O O . GLU A 1 333 ? -5.677 -31.860 3.036 1.00 96.06 333 GLU A O 1
ATOM 2649 N N . LEU A 1 334 ? -4.555 -32.965 1.439 1.00 93.81 334 LEU A N 1
ATOM 2650 C CA . LEU A 1 334 ? -5.160 -34.266 1.753 1.00 93.81 334 LEU A CA 1
ATOM 2651 C C . LEU A 1 334 ? -4.779 -34.752 3.163 1.00 93.81 334 LEU A C 1
ATOM 2653 O O . LEU A 1 334 ? -5.649 -35.233 3.889 1.00 93.81 334 LEU A O 1
ATOM 2657 N N . ALA A 1 335 ? -3.517 -34.586 3.569 1.00 91.88 335 ALA A N 1
ATOM 2658 C CA . ALA A 1 335 ? -3.037 -34.975 4.893 1.00 91.88 335 ALA A CA 1
ATOM 2659 C C . ALA A 1 335 ? -3.634 -34.102 6.015 1.00 91.88 335 ALA A C 1
ATOM 2661 O O . ALA A 1 335 ? -4.030 -34.623 7.058 1.00 91.88 335 ALA A O 1
ATOM 2662 N N . SER A 1 336 ? -3.738 -32.784 5.806 1.00 90.00 336 SER A N 1
ATOM 2663 C CA . SER A 1 336 ? -4.240 -31.837 6.812 1.00 90.00 336 SER A CA 1
ATOM 2664 C C . SER A 1 336 ? -5.752 -31.940 7.037 1.00 90.00 336 SER A C 1
ATOM 2666 O O . SER A 1 336 ? -6.207 -31.827 8.174 1.00 90.00 336 SER A O 1
ATOM 2668 N N . HIS A 1 337 ? -6.539 -32.178 5.984 1.00 86.69 337 HIS A N 1
ATOM 2669 C CA . HIS A 1 337 ? -7.996 -32.338 6.099 1.00 86.69 337 HIS A CA 1
ATOM 2670 C C . HIS A 1 337 ? -8.417 -33.773 6.479 1.00 86.69 337 HIS A C 1
ATOM 2672 O O . HIS A 1 337 ? -9.487 -33.982 7.058 1.00 86.69 337 HIS A O 1
ATOM 2678 N N . GLY A 1 338 ? -7.572 -34.769 6.195 1.00 76.81 338 GLY A N 1
ATOM 2679 C CA . GLY A 1 338 ? -7.835 -36.179 6.471 1.00 76.81 338 GLY A CA 1
ATOM 2680 C C . GLY A 1 338 ? -8.875 -36.817 5.538 1.00 76.81 338 GLY A C 1
ATOM 2681 O O . GLY A 1 338 ? -9.535 -36.170 4.728 1.00 76.81 338 GLY A O 1
ATOM 2682 N N . GLU A 1 339 ? -9.060 -38.136 5.662 1.00 71.25 339 GLU A N 1
ATOM 2683 C CA . GLU A 1 339 ? -9.851 -38.937 4.703 1.00 71.25 339 GLU A CA 1
ATOM 2684 C C . GLU A 1 339 ? -11.357 -38.603 4.674 1.00 71.25 339 GLU A C 1
ATOM 2686 O O . GLU A 1 339 ? -12.066 -38.980 3.738 1.00 71.25 339 GLU A O 1
ATOM 2691 N N . ARG A 1 340 ? -11.862 -37.901 5.698 1.00 70.31 340 ARG A N 1
ATOM 2692 C CA . ARG A 1 340 ? -13.287 -37.562 5.841 1.00 70.31 340 ARG A CA 1
ATOM 2693 C C . ARG A 1 340 ? -13.701 -36.327 5.043 1.00 70.31 340 ARG A C 1
ATOM 2695 O O . ARG A 1 340 ? -14.888 -36.191 4.770 1.00 70.31 340 ARG A O 1
ATOM 2702 N N . ASP A 1 341 ? -12.755 -35.475 4.648 1.00 82.88 341 ASP A N 1
ATOM 2703 C CA . ASP A 1 341 ? -13.051 -34.202 3.982 1.00 82.88 341 ASP A CA 1
ATOM 2704 C C . ASP A 1 341 ? -12.164 -33.953 2.752 1.00 82.88 341 ASP A C 1
ATOM 2706 O O . ASP A 1 341 ? -11.499 -32.930 2.587 1.00 82.88 341 ASP A O 1
ATOM 2710 N N . VAL A 1 342 ? -12.159 -34.935 1.846 1.00 88.62 342 VAL A N 1
ATOM 2711 C CA . VAL A 1 342 ? -11.436 -34.837 0.569 1.00 88.62 342 VAL A CA 1
ATOM 2712 C C . VAL A 1 342 ? -11.950 -33.663 -0.266 1.00 88.62 342 VAL A C 1
ATOM 2714 O O . VAL A 1 342 ? -11.162 -33.019 -0.946 1.00 88.62 342 VAL A O 1
ATOM 2717 N N . ALA A 1 343 ? -13.247 -33.345 -0.218 1.00 87.69 343 ALA A N 1
ATOM 2718 C CA . ALA A 1 343 ? -13.800 -32.231 -0.984 1.00 87.69 343 ALA A CA 1
ATOM 2719 C C . ALA A 1 343 ? -13.175 -30.888 -0.567 1.00 87.69 343 ALA A C 1
ATOM 2721 O O . ALA A 1 343 ? -12.732 -30.139 -1.443 1.00 87.69 343 ALA A O 1
ATOM 2722 N N . ALA A 1 344 ? -13.063 -30.616 0.741 1.00 88.44 344 ALA A N 1
ATOM 2723 C CA . ALA A 1 344 ? -12.363 -29.429 1.220 1.00 88.44 344 ALA A CA 1
ATOM 2724 C C . ALA A 1 344 ? -10.872 -29.466 0.869 1.00 88.44 344 ALA A C 1
ATOM 2726 O O . ALA A 1 344 ? -10.360 -28.466 0.376 1.00 88.44 344 ALA A O 1
ATOM 2727 N N . ALA A 1 345 ? -10.197 -30.614 1.002 1.00 93.25 345 ALA A N 1
ATOM 2728 C CA . ALA A 1 345 ? -8.787 -30.747 0.620 1.00 93.25 345 ALA A CA 1
ATOM 2729 C C . ALA A 1 345 ? -8.534 -30.362 -0.850 1.00 93.25 345 ALA A C 1
ATOM 2731 O O . ALA A 1 345 ? -7.587 -29.643 -1.172 1.00 93.25 345 ALA A O 1
ATOM 2732 N N . LEU A 1 346 ? -9.401 -30.814 -1.763 1.00 95.19 346 LEU A N 1
ATOM 2733 C CA . LEU A 1 346 ? -9.288 -30.492 -3.185 1.00 95.19 346 LEU A CA 1
ATOM 2734 C C . LEU A 1 346 ? -9.575 -29.008 -3.470 1.00 95.19 346 LEU A C 1
ATOM 2736 O O . LEU A 1 346 ? -8.969 -28.443 -4.381 1.00 95.19 346 LEU A O 1
ATOM 2740 N N . ALA A 1 347 ? -10.469 -28.376 -2.704 1.00 93.75 347 ALA A N 1
ATOM 2741 C CA . ALA A 1 347 ? -10.744 -26.943 -2.800 1.00 93.75 347 ALA A CA 1
ATOM 2742 C C . ALA A 1 347 ? -9.588 -26.090 -2.240 1.00 93.75 347 ALA A C 1
ATOM 2744 O O . ALA A 1 347 ? -9.201 -25.102 -2.864 1.00 93.75 347 ALA A O 1
ATOM 2745 N N . SER A 1 348 ? -8.986 -26.496 -1.119 1.00 95.25 348 SER A N 1
ATOM 2746 C CA . SER A 1 348 ? -7.798 -25.852 -0.546 1.00 95.25 348 SER A CA 1
ATOM 2747 C C . SER A 1 348 ? -6.599 -25.971 -1.486 1.00 95.25 348 SER A C 1
ATOM 2749 O O . SER A 1 348 ? -5.908 -24.984 -1.731 1.00 95.25 348 SER A O 1
ATOM 2751 N N . TYR A 1 349 ? -6.399 -27.137 -2.113 1.00 96.94 349 TYR A N 1
ATOM 2752 C CA . TYR A 1 349 ? -5.371 -27.329 -3.142 1.00 96.94 349 TYR A CA 1
ATOM 2753 C C . TYR A 1 349 ? -5.510 -26.312 -4.276 1.00 96.94 349 TYR A C 1
ATOM 2755 O O . TYR A 1 349 ? -4.524 -25.690 -4.687 1.00 96.94 349 TYR A O 1
ATOM 2763 N N . ASP A 1 350 ? -6.739 -26.132 -4.754 1.00 95.44 350 ASP A N 1
ATOM 2764 C CA . ASP A 1 350 ? -7.068 -25.156 -5.776 1.00 95.44 350 ASP A CA 1
ATOM 2765 C C . ASP A 1 350 ? -6.700 -23.736 -5.322 1.00 95.44 350 ASP A C 1
ATOM 2767 O O . ASP A 1 350 ? -5.825 -23.101 -5.919 1.00 95.44 350 ASP A O 1
ATOM 2771 N N . ALA A 1 351 ? -7.276 -23.285 -4.206 1.00 95.06 351 ALA A N 1
ATOM 2772 C CA . ALA A 1 351 ? -7.073 -21.947 -3.656 1.00 95.06 351 ALA A CA 1
ATOM 2773 C C . ALA A 1 351 ? -5.592 -21.628 -3.386 1.00 95.06 351 ALA A C 1
ATOM 2775 O O . ALA A 1 351 ? -5.123 -20.528 -3.689 1.00 95.06 351 ALA A O 1
ATOM 2776 N N . THR A 1 352 ? -4.836 -22.603 -2.881 1.00 95.00 352 THR A N 1
ATOM 2777 C CA . THR A 1 352 ? -3.416 -22.463 -2.560 1.00 95.00 352 THR A CA 1
ATOM 2778 C C . THR A 1 352 ? -2.554 -22.356 -3.819 1.00 95.00 352 THR A C 1
ATOM 2780 O O . THR A 1 352 ? -1.666 -21.502 -3.891 1.00 95.00 352 THR A O 1
ATOM 2783 N N . MET A 1 353 ? -2.799 -23.178 -4.845 1.00 94.56 353 MET A N 1
ATOM 2784 C CA . MET A 1 353 ? -1.988 -23.189 -6.072 1.00 94.56 353 MET A CA 1
ATOM 2785 C C . MET A 1 353 ? -2.392 -22.109 -7.089 1.00 94.56 353 MET A C 1
ATOM 2787 O O . MET A 1 353 ? -1.545 -21.677 -7.883 1.00 94.56 353 MET A O 1
ATOM 2791 N N . ARG A 1 354 ? -3.647 -21.634 -7.074 1.00 93.69 354 ARG A N 1
ATOM 2792 C CA . ARG A 1 354 ? -4.197 -20.678 -8.055 1.00 93.69 354 ARG A CA 1
ATOM 2793 C C . ARG A 1 354 ? -3.345 -19.414 -8.242 1.00 93.69 354 ARG A C 1
ATOM 2795 O O . ARG A 1 354 ? -3.013 -19.112 -9.392 1.00 93.69 354 ARG A O 1
ATOM 2802 N N . PRO A 1 355 ? -2.879 -18.714 -7.186 1.00 91.38 355 PRO A N 1
ATOM 2803 C CA . PRO A 1 355 ? -2.083 -17.498 -7.354 1.00 91.38 355 PRO A CA 1
ATOM 2804 C C . PRO A 1 355 ? -0.735 -17.747 -8.047 1.00 91.38 355 PRO A C 1
ATOM 2806 O O . PRO A 1 355 ? -0.315 -16.952 -8.895 1.00 91.38 355 PRO A O 1
ATOM 2809 N N . LEU A 1 356 ? -0.064 -18.861 -7.721 1.00 89.75 356 LEU A N 1
ATOM 2810 C CA . LEU A 1 356 ? 1.207 -19.258 -8.337 1.00 89.75 356 LEU A CA 1
ATOM 2811 C C . LEU A 1 356 ? 1.021 -19.598 -9.819 1.00 89.75 356 LEU A C 1
ATOM 2813 O O . LEU A 1 356 ? 1.819 -19.176 -10.667 1.00 89.75 356 LEU A O 1
ATOM 2817 N N . VAL A 1 357 ? -0.035 -20.351 -10.134 1.00 90.69 357 VAL A N 1
ATOM 2818 C CA . VAL A 1 357 ? -0.390 -20.726 -11.505 1.00 90.69 357 VAL A CA 1
ATOM 2819 C C . VAL A 1 357 ? -0.701 -19.483 -12.335 1.00 90.69 357 VAL A C 1
ATOM 2821 O O . VAL A 1 357 ? -0.092 -19.282 -13.390 1.00 90.69 357 VAL A O 1
ATOM 2824 N N . ASP A 1 358 ? -1.575 -18.605 -11.845 1.00 88.62 358 ASP A N 1
ATOM 2825 C CA . ASP A 1 358 ? -1.978 -17.394 -12.559 1.00 88.62 358 ASP A CA 1
ATOM 2826 C C . ASP A 1 358 ? -0.788 -16.477 -12.833 1.00 88.62 358 ASP A C 1
ATOM 2828 O O . ASP A 1 358 ? -0.659 -15.921 -13.928 1.00 88.62 358 ASP A O 1
ATOM 2832 N N . GLN A 1 359 ? 0.125 -16.339 -11.867 1.00 84.62 359 GLN A N 1
ATOM 2833 C CA . GLN A 1 359 ? 1.360 -15.585 -12.049 1.00 84.62 359 GLN A CA 1
ATOM 2834 C C . GLN A 1 359 ? 2.250 -16.218 -13.129 1.00 84.62 359 GLN A C 1
ATOM 2836 O O . GLN A 1 359 ? 2.732 -15.512 -14.020 1.00 84.62 359 GLN A O 1
ATOM 2841 N N . SER A 1 360 ? 2.433 -17.538 -13.079 1.00 83.00 360 SER A N 1
ATOM 2842 C CA . SER A 1 360 ? 3.282 -18.303 -14.002 1.00 83.00 360 SER A CA 1
ATOM 2843 C C . SER A 1 360 ? 2.750 -18.309 -15.437 1.00 83.00 360 SER A C 1
ATOM 2845 O O . SER A 1 360 ? 3.520 -18.353 -16.398 1.00 83.00 360 SER A O 1
ATOM 2847 N N . GLN A 1 361 ? 1.433 -18.196 -15.613 1.00 87.06 361 GLN A N 1
ATOM 2848 C CA . GLN A 1 361 ? 0.787 -18.186 -16.922 1.00 87.06 361 GLN A CA 1
ATOM 2849 C C . GLN A 1 361 ? 0.669 -16.786 -17.559 1.00 87.06 361 GLN A C 1
ATOM 2851 O O . GLN A 1 361 ? 0.200 -16.660 -18.701 1.00 87.06 361 GLN A O 1
ATOM 2856 N N . ARG A 1 362 ? 1.125 -15.710 -16.898 1.00 83.50 362 ARG A N 1
ATOM 2857 C CA . ARG A 1 362 ? 1.132 -14.338 -17.452 1.00 83.50 362 ARG A CA 1
ATOM 2858 C C . ARG A 1 362 ? 2.201 -14.156 -18.539 1.00 83.50 362 ARG A C 1
ATOM 2860 O O . ARG A 1 362 ? 3.270 -13.601 -18.310 1.00 83.50 362 ARG A O 1
ATOM 2867 N N . LEU A 1 363 ? 1.869 -14.547 -19.770 1.00 74.56 363 LEU A N 1
ATOM 2868 C CA . LEU A 1 363 ? 2.696 -14.310 -20.963 1.00 74.56 363 LEU A CA 1
ATOM 2869 C C . LEU A 1 363 ? 2.026 -13.311 -21.929 1.00 74.56 363 LEU A C 1
ATOM 2871 O O . LEU A 1 363 ? 1.040 -13.670 -22.583 1.00 74.56 363 LEU A O 1
ATOM 2875 N N . PRO A 1 364 ? 2.515 -12.060 -22.066 1.00 71.38 364 PRO A N 1
ATOM 2876 C CA . PRO A 1 364 ? 1.985 -11.104 -23.041 1.00 71.38 364 PRO A CA 1
ATOM 2877 C C . PRO A 1 364 ? 2.318 -11.509 -24.486 1.00 71.38 364 PRO A C 1
ATOM 2879 O O . PRO A 1 364 ? 3.473 -11.778 -24.816 1.00 71.38 364 PRO A O 1
ATOM 2882 N N . LYS A 1 365 ? 1.328 -11.468 -25.391 1.00 71.50 365 LYS A N 1
ATOM 2883 C CA . LYS A 1 365 ? 1.491 -11.855 -26.812 1.00 71.50 365 LYS A CA 1
ATOM 2884 C C . LYS A 1 365 ? 2.603 -11.070 -27.529 1.00 71.50 365 LYS A C 1
ATOM 2886 O O . LYS A 1 365 ? 3.354 -11.638 -28.316 1.00 71.50 365 LYS A O 1
ATOM 2891 N N . ARG A 1 366 ? 2.747 -9.773 -27.223 1.00 71.38 366 ARG A N 1
ATOM 2892 C CA . ARG A 1 366 ? 3.796 -8.905 -27.795 1.00 71.38 366 ARG A CA 1
ATOM 2893 C C . ARG A 1 366 ? 5.211 -9.338 -27.396 1.00 71.38 366 ARG A C 1
ATOM 2895 O O . ARG A 1 366 ? 6.131 -9.177 -28.190 1.00 71.38 366 ARG A O 1
ATOM 2902 N N . SER A 1 367 ? 5.383 -9.912 -26.204 1.00 76.00 367 SER A N 1
ATOM 2903 C CA . SER A 1 367 ? 6.683 -10.407 -25.738 1.00 76.00 367 SER A CA 1
ATOM 2904 C C . SER A 1 367 ? 7.139 -11.626 -26.542 1.00 76.00 367 SER A C 1
ATOM 2906 O O . SER A 1 367 ? 8.297 -11.682 -26.943 1.00 76.00 367 SER A O 1
ATOM 2908 N N . LEU A 1 368 ? 6.219 -12.547 -26.858 1.00 79.88 368 LEU A N 1
ATOM 2909 C CA . LEU A 1 368 ? 6.497 -13.713 -27.710 1.00 79.88 368 LEU A CA 1
ATOM 2910 C C . LEU A 1 368 ? 6.898 -13.293 -29.127 1.00 79.88 368 LEU A C 1
ATOM 2912 O O . LEU A 1 368 ? 7.909 -13.741 -29.658 1.00 79.88 368 LEU A O 1
ATOM 2916 N N . GLN A 1 369 ? 6.158 -12.345 -29.708 1.00 82.62 369 GLN A N 1
ATOM 2917 C CA . GLN A 1 369 ? 6.456 -11.806 -31.037 1.00 82.62 369 GLN A CA 1
ATOM 2918 C C . GLN A 1 369 ? 7.791 -11.058 -31.121 1.00 82.62 369 GLN A C 1
ATOM 2920 O O . GLN A 1 369 ? 8.328 -10.927 -32.218 1.00 82.62 369 GLN A O 1
ATOM 2925 N N . ALA A 1 370 ? 8.289 -10.528 -30.002 1.00 81.94 370 ALA A N 1
ATOM 2926 C CA . ALA A 1 370 ? 9.598 -9.890 -29.926 1.00 81.94 370 ALA A CA 1
ATOM 2927 C C . ALA A 1 370 ? 10.738 -10.910 -29.768 1.00 81.94 370 ALA A C 1
ATOM 2929 O O . ALA A 1 370 ? 11.861 -10.616 -30.166 1.00 81.94 370 ALA A O 1
ATOM 2930 N N . TRP A 1 371 ? 10.452 -12.081 -29.189 1.00 83.31 371 TRP A N 1
ATOM 2931 C CA . TRP A 1 371 ? 11.409 -13.179 -29.037 1.00 83.31 371 TRP A CA 1
ATOM 2932 C C . TRP A 1 371 ? 11.585 -13.991 -30.326 1.00 83.31 371 TRP A C 1
ATOM 2934 O O . TRP A 1 371 ? 12.681 -14.458 -30.606 1.00 83.31 371 TRP A O 1
ATOM 2944 N N . LEU A 1 372 ? 10.536 -14.077 -31.151 1.00 89.50 372 LEU A N 1
ATOM 2945 C CA . LEU A 1 372 ? 10.575 -14.640 -32.505 1.00 89.50 372 LEU A CA 1
ATOM 2946 C C . LEU A 1 372 ? 10.466 -13.505 -33.546 1.00 89.50 372 LEU A C 1
ATOM 2948 O O . LEU A 1 372 ? 9.358 -13.200 -34.014 1.00 89.50 372 LEU A O 1
ATOM 2952 N N . PRO A 1 373 ? 11.590 -12.827 -33.862 1.00 89.19 373 PRO A N 1
ATOM 2953 C CA . PRO A 1 373 ? 11.629 -11.620 -34.686 1.00 89.19 373 PRO A CA 1
ATOM 2954 C C . PRO A 1 373 ? 11.195 -11.870 -36.138 1.00 89.19 373 PRO A C 1
ATOM 2956 O O . PRO A 1 373 ? 11.397 -12.942 -36.699 1.00 89.19 373 PRO A O 1
ATOM 2959 N N . LEU A 1 374 ? 10.589 -10.857 -36.765 1.00 89.81 374 LEU A N 1
ATOM 2960 C CA . LEU A 1 374 ? 10.048 -10.965 -38.127 1.00 89.81 374 LEU A CA 1
ATOM 2961 C C . LEU A 1 374 ? 11.112 -10.718 -39.209 1.00 89.81 374 LEU A C 1
ATOM 2963 O O . LEU A 1 374 ? 11.096 -11.373 -40.244 1.00 89.81 374 LEU A O 1
ATOM 2967 N N . SER A 1 375 ? 12.024 -9.773 -38.979 1.00 89.81 375 SER A N 1
ATOM 2968 C CA . SER A 1 375 ? 12.997 -9.283 -39.964 1.00 89.81 375 SER A CA 1
ATOM 2969 C C . SER A 1 375 ? 14.412 -9.173 -39.395 1.00 89.81 375 SER A C 1
ATOM 2971 O O . SER A 1 375 ? 14.600 -9.100 -38.176 1.00 89.81 375 SER A O 1
ATOM 2973 N N . THR A 1 376 ? 15.408 -9.055 -40.274 1.00 87.00 376 THR A N 1
ATOM 2974 C CA . THR A 1 376 ? 16.824 -8.855 -39.917 1.00 87.00 376 THR A CA 1
ATOM 2975 C C . THR A 1 376 ? 17.031 -7.652 -38.998 1.00 87.00 376 THR A C 1
ATOM 2977 O O . THR A 1 376 ? 17.805 -7.715 -38.047 1.00 87.00 376 THR A O 1
ATOM 2980 N N . TRP A 1 377 ? 16.287 -6.563 -39.214 1.00 81.94 377 TRP A N 1
ATOM 2981 C CA . TRP A 1 377 ? 16.336 -5.394 -38.333 1.00 81.94 377 TRP A CA 1
ATOM 2982 C C . TRP A 1 377 ? 15.834 -5.711 -36.917 1.00 81.94 377 TRP A C 1
ATOM 2984 O O . TRP A 1 377 ? 16.460 -5.321 -35.930 1.00 81.94 377 TRP A O 1
ATOM 2994 N N . SER A 1 378 ? 14.736 -6.466 -36.794 1.00 85.31 378 SER A N 1
ATOM 2995 C CA . SER A 1 378 ? 14.235 -6.886 -35.480 1.00 85.31 378 SER A CA 1
ATOM 2996 C C . SER A 1 378 ? 15.166 -7.879 -34.773 1.00 85.31 378 SER A C 1
ATOM 2998 O O . SER A 1 378 ? 15.286 -7.802 -33.551 1.00 85.31 378 SER A O 1
ATOM 3000 N N . ILE A 1 379 ? 15.882 -8.728 -35.524 1.00 87.62 379 ILE A N 1
ATOM 3001 C CA . ILE A 1 379 ? 16.949 -9.596 -35.000 1.00 87.62 379 ILE A CA 1
ATOM 3002 C C . ILE A 1 379 ? 18.092 -8.740 -34.449 1.00 87.62 379 ILE A C 1
ATOM 3004 O O . ILE A 1 379 ? 18.421 -8.870 -33.274 1.00 87.62 379 ILE A O 1
ATOM 3008 N N . LYS A 1 380 ? 18.619 -7.787 -35.235 1.00 84.56 380 LYS A N 1
ATOM 3009 C CA . LYS A 1 380 ? 19.678 -6.867 -34.779 1.00 84.56 380 LYS A CA 1
ATOM 3010 C C . LYS A 1 380 ? 19.270 -6.116 -33.514 1.00 84.56 380 LYS A C 1
ATOM 3012 O O . LYS A 1 380 ? 20.044 -6.038 -32.568 1.00 84.56 380 LYS A O 1
ATOM 3017 N N . ARG A 1 381 ? 18.034 -5.610 -33.444 1.00 84.50 381 ARG A N 1
ATOM 3018 C CA . ARG A 1 381 ? 17.518 -4.934 -32.243 1.00 84.50 381 ARG A CA 1
ATOM 3019 C C . ARG A 1 381 ? 17.451 -5.867 -31.028 1.00 84.50 381 ARG A C 1
ATOM 3021 O O . ARG A 1 381 ? 17.797 -5.446 -29.923 1.00 84.50 381 ARG A O 1
ATOM 3028 N N . LEU A 1 382 ? 16.981 -7.102 -31.212 1.00 84.44 382 LEU A N 1
ATOM 3029 C CA . LEU A 1 382 ? 16.938 -8.114 -30.154 1.00 84.44 382 LEU A CA 1
ATOM 3030 C C . LEU A 1 382 ? 18.353 -8.450 -29.668 1.00 84.44 382 LEU A C 1
ATOM 3032 O O . LEU A 1 382 ? 18.598 -8.447 -28.465 1.00 84.44 382 LEU A O 1
ATOM 3036 N N . HIS A 1 383 ? 19.285 -8.665 -30.593 1.00 86.31 383 HIS A N 1
ATOM 3037 C CA . HIS A 1 383 ? 20.681 -8.968 -30.298 1.00 86.31 383 HIS A CA 1
ATOM 3038 C C . HIS A 1 383 ? 21.373 -7.802 -29.593 1.00 86.31 383 HIS A C 1
ATOM 3040 O O . HIS A 1 383 ? 21.930 -8.011 -28.529 1.00 86.31 383 HIS A O 1
ATOM 3046 N N . VAL A 1 384 ? 21.242 -6.556 -30.059 1.00 79.81 384 VAL A N 1
ATOM 3047 C CA . VAL A 1 384 ? 21.785 -5.375 -29.354 1.00 79.81 384 VAL A CA 1
ATOM 3048 C C . VAL A 1 384 ? 21.242 -5.288 -27.927 1.00 79.81 384 VAL A C 1
ATOM 3050 O O . VAL A 1 384 ? 22.002 -5.069 -26.986 1.00 79.81 384 VAL A O 1
ATOM 3053 N N . LYS A 1 385 ? 19.938 -5.523 -27.732 1.00 78.06 385 LYS A N 1
ATOM 3054 C CA . LYS A 1 385 ? 19.334 -5.564 -26.394 1.00 78.06 385 LYS A CA 1
ATOM 3055 C C . LYS A 1 385 ? 19.958 -6.660 -25.521 1.00 78.06 385 LYS A C 1
ATOM 3057 O O . LYS A 1 385 ? 20.255 -6.402 -24.356 1.00 78.06 385 LYS A O 1
ATOM 3062 N N . GLU A 1 386 ? 20.156 -7.865 -26.052 1.00 73.81 386 GLU A N 1
ATOM 3063 C CA . GLU A 1 386 ? 20.793 -8.977 -25.333 1.00 73.81 386 GLU A CA 1
ATOM 3064 C C . GLU A 1 386 ? 22.302 -8.763 -25.109 1.00 73.81 386 GLU A C 1
ATOM 3066 O O . GLU A 1 386 ? 22.829 -9.160 -24.068 1.00 73.81 386 GLU A O 1
ATOM 3071 N N . TRP A 1 387 ? 22.982 -8.070 -26.022 1.00 78.12 387 TRP A N 1
ATOM 3072 C CA . TRP A 1 387 ? 24.393 -7.713 -25.929 1.00 78.12 387 TRP A CA 1
ATOM 3073 C C . TRP A 1 387 ? 24.614 -6.667 -24.836 1.00 78.12 387 TRP A C 1
ATOM 3075 O O . TRP A 1 387 ? 25.411 -6.901 -23.931 1.00 78.12 387 TRP A O 1
ATOM 3085 N N . VAL A 1 388 ? 23.838 -5.575 -24.825 1.00 69.44 388 VAL A N 1
ATOM 3086 C CA . VAL A 1 388 ? 23.854 -4.571 -23.741 1.00 69.44 388 VAL A CA 1
ATOM 3087 C C . VAL A 1 388 ? 23.602 -5.245 -22.388 1.00 69.44 388 VAL A C 1
ATOM 3089 O O . VAL A 1 388 ? 24.333 -5.012 -21.426 1.00 69.44 388 VAL A O 1
ATOM 3092 N N . ARG A 1 389 ? 22.621 -6.155 -22.325 1.00 65.25 389 ARG A N 1
ATOM 3093 C CA . ARG A 1 389 ? 22.337 -6.965 -21.129 1.00 65.25 389 ARG A CA 1
ATOM 3094 C C . ARG A 1 389 ? 23.517 -7.839 -20.703 1.00 65.25 389 ARG A C 1
ATOM 3096 O O . ARG A 1 389 ? 23.705 -8.029 -19.508 1.00 65.25 389 ARG A O 1
ATOM 3103 N N . SER A 1 390 ? 24.298 -8.364 -21.648 1.00 65.56 390 SER A N 1
ATOM 3104 C CA . SER A 1 390 ? 25.479 -9.188 -21.353 1.00 65.56 390 SER A CA 1
ATOM 3105 C C . SER A 1 390 ? 26.676 -8.389 -20.807 1.00 65.56 390 SER A C 1
ATOM 3107 O O . SER A 1 390 ? 27.537 -8.974 -20.156 1.00 65.56 390 SER A O 1
ATOM 3109 N N . LYS A 1 391 ? 26.743 -7.067 -21.046 1.00 61.62 391 LYS A N 1
ATOM 3110 C CA . LYS A 1 391 ? 27.889 -6.206 -20.685 1.00 61.62 391 LYS A CA 1
ATOM 3111 C C . LYS A 1 391 ? 27.741 -5.459 -19.350 1.00 61.62 391 LYS A C 1
ATOM 3113 O O . LYS A 1 391 ? 28.733 -4.944 -18.836 1.00 61.62 391 LYS A O 1
ATOM 3118 N N . GLY A 1 392 ? 26.543 -5.397 -18.764 1.00 53.75 392 GLY A N 1
ATOM 3119 C CA . GLY A 1 392 ? 26.324 -4.786 -17.446 1.00 53.75 392 GLY A CA 1
ATOM 3120 C C . GLY A 1 392 ? 26.907 -5.634 -16.305 1.00 53.75 392 GLY A C 1
ATOM 3121 O O . GLY A 1 392 ? 26.486 -6.769 -16.113 1.00 53.75 392 GLY A O 1
ATOM 3122 N N . ARG A 1 393 ? 27.850 -5.089 -15.515 1.00 43.12 393 ARG A N 1
ATOM 3123 C CA . ARG A 1 393 ? 28.466 -5.773 -14.347 1.00 43.12 393 ARG A CA 1
ATOM 3124 C C . ARG A 1 393 ? 27.569 -5.849 -13.097 1.00 43.12 393 ARG A C 1
ATOM 3126 O O . ARG A 1 393 ? 27.984 -6.403 -12.085 1.00 43.12 393 ARG A O 1
ATOM 3133 N N . GLY A 1 394 ? 26.355 -5.307 -13.145 1.00 41.66 394 GLY A N 1
ATOM 3134 C CA . GLY A 1 394 ? 25.350 -5.431 -12.088 1.00 41.66 394 GLY A CA 1
ATOM 3135 C C . GLY A 1 394 ? 24.219 -6.333 -12.562 1.00 41.66 394 GLY A C 1
ATOM 3136 O O . GLY A 1 394 ? 23.652 -6.054 -13.611 1.00 41.66 394 GLY A O 1
ATOM 3137 N N . ALA A 1 395 ? 23.961 -7.408 -11.810 1.00 38.03 395 ALA A N 1
ATOM 3138 C CA . ALA A 1 395 ? 22.856 -8.369 -11.915 1.00 38.03 395 ALA A CA 1
ATOM 3139 C C . ALA A 1 395 ? 21.982 -8.265 -13.180 1.00 38.03 395 ALA A C 1
ATOM 3141 O O . ALA A 1 395 ? 21.193 -7.336 -13.357 1.00 38.03 395 ALA A O 1
ATOM 3142 N N . GLN A 1 396 ? 22.097 -9.286 -14.028 1.00 37.09 396 GLN A N 1
ATOM 3143 C CA . GLN A 1 396 ? 21.261 -9.505 -15.203 1.00 37.09 396 GLN A CA 1
ATOM 3144 C C . GLN A 1 396 ? 19.782 -9.174 -14.897 1.00 37.09 396 GLN A C 1
ATOM 3146 O O . GLN A 1 396 ? 19.212 -9.782 -13.999 1.00 37.09 396 GLN A O 1
ATOM 3151 N N . PRO A 1 397 ? 19.113 -8.269 -15.638 1.00 38.25 397 PRO A N 1
ATOM 3152 C CA . PRO A 1 397 ? 17.743 -7.817 -15.332 1.00 38.25 397 PRO A CA 1
ATOM 3153 C C . PRO A 1 397 ? 16.656 -8.908 -15.380 1.00 38.25 397 PRO A C 1
ATOM 3155 O O . PRO A 1 397 ? 15.487 -8.636 -15.122 1.00 38.25 397 PRO A O 1
ATOM 3158 N N . TRP A 1 398 ? 17.015 -10.125 -15.787 1.00 34.88 398 TRP A N 1
ATOM 3159 C CA . TRP A 1 398 ? 16.147 -11.300 -15.792 1.00 34.88 398 TRP A CA 1
ATOM 3160 C C . TRP A 1 398 ? 16.515 -12.308 -14.692 1.00 34.88 398 TRP A C 1
ATOM 3162 O O . TRP A 1 398 ? 15.680 -13.145 -14.356 1.00 34.88 398 TRP A O 1
ATOM 3172 N N . ALA A 1 399 ? 17.682 -12.160 -14.054 1.00 38.03 399 ALA A N 1
ATOM 3173 C CA . ALA A 1 399 ? 17.924 -12.662 -12.712 1.00 38.03 399 ALA A CA 1
ATOM 3174 C C . ALA A 1 399 ? 17.130 -11.761 -11.753 1.00 38.03 399 ALA A C 1
ATOM 3176 O O . ALA A 1 399 ? 17.665 -10.915 -11.035 1.00 38.03 399 ALA A O 1
ATOM 3177 N N . LYS A 1 400 ? 15.797 -11.867 -11.829 1.00 34.88 400 LYS A N 1
ATOM 3178 C CA . LYS A 1 400 ? 14.899 -11.240 -10.869 1.00 34.88 400 LYS A CA 1
ATOM 3179 C C . LYS A 1 400 ? 15.379 -11.689 -9.494 1.00 34.88 400 LYS A C 1
ATOM 3181 O O . LYS A 1 400 ? 15.310 -12.871 -9.173 1.00 34.88 400 LYS A O 1
ATOM 3186 N N . LYS A 1 401 ? 15.760 -10.740 -8.637 1.00 35.53 401 LYS A N 1
ATOM 3187 C CA . LYS A 1 401 ? 15.394 -10.891 -7.231 1.00 35.53 401 LYS A CA 1
ATOM 3188 C C . LYS A 1 401 ? 13.877 -11.069 -7.245 1.00 35.53 401 LYS A C 1
ATOM 3190 O O . LYS A 1 401 ? 13.156 -10.122 -7.549 1.00 35.53 401 LYS A O 1
ATOM 3195 N N . VAL A 1 402 ? 13.405 -12.292 -7.018 1.00 37.88 402 VAL A N 1
ATOM 3196 C CA . VAL A 1 402 ? 11.995 -12.588 -6.744 1.00 37.88 402 VAL A CA 1
ATOM 3197 C C . VAL A 1 402 ? 11.696 -11.971 -5.377 1.00 37.88 402 VAL A C 1
ATOM 3199 O O . VAL A 1 402 ? 11.779 -12.611 -4.336 1.00 37.88 402 VAL A O 1
ATOM 3202 N N . ARG A 1 403 ? 11.502 -10.657 -5.369 1.00 34.53 403 ARG A N 1
ATOM 3203 C CA . ARG A 1 403 ? 11.152 -9.841 -4.211 1.00 34.53 403 ARG A CA 1
ATOM 3204 C C . ARG A 1 403 ? 10.146 -8.832 -4.726 1.00 34.53 403 ARG A C 1
ATOM 3206 O O . ARG A 1 403 ? 10.544 -7.819 -5.280 1.00 34.53 403 ARG A O 1
ATOM 3213 N N . ASP A 1 404 ? 8.902 -9.294 -4.732 1.00 32.84 404 ASP A N 1
ATOM 3214 C CA . ASP A 1 404 ? 7.626 -8.577 -4.629 1.00 32.84 404 ASP A CA 1
ATOM 3215 C C . ASP A 1 404 ? 6.562 -9.652 -4.875 1.00 32.84 404 ASP A C 1
ATOM 3217 O O . ASP A 1 404 ? 6.447 -10.149 -5.993 1.00 32.84 404 ASP A O 1
ATOM 3221 N N . GLN A 1 405 ? 5.860 -10.081 -3.819 1.00 43.50 405 GLN A N 1
ATOM 3222 C CA . GLN A 1 405 ? 4.912 -11.214 -3.818 1.00 43.50 405 GLN A CA 1
ATOM 3223 C C . GLN A 1 405 ? 5.547 -12.587 -4.102 1.00 43.50 405 GLN A C 1
ATOM 3225 O O . GLN A 1 405 ? 5.277 -13.220 -5.123 1.00 43.50 405 GLN A O 1
ATOM 3230 N N . ARG A 1 406 ? 6.394 -13.087 -3.194 1.00 56.91 406 ARG A N 1
ATOM 3231 C CA . ARG A 1 406 ? 6.773 -14.504 -3.251 1.00 56.91 406 ARG A CA 1
ATOM 3232 C C . ARG A 1 406 ? 5.597 -15.321 -2.716 1.00 56.91 406 ARG A C 1
ATOM 3234 O O . ARG A 1 406 ? 5.311 -15.243 -1.526 1.00 56.91 406 ARG A O 1
ATOM 3241 N N . TRP A 1 407 ? 4.914 -16.051 -3.597 1.00 79.38 407 TRP A N 1
ATOM 3242 C CA . TRP A 1 407 ? 4.099 -17.189 -3.174 1.00 79.38 407 TRP A CA 1
ATOM 3243 C C . TRP A 1 407 ? 5.020 -18.121 -2.381 1.00 79.38 407 TRP A C 1
ATOM 3245 O O . TRP A 1 407 ? 6.093 -18.484 -2.868 1.00 79.38 407 TRP A O 1
ATOM 3255 N N . LEU A 1 408 ? 4.677 -18.390 -1.125 1.00 79.69 408 LEU A N 1
ATOM 3256 C CA . LEU A 1 408 ? 5.487 -19.221 -0.243 1.00 79.69 408 LEU A CA 1
ATOM 3257 C C . LEU A 1 408 ? 4.965 -20.648 -0.320 1.00 79.69 408 LEU A C 1
ATOM 3259 O O . LEU A 1 408 ? 3.758 -20.859 -0.267 1.00 79.69 408 LEU A O 1
ATOM 3263 N N . LEU A 1 409 ? 5.884 -21.607 -0.427 1.00 86.25 409 LEU A N 1
ATOM 3264 C CA . LEU A 1 409 ? 5.542 -23.019 -0.322 1.00 86.25 409 LEU A CA 1
ATOM 3265 C C . LEU A 1 409 ? 4.934 -23.271 1.071 1.00 86.25 409 LEU A C 1
ATOM 3267 O O . LEU A 1 409 ? 5.639 -23.016 2.053 1.00 86.25 409 LEU A O 1
ATOM 3271 N N . PRO A 1 410 ? 3.681 -23.750 1.171 1.00 90.06 410 PRO A N 1
ATOM 3272 C CA . PRO A 1 410 ? 3.064 -24.055 2.455 1.00 90.06 410 PRO A CA 1
ATOM 3273 C C . PRO A 1 410 ? 3.856 -25.115 3.220 1.00 90.06 410 PRO A C 1
ATOM 3275 O O . PRO A 1 410 ? 4.496 -25.994 2.627 1.00 90.06 410 PRO A O 1
ATOM 3278 N N . ASP A 1 411 ? 3.816 -25.042 4.544 1.00 87.31 411 ASP A N 1
ATOM 3279 C CA . ASP A 1 411 ? 4.382 -26.083 5.391 1.00 87.31 411 ASP A CA 1
ATOM 3280 C C . ASP A 1 411 ? 3.259 -26.984 5.898 1.00 87.31 411 ASP A C 1
ATOM 3282 O O . ASP A 1 411 ? 2.285 -26.482 6.446 1.00 87.31 411 ASP A O 1
ATOM 3286 N N . TYR A 1 412 ? 3.402 -28.296 5.705 1.00 88.38 412 TYR A N 1
ATOM 3287 C CA . TYR A 1 412 ? 2.439 -29.298 6.166 1.00 88.38 412 TYR A CA 1
ATOM 3288 C C . TYR A 1 412 ? 3.128 -30.156 7.234 1.00 88.38 412 TYR A C 1
ATOM 3290 O O . TYR A 1 412 ? 3.899 -31.065 6.889 1.00 88.38 412 TYR A O 1
ATOM 3298 N N . PRO A 1 413 ? 2.936 -29.854 8.534 1.00 80.75 413 PRO A N 1
ATOM 3299 C CA . PRO A 1 413 ? 3.565 -30.582 9.636 1.00 80.75 413 PRO A CA 1
ATOM 3300 C C . PRO A 1 413 ? 3.271 -32.087 9.629 1.00 80.75 413 PRO A C 1
ATOM 3302 O O . PRO A 1 413 ? 4.082 -32.880 10.113 1.00 80.75 413 PRO A O 1
ATOM 3305 N N . GLU A 1 414 ? 2.133 -32.488 9.067 1.00 77.19 414 GLU A N 1
ATOM 3306 C CA . GLU A 1 414 ? 1.700 -33.875 8.888 1.00 77.19 414 GLU A CA 1
ATOM 3307 C C . GLU A 1 414 ? 2.662 -34.637 7.968 1.00 77.19 414 GLU A C 1
ATOM 3309 O O . GLU A 1 414 ? 3.041 -35.770 8.259 1.00 77.19 414 GLU A O 1
ATOM 3314 N N . MET A 1 415 ? 3.177 -33.967 6.932 1.00 77.31 415 MET A N 1
ATOM 3315 C CA . MET A 1 415 ? 4.148 -34.528 5.991 1.00 77.31 415 MET A CA 1
ATOM 3316 C C . MET A 1 415 ? 5.609 -34.414 6.471 1.00 77.31 415 MET A C 1
ATOM 3318 O O . MET A 1 415 ? 6.525 -34.903 5.802 1.00 77.31 415 MET A O 1
ATOM 3322 N N . CYS A 1 416 ? 5.877 -33.805 7.634 1.00 61.16 416 CYS A N 1
ATOM 3323 C CA . CYS A 1 416 ? 7.218 -33.680 8.221 1.00 61.16 416 CYS A CA 1
ATOM 3324 C C . CYS A 1 416 ? 7.656 -34.971 8.949 1.00 61.16 416 CYS A C 1
ATOM 3326 O O . CYS A 1 416 ? 7.850 -35.027 10.163 1.00 61.16 416 CYS A O 1
ATOM 3328 N N . TRP A 1 417 ? 7.903 -36.033 8.182 1.00 56.84 417 TRP A N 1
ATOM 3329 C CA . TRP A 1 417 ? 8.329 -37.353 8.680 1.00 56.84 417 TRP A CA 1
ATOM 3330 C C . TRP A 1 417 ? 9.687 -37.356 9.415 1.00 56.84 417 TRP A C 1
ATOM 3332 O O . TRP A 1 417 ? 9.984 -38.295 10.159 1.00 56.84 417 TRP A O 1
ATOM 3342 N N . ARG A 1 418 ? 10.510 -36.305 9.252 1.00 45.97 418 ARG A N 1
ATOM 3343 C CA . ARG A 1 418 ? 11.832 -36.175 9.897 1.00 45.97 418 ARG A CA 1
ATOM 3344 C C . ARG A 1 418 ? 11.801 -35.682 11.350 1.00 45.97 418 ARG A C 1
ATOM 3346 O O . ARG A 1 418 ? 12.826 -35.805 12.012 1.00 45.97 418 ARG A O 1
ATOM 3353 N N . SER A 1 419 ? 10.671 -35.197 11.876 1.00 36.41 419 SER A N 1
ATOM 3354 C CA . SER A 1 419 ? 10.554 -34.849 13.307 1.00 36.41 419 SER A CA 1
ATOM 3355 C C . SER A 1 419 ? 9.909 -35.955 14.153 1.00 36.41 419 SER A C 1
ATOM 3357 O O . SER A 1 419 ? 10.202 -36.058 15.341 1.00 36.41 419 SER A O 1
ATOM 3359 N N . ARG A 1 420 ? 9.096 -36.839 13.556 1.00 36.50 420 ARG A N 1
ATOM 3360 C CA . ARG A 1 420 ? 8.354 -37.879 14.299 1.00 36.50 420 ARG A CA 1
ATOM 3361 C C . ARG A 1 420 ? 9.110 -39.200 14.509 1.00 36.50 420 ARG A C 1
ATOM 3363 O O . ARG A 1 420 ? 8.690 -40.005 15.331 1.00 36.50 420 ARG A O 1
ATOM 3370 N N . SER A 1 421 ? 10.225 -39.442 13.813 1.00 37.00 421 SER A N 1
ATOM 3371 C CA . SER A 1 421 ? 10.829 -40.788 13.733 1.00 37.00 421 SER A CA 1
ATOM 3372 C C . SER A 1 421 ? 12.269 -40.933 14.258 1.00 37.00 421 SER A C 1
ATOM 3374 O O . SER A 1 421 ? 12.713 -42.060 14.458 1.00 37.00 421 SER A O 1
ATOM 3376 N N . ALA A 1 422 ? 12.992 -39.850 14.574 1.00 33.41 422 ALA A N 1
ATOM 3377 C CA . ALA A 1 422 ? 14.385 -39.954 15.045 1.00 33.41 422 ALA A CA 1
ATOM 3378 C C . ALA A 1 422 ? 14.537 -40.121 16.575 1.00 33.41 422 ALA A C 1
ATOM 3380 O O . ALA A 1 422 ? 15.508 -40.723 17.029 1.00 33.41 422 ALA A O 1
ATOM 3381 N N . ALA A 1 423 ? 13.579 -39.636 17.374 1.00 34.81 423 ALA A N 1
ATOM 3382 C CA . ALA A 1 423 ? 13.633 -39.729 18.841 1.00 34.81 423 ALA A CA 1
ATOM 3383 C C . ALA A 1 423 ? 12.908 -40.967 19.409 1.00 34.81 423 ALA A C 1
ATOM 3385 O O . ALA A 1 423 ? 13.229 -41.425 20.500 1.00 34.81 423 ALA A O 1
ATOM 3386 N N . TRP A 1 424 ? 11.953 -41.542 18.666 1.00 36.78 424 TRP A N 1
ATOM 3387 C CA . TRP A 1 424 ? 11.182 -42.707 19.123 1.00 36.78 424 TRP A CA 1
ATOM 3388 C C . TRP A 1 424 ? 11.866 -44.043 18.789 1.00 36.78 424 TRP A C 1
ATOM 3390 O O . TRP A 1 424 ? 11.764 -45.008 19.548 1.00 36.78 424 TRP A O 1
ATOM 3400 N N . ALA A 1 425 ? 12.591 -44.111 17.666 1.00 38.25 425 ALA A N 1
ATOM 3401 C CA . ALA A 1 425 ? 13.228 -45.334 17.164 1.00 38.25 425 ALA A CA 1
ATOM 3402 C C . ALA A 1 425 ? 14.561 -45.693 17.855 1.00 38.25 425 ALA A C 1
ATOM 3404 O O . ALA A 1 425 ? 15.047 -46.805 17.675 1.00 38.25 425 ALA A O 1
ATOM 3405 N N . SER A 1 426 ? 15.135 -44.790 18.658 1.00 38.16 426 SER A N 1
ATOM 3406 C CA . SER A 1 426 ? 16.420 -44.975 19.353 1.00 38.16 426 SER A CA 1
ATOM 3407 C C . SER A 1 426 ? 16.297 -45.431 20.815 1.00 38.16 426 SER A C 1
ATOM 3409 O O . SER A 1 426 ? 17.314 -45.657 21.469 1.00 38.16 426 SER A O 1
ATOM 3411 N N . LEU A 1 427 ? 15.078 -45.609 21.336 1.00 36.59 427 LEU A N 1
ATOM 3412 C CA . LEU A 1 427 ? 14.854 -46.098 22.699 1.00 36.59 427 LEU A CA 1
ATOM 3413 C C . LEU A 1 427 ? 14.754 -47.638 22.740 1.00 36.59 427 LEU A C 1
ATOM 3415 O O . LEU A 1 427 ? 13.960 -48.209 21.985 1.00 36.59 427 LEU A O 1
ATOM 3419 N N . PRO A 1 428 ? 15.495 -48.321 23.637 1.00 39.62 428 PRO A N 1
ATOM 3420 C CA . PRO A 1 428 ? 15.323 -49.749 23.903 1.00 39.62 428 PRO A CA 1
ATOM 3421 C C . PRO A 1 428 ? 13.883 -50.073 24.331 1.00 39.62 428 PRO A C 1
ATOM 3423 O O . PRO A 1 428 ? 13.235 -49.273 25.010 1.00 39.62 428 PRO A O 1
ATOM 3426 N N . SER A 1 429 ? 13.387 -51.266 23.979 1.00 37.56 429 SER A N 1
ATOM 3427 C CA . SER A 1 429 ? 12.001 -51.709 24.240 1.00 37.56 429 SER A CA 1
ATOM 3428 C C . SER A 1 429 ? 11.572 -51.617 25.712 1.00 37.56 429 SER A C 1
ATOM 3430 O O . SER A 1 429 ? 10.384 -51.498 25.994 1.00 37.56 429 SER A O 1
ATOM 3432 N N . THR A 1 430 ? 12.528 -51.599 26.640 1.00 36.88 430 THR A N 1
ATOM 3433 C CA . THR A 1 430 ? 12.311 -51.512 28.088 1.00 36.88 430 THR A CA 1
ATOM 3434 C C . THR A 1 430 ? 11.919 -50.117 28.586 1.00 36.88 430 THR A C 1
ATOM 3436 O O . THR A 1 430 ? 11.400 -50.008 29.690 1.00 36.88 430 THR A O 1
ATOM 3439 N N . ALA A 1 431 ? 12.114 -49.056 27.792 1.00 41.59 431 ALA A N 1
ATOM 3440 C CA . ALA A 1 431 ? 11.756 -47.682 28.169 1.00 41.59 431 ALA A CA 1
ATOM 3441 C C . ALA A 1 431 ? 10.367 -47.239 27.664 1.00 41.59 431 ALA A C 1
ATOM 3443 O O . ALA A 1 431 ? 9.856 -46.205 28.086 1.00 41.59 431 ALA A O 1
ATOM 3444 N N . ARG A 1 432 ? 9.734 -48.010 26.765 1.00 40.03 432 ARG A N 1
ATOM 3445 C CA . ARG A 1 432 ? 8.405 -47.677 26.210 1.00 40.03 432 ARG A CA 1
ATOM 3446 C C . ARG A 1 432 ? 7.240 -48.082 27.115 1.00 40.03 432 ARG A C 1
ATOM 3448 O O . ARG A 1 432 ? 6.125 -47.633 26.884 1.00 40.03 432 ARG A O 1
ATOM 3455 N N . SER A 1 433 ? 7.475 -48.909 28.134 1.00 34.03 433 SER A N 1
ATOM 3456 C CA . SER A 1 433 ? 6.419 -49.457 28.996 1.00 34.03 433 SER A CA 1
ATOM 3457 C C . SER A 1 433 ? 6.196 -48.697 30.310 1.00 34.03 433 SER A C 1
ATOM 3459 O O . SER A 1 433 ? 5.430 -49.174 31.138 1.00 34.03 433 SER A O 1
ATOM 3461 N N . SER A 1 434 ? 6.857 -47.556 30.543 1.00 34.75 434 SER A N 1
ATOM 3462 C CA . SER A 1 434 ? 6.855 -46.888 31.860 1.00 34.75 434 SER A CA 1
ATOM 3463 C C . SER A 1 434 ? 6.443 -45.413 31.862 1.00 34.75 434 SER A C 1
ATOM 3465 O O . SER A 1 434 ? 6.745 -44.712 32.822 1.00 34.75 434 SER A O 1
ATOM 3467 N N . LEU A 1 435 ? 5.770 -44.913 30.824 1.00 35.03 435 LEU A N 1
ATOM 3468 C CA . LEU A 1 435 ? 5.285 -43.528 30.794 1.00 35.03 435 LEU A CA 1
ATOM 3469 C C . LEU A 1 435 ? 3.813 -43.490 30.374 1.00 35.03 435 LEU A C 1
ATOM 3471 O O . LEU A 1 435 ? 3.482 -43.348 29.201 1.00 35.03 435 LEU A O 1
ATOM 3475 N N . THR A 1 436 ? 2.936 -43.648 31.363 1.00 33.72 436 THR A N 1
ATOM 3476 C CA . THR A 1 436 ? 1.557 -43.151 31.324 1.00 33.72 436 THR A CA 1
ATOM 3477 C C . THR A 1 436 ? 1.529 -41.701 31.802 1.00 33.72 436 THR A C 1
ATOM 3479 O O . THR A 1 436 ? 2.319 -41.340 32.671 1.00 33.72 436 THR A O 1
ATOM 3482 N N . GLU A 1 437 ? 0.630 -40.920 31.197 1.00 38.81 437 GLU A N 1
ATOM 3483 C CA . GLU A 1 437 ? 0.107 -39.600 31.591 1.00 38.81 437 GLU A CA 1
ATOM 3484 C C . GLU A 1 437 ? 0.685 -38.979 32.871 1.00 38.81 437 GLU A C 1
ATOM 3486 O O . GLU A 1 437 ? 0.449 -39.488 33.961 1.00 38.81 437 GLU A O 1
ATOM 3491 N N . ASP A 1 438 ? 1.397 -37.857 32.727 1.00 32.75 438 ASP A N 1
ATOM 3492 C CA . ASP A 1 438 ? 1.111 -36.550 33.353 1.00 32.75 438 ASP A CA 1
ATOM 3493 C C . ASP A 1 438 ? 2.347 -35.627 33.211 1.00 32.75 438 ASP A C 1
ATOM 3495 O O . ASP A 1 438 ? 3.467 -36.091 32.995 1.00 32.75 438 ASP A O 1
ATOM 3499 N N . SER A 1 439 ? 2.146 -34.318 33.376 1.00 26.53 439 SER A N 1
ATOM 3500 C CA . SER A 1 439 ? 3.124 -33.211 33.437 1.00 26.53 439 SER A CA 1
ATOM 3501 C C . SER A 1 439 ? 3.325 -32.363 32.169 1.00 26.53 439 SER A C 1
ATOM 3503 O O . SER A 1 439 ? 4.336 -32.383 31.468 1.00 26.53 439 SER A O 1
ATOM 3505 N N . ARG A 1 440 ? 2.358 -31.462 31.957 1.00 29.91 440 ARG A N 1
ATOM 3506 C CA . ARG A 1 440 ? 2.620 -30.131 31.390 1.00 29.91 440 ARG A CA 1
ATOM 3507 C C . ARG A 1 440 ? 3.269 -29.225 32.451 1.00 29.91 440 ARG A C 1
ATOM 3509 O O . ARG A 1 440 ? 2.850 -29.217 33.605 1.00 29.91 440 ARG A O 1
ATOM 3516 N N . SER A 1 441 ? 4.188 -28.375 31.985 1.00 29.77 441 SER A N 1
ATOM 3517 C CA . SER A 1 441 ? 4.781 -27.175 32.616 1.00 29.77 441 SER A CA 1
ATOM 3518 C C . SER A 1 441 ? 6.211 -27.317 33.164 1.00 29.77 441 SER A C 1
ATOM 3520 O O . SER A 1 441 ? 6.459 -27.970 34.171 1.00 29.77 441 SER A O 1
ATOM 3522 N N . ARG A 1 442 ? 7.157 -26.603 32.536 1.00 26.98 442 ARG A N 1
ATOM 3523 C CA . ARG A 1 442 ? 7.804 -25.403 33.107 1.00 26.98 442 ARG A CA 1
ATOM 3524 C C . ARG A 1 442 ? 8.936 -24.878 32.216 1.00 26.98 442 ARG A C 1
ATOM 3526 O O . ARG A 1 442 ? 9.785 -25.613 31.729 1.00 26.98 442 ARG A O 1
ATOM 3533 N N . SER A 1 443 ? 8.901 -23.562 32.071 1.00 27.94 443 SER A N 1
ATOM 3534 C CA . SER A 1 443 ? 9.864 -22.620 31.505 1.00 27.94 443 SER A CA 1
ATOM 3535 C C . SER A 1 443 ? 11.139 -22.458 32.344 1.00 27.94 443 SER A C 1
ATOM 3537 O O . SER A 1 443 ? 11.029 -22.352 33.561 1.00 27.94 443 SER A O 1
ATOM 3539 N N . PHE A 1 444 ? 12.294 -22.289 31.692 1.00 24.12 444 PHE A N 1
ATOM 3540 C CA . PHE A 1 444 ? 13.490 -21.544 32.142 1.00 24.12 444 PHE A CA 1
ATOM 3541 C C . PHE A 1 444 ? 14.194 -21.063 30.851 1.00 24.12 444 PHE A C 1
ATOM 3543 O O . PHE A 1 444 ? 14.185 -21.798 29.869 1.00 24.12 444 PHE A O 1
ATOM 3550 N N . TRP A 1 445 ? 14.660 -19.817 30.704 1.00 25.22 445 TRP A N 1
ATOM 3551 C CA . TRP A 1 445 ? 15.930 -19.309 31.240 1.00 25.22 445 TRP A CA 1
ATOM 3552 C C . TRP A 1 445 ? 16.050 -17.776 31.095 1.00 25.22 445 TRP A C 1
ATOM 3554 O O . TRP A 1 445 ? 15.681 -17.224 30.060 1.00 25.22 445 TRP A O 1
ATOM 3564 N N . SER A 1 446 ? 16.691 -17.141 32.084 1.00 21.81 446 SER A N 1
ATOM 3565 C CA . SER A 1 446 ? 17.305 -15.796 32.022 1.00 21.81 446 SER A CA 1
ATOM 3566 C C . SER A 1 446 ? 18.701 -15.848 32.721 1.00 21.81 446 SER A C 1
ATOM 3568 O O . SER A 1 446 ? 19.048 -16.911 33.240 1.00 21.81 446 SER A O 1
ATOM 3570 N N . PRO A 1 447 ? 19.554 -14.793 32.710 1.00 40.59 447 PRO A N 1
ATOM 3571 C CA . PRO A 1 447 ? 20.917 -14.854 32.158 1.00 40.59 447 PRO A CA 1
ATOM 3572 C C . PRO A 1 447 ? 22.032 -14.422 33.149 1.00 40.59 447 PRO A C 1
ATOM 3574 O O . PRO A 1 447 ? 21.769 -13.911 34.234 1.00 40.59 447 PRO A O 1
ATOM 3577 N N . GLY A 1 448 ? 23.301 -14.544 32.743 1.00 23.09 448 GLY A N 1
ATOM 3578 C CA . GLY A 1 448 ? 24.462 -13.894 33.382 1.00 23.09 448 GLY A CA 1
ATOM 3579 C C . GLY A 1 448 ? 25.779 -14.442 32.814 1.00 23.09 448 GLY A C 1
ATOM 3580 O O . GLY A 1 448 ? 25.785 -15.546 32.285 1.00 23.09 448 GLY A O 1
ATOM 3581 N N . ALA A 1 449 ? 26.949 -13.809 32.879 1.00 23.45 449 ALA A N 1
ATOM 3582 C CA . ALA A 1 449 ? 27.427 -12.464 33.209 1.00 23.45 449 ALA A CA 1
ATOM 3583 C C . ALA A 1 449 ? 28.965 -12.547 33.050 1.00 23.45 449 ALA A C 1
ATOM 3585 O O . ALA A 1 449 ? 29.531 -13.523 33.528 1.00 23.45 449 ALA A O 1
ATOM 3586 N N . TYR A 1 450 ? 29.651 -11.567 32.446 1.00 24.92 450 TYR A N 1
ATOM 3587 C CA . TYR A 1 450 ? 31.103 -11.371 32.637 1.00 24.92 450 TYR A CA 1
ATOM 3588 C C . TYR A 1 450 ? 31.497 -9.894 32.437 1.00 24.92 450 TYR A C 1
ATOM 3590 O O . TYR A 1 450 ? 31.230 -9.303 31.394 1.00 24.92 450 TYR A O 1
ATOM 3598 N N . SER A 1 451 ? 32.148 -9.328 33.457 1.00 24.89 451 SER A N 1
ATOM 3599 C CA . SER A 1 451 ? 33.014 -8.131 33.445 1.00 24.89 451 SER A CA 1
ATOM 3600 C C . SER A 1 451 ? 34.474 -8.606 33.698 1.00 24.89 451 SER A C 1
ATOM 3602 O O . SER A 1 451 ? 34.647 -9.752 34.104 1.00 24.89 451 SER A O 1
ATOM 3604 N N . ALA A 1 452 ? 35.588 -7.887 33.476 1.00 26.75 452 ALA A N 1
ATO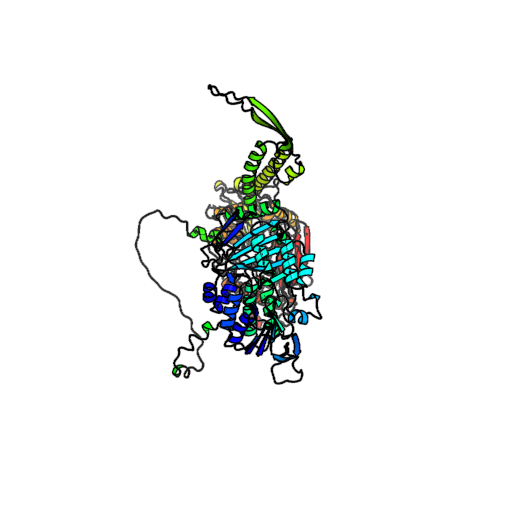M 3605 C CA . ALA A 1 452 ? 35.859 -6.448 33.459 1.00 26.75 452 ALA A CA 1
ATOM 3606 C C . ALA A 1 452 ? 37.240 -6.083 32.807 1.00 26.75 452 ALA A C 1
ATOM 3608 O O . ALA A 1 452 ? 38.147 -6.909 32.782 1.00 26.75 452 ALA A O 1
ATOM 3609 N N . THR A 1 453 ? 37.361 -4.804 32.385 1.00 25.95 453 THR A N 1
ATOM 3610 C CA . THR A 1 453 ? 38.501 -3.819 32.425 1.00 25.95 453 THR A CA 1
ATOM 3611 C C . THR A 1 453 ? 39.845 -4.015 31.675 1.00 25.95 453 THR A C 1
ATOM 3613 O O . THR A 1 453 ? 40.599 -4.909 32.028 1.00 25.95 453 THR A O 1
ATOM 3616 N N . SER A 1 454 ? 40.235 -3.080 30.770 1.00 24.06 454 SER A N 1
ATOM 3617 C CA . SER A 1 454 ? 41.048 -1.848 31.041 1.00 24.06 454 SER A CA 1
ATOM 3618 C C . SER A 1 454 ? 41.562 -1.097 29.770 1.00 24.06 454 SER A C 1
ATOM 3620 O O . SER A 1 454 ? 42.361 -1.630 29.012 1.00 24.06 454 SER A O 1
ATOM 3622 N N . SER A 1 455 ? 41.095 0.149 29.595 1.00 24.53 455 SER A N 1
ATOM 3623 C CA . SER A 1 455 ? 41.724 1.433 29.168 1.00 24.53 455 SER A CA 1
ATOM 3624 C C . SER A 1 455 ? 42.836 1.617 28.082 1.00 24.53 455 SER A C 1
ATOM 3626 O O . SER A 1 455 ? 43.948 1.124 28.231 1.00 24.53 455 SER A O 1
ATOM 3628 N N . VAL A 1 456 ? 42.545 2.604 27.202 1.00 25.16 456 VAL A N 1
ATOM 3629 C CA . VAL A 1 456 ? 43.368 3.616 26.463 1.00 25.16 456 VAL A CA 1
ATOM 3630 C C . VAL A 1 456 ? 44.075 3.257 25.139 1.00 25.16 456 VAL A C 1
ATOM 3632 O O . VAL A 1 456 ? 45.055 2.526 25.134 1.00 25.16 456 VAL A O 1
ATOM 3635 N N . GLY A 1 457 ? 43.664 3.973 24.074 1.00 23.52 457 GLY A N 1
ATOM 3636 C CA . GLY A 1 457 ? 44.556 4.560 23.056 1.00 23.52 457 GLY A CA 1
ATOM 3637 C C . GLY A 1 457 ? 44.626 3.861 21.698 1.00 23.52 457 GLY A C 1
ATOM 3638 O O . GLY A 1 457 ? 45.408 2.935 21.541 1.00 23.52 457 GLY A O 1
ATOM 3639 N N . ASP A 1 458 ? 43.822 4.311 20.728 1.00 23.56 458 ASP A N 1
ATOM 3640 C CA . ASP A 1 458 ? 44.295 4.890 19.454 1.00 23.56 458 ASP A CA 1
ATOM 3641 C C . ASP A 1 458 ? 43.241 4.812 18.337 1.00 23.56 458 ASP A C 1
ATOM 3643 O O . ASP A 1 458 ? 42.572 3.803 18.107 1.00 23.56 458 ASP A O 1
ATOM 3647 N N . ASP A 1 459 ? 43.104 5.961 17.681 1.00 28.36 459 ASP A N 1
ATOM 3648 C CA . ASP A 1 459 ? 42.255 6.275 16.544 1.00 28.36 459 ASP A CA 1
ATOM 3649 C C . ASP A 1 459 ? 42.509 5.399 15.303 1.00 28.36 459 ASP A C 1
ATOM 3651 O O . ASP A 1 459 ? 43.573 4.814 15.110 1.00 28.36 459 ASP A O 1
ATOM 3655 N N . ILE A 1 460 ? 41.539 5.487 14.382 1.00 32.75 460 ILE A N 1
ATOM 3656 C CA . ILE A 1 460 ? 41.539 5.030 12.980 1.00 32.75 460 ILE A CA 1
ATOM 3657 C C . ILE A 1 460 ? 40.973 3.615 12.783 1.00 32.75 460 ILE A C 1
ATOM 3659 O O . ILE A 1 460 ? 41.713 2.668 12.550 1.00 32.75 460 ILE A O 1
ATOM 3663 N N . TRP A 1 461 ? 39.638 3.489 12.718 1.00 24.39 461 TRP A N 1
ATOM 3664 C CA . TRP A 1 461 ? 38.981 2.475 11.875 1.00 24.39 461 TRP A CA 1
ATOM 3665 C C . TRP A 1 461 ? 37.619 2.958 11.338 1.00 24.39 461 TRP A C 1
ATOM 3667 O O . TRP A 1 461 ? 36.780 3.497 12.051 1.00 24.39 461 TRP A O 1
ATOM 3677 N N . LEU A 1 462 ? 37.443 2.782 10.028 1.00 25.70 462 LEU A N 1
ATOM 3678 C CA . LEU A 1 462 ? 36.371 3.297 9.167 1.00 25.70 462 LEU A CA 1
ATOM 3679 C C . LEU A 1 462 ? 34.968 2.728 9.500 1.00 25.70 462 LEU A C 1
ATOM 3681 O O . LEU A 1 462 ? 34.801 1.505 9.471 1.00 25.70 462 LEU A O 1
ATOM 3685 N N . PRO A 1 463 ? 33.911 3.557 9.648 1.00 25.75 463 PRO A N 1
ATOM 3686 C CA . PRO A 1 463 ? 32.535 3.082 9.755 1.00 25.75 463 PRO A CA 1
ATOM 3687 C C . PRO A 1 463 ? 31.966 2.860 8.347 1.00 25.75 463 PRO A C 1
ATOM 3689 O O . PRO A 1 463 ? 31.447 3.773 7.715 1.00 25.75 463 PRO A O 1
ATOM 3692 N N . SER A 1 464 ? 32.091 1.651 7.792 1.00 30.52 464 SER A N 1
ATOM 3693 C CA . SER A 1 464 ? 31.509 1.356 6.464 1.00 30.52 464 SER A CA 1
ATOM 3694 C C . SER A 1 464 ? 30.785 0.013 6.350 1.00 30.52 464 SER A C 1
ATOM 3696 O O . SER A 1 464 ? 30.363 -0.368 5.252 1.00 30.52 464 SER A O 1
ATOM 3698 N N . TYR A 1 465 ? 30.598 -0.714 7.455 1.00 27.95 465 TYR A N 1
ATOM 3699 C CA . TYR A 1 465 ? 29.932 -2.021 7.425 1.00 27.95 465 TYR A CA 1
ATOM 3700 C C . TYR A 1 465 ? 28.493 -1.999 7.966 1.00 27.95 465 TYR A C 1
ATOM 3702 O O . TYR A 1 465 ? 27.628 -2.625 7.355 1.00 27.95 465 TYR A O 1
ATOM 3710 N N . GLU A 1 466 ? 28.185 -1.212 9.003 1.00 28.56 466 GLU A N 1
ATOM 3711 C CA . GLU A 1 466 ? 26.815 -1.138 9.549 1.00 28.56 466 GLU A CA 1
ATOM 3712 C C . GLU A 1 466 ? 25.878 -0.213 8.756 1.00 28.56 466 GLU A C 1
ATOM 3714 O O . GLU A 1 466 ? 24.728 -0.576 8.516 1.00 28.56 466 GLU A O 1
ATOM 3719 N N . LEU A 1 467 ? 26.396 0.878 8.178 1.00 29.50 467 LEU A N 1
ATOM 3720 C CA . LEU A 1 467 ? 25.622 1.798 7.323 1.00 29.50 467 LEU A CA 1
ATOM 3721 C C . LEU A 1 467 ? 25.030 1.127 6.063 1.00 29.50 467 LEU A C 1
ATOM 3723 O O . LEU A 1 467 ? 24.035 1.587 5.511 1.00 29.50 467 LEU A O 1
ATOM 3727 N N . ARG A 1 468 ? 25.593 -0.006 5.613 1.00 30.92 468 ARG A N 1
ATOM 3728 C CA . ARG A 1 468 ? 25.130 -0.720 4.405 1.00 30.92 468 ARG A CA 1
ATOM 3729 C C . ARG A 1 468 ? 23.964 -1.685 4.635 1.00 30.92 468 ARG A C 1
ATOM 3731 O O . ARG A 1 468 ? 23.406 -2.188 3.653 1.00 30.92 468 ARG A O 1
ATOM 3738 N N . LYS A 1 469 ? 23.605 -1.982 5.889 1.00 28.55 469 LYS A N 1
ATOM 3739 C CA . LYS A 1 469 ? 22.447 -2.836 6.205 1.00 28.55 469 LYS A CA 1
ATOM 3740 C C . LYS A 1 469 ? 21.140 -2.042 6.194 1.00 28.55 469 LYS A C 1
ATOM 3742 O O . LYS A 1 469 ? 20.160 -2.556 5.663 1.00 28.55 469 LYS A O 1
ATOM 3747 N N . GLU A 1 470 ? 21.157 -0.800 6.671 1.00 32.09 470 GLU A N 1
ATOM 3748 C CA . GLU A 1 470 ? 19.965 0.055 6.774 1.00 32.09 470 GLU A CA 1
ATOM 3749 C C . GLU A 1 470 ? 19.534 0.664 5.426 1.00 32.09 470 GLU A C 1
ATOM 3751 O O . GLU A 1 470 ? 18.342 0.727 5.136 1.00 32.09 470 GLU A O 1
ATOM 3756 N N . GLU A 1 471 ? 20.469 0.982 4.521 1.00 33.31 471 GLU A N 1
ATOM 3757 C CA . GLU A 1 471 ? 20.140 1.455 3.157 1.00 33.31 471 GLU A CA 1
ATOM 3758 C C . GLU A 1 471 ? 19.480 0.385 2.261 1.00 33.31 471 GLU A C 1
ATOM 3760 O O . GLU A 1 471 ? 18.941 0.688 1.193 1.00 33.31 471 GLU A O 1
ATOM 3765 N N . ARG A 1 472 ? 19.534 -0.901 2.641 1.00 32.91 472 ARG A N 1
ATOM 3766 C CA . ARG A 1 472 ? 18.900 -1.985 1.863 1.00 32.91 472 ARG A CA 1
ATOM 3767 C C . ARG A 1 472 ? 17.414 -2.157 2.157 1.00 32.91 472 ARG A C 1
ATOM 3769 O O . ARG A 1 472 ? 16.746 -2.822 1.362 1.00 32.91 472 ARG A O 1
ATOM 3776 N N . THR A 1 473 ? 16.930 -1.605 3.263 1.00 29.58 473 THR A N 1
ATOM 3777 C CA . THR A 1 473 ? 15.532 -1.680 3.706 1.00 29.58 473 THR A CA 1
ATOM 3778 C C . THR A 1 473 ? 14.656 -0.595 3.071 1.00 29.58 473 THR A C 1
ATOM 3780 O O . THR A 1 473 ? 13.504 -0.875 2.785 1.00 29.58 473 THR A O 1
ATOM 3783 N N . GLU A 1 474 ? 15.218 0.555 2.680 1.00 35.09 474 GLU A N 1
ATOM 3784 C CA . GLU A 1 474 ? 14.487 1.707 2.099 1.00 35.09 474 GLU A CA 1
ATOM 3785 C C . GLU A 1 474 ? 14.219 1.615 0.573 1.00 35.09 474 GLU A C 1
ATOM 3787 O O . GLU A 1 474 ? 13.850 2.593 -0.065 1.00 35.09 474 GLU A O 1
ATOM 3792 N N . ARG A 1 475 ? 14.451 0.465 -0.081 1.00 31.38 475 ARG A N 1
ATOM 3793 C CA . ARG A 1 475 ? 14.418 0.353 -1.563 1.00 31.38 475 ARG A CA 1
ATOM 3794 C C . ARG A 1 475 ? 13.122 -0.207 -2.165 1.00 31.38 475 ARG A C 1
ATOM 3796 O O . ARG A 1 475 ? 13.131 -0.561 -3.348 1.00 31.38 475 ARG A O 1
ATOM 3803 N N . LEU A 1 476 ? 12.053 -0.357 -1.385 1.00 29.77 476 LEU A N 1
ATOM 3804 C CA . LEU A 1 476 ? 10.849 -1.090 -1.807 1.00 29.77 476 LEU A CA 1
ATOM 3805 C C . LEU A 1 476 ? 9.570 -0.259 -1.973 1.00 29.77 476 LEU A C 1
ATOM 3807 O O . LEU A 1 476 ? 8.559 -0.829 -2.378 1.00 29.77 476 LEU A O 1
ATOM 3811 N N . ASP A 1 477 ? 9.639 1.065 -1.856 1.00 32.88 477 ASP A N 1
ATOM 3812 C CA . ASP A 1 477 ? 8.439 1.900 -1.954 1.00 32.88 477 ASP A CA 1
ATOM 3813 C C . ASP A 1 477 ? 8.250 2.402 -3.386 1.00 32.88 477 ASP A C 1
ATOM 3815 O O . ASP A 1 477 ? 8.918 3.309 -3.889 1.00 32.88 477 ASP A O 1
ATOM 3819 N N . ARG A 1 478 ? 7.364 1.718 -4.116 1.00 39.41 478 ARG A N 1
ATOM 3820 C CA . ARG A 1 478 ? 7.022 2.032 -5.508 1.00 39.41 478 ARG A CA 1
ATOM 3821 C C . ARG A 1 478 ? 5.892 3.063 -5.587 1.00 39.41 478 ARG A C 1
ATOM 3823 O O . ARG A 1 478 ? 4.800 2.747 -6.042 1.00 39.41 478 ARG A O 1
ATOM 3830 N N . PHE A 1 479 ? 6.216 4.309 -5.260 1.00 42.47 479 PHE A N 1
ATOM 3831 C CA . PHE A 1 479 ? 5.679 5.535 -5.881 1.00 42.47 479 PHE A CA 1
ATOM 3832 C C . PHE A 1 479 ? 6.889 6.473 -6.149 1.00 42.47 479 PHE A C 1
ATOM 3834 O O . PHE A 1 479 ? 8.002 6.094 -5.792 1.00 42.47 479 PHE A O 1
ATOM 3841 N N . PRO A 1 480 ? 6.808 7.596 -6.893 1.00 50.12 480 PRO A N 1
ATOM 3842 C CA . PRO A 1 480 ? 7.915 8.113 -7.704 1.00 50.12 480 PRO A CA 1
ATOM 3843 C C . PRO A 1 480 ? 9.015 8.860 -6.921 1.00 50.12 480 PRO A C 1
ATOM 3845 O O . PRO A 1 480 ? 9.530 9.857 -7.418 1.00 50.12 480 PRO A O 1
ATOM 3848 N N . ALA A 1 481 ? 9.458 8.371 -5.762 1.00 48.22 481 ALA A N 1
ATOM 3849 C CA . ALA A 1 481 ? 10.580 8.946 -5.017 1.00 48.22 481 ALA A CA 1
ATOM 3850 C C . ALA A 1 481 ? 11.895 8.966 -5.832 1.00 48.22 481 ALA A C 1
ATOM 3852 O O . ALA A 1 481 ? 12.772 9.803 -5.643 1.00 48.22 481 ALA A O 1
ATOM 3853 N N . HIS A 1 482 ? 12.025 8.077 -6.825 1.00 55.22 482 HIS A N 1
ATOM 3854 C CA . HIS A 1 482 ? 13.172 8.042 -7.742 1.00 55.22 482 HIS A CA 1
ATOM 3855 C C . HIS A 1 482 ? 12.946 8.772 -9.073 1.00 55.22 482 HIS A C 1
ATOM 3857 O O . HIS A 1 482 ? 13.880 8.888 -9.868 1.00 55.22 482 HIS A O 1
ATOM 3863 N N . PHE A 1 483 ? 11.730 9.250 -9.357 1.00 68.56 483 PHE A N 1
ATOM 3864 C CA . PHE A 1 483 ? 11.430 9.909 -10.631 1.00 68.56 483 PHE A CA 1
ATOM 3865 C C . PHE A 1 483 ? 12.270 11.173 -10.852 1.00 68.56 483 PHE A C 1
ATOM 3867 O O . PHE A 1 483 ? 12.827 11.308 -11.943 1.00 68.56 483 PHE A O 1
ATOM 3874 N N . PRO A 1 484 ? 12.488 12.041 -9.845 1.00 77.81 484 PRO A N 1
ATOM 3875 C CA . PRO A 1 484 ? 13.371 13.186 -10.026 1.00 77.81 484 PRO A CA 1
ATOM 3876 C C . PRO A 1 484 ? 14.818 12.790 -10.355 1.00 77.81 484 PRO A C 1
ATOM 3878 O O . PRO A 1 484 ? 15.422 13.352 -11.267 1.00 77.81 484 PRO A O 1
ATOM 3881 N N . THR A 1 485 ? 15.367 11.764 -9.692 1.00 79.00 485 THR A N 1
ATOM 3882 C CA . THR A 1 485 ? 16.713 11.242 -9.993 1.00 79.00 485 THR A CA 1
ATOM 3883 C C . THR A 1 485 ? 16.806 10.720 -11.427 1.00 79.00 485 THR A C 1
ATOM 3885 O O . THR A 1 485 ? 17.799 10.964 -12.113 1.00 79.00 485 THR A O 1
ATOM 3888 N N . VAL A 1 486 ? 15.760 10.037 -11.906 1.00 83.81 486 VAL A N 1
ATOM 3889 C CA . VAL A 1 486 ? 15.670 9.563 -13.293 1.00 83.81 486 VAL A CA 1
ATOM 3890 C C . VAL A 1 486 ? 15.623 10.734 -14.274 1.00 83.81 486 VAL A C 1
ATOM 3892 O O . VAL A 1 486 ? 16.310 10.670 -15.289 1.00 83.81 486 VAL A O 1
ATOM 3895 N N . VAL A 1 487 ? 14.880 11.806 -13.979 1.00 87.50 487 VAL A N 1
ATOM 3896 C CA . VAL A 1 487 ? 14.821 13.013 -14.822 1.00 87.50 487 VAL A CA 1
ATOM 3897 C C . VAL A 1 487 ? 16.204 13.655 -14.959 1.00 87.50 487 VAL A C 1
ATOM 3899 O O . VAL A 1 487 ? 16.652 13.895 -16.081 1.00 87.50 487 VAL A O 1
ATOM 3902 N N . PHE A 1 488 ? 16.925 13.862 -13.851 1.00 90.62 488 PHE A N 1
ATOM 3903 C CA . PHE A 1 488 ? 18.277 14.429 -13.898 1.00 90.62 488 PHE A CA 1
ATOM 3904 C C . PHE A 1 488 ? 19.263 13.526 -14.646 1.00 90.62 488 PHE A C 1
ATOM 3906 O O . PHE A 1 488 ? 20.012 14.006 -15.495 1.00 90.62 488 PHE A O 1
ATOM 3913 N N . ALA A 1 489 ? 19.240 12.215 -14.384 1.00 89.06 489 ALA A N 1
ATOM 3914 C CA . ALA A 1 489 ? 20.116 11.259 -15.059 1.00 89.06 489 ALA A CA 1
ATOM 3915 C C . ALA A 1 489 ? 19.816 11.162 -16.565 1.00 89.06 489 ALA A C 1
ATOM 3917 O O . ALA A 1 489 ? 20.735 11.160 -17.385 1.00 89.06 489 ALA A O 1
ATOM 3918 N N . ALA A 1 490 ? 18.535 11.127 -16.943 1.00 89.50 490 ALA A N 1
ATOM 3919 C CA . ALA A 1 490 ? 18.111 11.119 -18.337 1.00 89.50 490 ALA A CA 1
ATOM 3920 C C . ALA A 1 490 ? 18.558 12.396 -19.052 1.00 89.50 490 ALA A C 1
ATOM 3922 O O . ALA A 1 490 ? 19.077 12.311 -20.164 1.00 89.50 490 ALA A O 1
ATOM 3923 N N . PHE A 1 491 ? 18.438 13.560 -18.408 1.00 92.12 491 PHE A N 1
ATOM 3924 C CA . PHE A 1 491 ? 18.904 14.817 -18.985 1.00 92.12 491 PHE A CA 1
ATOM 3925 C C . PHE A 1 491 ? 20.433 14.886 -19.105 1.00 92.12 491 PHE A C 1
ATOM 3927 O O . PHE A 1 491 ? 20.948 15.349 -20.121 1.00 92.12 491 PHE A O 1
ATOM 3934 N N . ALA A 1 492 ? 21.167 14.358 -18.121 1.00 91.50 492 ALA A N 1
ATOM 3935 C CA . ALA A 1 492 ? 22.627 14.274 -18.159 1.00 91.50 492 ALA A CA 1
ATOM 3936 C C . ALA A 1 492 ? 23.144 13.388 -19.308 1.00 91.50 492 ALA A C 1
ATOM 3938 O O . ALA A 1 492 ? 24.219 13.648 -19.841 1.00 91.50 492 ALA A O 1
ATOM 3939 N N . ILE A 1 493 ? 22.375 12.374 -19.721 1.00 89.94 493 ILE A N 1
ATOM 3940 C CA . ILE A 1 493 ? 22.660 11.553 -20.911 1.00 89.94 493 ILE A CA 1
ATOM 3941 C C . ILE A 1 493 ? 22.185 12.257 -22.191 1.00 89.94 493 ILE A C 1
ATOM 3943 O O . ILE A 1 493 ? 22.876 12.242 -23.211 1.00 89.94 493 ILE A O 1
ATOM 3947 N N . TYR A 1 494 ? 21.011 12.886 -22.142 1.00 90.19 494 TYR A N 1
ATOM 3948 C CA . TYR A 1 494 ? 20.405 13.592 -23.267 1.00 90.19 494 TYR A CA 1
ATOM 3949 C C . TYR A 1 494 ? 21.263 14.763 -23.748 1.00 90.19 494 TYR A C 1
ATOM 3951 O O . TYR A 1 494 ? 21.473 14.894 -24.946 1.00 90.19 494 TYR A O 1
ATOM 3959 N N . LEU A 1 495 ? 21.802 15.582 -22.842 1.00 90.50 495 LEU A N 1
ATOM 3960 C CA . LEU A 1 495 ? 22.593 16.770 -23.171 1.00 90.50 495 LEU A CA 1
ATOM 3961 C C . LEU A 1 495 ? 23.802 16.477 -24.090 1.00 90.50 495 LEU A C 1
ATOM 3963 O O . LEU A 1 495 ? 23.884 17.089 -25.158 1.00 90.50 495 LEU A O 1
ATOM 3967 N N . PRO A 1 496 ? 24.731 15.556 -23.760 1.00 89.31 496 PRO A N 1
ATOM 3968 C CA . PRO A 1 496 ? 25.855 15.241 -24.639 1.00 89.31 496 PRO A CA 1
ATOM 3969 C C . PRO A 1 496 ? 25.408 14.550 -25.933 1.00 89.31 496 PRO A C 1
ATOM 3971 O O . PRO A 1 496 ? 25.961 14.850 -26.989 1.00 89.31 496 PRO A O 1
ATOM 3974 N N . ALA A 1 497 ? 24.388 13.683 -25.886 1.00 84.81 497 ALA A N 1
ATOM 3975 C CA . ALA A 1 497 ? 23.843 13.038 -27.083 1.00 84.81 497 ALA A CA 1
ATOM 3976 C C . ALA A 1 497 ? 23.218 14.060 -28.047 1.00 84.81 497 ALA A C 1
ATOM 3978 O O . ALA A 1 497 ? 23.435 13.998 -29.260 1.00 84.81 497 ALA A O 1
ATOM 3979 N N . PHE A 1 498 ? 22.497 15.038 -27.499 1.00 87.50 498 PHE A N 1
ATOM 3980 C CA . PHE A 1 498 ? 21.921 16.150 -28.235 1.00 87.50 498 PHE A CA 1
ATOM 3981 C C . PHE A 1 498 ? 23.025 16.997 -28.874 1.00 87.50 498 PHE A C 1
ATOM 3983 O O . PHE A 1 498 ? 22.992 17.224 -30.078 1.00 87.50 498 PHE A O 1
ATOM 3990 N N . LEU A 1 499 ? 24.042 17.408 -28.108 1.00 86.62 499 LEU A N 1
ATOM 3991 C CA . LEU A 1 499 ? 25.154 18.220 -28.617 1.00 86.62 499 LEU A CA 1
ATOM 3992 C C . LEU A 1 499 ? 25.971 17.498 -29.697 1.00 86.62 499 LEU A C 1
ATOM 3994 O O . LEU A 1 499 ? 26.347 18.123 -30.687 1.00 86.62 499 LEU A O 1
ATOM 3998 N N . ALA A 1 500 ? 26.237 16.201 -29.524 1.00 83.06 500 ALA A N 1
ATOM 3999 C CA . ALA A 1 500 ? 26.962 15.397 -30.505 1.00 83.06 500 ALA A CA 1
ATOM 4000 C C . ALA A 1 500 ? 26.180 15.287 -31.820 1.00 83.06 500 ALA A C 1
ATOM 4002 O O . ALA A 1 500 ? 26.714 15.580 -32.886 1.00 83.06 500 ALA A O 1
ATOM 4003 N N . THR A 1 501 ? 24.894 14.946 -31.735 1.00 79.00 501 THR A N 1
ATOM 4004 C CA . THR A 1 501 ? 24.030 14.772 -32.911 1.00 79.00 501 THR A CA 1
ATOM 4005 C C . THR A 1 501 ? 23.745 16.107 -33.604 1.00 79.00 501 THR A C 1
ATOM 4007 O O . THR A 1 501 ? 23.760 16.187 -34.826 1.00 79.00 501 THR A O 1
ATOM 4010 N N . TYR A 1 502 ? 23.557 17.188 -32.841 1.00 81.69 502 TYR A N 1
ATOM 4011 C CA . TYR A 1 502 ? 23.352 18.531 -33.388 1.00 81.69 502 TYR A CA 1
ATOM 4012 C C . TYR A 1 502 ? 24.590 19.050 -34.142 1.00 81.69 502 TYR A C 1
ATOM 4014 O O . TYR A 1 502 ? 24.446 19.771 -35.127 1.00 81.69 502 TYR A O 1
ATOM 4022 N N . ARG A 1 503 ? 25.804 18.665 -33.715 1.00 81.81 503 ARG A N 1
ATOM 4023 C CA . ARG A 1 503 ? 27.071 19.034 -34.377 1.00 81.81 503 ARG A CA 1
ATOM 4024 C C . ARG A 1 503 ? 27.441 18.148 -35.568 1.00 81.81 503 ARG A C 1
ATOM 4026 O O . ARG A 1 503 ? 28.205 18.599 -36.410 1.00 81.81 503 ARG A O 1
ATOM 4033 N N . ALA A 1 504 ? 26.924 16.923 -35.646 1.00 75.38 504 ALA A N 1
ATOM 4034 C CA . ALA A 1 504 ? 27.313 15.935 -36.657 1.00 75.38 504 ALA A CA 1
ATOM 4035 C C . ALA A 1 504 ? 26.816 16.234 -38.092 1.00 75.38 504 ALA A C 1
ATOM 4037 O O . ALA A 1 504 ? 27.144 15.485 -39.007 1.00 75.38 504 ALA A O 1
ATOM 4038 N N . GLY A 1 505 ? 26.070 17.323 -38.317 1.00 66.25 505 GLY A N 1
ATOM 4039 C CA . GLY A 1 505 ? 25.533 17.670 -39.639 1.00 66.25 505 GLY A CA 1
ATOM 4040 C C . GLY A 1 505 ? 24.276 16.867 -40.011 1.00 66.25 505 GLY A C 1
ATOM 4041 O O . GLY A 1 505 ? 23.713 16.176 -39.158 1.00 66.25 505 GLY A O 1
ATOM 4042 N N . PRO A 1 506 ? 23.705 17.059 -41.211 1.00 67.44 506 PRO A N 1
ATOM 4043 C CA . PRO A 1 506 ? 22.484 16.368 -41.632 1.00 67.44 506 PRO A CA 1
ATOM 4044 C C . PRO A 1 506 ? 22.767 14.912 -42.019 1.00 67.44 506 PRO A C 1
ATOM 4046 O O . PRO A 1 506 ? 23.806 14.610 -42.600 1.00 67.44 506 PRO A O 1
ATOM 4049 N N . GLU A 1 507 ? 21.837 13.997 -41.715 1.00 67.75 507 GLU A N 1
ATOM 4050 C CA . GLU A 1 507 ? 21.907 12.629 -42.249 1.00 67.75 507 GLU A CA 1
ATOM 4051 C C . GLU A 1 507 ? 21.712 12.680 -43.769 1.00 67.75 507 GLU A C 1
ATOM 4053 O O . GLU A 1 507 ? 20.666 13.124 -44.256 1.00 67.75 507 GLU A O 1
ATOM 4058 N N . LEU A 1 508 ? 22.718 12.212 -44.506 1.00 73.31 508 LEU A N 1
ATOM 4059 C CA . LEU A 1 508 ? 22.699 12.119 -45.961 1.00 73.31 508 LEU A CA 1
ATOM 4060 C C . LEU A 1 508 ? 22.288 10.704 -46.396 1.00 73.31 508 LEU A C 1
ATOM 4062 O O . LEU A 1 508 ? 22.735 9.713 -45.820 1.00 73.31 508 LEU A O 1
ATOM 4066 N N . GLU A 1 509 ? 21.439 10.610 -47.414 1.00 72.00 509 GLU A N 1
ATOM 4067 C CA . GLU A 1 509 ? 21.086 9.377 -48.119 1.00 72.00 509 GLU A CA 1
ATOM 4068 C C . GLU A 1 509 ? 21.702 9.378 -49.525 1.00 72.00 509 GLU A C 1
ATOM 4070 O O . GLU A 1 509 ? 21.745 10.417 -50.187 1.00 72.00 509 GLU A O 1
ATOM 4075 N N . VAL A 1 510 ? 22.191 8.220 -49.979 1.00 70.69 510 VAL A N 1
ATOM 4076 C CA . VAL A 1 510 ? 22.694 8.035 -51.349 1.00 70.69 510 VAL A CA 1
ATOM 4077 C C . VAL A 1 510 ? 21.497 7.938 -52.291 1.00 70.69 510 VAL A C 1
ATOM 4079 O O . VAL A 1 510 ? 20.655 7.056 -52.133 1.00 70.69 510 VAL A O 1
ATOM 4082 N N . VAL A 1 511 ? 21.406 8.869 -53.238 1.00 69.06 511 VAL A N 1
ATOM 4083 C CA . VAL A 1 511 ? 20.313 8.970 -54.216 1.00 69.06 511 VAL A CA 1
ATOM 4084 C C . VAL A 1 511 ? 20.695 8.359 -55.558 1.00 69.06 511 VAL A C 1
ATOM 4086 O O . VAL A 1 511 ? 19.833 7.795 -56.225 1.00 69.06 511 VAL A O 1
ATOM 4089 N N . ASP A 1 512 ? 21.962 8.469 -55.947 1.00 61.34 512 ASP A N 1
ATOM 4090 C CA . ASP A 1 512 ? 22.498 7.890 -57.178 1.00 61.34 512 ASP A CA 1
ATOM 4091 C C . ASP A 1 512 ? 23.965 7.516 -56.942 1.00 61.34 512 ASP A C 1
ATOM 4093 O O . ASP A 1 512 ? 24.674 8.213 -56.213 1.00 61.34 512 ASP A O 1
ATOM 4097 N N . ASP A 1 513 ? 24.395 6.405 -57.521 1.00 59.94 513 ASP A N 1
ATOM 4098 C CA . ASP A 1 513 ? 25.748 5.871 -57.390 1.00 59.94 513 ASP A CA 1
ATOM 4099 C C . ASP A 1 513 ? 26.183 5.375 -58.768 1.00 59.94 513 ASP A C 1
ATOM 4101 O O . ASP A 1 513 ? 25.648 4.392 -59.292 1.00 59.94 513 ASP A O 1
ATOM 4105 N N . LYS A 1 514 ? 27.073 6.137 -59.409 1.00 56.81 514 LYS A N 1
ATOM 4106 C CA . LYS A 1 514 ? 27.560 5.848 -60.758 1.00 56.81 514 LYS A CA 1
ATOM 4107 C C . LYS A 1 514 ? 29.038 5.523 -60.716 1.00 56.81 514 LYS A C 1
ATOM 4109 O O . LYS A 1 514 ? 29.854 6.346 -60.309 1.00 56.81 514 LYS A O 1
ATOM 4114 N N . ILE A 1 515 ? 29.350 4.332 -61.208 1.00 55.12 515 ILE A N 1
ATOM 4115 C CA . ILE A 1 515 ? 30.708 3.837 -61.382 1.00 55.12 515 ILE A CA 1
ATOM 4116 C C . ILE A 1 515 ? 31.066 4.019 -62.857 1.00 55.12 515 ILE A C 1
ATOM 4118 O O . ILE A 1 515 ? 30.551 3.298 -63.714 1.00 55.12 515 ILE A O 1
ATOM 4122 N N . ASP A 1 516 ? 31.930 4.987 -63.146 1.00 54.53 516 ASP A N 1
ATOM 4123 C CA . ASP A 1 516 ? 32.496 5.182 -64.476 1.00 54.53 516 ASP A CA 1
ATOM 4124 C C . ASP A 1 516 ? 33.827 4.417 -64.545 1.00 54.53 516 ASP A C 1
ATOM 4126 O O . ASP A 1 516 ? 34.800 4.744 -63.864 1.00 54.53 516 ASP A O 1
ATOM 4130 N N . VAL A 1 517 ? 33.860 3.359 -65.356 1.00 52.22 517 VAL A N 1
ATOM 4131 C CA . VAL A 1 517 ? 35.065 2.553 -65.594 1.00 52.22 517 VAL A CA 1
ATOM 4132 C C . VAL A 1 517 ? 35.747 3.068 -66.856 1.00 52.22 517 VAL A C 1
ATOM 4134 O O . VAL A 1 517 ? 35.210 2.927 -67.956 1.00 52.22 517 VAL A O 1
ATOM 4137 N N . VAL A 1 518 ? 36.932 3.658 -66.709 1.00 56.69 518 VAL A N 1
ATOM 4138 C CA . VAL A 1 518 ? 37.744 4.147 -67.826 1.00 56.69 518 VAL A CA 1
ATOM 4139 C C . VAL A 1 518 ? 38.917 3.192 -68.022 1.00 56.69 518 VAL A C 1
ATOM 4141 O O . VAL A 1 518 ? 39.847 3.154 -67.222 1.00 56.69 518 VAL A O 1
ATOM 4144 N N . VAL A 1 519 ? 38.877 2.408 -69.100 1.00 51.88 519 VAL A N 1
ATOM 4145 C CA . VAL A 1 519 ? 39.987 1.525 -69.488 1.00 51.88 519 VAL A CA 1
ATOM 4146 C C . VAL A 1 519 ? 40.986 2.334 -70.312 1.00 51.88 519 VAL A C 1
ATOM 4148 O O . VAL A 1 519 ? 40.627 2.871 -71.363 1.00 51.88 519 VAL A O 1
ATOM 4151 N N . LYS A 1 520 ? 42.228 2.448 -69.838 1.00 55.41 520 LYS A N 1
ATOM 4152 C CA . LYS A 1 520 ? 43.349 3.016 -70.596 1.00 55.41 520 LYS A CA 1
ATOM 4153 C C . LYS A 1 520 ? 44.280 1.881 -71.015 1.00 55.41 520 LYS A C 1
ATOM 4155 O O . LYS A 1 520 ? 44.793 1.151 -70.174 1.00 55.41 520 LYS A O 1
ATOM 4160 N N . GLU A 1 521 ? 44.504 1.740 -72.318 1.00 49.66 521 GLU A N 1
ATOM 4161 C CA . GLU A 1 521 ? 45.527 0.833 -72.843 1.00 49.66 521 GLU A CA 1
ATOM 4162 C C . GLU A 1 521 ? 46.906 1.473 -72.659 1.00 49.66 521 GLU A C 1
ATOM 4164 O O . GLU A 1 521 ? 47.208 2.508 -73.263 1.00 49.66 521 GLU A O 1
ATOM 4169 N N . THR A 1 522 ? 47.763 0.849 -71.850 1.00 54.50 522 THR A N 1
ATOM 4170 C CA . THR A 1 522 ? 49.142 1.304 -71.659 1.00 54.50 522 THR A CA 1
ATOM 4171 C C . THR A 1 522 ? 50.085 0.301 -72.316 1.00 54.50 522 THR A C 1
ATOM 4173 O O . THR A 1 522 ? 50.167 -0.867 -71.935 1.00 54.50 522 THR A O 1
ATOM 4176 N N . THR A 1 523 ? 50.805 0.740 -73.350 1.00 51.03 523 THR A N 1
ATOM 4177 C CA . THR A 1 523 ? 51.789 -0.103 -74.041 1.00 51.03 523 THR A CA 1
ATOM 4178 C C . THR A 1 523 ? 53.106 -0.083 -73.271 1.00 51.03 523 THR A C 1
ATOM 4180 O O . THR A 1 523 ? 53.780 0.946 -73.221 1.00 51.03 523 THR A O 1
ATOM 4183 N N . ILE A 1 524 ? 53.494 -1.215 -72.683 1.00 56.00 524 ILE A N 1
ATOM 4184 C CA . ILE A 1 524 ? 54.785 -1.350 -72.001 1.00 56.00 524 ILE A CA 1
ATOM 4185 C C . ILE A 1 524 ? 55.787 -1.948 -72.991 1.00 56.00 524 ILE A C 1
ATOM 4187 O O . ILE A 1 524 ? 55.734 -3.135 -73.314 1.00 56.00 524 ILE A O 1
ATOM 4191 N N . THR A 1 525 ? 56.712 -1.128 -73.488 1.00 54.12 525 THR A N 1
ATOM 4192 C CA . THR A 1 525 ? 57.880 -1.605 -74.243 1.00 54.12 525 THR 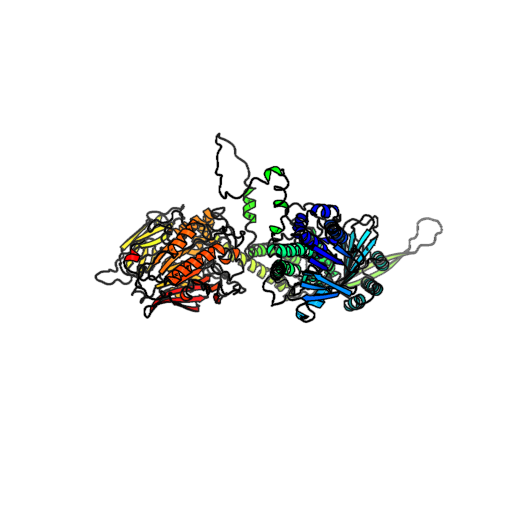A CA 1
ATOM 4193 C C . THR A 1 525 ? 59.013 -1.960 -73.278 1.00 54.12 525 THR A C 1
ATOM 4195 O O . THR A 1 525 ? 59.443 -1.078 -72.530 1.00 54.12 525 THR A O 1
ATOM 4198 N N . PRO A 1 526 ? 59.537 -3.200 -73.282 1.00 51.78 526 PRO A N 1
ATOM 4199 C CA . PRO A 1 526 ? 60.705 -3.542 -72.488 1.00 51.78 526 PRO A CA 1
ATOM 4200 C C . PRO A 1 526 ? 61.968 -2.977 -73.144 1.00 51.78 526 PRO A C 1
ATOM 4202 O O . PRO A 1 526 ? 62.223 -3.192 -74.328 1.00 51.78 526 PRO A O 1
ATOM 4205 N N . SER A 1 527 ? 62.776 -2.262 -72.366 1.00 52.31 527 SER A N 1
ATOM 4206 C CA . SER A 1 527 ? 64.159 -1.959 -72.716 1.00 52.31 527 SER A CA 1
ATOM 4207 C C . SER A 1 527 ? 65.002 -3.206 -72.448 1.00 52.31 527 SER A C 1
ATOM 4209 O O . SER A 1 527 ? 65.436 -3.387 -71.317 1.00 52.31 527 SER A O 1
ATOM 4211 N N . ASP A 1 528 ? 65.106 -4.114 -73.422 1.00 52.69 528 ASP A N 1
ATOM 4212 C CA . ASP A 1 528 ? 66.326 -4.883 -73.721 1.00 52.69 528 ASP A CA 1
ATOM 4213 C C . ASP A 1 528 ? 66.110 -5.875 -74.883 1.00 52.69 528 ASP A C 1
ATOM 4215 O O . ASP A 1 528 ? 65.030 -6.419 -75.118 1.00 52.69 528 ASP A O 1
ATOM 4219 N N . ASP A 1 529 ? 67.187 -6.050 -75.640 1.00 55.28 529 ASP A N 1
ATOM 4220 C CA . ASP A 1 529 ? 67.277 -6.423 -77.053 1.00 55.28 529 ASP A CA 1
ATOM 4221 C C . ASP A 1 529 ? 67.050 -7.921 -77.350 1.00 55.28 529 ASP A C 1
ATOM 4223 O O . ASP A 1 529 ? 67.951 -8.627 -77.791 1.00 55.28 529 ASP A O 1
ATOM 4227 N N . ASN A 1 530 ? 65.842 -8.440 -77.105 1.00 50.50 530 ASN A N 1
ATOM 4228 C CA . ASN A 1 530 ? 65.463 -9.798 -77.518 1.00 50.50 530 ASN A CA 1
ATOM 4229 C C . ASN A 1 530 ? 64.001 -9.876 -77.979 1.00 50.50 530 ASN A C 1
ATOM 4231 O O . ASN A 1 530 ? 63.137 -10.301 -77.223 1.00 50.50 530 ASN A O 1
ATOM 4235 N N . GLY A 1 531 ? 63.735 -9.484 -79.231 1.00 56.03 531 GLY A N 1
ATOM 4236 C CA . GLY A 1 531 ? 62.684 -10.023 -80.116 1.00 56.03 531 GLY A CA 1
ATOM 4237 C C . GLY A 1 531 ? 61.324 -10.473 -79.544 1.00 56.03 531 GLY A C 1
ATOM 4238 O O . GLY A 1 531 ? 60.753 -11.420 -80.082 1.00 56.03 531 GLY A O 1
ATOM 4239 N N . ALA A 1 532 ? 60.786 -9.832 -78.505 1.00 52.72 532 ALA A N 1
ATOM 4240 C CA . ALA A 1 532 ? 59.491 -10.167 -77.917 1.00 52.72 532 ALA A CA 1
ATOM 4241 C C . ALA A 1 532 ? 58.452 -9.088 -78.256 1.00 52.72 532 ALA A C 1
ATOM 4243 O O . ALA A 1 532 ? 58.683 -7.893 -78.082 1.00 52.72 532 ALA A O 1
ATOM 4244 N N . SER A 1 533 ? 57.304 -9.524 -78.772 1.00 50.06 533 SER A N 1
ATOM 4245 C CA . SER A 1 533 ? 56.159 -8.690 -79.148 1.00 50.06 533 SER A CA 1
ATOM 4246 C C . SER A 1 533 ? 55.601 -7.881 -77.969 1.00 50.06 533 SER A C 1
ATOM 4248 O O . SER A 1 533 ? 55.516 -8.391 -76.852 1.00 50.06 533 SER A O 1
ATOM 4250 N N . ALA A 1 534 ? 55.196 -6.634 -78.242 1.00 51.12 534 ALA A N 1
ATOM 4251 C CA . ALA A 1 534 ? 54.610 -5.707 -77.273 1.00 51.12 534 ALA A CA 1
ATOM 4252 C C . ALA A 1 534 ? 53.410 -6.327 -76.538 1.00 51.12 534 ALA A C 1
ATOM 4254 O O . ALA A 1 534 ? 52.512 -6.887 -77.169 1.00 51.12 534 ALA A O 1
ATOM 4255 N N . VAL A 1 535 ? 53.392 -6.206 -75.208 1.00 54.69 535 VAL A N 1
ATOM 4256 C CA . VAL A 1 535 ? 52.264 -6.626 -74.370 1.00 54.69 535 VAL A CA 1
ATOM 4257 C C . VAL A 1 535 ? 51.405 -5.395 -74.093 1.00 54.69 535 VAL A C 1
ATOM 4259 O O . VAL A 1 535 ? 51.871 -4.427 -73.490 1.00 54.69 535 VAL A O 1
ATOM 4262 N N . VAL A 1 536 ? 50.161 -5.427 -74.568 1.00 53.12 536 VAL A N 1
ATOM 4263 C CA . VAL A 1 536 ? 49.123 -4.457 -74.197 1.00 53.12 536 VAL A CA 1
ATOM 4264 C C . VAL A 1 536 ? 48.633 -4.846 -72.806 1.00 53.12 536 VAL A C 1
ATOM 4266 O O . VAL A 1 536 ? 48.195 -5.981 -72.608 1.00 53.12 536 VAL A O 1
ATOM 4269 N N . ALA A 1 537 ? 48.771 -3.944 -71.836 1.00 54.03 537 ALA A N 1
ATOM 4270 C CA . ALA A 1 537 ? 48.196 -4.108 -70.510 1.00 54.03 537 ALA A CA 1
ATOM 4271 C C . ALA A 1 537 ? 47.069 -3.083 -70.341 1.00 54.03 537 ALA A C 1
ATOM 4273 O O . ALA A 1 537 ? 47.296 -1.878 -70.469 1.00 54.03 537 ALA A O 1
ATOM 4274 N N . ASP A 1 538 ? 45.865 -3.582 -70.067 1.00 48.00 538 ASP A N 1
ATOM 4275 C CA . ASP A 1 538 ? 44.694 -2.758 -69.780 1.00 48.00 538 ASP A CA 1
ATOM 4276 C C . ASP A 1 538 ? 44.783 -2.257 -68.336 1.00 48.00 538 ASP A C 1
ATOM 4278 O O . ASP A 1 538 ? 44.704 -3.043 -67.388 1.00 48.00 538 ASP A O 1
ATOM 4282 N N . GLU A 1 539 ? 44.955 -0.949 -68.154 1.00 51.09 539 GLU A N 1
ATOM 4283 C CA . GLU A 1 539 ? 44.879 -0.311 -66.845 1.00 51.09 539 GLU A CA 1
ATOM 4284 C C . GLU A 1 539 ? 43.462 0.245 -66.661 1.00 51.09 539 GLU A C 1
ATOM 4286 O O . GLU A 1 539 ? 42.995 1.110 -67.408 1.00 51.09 539 GLU A O 1
ATOM 4291 N N . VAL A 1 540 ? 42.734 -0.326 -65.701 1.00 52.00 540 VAL A N 1
ATOM 4292 C CA . VAL A 1 540 ? 41.334 0.006 -65.427 1.00 52.00 540 VAL A CA 1
ATOM 4293 C C . VAL A 1 540 ? 41.285 1.029 -64.298 1.00 52.00 540 VAL A C 1
ATOM 4295 O O . VAL A 1 540 ? 41.537 0.684 -63.145 1.00 52.00 540 VAL A O 1
ATOM 4298 N N . ASP A 1 541 ? 40.938 2.272 -64.627 1.00 51.91 541 ASP A N 1
ATOM 4299 C CA . ASP A 1 541 ? 40.719 3.345 -63.656 1.00 51.91 541 ASP A CA 1
ATOM 4300 C C . ASP A 1 541 ? 39.215 3.420 -63.352 1.00 51.91 541 ASP A C 1
ATOM 4302 O O . ASP A 1 541 ? 38.389 3.584 -64.255 1.00 51.91 541 ASP A O 1
ATOM 4306 N N . VAL A 1 542 ? 38.838 3.242 -62.086 1.00 52.56 542 VAL A N 1
ATOM 4307 C CA . VAL A 1 542 ? 37.434 3.237 -61.648 1.00 52.56 542 VAL A CA 1
ATOM 4308 C C . VAL A 1 542 ? 37.167 4.507 -60.845 1.00 52.56 542 VAL A C 1
ATOM 4310 O O . VAL A 1 542 ? 37.652 4.636 -59.722 1.00 52.56 542 VAL A O 1
ATOM 4313 N N . GLU A 1 543 ? 36.382 5.436 -61.398 1.00 51.88 543 GLU A N 1
ATOM 4314 C CA . GLU A 1 543 ? 35.883 6.608 -60.669 1.00 51.88 543 GLU A CA 1
ATOM 4315 C C . GLU A 1 543 ? 34.431 6.376 -60.222 1.00 51.88 543 GLU A C 1
ATOM 4317 O O . GLU A 1 543 ? 33.523 6.213 -61.037 1.00 51.88 543 GLU A O 1
ATOM 4322 N N . GLU A 1 544 ? 34.197 6.394 -58.908 1.00 57.66 544 GLU A N 1
ATOM 4323 C CA . GLU A 1 544 ? 32.866 6.306 -58.297 1.00 57.66 544 GLU A CA 1
ATOM 4324 C C . GLU A 1 544 ? 32.351 7.713 -57.948 1.00 57.66 544 GLU A C 1
ATOM 4326 O O . GLU A 1 544 ? 32.993 8.466 -57.208 1.00 57.66 544 GLU A O 1
ATOM 4331 N N . LYS A 1 545 ? 31.182 8.090 -58.480 1.00 60.00 545 LYS A N 1
ATOM 4332 C CA . LYS A 1 545 ? 30.494 9.352 -58.171 1.00 60.00 545 LYS A CA 1
ATOM 4333 C C . LYS A 1 545 ? 29.193 9.072 -57.427 1.00 60.00 545 LYS A C 1
ATOM 4335 O O . LYS A 1 545 ? 28.193 8.678 -58.025 1.00 60.00 545 LYS A O 1
ATOM 4340 N N . VAL A 1 546 ? 29.204 9.371 -56.128 1.00 63.75 546 VAL A N 1
ATOM 4341 C CA . VAL A 1 546 ? 28.059 9.205 -55.223 1.00 63.75 546 VAL A CA 1
ATOM 4342 C C . VAL A 1 546 ? 27.307 10.530 -55.054 1.00 63.75 546 VAL A C 1
ATOM 4344 O O . VAL A 1 546 ? 27.871 11.540 -54.628 1.00 63.75 546 VAL A O 1
ATOM 4347 N N . LEU A 1 547 ? 26.010 10.530 -55.360 1.00 68.06 547 LEU A N 1
ATOM 4348 C CA . LEU A 1 547 ? 25.103 11.675 -55.256 1.00 68.06 547 LEU A CA 1
ATOM 4349 C C . LEU A 1 547 ? 24.299 11.575 -53.951 1.00 68.06 547 LEU A C 1
ATOM 4351 O O . LEU A 1 547 ? 23.484 10.672 -53.775 1.00 68.06 547 LEU A O 1
ATOM 4355 N N . LEU A 1 548 ? 24.535 12.504 -53.021 1.00 69.94 548 LEU A N 1
ATOM 4356 C CA . LEU A 1 548 ? 23.955 12.507 -51.672 1.00 69.94 548 LEU A CA 1
ATOM 4357 C C . LEU A 1 548 ? 22.823 13.541 -51.537 1.00 69.94 548 LEU A C 1
ATOM 4359 O O . LEU A 1 548 ? 22.938 14.661 -52.036 1.00 69.94 548 LEU A O 1
ATOM 4363 N N . ARG A 1 549 ? 21.749 13.207 -50.810 1.00 74.56 549 ARG A N 1
ATOM 4364 C CA . ARG A 1 549 ? 20.644 14.122 -50.455 1.00 74.56 549 ARG A CA 1
ATOM 4365 C C . ARG A 1 549 ? 20.386 14.115 -48.953 1.00 74.56 549 ARG A C 1
ATOM 4367 O O . ARG A 1 549 ? 20.533 13.089 -48.305 1.00 74.56 549 ARG A O 1
ATOM 4374 N N . GLU A 1 550 ? 19.961 15.242 -48.386 1.00 72.75 550 GLU A N 1
ATOM 4375 C CA . GLU A 1 550 ? 19.511 15.282 -46.990 1.00 72.75 550 GLU A CA 1
ATOM 4376 C C . GLU A 1 550 ? 18.207 14.506 -46.785 1.00 72.75 550 GLU A C 1
ATOM 4378 O O . GLU A 1 550 ? 17.203 14.729 -47.471 1.00 72.75 550 GLU A O 1
ATOM 4383 N N . LYS A 1 551 ? 18.204 13.636 -45.779 1.00 72.69 551 LYS A N 1
ATOM 4384 C CA . LYS A 1 551 ? 17.043 12.838 -45.406 1.00 72.69 551 LYS A CA 1
ATOM 4385 C C . LYS A 1 551 ? 15.970 13.709 -44.736 1.00 72.69 551 LYS A C 1
ATOM 4387 O O . LYS A 1 551 ? 16.252 14.377 -43.737 1.00 72.69 551 LYS A O 1
ATOM 4392 N N . PRO A 1 552 ? 14.709 13.685 -45.201 1.00 67.62 552 PRO A N 1
ATOM 4393 C CA . PRO A 1 552 ? 13.656 14.512 -44.623 1.00 67.62 552 PRO A CA 1
ATOM 4394 C C . PRO A 1 552 ? 13.251 14.014 -43.226 1.00 67.62 552 PRO A C 1
ATOM 4396 O O . PRO A 1 552 ? 12.722 12.911 -43.060 1.00 67.62 552 PRO A O 1
ATOM 4399 N N . VAL A 1 553 ? 13.444 14.852 -42.203 1.00 71.31 553 VAL A N 1
ATOM 4400 C CA . VAL A 1 553 ? 13.032 14.571 -40.817 1.00 71.31 553 VAL A CA 1
ATOM 4401 C C . VAL A 1 553 ? 11.792 15.394 -40.468 1.00 71.31 553 VAL A C 1
ATOM 4403 O O . VAL A 1 553 ? 11.749 16.601 -40.651 1.00 71.31 553 VAL A O 1
ATOM 4406 N N . SER A 1 554 ? 10.748 14.760 -39.932 1.00 78.25 554 SER A N 1
ATOM 4407 C CA . SER A 1 554 ? 9.533 15.479 -39.522 1.00 78.25 554 SER A CA 1
ATOM 4408 C C . SER A 1 554 ? 9.762 16.310 -38.251 1.00 78.25 554 SER A C 1
ATOM 4410 O O . SER A 1 554 ? 10.199 15.771 -37.232 1.00 78.25 554 SER A O 1
ATOM 4412 N N . LYS A 1 555 ? 9.359 17.590 -38.263 1.00 80.88 555 LYS A N 1
ATOM 4413 C CA . LYS A 1 555 ? 9.396 18.497 -37.094 1.00 80.88 555 LYS A CA 1
ATOM 4414 C C . LYS A 1 555 ? 8.670 17.934 -35.864 1.00 80.88 555 LYS A C 1
ATOM 4416 O O . LYS A 1 555 ? 9.145 18.090 -34.744 1.00 80.88 555 LYS A O 1
ATOM 4421 N N . TRP A 1 556 ? 7.559 17.222 -36.068 1.00 78.50 556 TRP A N 1
ATOM 4422 C CA . TRP A 1 556 ? 6.810 16.572 -34.987 1.00 78.50 556 TRP A CA 1
ATOM 4423 C C . TRP A 1 556 ? 7.578 15.419 -34.342 1.00 78.50 556 TRP A C 1
ATOM 4425 O O . TRP A 1 556 ? 7.491 15.228 -33.135 1.00 78.50 556 TRP A O 1
ATOM 4435 N N . LYS A 1 557 ? 8.363 14.669 -35.125 1.00 77.25 557 LYS A N 1
ATOM 4436 C CA . LYS A 1 557 ? 9.205 13.590 -34.591 1.00 77.25 557 LYS A CA 1
ATOM 4437 C C . LYS A 1 557 ? 10.351 14.145 -33.746 1.00 77.25 557 LYS A C 1
ATOM 4439 O O . LYS A 1 557 ? 10.664 13.553 -32.722 1.00 77.25 557 LYS A O 1
ATOM 4444 N N . ILE A 1 558 ? 10.925 15.283 -34.140 1.00 80.44 558 ILE A N 1
ATOM 4445 C CA . ILE A 1 558 ? 11.949 15.988 -33.351 1.00 80.44 558 ILE A CA 1
ATOM 4446 C C . ILE A 1 558 ? 11.370 16.377 -31.985 1.00 80.44 558 ILE A C 1
ATOM 4448 O O . ILE A 1 558 ? 11.931 16.001 -30.961 1.00 80.44 558 ILE A O 1
ATOM 4452 N N . LEU A 1 559 ? 10.195 17.018 -31.973 1.00 78.62 559 LEU A N 1
ATOM 4453 C CA . LEU A 1 559 ? 9.511 17.432 -30.742 1.00 78.62 559 LEU A CA 1
ATOM 4454 C C . LEU A 1 559 ? 9.079 16.250 -29.858 1.00 78.62 559 LEU A C 1
ATOM 4456 O O . LEU A 1 559 ? 9.204 16.327 -28.641 1.00 78.62 559 LEU A O 1
ATOM 4460 N N . ALA A 1 560 ? 8.596 15.152 -30.447 1.00 75.62 560 ALA A N 1
ATOM 4461 C CA . ALA A 1 560 ? 8.100 13.996 -29.695 1.00 75.62 560 ALA A CA 1
ATOM 4462 C C . ALA A 1 560 ? 9.211 13.080 -29.150 1.00 75.62 560 ALA A C 1
ATOM 4464 O O . ALA A 1 560 ? 9.035 12.475 -28.095 1.00 75.62 560 ALA A O 1
ATOM 4465 N N . TYR A 1 561 ? 10.330 12.937 -29.868 1.00 77.25 561 TYR A N 1
ATOM 4466 C CA . TYR A 1 561 ? 11.404 12.004 -29.499 1.00 77.25 561 TYR A CA 1
ATOM 4467 C C . TYR A 1 561 ? 12.640 12.677 -28.896 1.00 77.25 561 TYR A C 1
ATOM 4469 O O . TYR A 1 561 ? 13.518 11.970 -28.406 1.00 77.25 561 TYR A O 1
ATOM 4477 N N . GLY A 1 562 ? 12.757 14.006 -28.952 1.00 75.88 562 GLY A N 1
ATOM 4478 C CA . GLY A 1 562 ? 13.937 14.717 -28.449 1.00 75.88 562 GLY A CA 1
ATOM 4479 C C . GLY A 1 562 ? 15.166 14.651 -29.357 1.00 75.88 562 GLY A C 1
ATOM 4480 O O . GLY A 1 562 ? 16.163 15.308 -29.080 1.00 75.88 562 GLY A O 1
ATOM 4481 N N . ALA A 1 563 ? 15.132 13.875 -30.442 1.00 79.69 563 ALA A N 1
ATOM 4482 C CA . ALA A 1 563 ? 16.284 13.711 -31.322 1.00 79.69 563 ALA A CA 1
ATOM 4483 C C . ALA A 1 563 ? 16.516 14.990 -32.152 1.00 79.69 563 ALA A C 1
ATOM 4485 O O . ALA A 1 563 ? 15.625 15.368 -32.921 1.00 79.69 563 ALA A O 1
ATOM 4486 N N . PRO A 1 564 ? 17.677 15.662 -32.029 1.00 80.25 564 PRO A N 1
ATOM 4487 C CA . PRO A 1 564 ? 17.954 16.871 -32.795 1.00 80.25 564 PRO A CA 1
ATOM 4488 C C . PRO A 1 564 ? 18.145 16.566 -34.282 1.00 80.25 564 PRO A C 1
ATOM 4490 O O . PRO A 1 564 ? 18.588 15.490 -34.672 1.00 80.25 564 PRO A O 1
ATOM 4493 N N . SER A 1 565 ? 17.868 17.567 -35.108 1.00 78.75 565 SER A N 1
ATOM 4494 C CA . SER A 1 565 ? 18.174 17.594 -36.533 1.00 78.75 565 SER A CA 1
ATOM 4495 C C . SER A 1 565 ? 18.794 18.940 -36.889 1.00 78.75 565 SER A C 1
ATOM 4497 O O . SER A 1 565 ? 18.229 20.001 -36.602 1.00 78.75 565 SER A O 1
ATOM 4499 N N . SER A 1 566 ? 19.947 18.886 -37.544 1.00 73.69 566 SER A N 1
ATOM 4500 C CA . SER A 1 566 ? 20.670 20.039 -38.087 1.00 73.69 566 SER A CA 1
ATOM 4501 C C . SER A 1 566 ? 19.887 20.749 -39.203 1.00 73.69 566 SER A C 1
ATOM 4503 O O . SER A 1 566 ? 19.943 21.974 -39.281 1.00 73.69 566 SER A O 1
ATOM 4505 N N . SER A 1 567 ? 19.064 20.027 -39.976 1.00 75.88 567 SER A N 1
ATOM 4506 C CA . SER A 1 567 ? 18.164 20.590 -41.001 1.00 75.88 567 SER A CA 1
ATOM 4507 C C . SER A 1 567 ? 16.942 21.321 -40.408 1.00 75.88 567 SER A C 1
ATOM 4509 O O . SER A 1 567 ? 16.264 22.095 -41.088 1.00 75.88 567 SER A O 1
ATOM 4511 N N . HIS A 1 568 ? 16.633 21.109 -39.122 1.00 82.06 568 HIS A N 1
ATOM 4512 C CA . HIS A 1 568 ? 15.506 21.729 -38.414 1.00 82.06 568 HIS A CA 1
ATOM 4513 C C . HIS A 1 568 ? 15.934 22.304 -37.056 1.00 82.06 568 HIS A C 1
ATOM 4515 O O . HIS A 1 568 ? 15.467 21.888 -35.990 1.00 82.06 568 HIS A O 1
ATOM 4521 N N . GLN A 1 569 ? 16.808 23.312 -37.110 1.00 82.25 569 GLN A N 1
ATOM 4522 C CA . GLN A 1 569 ? 17.433 23.941 -35.940 1.00 82.25 569 GLN A CA 1
ATOM 4523 C C . GLN A 1 569 ? 16.418 24.478 -34.923 1.00 82.25 569 GLN A C 1
ATOM 4525 O O . GLN A 1 569 ? 16.514 24.158 -33.742 1.00 82.25 569 GLN A O 1
ATOM 4530 N N . LEU A 1 570 ? 15.397 25.219 -35.372 1.00 85.31 570 LEU A N 1
ATOM 4531 C CA . LEU A 1 570 ? 14.389 25.805 -34.478 1.00 85.31 570 LEU A CA 1
ATOM 4532 C C . LEU A 1 570 ? 13.623 24.743 -33.674 1.00 85.31 570 LEU A C 1
ATOM 4534 O O . LEU A 1 570 ? 13.449 24.896 -32.470 1.00 85.31 570 LEU A O 1
ATOM 4538 N N . SER A 1 571 ? 13.197 23.646 -34.311 1.00 85.88 571 SER A N 1
ATOM 4539 C CA . SER A 1 571 ? 12.484 22.554 -33.628 1.00 85.88 571 SER A CA 1
ATOM 4540 C C . SER A 1 571 ? 13.390 21.799 -32.653 1.00 85.88 571 SER A C 1
ATOM 4542 O O . SER A 1 571 ? 12.947 21.425 -31.568 1.00 85.88 571 SER A O 1
ATOM 4544 N N . SER A 1 572 ? 14.663 21.616 -33.007 1.00 87.44 572 SER A N 1
ATOM 4545 C CA . SER A 1 572 ? 15.660 20.979 -32.140 1.00 87.44 572 SER A CA 1
ATOM 4546 C C . SER A 1 572 ? 15.955 21.827 -30.901 1.00 87.44 572 SER A C 1
ATOM 4548 O O . SER A 1 572 ? 15.909 21.314 -29.784 1.00 87.44 572 SER A O 1
ATOM 4550 N N . ILE A 1 573 ? 16.179 23.134 -31.083 1.00 88.19 573 ILE A N 1
ATOM 4551 C CA . ILE A 1 573 ? 16.379 24.095 -29.988 1.00 88.19 573 ILE A CA 1
ATOM 4552 C C . ILE A 1 573 ? 15.139 24.142 -29.096 1.00 88.19 573 ILE A C 1
ATOM 4554 O O . ILE A 1 573 ? 15.259 24.045 -27.880 1.00 88.19 573 ILE A O 1
ATOM 4558 N N . LEU A 1 574 ? 13.942 24.223 -29.683 1.00 89.81 574 LEU A N 1
ATOM 4559 C CA . LEU A 1 574 ? 12.696 24.240 -28.920 1.00 89.81 574 LEU A CA 1
ATOM 4560 C C . LEU A 1 574 ? 12.539 22.979 -28.059 1.00 89.81 574 LEU A C 1
ATOM 4562 O O . LEU A 1 574 ? 12.197 23.073 -26.885 1.00 89.81 574 LEU A O 1
ATOM 4566 N N . THR A 1 575 ? 12.849 21.805 -28.609 1.00 89.44 575 THR A N 1
ATOM 4567 C CA . THR A 1 575 ? 12.774 20.541 -27.861 1.00 89.44 575 THR A CA 1
ATOM 4568 C C . THR A 1 575 ? 13.805 20.479 -26.734 1.00 89.44 575 THR A C 1
ATOM 4570 O O . THR A 1 575 ? 13.508 20.002 -25.639 1.00 89.44 575 THR A O 1
ATOM 4573 N N . PHE A 1 576 ? 15.014 20.991 -26.970 1.00 91.62 576 PHE A N 1
ATOM 4574 C CA . PHE A 1 576 ? 16.032 21.133 -25.933 1.00 91.62 576 PHE A CA 1
ATOM 4575 C C . PHE A 1 576 ? 15.569 22.052 -24.798 1.00 91.62 576 PHE A C 1
ATOM 4577 O O . PHE A 1 576 ? 15.672 21.669 -23.634 1.00 91.62 576 PHE A O 1
ATOM 4584 N N . LEU A 1 577 ? 14.999 23.215 -25.132 1.00 92.25 577 LEU A N 1
ATOM 4585 C CA . LEU A 1 577 ? 14.463 24.163 -24.155 1.00 92.25 577 LEU A CA 1
ATOM 4586 C C . LEU A 1 577 ? 13.320 23.553 -23.339 1.00 92.25 577 LEU A C 1
ATOM 4588 O O . LEU A 1 577 ? 13.323 23.694 -22.123 1.00 92.25 577 LEU A O 1
ATOM 4592 N N . ILE A 1 578 ? 12.388 22.830 -23.970 1.00 91.25 578 ILE A N 1
ATOM 4593 C CA . ILE A 1 578 ? 11.296 22.139 -23.263 1.00 91.25 578 ILE A CA 1
ATOM 4594 C C . ILE A 1 578 ? 11.858 21.150 -22.236 1.00 91.25 578 ILE A C 1
ATOM 4596 O O . ILE A 1 578 ? 11.478 21.201 -21.069 1.00 91.25 578 ILE A O 1
ATOM 4600 N N . ASN A 1 579 ? 12.796 20.285 -22.636 1.00 91.31 579 ASN A N 1
ATOM 4601 C CA . ASN A 1 579 ? 13.417 19.332 -21.712 1.00 91.31 579 ASN A CA 1
ATOM 4602 C C . ASN A 1 579 ? 14.192 20.043 -20.589 1.00 91.31 579 ASN A C 1
ATOM 4604 O O . ASN A 1 579 ? 14.097 19.636 -19.433 1.00 91.31 579 ASN A O 1
ATOM 4608 N N . GLY A 1 580 ? 14.905 21.129 -20.905 1.00 93.94 580 GLY A N 1
ATOM 4609 C CA . GLY A 1 580 ? 15.598 21.952 -19.912 1.00 93.94 580 GLY A CA 1
ATOM 4610 C C . GLY A 1 580 ? 14.644 22.599 -18.903 1.00 93.94 580 GLY A C 1
ATOM 4611 O O . GLY A 1 580 ? 14.908 22.561 -17.705 1.00 93.94 580 GLY A O 1
ATOM 4612 N N . ILE A 1 581 ? 13.504 23.125 -19.363 1.00 94.50 581 ILE A N 1
ATOM 4613 C CA . ILE A 1 581 ? 12.455 23.684 -18.500 1.00 94.50 581 ILE A CA 1
ATOM 4614 C C . ILE A 1 581 ? 11.875 22.597 -17.593 1.00 94.50 581 ILE A C 1
ATOM 4616 O O . ILE A 1 581 ? 11.748 22.825 -16.397 1.00 94.50 581 ILE A O 1
ATOM 4620 N N . LEU A 1 582 ? 11.570 21.404 -18.111 1.00 91.88 582 LEU A N 1
ATOM 4621 C CA . LEU A 1 582 ? 11.045 20.301 -17.292 1.00 91.88 582 LEU A CA 1
ATOM 4622 C C . LEU A 1 582 ? 12.024 19.880 -16.185 1.00 91.88 582 LEU A C 1
ATOM 4624 O O . LEU A 1 582 ? 11.612 19.626 -15.052 1.00 91.88 582 LEU A O 1
ATOM 4628 N N . VAL A 1 583 ? 13.325 19.855 -16.484 1.00 94.88 583 VAL A N 1
ATOM 4629 C CA . VAL A 1 583 ? 14.378 19.586 -15.492 1.00 94.88 583 VAL A CA 1
ATOM 4630 C C . VAL A 1 583 ? 14.473 20.716 -14.470 1.00 94.88 583 VAL A C 1
ATOM 4632 O O . VAL A 1 583 ? 14.575 20.441 -13.276 1.00 94.88 583 VAL A O 1
ATOM 4635 N N . ALA A 1 584 ? 14.387 21.974 -14.908 1.00 95.00 584 ALA A N 1
ATOM 4636 C CA . ALA A 1 584 ? 14.386 23.131 -14.018 1.00 95.00 584 ALA A CA 1
ATOM 4637 C C . ALA A 1 584 ? 13.163 23.139 -13.086 1.00 95.00 584 ALA A C 1
ATOM 4639 O O . ALA A 1 584 ? 13.319 23.371 -11.894 1.00 95.00 584 ALA A O 1
ATOM 4640 N N . LEU A 1 585 ? 11.970 22.811 -13.593 1.00 94.31 585 LEU A N 1
ATOM 4641 C CA . LEU A 1 585 ? 10.753 22.663 -12.787 1.00 94.31 585 LEU A CA 1
ATOM 4642 C C . LEU A 1 585 ? 10.870 21.497 -11.795 1.00 94.31 585 LEU A C 1
ATOM 4644 O O . LEU A 1 585 ? 10.448 21.618 -10.651 1.00 94.31 585 LEU A O 1
ATOM 4648 N N . THR A 1 586 ? 11.504 20.390 -12.196 1.00 92.31 586 THR A N 1
ATOM 4649 C CA . THR A 1 586 ? 11.791 19.262 -11.291 1.00 92.31 586 THR A CA 1
ATOM 4650 C C . THR A 1 586 ? 12.761 19.674 -10.178 1.00 92.31 586 THR A C 1
ATOM 4652 O O . THR A 1 586 ? 12.558 19.326 -9.017 1.00 92.31 586 THR A O 1
ATOM 4655 N N . ALA A 1 587 ? 13.799 20.449 -10.504 1.00 93.06 587 ALA A N 1
ATOM 4656 C CA . ALA A 1 587 ? 14.725 20.996 -9.516 1.00 93.06 587 ALA A CA 1
ATOM 4657 C C . ALA A 1 587 ? 14.046 22.015 -8.587 1.00 93.06 587 ALA A C 1
ATOM 4659 O O . ALA A 1 587 ? 14.259 21.972 -7.379 1.00 93.06 587 ALA A O 1
ATOM 4660 N N . ASP A 1 588 ? 13.196 22.891 -9.123 1.00 93.94 588 ASP A N 1
ATOM 4661 C CA . ASP A 1 588 ? 12.416 23.848 -8.338 1.00 93.94 588 ASP A CA 1
ATOM 4662 C C . ASP A 1 588 ? 11.461 23.142 -7.366 1.00 93.94 588 ASP A C 1
ATOM 4664 O O . ASP A 1 588 ? 11.378 23.533 -6.201 1.00 93.94 588 ASP A O 1
ATOM 4668 N N . ALA A 1 589 ? 10.784 22.079 -7.809 1.00 90.38 589 ALA A N 1
ATOM 4669 C CA . ALA A 1 589 ? 9.902 21.278 -6.964 1.00 90.38 589 ALA A CA 1
ATOM 4670 C C . ALA A 1 589 ? 10.641 20.636 -5.777 1.00 90.38 589 ALA A C 1
ATOM 4672 O O . ALA A 1 589 ? 10.090 20.580 -4.684 1.00 90.38 589 ALA A O 1
ATOM 4673 N N . LEU A 1 590 ? 11.883 20.183 -5.977 1.00 90.19 590 LEU A N 1
ATOM 4674 C CA . LEU A 1 590 ? 12.662 19.488 -4.948 1.00 90.19 590 LEU A CA 1
ATOM 4675 C C . LEU A 1 590 ? 13.453 20.406 -4.021 1.00 90.19 590 LEU A C 1
ATOM 4677 O O . LEU A 1 590 ? 13.533 20.164 -2.821 1.00 90.19 590 LEU A O 1
ATOM 4681 N N . PHE A 1 591 ? 14.110 21.415 -4.585 1.00 92.50 591 PHE A N 1
ATOM 4682 C CA . PHE A 1 591 ? 15.180 22.118 -3.887 1.00 92.50 591 PHE A CA 1
ATOM 4683 C C . PHE A 1 591 ? 14.793 23.527 -3.450 1.00 92.50 591 PHE A C 1
ATOM 4685 O O . PHE A 1 591 ? 15.430 24.056 -2.542 1.00 92.50 591 PHE A O 1
ATOM 4692 N N . ARG A 1 592 ? 13.756 24.150 -4.034 1.00 93.75 592 ARG A N 1
ATOM 4693 C CA . ARG A 1 592 ? 13.419 25.549 -3.717 1.00 93.75 592 ARG A CA 1
ATOM 4694 C C . ARG A 1 592 ? 13.057 25.744 -2.247 1.00 93.75 592 ARG A C 1
ATOM 4696 O O . ARG A 1 592 ? 13.575 26.672 -1.636 1.00 93.75 592 ARG A O 1
ATOM 4703 N N . ALA A 1 593 ? 12.207 24.879 -1.691 1.00 93.06 593 ALA A N 1
ATOM 4704 C CA . ALA A 1 593 ? 11.824 24.934 -0.279 1.00 93.06 593 ALA A CA 1
ATOM 4705 C C . ALA A 1 593 ? 13.059 24.819 0.625 1.00 93.06 593 ALA A C 1
ATOM 4707 O O . ALA A 1 593 ? 13.331 25.711 1.414 1.00 93.06 593 ALA A O 1
ATOM 4708 N N . ARG A 1 594 ? 13.880 23.785 0.423 1.00 91.81 594 ARG A N 1
ATOM 4709 C CA . ARG A 1 594 ? 15.098 23.553 1.210 1.00 91.81 594 ARG A CA 1
ATOM 4710 C C . ARG A 1 594 ? 16.120 24.691 1.116 1.00 91.81 594 ARG A C 1
ATOM 4712 O O . ARG A 1 594 ? 16.671 25.093 2.131 1.00 91.81 594 ARG A O 1
ATOM 4719 N N . ILE A 1 595 ? 16.420 25.165 -0.094 1.00 93.19 595 ILE A N 1
ATOM 4720 C CA . ILE A 1 595 ? 17.507 26.130 -0.321 1.00 93.19 595 ILE A CA 1
ATOM 4721 C C . ILE A 1 595 ? 17.087 27.541 0.093 1.00 93.19 595 ILE A C 1
ATOM 4723 O O . ILE A 1 595 ? 17.883 28.257 0.691 1.00 93.19 595 ILE A O 1
ATOM 4727 N N . LEU A 1 596 ? 15.865 27.957 -0.250 1.00 94.94 596 LEU A N 1
ATOM 4728 C CA . LEU A 1 596 ? 15.414 29.332 -0.014 1.00 94.94 596 LEU A CA 1
ATOM 4729 C C . LEU A 1 596 ? 14.654 29.499 1.305 1.00 94.94 596 LEU A C 1
ATOM 4731 O O . LEU A 1 596 ? 14.541 30.621 1.787 1.00 94.94 596 LEU A O 1
ATOM 4735 N N . TYR A 1 597 ? 14.136 28.412 1.881 1.00 95.38 597 TYR A N 1
ATOM 4736 C CA . TYR A 1 597 ? 13.303 28.437 3.083 1.00 95.38 597 TYR A CA 1
ATOM 4737 C C . TYR A 1 597 ? 13.727 27.354 4.096 1.00 95.38 597 TYR A C 1
ATOM 4739 O O . TYR A 1 597 ? 12.944 26.451 4.398 1.00 95.38 597 TYR A O 1
ATOM 4747 N N . PRO A 1 598 ? 14.951 27.420 4.654 1.00 90.88 598 PRO A N 1
ATOM 4748 C CA . PRO A 1 598 ? 15.336 26.590 5.803 1.00 90.88 598 PRO A CA 1
ATOM 4749 C C . PRO A 1 598 ? 14.578 26.977 7.089 1.00 90.88 598 PRO A C 1
ATOM 4751 O O . PRO A 1 598 ? 14.438 26.156 7.995 1.00 90.88 598 PRO A O 1
ATOM 4754 N N . VAL A 1 599 ? 14.043 28.210 7.130 1.00 95.62 599 VAL A N 1
ATOM 4755 C CA . VAL A 1 599 ? 13.126 28.751 8.155 1.00 95.62 599 VAL A CA 1
ATOM 4756 C C . VAL A 1 599 ? 13.619 28.572 9.590 1.00 95.62 599 VAL A C 1
ATOM 4758 O O . VAL A 1 599 ? 12.856 28.239 10.490 1.00 95.62 599 VAL A O 1
ATOM 4761 N N . ASP A 1 600 ? 14.908 28.812 9.824 1.00 94.50 600 ASP A N 1
ATOM 4762 C CA . ASP A 1 600 ? 15.519 28.689 11.153 1.00 94.50 600 ASP A CA 1
ATOM 4763 C C . ASP A 1 600 ? 15.026 29.769 12.137 1.00 94.50 600 ASP A C 1
ATOM 4765 O O . ASP A 1 600 ? 14.954 29.532 13.345 1.00 94.50 600 ASP A O 1
ATOM 4769 N N . ASP A 1 601 ? 14.604 30.926 11.626 1.00 94.56 601 ASP A N 1
ATOM 4770 C CA . ASP A 1 601 ? 14.208 32.126 12.370 1.00 94.56 601 ASP A CA 1
ATOM 4771 C C . ASP A 1 601 ? 12.691 32.263 12.604 1.00 94.56 601 ASP A C 1
ATOM 4773 O O . ASP A 1 601 ? 12.250 33.245 13.203 1.00 94.56 601 ASP A O 1
ATOM 4777 N N . ILE A 1 602 ? 11.875 31.288 12.181 1.00 95.56 602 ILE A N 1
ATOM 4778 C CA . ILE A 1 602 ? 10.417 31.402 12.309 1.00 95.56 602 ILE A CA 1
ATOM 4779 C C . ILE A 1 602 ? 9.954 31.513 13.769 1.00 95.56 602 ILE A C 1
ATOM 4781 O O . ILE A 1 602 ? 10.255 30.669 14.613 1.00 95.56 602 ILE A O 1
ATOM 4785 N N . SER A 1 603 ? 9.131 32.518 14.043 1.00 95.31 603 SER A N 1
ATOM 4786 C CA . SER A 1 603 ? 8.400 32.657 15.299 1.00 95.31 603 SER A CA 1
ATOM 4787 C C . SER A 1 603 ? 6.933 32.298 15.073 1.00 95.31 603 SER A C 1
ATOM 4789 O O . SER A 1 603 ? 6.342 32.758 14.095 1.00 95.31 603 SER A O 1
ATOM 4791 N N . PHE A 1 604 ? 6.341 31.467 15.935 1.00 95.38 604 PHE A N 1
ATOM 4792 C CA . PHE A 1 604 ? 4.922 31.104 15.837 1.00 95.38 604 PHE A CA 1
ATOM 4793 C C . PHE A 1 604 ? 4.315 30.703 17.187 1.00 95.38 604 PHE A C 1
ATOM 4795 O O . PHE A 1 604 ? 5.017 30.316 18.124 1.00 95.38 604 PHE A O 1
ATOM 4802 N N . VAL A 1 605 ? 2.981 30.743 17.243 1.00 95.06 605 VAL A N 1
ATOM 4803 C CA . VAL A 1 605 ? 2.163 30.160 18.314 1.00 95.06 605 VAL A CA 1
ATOM 4804 C C . VAL A 1 605 ? 1.277 29.079 17.710 1.00 95.06 605 VAL A C 1
ATOM 4806 O O . VAL A 1 605 ? 0.589 29.325 16.719 1.00 95.06 605 VAL A O 1
ATOM 4809 N N . ARG A 1 606 ? 1.282 27.891 18.311 1.00 95.12 606 ARG A N 1
ATOM 4810 C CA . ARG A 1 606 ? 0.368 26.795 17.987 1.00 95.12 606 ARG A CA 1
ATOM 4811 C C . ARG A 1 606 ? -0.493 26.471 19.200 1.00 95.12 606 ARG A C 1
ATOM 4813 O O . ARG A 1 606 ? 0.021 26.201 20.286 1.00 95.12 606 ARG A O 1
ATOM 4820 N N . LEU A 1 607 ? -1.803 26.426 18.987 1.00 96.62 607 LEU A N 1
ATOM 4821 C CA . LEU A 1 607 ? -2.757 25.946 19.979 1.00 96.62 607 LEU A CA 1
ATOM 4822 C C . LEU A 1 607 ? -2.697 24.412 20.060 1.00 96.62 607 LEU A C 1
ATOM 4824 O O . LEU A 1 607 ? -2.978 23.718 19.082 1.00 96.62 607 LEU A O 1
ATOM 4828 N N . GLY A 1 608 ? -2.321 23.891 21.227 1.00 97.06 608 GLY A N 1
ATOM 4829 C CA . GLY A 1 608 ? -2.382 22.467 21.552 1.00 97.06 608 GLY A CA 1
ATOM 4830 C C . GLY A 1 608 ? -3.721 22.104 22.183 1.00 97.06 608 GLY A C 1
ATOM 4831 O O . GLY A 1 608 ? -4.753 22.668 21.833 1.00 97.06 608 GLY A O 1
ATOM 4832 N N . TYR A 1 609 ? -3.720 21.177 23.138 1.00 97.62 609 TYR A N 1
ATOM 4833 C CA . TYR A 1 609 ? -4.918 20.752 23.855 1.00 97.62 609 TYR A CA 1
ATOM 4834 C C . TYR A 1 609 ? -5.524 21.883 24.696 1.00 97.62 609 TYR A C 1
ATOM 4836 O O . TYR A 1 609 ? -4.858 22.473 25.550 1.00 97.62 609 TYR A O 1
ATOM 4844 N N . ILE A 1 610 ? -6.813 22.139 24.483 1.00 97.00 610 ILE A N 1
ATOM 4845 C CA . ILE A 1 610 ? -7.599 23.117 25.236 1.00 97.00 610 ILE A CA 1
ATOM 4846 C C . ILE A 1 610 ? -8.688 22.366 25.980 1.00 97.00 610 ILE A C 1
ATOM 4848 O O . ILE A 1 610 ? -9.528 21.723 25.365 1.00 97.00 610 ILE A O 1
ATOM 4852 N N . SER A 1 611 ? -8.660 22.433 27.304 1.00 95.19 611 SER A N 1
ATOM 4853 C CA . SER A 1 611 ? -9.655 21.855 28.203 1.00 95.19 611 SER A CA 1
ATOM 4854 C C . SER A 1 611 ? -10.663 22.907 28.672 1.00 95.19 611 SER A C 1
ATOM 4856 O O . SER A 1 611 ? -10.633 24.064 28.255 1.00 95.19 611 SER A O 1
ATOM 4858 N N . ASN A 1 612 ? -11.549 22.520 29.587 1.00 93.12 612 ASN A N 1
ATOM 4859 C CA . ASN A 1 612 ? -12.484 23.444 30.225 1.00 93.12 612 ASN A CA 1
ATOM 4860 C C . ASN A 1 612 ? -11.830 24.363 31.277 1.00 93.12 612 ASN A C 1
ATOM 4862 O O . ASN A 1 612 ? -12.530 25.175 31.875 1.00 93.12 612 ASN A O 1
ATOM 4866 N N . SER A 1 613 ? -10.547 24.176 31.598 1.00 93.31 613 SER A N 1
ATOM 4867 C CA . SER A 1 613 ? -9.855 24.920 32.664 1.00 93.31 613 SER A CA 1
ATOM 4868 C C . SER A 1 613 ? -8.452 25.390 32.293 1.00 93.31 613 SER A C 1
ATOM 4870 O O . SER A 1 613 ? -7.869 26.187 33.018 1.00 93.31 613 SER A O 1
ATOM 4872 N N . GLU A 1 614 ? -7.891 24.889 31.199 1.00 95.31 614 GLU A N 1
ATOM 4873 C CA . GLU A 1 614 ? -6.523 25.176 30.778 1.00 95.31 614 GLU A CA 1
ATOM 4874 C C . GLU A 1 614 ? -6.412 25.088 29.255 1.00 95.31 614 GLU A C 1
ATOM 4876 O O . GLU A 1 614 ? -6.942 24.145 28.664 1.00 95.31 614 GLU A O 1
ATOM 4881 N N . ALA A 1 615 ? -5.695 26.028 28.642 1.00 96.31 615 ALA A N 1
ATOM 4882 C CA . ALA A 1 615 ? -5.263 25.967 27.250 1.00 96.31 615 ALA A CA 1
ATOM 4883 C C . ALA A 1 615 ? -3.741 25.800 27.174 1.00 96.31 615 ALA A C 1
ATOM 4885 O O . ALA A 1 615 ? -3.001 26.581 27.773 1.00 96.31 615 ALA A O 1
ATOM 4886 N N . LYS A 1 616 ? -3.264 24.807 26.419 1.00 97.31 616 LYS A N 1
ATOM 4887 C CA . LYS A 1 616 ? -1.833 24.626 26.147 1.00 97.31 616 LYS A CA 1
ATOM 4888 C C . LYS A 1 616 ? -1.449 25.302 24.840 1.00 97.31 616 LYS A C 1
ATOM 4890 O O . LYS A 1 616 ? -2.084 25.068 23.812 1.00 97.31 616 LYS A O 1
ATOM 4895 N N . MET A 1 617 ? -0.377 26.084 24.860 1.00 96.56 617 MET A N 1
ATOM 4896 C CA . MET A 1 617 ? 0.188 26.713 23.669 1.00 96.56 617 MET A CA 1
ATOM 4897 C C . MET A 1 617 ? 1.653 26.323 23.510 1.00 96.56 617 MET A C 1
ATOM 4899 O O . MET A 1 617 ? 2.424 26.413 24.465 1.00 96.56 617 MET A O 1
ATOM 4903 N N . LEU A 1 618 ? 2.038 25.913 22.303 1.00 97.12 618 LEU A N 1
ATOM 4904 C CA . LEU A 1 618 ? 3.436 25.782 21.911 1.00 97.12 618 LEU A CA 1
ATOM 4905 C C . LEU A 1 618 ? 3.878 27.099 21.274 1.00 97.12 618 LEU A C 1
ATOM 4907 O O . LEU A 1 618 ? 3.287 27.542 20.289 1.00 97.12 618 LEU A O 1
ATOM 4911 N N . LEU A 1 619 ? 4.912 27.713 21.830 1.00 96.69 619 LEU A N 1
ATOM 4912 C CA . LEU A 1 619 ? 5.534 28.920 21.306 1.00 96.69 619 LEU A CA 1
ATOM 4913 C C . LEU A 1 619 ? 6.907 28.553 20.760 1.00 96.69 619 LEU A C 1
ATOM 4915 O O . LEU A 1 619 ? 7.654 27.845 21.431 1.00 96.69 619 LEU A O 1
ATOM 4919 N N . ARG A 1 620 ? 7.258 29.073 19.585 1.00 96.75 620 ARG A N 1
ATOM 4920 C CA . ARG A 1 620 ? 8.634 29.080 19.084 1.00 96.75 620 ARG A CA 1
ATOM 4921 C C . ARG A 1 620 ? 9.100 30.519 18.944 1.00 96.75 620 ARG A C 1
ATOM 4923 O O . ARG A 1 620 ? 8.447 31.292 18.252 1.00 96.75 620 ARG A O 1
ATOM 4930 N N . GLU A 1 621 ? 10.221 30.862 19.568 1.00 97.50 621 GLU A N 1
ATOM 4931 C CA . GLU A 1 621 ? 10.876 32.163 19.400 1.00 97.50 621 GLU A CA 1
ATOM 4932 C C . GLU A 1 621 ? 12.397 31.976 19.448 1.00 97.50 621 GLU A C 1
ATOM 4934 O O . GLU A 1 621 ? 12.940 31.755 20.530 1.00 97.50 621 GLU A O 1
ATOM 4939 N N . PRO A 1 622 ? 13.093 32.004 18.300 1.00 96.81 622 PRO A N 1
ATOM 4940 C CA . PRO A 1 622 ? 14.547 31.880 18.266 1.00 96.81 622 PRO A CA 1
ATOM 4941 C C . PRO A 1 622 ? 15.279 33.175 18.650 1.00 96.81 622 PRO A C 1
ATOM 4943 O O . PRO A 1 622 ? 16.405 33.101 19.150 1.00 96.81 622 PRO A O 1
ATOM 4946 N N . ASP A 1 623 ? 14.672 34.351 18.458 1.00 96.56 623 ASP A N 1
ATOM 4947 C CA . ASP A 1 623 ? 15.315 35.633 18.746 1.00 96.56 623 ASP A CA 1
ATOM 4948 C C . ASP A 1 623 ? 15.279 35.947 20.248 1.00 96.56 623 ASP A C 1
ATOM 4950 O O . ASP A 1 623 ? 14.280 36.421 20.795 1.00 96.56 623 ASP A O 1
ATOM 4954 N N . GLN A 1 624 ? 16.410 35.724 20.921 1.00 95.00 624 GLN A N 1
ATOM 4955 C CA . GLN A 1 624 ? 16.534 35.975 22.358 1.00 95.00 624 GLN A CA 1
ATOM 4956 C C . GLN A 1 624 ? 16.362 37.458 22.730 1.00 95.00 624 GLN A C 1
ATOM 4958 O O . GLN A 1 624 ? 16.064 37.752 23.884 1.00 95.00 624 GLN A O 1
ATOM 4963 N N . ALA A 1 625 ? 16.482 38.399 21.781 1.00 95.75 625 ALA A N 1
ATOM 4964 C CA . ALA A 1 625 ? 16.208 39.815 22.036 1.00 95.75 625 ALA A CA 1
ATOM 4965 C C . ALA A 1 625 ? 14.710 40.113 22.228 1.00 95.75 625 ALA A C 1
ATOM 4967 O O . ALA A 1 625 ? 14.359 41.176 22.741 1.00 95.75 625 ALA A O 1
ATOM 4968 N N . LYS A 1 626 ? 13.828 39.185 21.833 1.00 95.19 626 LYS A N 1
ATOM 4969 C CA . LYS A 1 626 ? 12.373 39.274 22.032 1.00 95.19 626 LYS A CA 1
ATOM 4970 C C . LYS A 1 626 ? 11.893 38.565 23.300 1.00 95.19 626 LYS A C 1
ATOM 4972 O O . LYS A 1 626 ? 10.692 38.559 23.564 1.00 95.19 626 LYS A O 1
ATOM 4977 N N . MET A 1 627 ? 12.805 37.975 24.075 1.00 95.88 627 MET A N 1
ATOM 4978 C CA . MET A 1 627 ? 12.484 37.338 25.350 1.00 95.88 627 MET A CA 1
ATOM 4979 C C . MET A 1 627 ? 12.441 38.376 26.493 1.00 95.88 627 MET A C 1
ATOM 4981 O O . MET A 1 627 ? 13.212 39.339 26.468 1.00 95.88 627 MET A O 1
ATOM 4985 N N . PRO A 1 628 ? 11.579 38.201 27.513 1.00 96.62 628 PRO A N 1
ATOM 4986 C CA . PRO A 1 628 ? 10.591 37.133 27.649 1.00 96.62 628 PRO A CA 1
ATOM 4987 C C . PRO A 1 628 ? 9.395 37.316 26.701 1.00 96.62 628 PRO A C 1
ATOM 4989 O O . PRO A 1 628 ? 8.914 38.430 26.472 1.00 96.62 628 PRO A O 1
ATOM 4992 N N . VAL A 1 629 ? 8.868 36.201 26.191 1.00 97.56 629 VAL A N 1
ATOM 4993 C CA . VAL A 1 629 ? 7.611 36.211 25.434 1.00 97.56 629 VAL A CA 1
ATOM 4994 C C . VAL A 1 629 ? 6.458 36.014 26.403 1.00 97.56 629 VAL A C 1
ATOM 4996 O O . VAL A 1 629 ? 6.300 34.937 26.973 1.00 97.56 629 VAL A O 1
ATOM 4999 N N . THR A 1 630 ? 5.633 37.039 26.590 1.00 97.75 630 THR A N 1
ATOM 5000 C CA . THR A 1 630 ? 4.435 36.967 27.432 1.00 97.75 630 THR A CA 1
ATOM 5001 C C . THR A 1 630 ? 3.201 36.678 26.591 1.00 97.75 630 THR A C 1
ATOM 5003 O O . THR A 1 630 ? 3.138 37.053 25.421 1.00 97.75 630 THR A O 1
ATOM 5006 N N . VAL A 1 631 ? 2.215 36.010 27.188 1.00 97.62 631 VAL A N 1
ATOM 5007 C CA . VAL A 1 631 ? 0.908 35.726 26.593 1.00 97.62 631 VAL A CA 1
ATOM 5008 C C . VAL A 1 631 ? -0.164 36.391 27.441 1.00 97.62 631 VAL A C 1
ATOM 5010 O O . VAL A 1 631 ? -0.307 36.103 28.631 1.00 97.62 631 VAL A O 1
ATOM 5013 N N . GLU A 1 632 ? -0.939 37.268 26.820 1.00 96.94 632 GLU A N 1
ATOM 5014 C CA . GLU A 1 632 ? -2.125 37.869 27.414 1.00 96.94 632 GLU A CA 1
ATOM 5015 C C . GLU A 1 632 ? -3.377 37.257 26.797 1.00 96.94 632 GLU A C 1
ATOM 5017 O O . GLU A 1 632 ? -3.403 36.944 25.607 1.00 96.94 632 GLU A O 1
ATOM 5022 N N . THR A 1 633 ? -4.432 37.117 27.597 1.00 95.56 633 THR A N 1
ATOM 5023 C CA . THR A 1 633 ? -5.734 36.636 27.127 1.00 95.56 633 THR A CA 1
ATOM 5024 C C . THR A 1 633 ? -6.875 37.507 27.622 1.00 95.56 633 THR A C 1
ATOM 5026 O O . THR A 1 633 ? -6.748 38.213 28.626 1.00 95.56 633 THR A O 1
ATOM 5029 N N . ARG A 1 634 ? -8.004 37.446 26.920 1.00 93.44 634 ARG A N 1
ATOM 5030 C CA . ARG A 1 634 ? -9.293 37.990 27.363 1.00 93.44 634 ARG A CA 1
ATOM 5031 C C . ARG A 1 634 ? -10.441 37.144 26.827 1.00 93.44 634 ARG A C 1
ATOM 5033 O O . ARG A 1 634 ? -10.258 36.417 25.854 1.00 93.44 634 ARG A O 1
ATOM 5040 N N . ILE A 1 635 ? -11.619 37.272 27.429 1.00 92.00 635 ILE A N 1
ATOM 5041 C CA . ILE A 1 635 ? -12.860 36.730 26.862 1.00 92.00 635 ILE A CA 1
ATOM 5042 C C . ILE A 1 635 ? -13.287 37.651 25.710 1.00 92.00 635 ILE A C 1
ATOM 5044 O O . ILE A 1 635 ? -13.296 38.869 25.884 1.00 92.00 635 ILE A O 1
ATOM 5048 N N . ALA A 1 636 ? -13.592 37.078 24.543 1.00 89.62 636 ALA A N 1
ATOM 5049 C CA . ALA A 1 636 ? -13.946 37.831 23.337 1.00 89.62 636 ALA A CA 1
ATOM 5050 C C . ALA A 1 636 ? -15.279 38.582 23.508 1.00 89.62 636 ALA A C 1
ATOM 5052 O O . ALA A 1 636 ? -15.347 39.779 23.238 1.00 89.62 636 ALA A O 1
ATOM 5053 N N . ASP A 1 637 ? -16.286 37.893 24.057 1.00 85.50 637 ASP A N 1
ATOM 5054 C CA . ASP A 1 637 ? -17.648 38.398 24.265 1.00 85.50 637 ASP A CA 1
ATOM 5055 C C . ASP A 1 637 ? -18.047 38.296 25.753 1.00 85.50 637 ASP A C 1
ATOM 5057 O O . ASP A 1 637 ? -18.801 37.401 26.146 1.00 85.50 637 ASP A O 1
ATOM 5061 N N . PRO A 1 638 ? -17.500 39.155 26.632 1.00 84.56 638 PRO A N 1
ATOM 5062 C CA . PRO A 1 638 ? -17.741 39.054 28.069 1.00 84.56 638 PRO A CA 1
ATOM 5063 C C . PRO A 1 638 ? -19.196 39.373 28.425 1.00 84.56 638 PRO A C 1
ATOM 5065 O O . PRO A 1 638 ? -19.805 40.265 27.836 1.00 84.56 638 PRO A O 1
ATOM 5068 N N . GLN A 1 639 ? -19.721 38.696 29.450 1.00 81.12 639 GLN A N 1
ATOM 5069 C CA . GLN A 1 639 ? -21.038 38.949 30.046 1.00 81.12 639 GLN A CA 1
ATOM 5070 C C . GLN A 1 639 ? -20.918 39.679 31.410 1.00 81.12 639 GLN A C 1
ATOM 5072 O O . GLN A 1 639 ? -20.690 39.038 32.447 1.00 81.12 639 GLN A O 1
ATOM 5077 N N . PRO A 1 640 ? -21.072 41.021 31.468 1.00 79.06 640 PRO A N 1
ATOM 5078 C CA . PRO A 1 640 ? -21.000 41.781 32.719 1.00 79.06 640 PRO A CA 1
ATOM 5079 C C . PRO A 1 640 ? -22.156 41.450 33.688 1.00 79.06 640 PRO A C 1
ATOM 5081 O O . PRO A 1 640 ? -23.247 41.099 33.240 1.00 79.06 640 PRO A O 1
ATOM 5084 N N . PRO A 1 641 ? -21.981 41.612 35.019 1.00 74.75 641 PRO A N 1
ATOM 5085 C CA . PRO A 1 641 ? -20.797 42.143 35.703 1.00 74.75 641 PRO A CA 1
ATOM 5086 C C . PRO A 1 641 ? -19.738 41.082 36.053 1.00 74.75 641 PRO A C 1
ATOM 5088 O O . PRO A 1 641 ? -18.746 41.413 36.697 1.00 74.75 641 PRO A O 1
ATOM 5091 N N . PHE A 1 642 ? -19.956 39.812 35.699 1.00 74.00 642 PHE A N 1
ATOM 5092 C CA . PHE A 1 642 ? -19.117 38.694 36.153 1.00 74.00 642 PHE A CA 1
ATOM 5093 C C . PHE A 1 642 ? -17.882 38.456 35.273 1.00 74.00 642 PHE A C 1
ATOM 5095 O O . PHE A 1 642 ? -16.907 37.868 35.739 1.00 74.00 642 PHE A O 1
ATOM 5102 N N . GLU A 1 643 ? -17.920 38.921 34.023 1.00 82.06 643 GLU A N 1
ATOM 5103 C CA . GLU A 1 643 ? -16.829 38.852 33.050 1.00 82.06 643 GLU A CA 1
ATOM 5104 C C . GLU A 1 643 ? -16.488 40.267 32.548 1.00 82.06 643 GLU A C 1
ATOM 5106 O O . GLU A 1 643 ? -17.376 41.110 32.395 1.00 82.06 643 GLU A O 1
ATOM 5111 N N . ASP A 1 644 ? -15.205 40.535 32.290 1.00 80.88 644 ASP A N 1
ATOM 5112 C CA . ASP A 1 644 ? -14.715 41.820 31.781 1.00 80.88 644 ASP A CA 1
ATOM 5113 C C . ASP A 1 644 ? -13.847 41.645 30.515 1.00 80.88 644 ASP A C 1
ATOM 5115 O O . ASP A 1 644 ? -13.246 40.585 30.322 1.00 80.88 644 ASP A O 1
ATOM 5119 N N . PRO A 1 645 ? -13.781 42.663 29.632 1.00 82.56 645 PRO A N 1
ATOM 5120 C CA . PRO A 1 645 ? -13.042 42.600 28.364 1.00 82.56 645 PRO A CA 1
ATOM 5121 C C . PRO A 1 645 ? -11.528 42.856 28.504 1.00 82.56 645 PRO A C 1
ATOM 5123 O O . PRO A 1 645 ? -10.856 43.113 27.498 1.00 82.56 645 PRO A O 1
ATOM 5126 N N . ILE A 1 646 ? -10.981 42.892 29.724 1.00 89.94 646 ILE A N 1
ATOM 5127 C CA . ILE A 1 646 ? -9.616 43.371 29.964 1.00 89.94 646 ILE A CA 1
ATOM 5128 C C . ILE A 1 646 ? -8.610 42.278 29.589 1.00 89.94 646 ILE A C 1
ATOM 5130 O O . ILE A 1 646 ? -8.750 41.118 29.969 1.00 89.94 646 ILE A O 1
ATOM 5134 N N . TRP A 1 647 ? -7.561 42.670 28.865 1.00 93.94 647 TRP A N 1
ATOM 5135 C CA . TRP A 1 647 ? -6.400 41.819 28.615 1.00 93.94 647 TRP A CA 1
ATOM 5136 C C . TRP A 1 647 ? -5.671 41.518 29.923 1.00 93.94 647 TRP A C 1
ATOM 5138 O O . TRP A 1 647 ? -5.270 42.432 30.643 1.00 93.94 647 TRP A O 1
ATOM 5148 N N . ARG A 1 648 ? -5.490 40.234 30.227 1.00 93.44 648 ARG A N 1
ATOM 5149 C CA . ARG A 1 648 ? -4.798 39.767 31.428 1.00 93.44 648 ARG A CA 1
ATOM 5150 C C . ARG A 1 648 ? -3.582 38.946 31.039 1.00 93.44 648 ARG A C 1
ATOM 5152 O O . ARG A 1 648 ? -3.690 38.052 30.201 1.00 93.44 648 ARG A O 1
ATOM 5159 N N . LEU A 1 649 ? -2.451 39.214 31.689 1.00 95.44 649 LEU A N 1
ATOM 5160 C CA . LEU A 1 649 ? -1.271 38.359 31.599 1.00 95.44 649 LEU A CA 1
ATOM 5161 C C . LEU A 1 649 ? -1.634 36.952 32.083 1.00 95.44 649 LEU A C 1
ATOM 5163 O O . LEU A 1 649 ? -2.062 36.775 33.223 1.00 95.44 649 LEU A O 1
ATOM 5167 N N . ALA A 1 650 ? -1.487 35.973 31.197 1.00 93.25 650 ALA A N 1
ATOM 5168 C CA . ALA A 1 650 ? -1.961 34.611 31.401 1.00 93.25 650 ALA A CA 1
ATOM 5169 C C . ALA A 1 650 ? -0.814 33.594 31.509 1.00 93.25 650 ALA A C 1
ATOM 5171 O O . ALA A 1 650 ? -0.976 32.545 32.125 1.00 93.25 650 ALA A O 1
ATOM 5172 N N . GLY A 1 651 ? 0.349 33.918 30.942 1.00 94.88 651 GLY A N 1
ATOM 5173 C CA . GLY A 1 651 ? 1.564 33.114 31.024 1.00 94.88 651 GLY A CA 1
ATOM 5174 C C . GLY A 1 651 ? 2.691 33.719 30.191 1.00 94.88 651 GLY A C 1
ATOM 5175 O O . GLY A 1 651 ? 2.566 34.831 29.681 1.00 94.88 651 GLY A O 1
ATOM 5176 N N . GLY A 1 652 ? 3.795 32.994 30.042 1.00 95.44 652 GLY A N 1
ATOM 5177 C CA . GLY A 1 652 ? 4.919 33.411 29.209 1.00 95.44 652 GLY A CA 1
ATOM 5178 C C . GLY A 1 652 ? 6.104 32.455 29.295 1.00 95.44 652 GLY A C 1
ATOM 5179 O O . GLY A 1 652 ? 6.077 31.489 30.056 1.00 95.44 652 GLY A O 1
ATOM 5180 N N . LEU A 1 653 ? 7.133 32.740 28.503 1.00 96.75 653 LEU A N 1
ATOM 5181 C CA . LEU A 1 653 ? 8.418 32.051 28.493 1.00 96.75 653 LEU A CA 1
ATOM 5182 C C . LEU A 1 653 ? 9.529 33.060 28.774 1.00 96.75 653 LEU A C 1
ATOM 5184 O O . LEU A 1 653 ? 9.607 34.094 28.112 1.00 96.75 653 LEU A O 1
ATOM 5188 N N . GLU A 1 654 ? 10.406 32.733 29.721 1.00 96.19 654 GLU A N 1
ATOM 5189 C CA . GLU A 1 654 ? 11.562 33.572 30.069 1.00 96.19 654 GLU A CA 1
ATOM 5190 C C . GLU A 1 654 ? 12.703 33.438 29.055 1.00 96.19 654 GLU A C 1
ATOM 5192 O O . GLU A 1 654 ? 13.364 34.416 28.719 1.00 96.19 654 GLU A O 1
ATOM 5197 N N . SER A 1 655 ? 12.922 32.230 28.534 1.00 95.19 655 SER A N 1
ATOM 5198 C CA . SER A 1 655 ? 13.930 31.932 27.515 1.00 95.19 655 SER A CA 1
ATOM 5199 C C . SER A 1 655 ? 13.551 30.678 26.719 1.00 95.19 655 SER A C 1
ATOM 5201 O O . SER A 1 655 ? 12.696 29.890 27.130 1.00 95.19 655 SER A O 1
ATOM 5203 N N . THR A 1 656 ? 14.174 30.506 25.556 1.00 95.44 656 THR A N 1
ATOM 5204 C CA . THR A 1 656 ? 14.065 29.322 24.690 1.00 95.44 656 THR A CA 1
ATOM 5205 C C . THR A 1 656 ? 15.474 28.882 24.284 1.00 95.44 656 THR A C 1
ATOM 5207 O O . THR A 1 656 ? 16.410 29.681 24.302 1.00 95.44 656 THR A O 1
ATOM 5210 N N . THR A 1 657 ? 15.673 27.607 23.938 1.00 94.88 657 THR A N 1
ATOM 5211 C CA . THR A 1 657 ? 17.013 27.076 23.624 1.00 94.88 657 THR A CA 1
ATOM 5212 C C . THR A 1 657 ? 17.013 26.241 22.349 1.00 94.88 657 THR A C 1
ATOM 5214 O O . THR A 1 657 ? 15.990 25.692 21.945 1.00 94.88 657 THR A O 1
ATOM 5217 N N . SER A 1 658 ? 18.177 26.083 21.716 1.00 93.75 658 SER A N 1
ATOM 5218 C CA . SER A 1 658 ? 18.330 25.240 20.521 1.00 93.75 658 SER A CA 1
ATOM 5219 C C . SER A 1 658 ? 18.083 23.745 20.785 1.00 93.75 658 SER A C 1
ATOM 5221 O O . SER A 1 658 ? 17.789 22.990 19.852 1.00 93.75 658 SER A O 1
ATOM 5223 N N . GLU A 1 659 ? 18.144 23.303 22.046 1.00 92.81 659 GLU A N 1
ATOM 5224 C CA . GLU A 1 659 ? 17.866 21.918 22.442 1.00 92.81 659 GLU A CA 1
ATOM 5225 C C . GLU A 1 659 ? 16.425 21.514 22.116 1.00 92.81 659 GLU A C 1
ATOM 5227 O O . GLU A 1 659 ? 16.197 20.403 21.644 1.00 92.81 659 GLU A O 1
ATOM 5232 N N . THR A 1 660 ? 15.467 22.430 22.267 1.00 93.00 660 THR A N 1
ATOM 5233 C CA . THR A 1 660 ? 14.055 22.232 21.904 1.00 93.00 660 THR A CA 1
ATOM 5234 C C . THR A 1 660 ? 13.694 22.907 20.580 1.00 93.00 660 THR A C 1
ATOM 5236 O O . THR A 1 660 ? 12.520 23.139 20.310 1.00 93.00 660 THR A O 1
ATOM 5239 N N . ASP A 1 661 ? 14.685 23.247 19.747 1.00 96.75 661 ASP A N 1
ATOM 5240 C CA . ASP A 1 661 ? 14.496 24.057 18.532 1.00 96.75 661 ASP A CA 1
ATOM 5241 C C . ASP A 1 661 ? 13.762 25.383 18.806 1.00 96.75 661 ASP A C 1
ATOM 5243 O O . ASP A 1 661 ? 12.855 25.794 18.082 1.00 96.75 661 ASP A O 1
ATOM 5247 N N . PHE A 1 662 ? 14.157 26.028 19.904 1.00 97.62 662 PHE A N 1
ATOM 5248 C CA . PHE A 1 662 ? 13.635 27.294 20.409 1.00 97.62 662 PHE A CA 1
ATOM 5249 C C . PHE A 1 662 ? 12.138 27.279 20.719 1.00 97.62 662 PHE A C 1
ATOM 5251 O O . PHE A 1 662 ? 11.479 28.319 20.670 1.00 97.62 662 PHE A O 1
ATOM 5258 N N . THR A 1 663 ? 11.603 26.103 21.054 1.00 97.38 663 THR A N 1
ATOM 5259 C CA . THR A 1 663 ? 10.208 25.944 21.464 1.00 97.38 663 THR A CA 1
ATOM 5260 C C . THR A 1 663 ? 10.055 25.887 22.984 1.00 97.38 663 THR A C 1
ATOM 5262 O O . THR A 1 663 ? 10.938 25.412 23.704 1.00 97.38 663 THR A O 1
ATOM 5265 N N . GLY A 1 664 ? 8.907 26.345 23.473 1.00 97.00 664 GLY A N 1
ATOM 5266 C CA . GLY A 1 664 ? 8.484 26.234 24.862 1.00 97.00 664 GLY A CA 1
ATOM 5267 C C . GLY A 1 664 ? 6.964 26.160 24.972 1.00 97.00 664 GLY A C 1
ATOM 5268 O O . GLY A 1 664 ? 6.237 26.509 24.042 1.00 97.00 664 GLY A O 1
ATOM 5269 N N . ILE A 1 665 ? 6.477 25.676 26.111 1.00 97.19 665 ILE A N 1
ATOM 5270 C CA . ILE A 1 665 ? 5.049 25.436 26.337 1.00 97.19 665 ILE A CA 1
ATOM 5271 C C . ILE A 1 665 ? 4.540 26.408 27.386 1.00 97.19 665 ILE A C 1
ATOM 5273 O O . ILE A 1 665 ? 5.108 26.507 28.472 1.00 97.19 665 ILE A O 1
ATOM 5277 N N . VAL A 1 666 ? 3.438 27.081 27.073 1.00 97.00 666 VAL A N 1
ATOM 5278 C CA . VAL A 1 666 ? 2.720 27.947 28.004 1.00 97.00 666 VAL A CA 1
ATOM 5279 C C . VAL A 1 666 ? 1.375 27.305 28.320 1.00 97.00 666 VAL A C 1
ATOM 5281 O O . VAL A 1 666 ? 0.581 27.027 27.420 1.00 97.00 666 VAL A O 1
ATOM 5284 N N . ASN A 1 667 ? 1.125 27.072 29.607 1.00 96.62 667 ASN A N 1
ATOM 5285 C CA . ASN A 1 667 ? -0.157 26.594 30.110 1.00 96.62 667 ASN A CA 1
ATOM 5286 C C . ASN A 1 667 ? -0.957 27.789 30.624 1.00 96.62 667 ASN A C 1
ATOM 5288 O O . ASN A 1 667 ? -0.524 28.478 31.548 1.00 96.62 667 ASN A O 1
ATOM 5292 N N . ILE A 1 668 ? -2.105 28.042 30.009 1.00 95.19 668 ILE A N 1
ATOM 5293 C CA . ILE A 1 668 ? -2.939 29.205 30.290 1.00 95.19 668 ILE A CA 1
ATOM 5294 C C . ILE A 1 668 ? -4.149 28.765 31.109 1.00 95.19 668 ILE A C 1
ATOM 5296 O O . ILE A 1 668 ? -4.994 28.039 30.578 1.00 95.19 668 ILE A O 1
ATOM 5300 N N . PRO A 1 669 ? -4.283 29.205 32.372 1.00 93.69 669 PRO A N 1
ATOM 5301 C CA . PRO A 1 669 ? -5.465 28.914 33.167 1.00 93.69 669 PRO A CA 1
ATOM 5302 C C . PRO A 1 669 ? -6.680 29.670 32.616 1.00 93.69 669 PRO A C 1
ATOM 5304 O O . PRO A 1 669 ? -6.620 30.869 32.345 1.00 93.69 669 PRO A O 1
ATOM 5307 N N . LEU A 1 670 ? -7.806 28.972 32.487 1.00 91.75 670 LEU A N 1
ATOM 5308 C CA . LEU A 1 670 ? -9.067 29.533 32.009 1.00 91.75 670 LEU A CA 1
ATOM 5309 C C . LEU A 1 670 ? -9.990 29.808 33.197 1.00 91.75 670 LEU A C 1
ATOM 5311 O O . LEU A 1 670 ? -10.247 28.939 34.030 1.00 91.75 670 LEU A O 1
ATOM 5315 N N . SER A 1 671 ? -10.475 31.045 33.286 1.00 79.31 671 SER A N 1
ATOM 5316 C CA . SER A 1 671 ? -11.224 31.551 34.441 1.00 79.31 671 SER A CA 1
ATOM 5317 C C . SER A 1 671 ? -12.727 31.256 34.402 1.00 79.31 671 SER A C 1
ATOM 5319 O O . SER A 1 671 ? -13.363 31.236 35.459 1.00 79.31 671 SER A O 1
ATOM 5321 N N . SER A 1 672 ? -13.314 31.042 33.217 1.00 80.06 672 SER A N 1
ATOM 5322 C CA . SER A 1 672 ? -14.758 30.832 33.091 1.00 80.06 672 SER A CA 1
ATOM 5323 C C . SER A 1 672 ? -15.141 29.388 33.402 1.00 80.06 672 SER A C 1
ATOM 5325 O O . SER A 1 672 ? -14.461 28.434 33.031 1.00 80.06 672 SER A O 1
ATOM 5327 N N . LYS A 1 673 ? -16.272 29.216 34.094 1.00 79.38 673 LYS A N 1
ATOM 5328 C CA . LYS A 1 673 ? -16.877 27.894 34.314 1.00 79.38 673 LYS A CA 1
ATOM 5329 C C . LYS A 1 673 ? -17.656 27.402 33.094 1.00 79.38 673 LYS A C 1
ATOM 5331 O O . LYS A 1 673 ? -17.958 26.208 33.046 1.00 79.38 673 LYS A O 1
ATOM 5336 N N . HIS A 1 674 ? -17.979 28.312 32.177 1.00 85.25 674 HIS A N 1
ATOM 5337 C CA . HIS A 1 674 ? -18.695 28.062 30.938 1.00 85.25 674 HIS A CA 1
ATOM 5338 C C . HIS A 1 674 ? -17.718 28.045 29.763 1.00 85.25 674 HIS A C 1
ATOM 5340 O O . HIS A 1 674 ? -16.618 28.599 29.833 1.00 85.25 674 HIS A O 1
ATOM 5346 N N . THR A 1 675 ? -18.137 27.420 28.670 1.00 90.44 675 THR A N 1
ATOM 5347 C CA . THR A 1 675 ? -17.452 27.562 27.389 1.00 90.44 675 THR A CA 1
ATOM 5348 C C . THR A 1 675 ? -17.499 29.030 26.960 1.00 90.44 675 THR A C 1
ATOM 5350 O O . THR A 1 675 ? -18.533 29.684 27.101 1.00 90.44 675 THR A O 1
ATOM 5353 N N . ARG A 1 676 ? -16.361 29.571 26.520 1.00 90.81 676 ARG A N 1
ATOM 5354 C CA . ARG A 1 676 ? -16.187 30.968 26.102 1.00 90.81 676 ARG A CA 1
ATOM 5355 C C . ARG A 1 676 ? -15.142 31.067 25.005 1.00 90.81 676 ARG A C 1
ATOM 5357 O O . ARG A 1 676 ? -14.143 30.344 25.033 1.00 90.81 676 ARG A O 1
ATOM 5364 N N . TRP A 1 677 ? -15.353 32.000 24.084 1.00 91.94 677 TRP A N 1
ATOM 5365 C CA . TRP A 1 677 ? -14.307 32.440 23.172 1.00 91.94 677 TRP A CA 1
ATOM 5366 C C . TRP A 1 677 ? -13.280 33.278 23.928 1.00 91.94 677 TRP A C 1
ATOM 5368 O O . TRP A 1 677 ? -13.626 34.223 24.637 1.00 91.94 677 TRP A O 1
ATOM 5378 N N . TYR A 1 678 ? -12.014 32.925 23.756 1.00 93.62 678 TYR A N 1
ATOM 5379 C CA . TYR A 1 678 ? -10.864 33.662 24.244 1.00 93.62 678 TYR A CA 1
ATOM 5380 C C . TYR A 1 678 ? -10.083 34.218 23.064 1.00 93.62 678 TYR A C 1
ATOM 5382 O O . TYR A 1 678 ? -9.884 33.535 22.060 1.00 93.62 678 TYR A O 1
ATOM 5390 N N . GLU A 1 679 ? -9.593 35.438 23.212 1.00 95.25 679 GLU A N 1
ATOM 5391 C CA . GLU A 1 679 ? -8.559 35.996 22.349 1.00 95.25 679 GLU A CA 1
ATOM 5392 C C . GLU A 1 679 ? -7.231 35.958 23.093 1.00 95.25 679 GLU A C 1
ATOM 5394 O O . GLU A 1 679 ? -7.186 36.189 24.306 1.00 95.25 679 GLU A O 1
ATOM 5399 N N . TYR A 1 680 ? -6.149 35.687 22.369 1.00 95.69 680 TYR A N 1
ATOM 5400 C CA . TYR A 1 680 ? -4.796 35.774 22.898 1.00 95.69 680 TYR A CA 1
ATOM 5401 C C . TYR A 1 680 ? -3.946 36.727 22.064 1.00 95.69 680 TYR A C 1
ATOM 5403 O O . TYR A 1 680 ? -4.152 36.892 20.858 1.00 95.69 680 TYR A O 1
ATOM 5411 N N . ARG A 1 681 ? -2.962 37.339 22.720 1.00 96.50 681 ARG A N 1
ATOM 5412 C CA . ARG A 1 681 ? -1.884 38.077 22.068 1.00 96.50 681 ARG A CA 1
ATOM 5413 C C . ARG A 1 681 ? -0.572 37.853 22.797 1.00 96.50 681 ARG A C 1
ATOM 5415 O O . ARG A 1 681 ? -0.571 37.665 24.013 1.00 96.50 681 ARG A O 1
ATOM 5422 N N . THR A 1 682 ? 0.531 37.898 22.068 1.00 97.00 682 THR A N 1
ATOM 5423 C CA . THR A 1 682 ? 1.870 37.733 22.632 1.00 97.00 682 THR A CA 1
ATOM 5424 C C . THR A 1 682 ? 2.713 38.997 22.487 1.00 97.00 682 THR A C 1
ATOM 5426 O O . THR A 1 682 ? 2.489 39.801 21.579 1.00 97.00 682 THR A O 1
ATOM 5429 N N . SER A 1 683 ? 3.713 39.181 23.357 1.00 97.06 683 SER A N 1
ATOM 5430 C CA . SER A 1 683 ? 4.636 40.330 23.272 1.00 97.06 683 SER A CA 1
ATOM 5431 C C . SER A 1 683 ? 5.465 40.355 21.981 1.00 97.06 683 SER A C 1
ATOM 5433 O O . SER A 1 683 ? 5.888 41.424 21.548 1.00 97.06 683 SER A O 1
ATOM 5435 N N . ASN A 1 684 ? 5.641 39.204 21.324 1.00 93.69 684 ASN A N 1
ATOM 5436 C CA . ASN A 1 684 ? 6.300 39.063 20.023 1.00 93.69 684 ASN A CA 1
ATOM 5437 C C . ASN A 1 684 ? 5.326 39.091 18.823 1.00 93.69 684 ASN A C 1
ATOM 5439 O O . ASN A 1 684 ? 5.666 38.603 17.748 1.00 93.69 684 ASN A O 1
ATOM 5443 N N . ASN A 1 685 ? 4.157 39.723 18.985 1.00 94.25 685 ASN A N 1
ATOM 5444 C CA . ASN A 1 685 ? 3.228 40.086 17.907 1.00 94.25 685 ASN A CA 1
ATOM 5445 C C . ASN A 1 685 ? 2.506 38.911 17.213 1.00 94.25 685 ASN A C 1
ATOM 5447 O O . ASN A 1 685 ? 2.207 38.984 16.021 1.00 94.25 685 ASN A O 1
ATOM 5451 N N . HIS A 1 686 ? 2.173 37.854 17.958 1.00 94.75 686 HIS A N 1
ATOM 5452 C CA . HIS A 1 686 ? 1.202 36.846 17.518 1.00 94.75 686 HIS A CA 1
ATOM 5453 C C . HIS A 1 686 ? -0.147 37.093 18.176 1.00 94.75 686 HIS A C 1
ATOM 5455 O O . HIS A 1 686 ? -0.213 37.460 19.349 1.00 94.75 686 HIS A O 1
ATOM 5461 N N . THR A 1 687 ? -1.228 36.857 17.443 1.00 95.19 687 THR A N 1
ATOM 5462 C CA . THR A 1 687 ? -2.595 36.927 17.960 1.00 95.19 687 THR A CA 1
ATOM 5463 C C . THR A 1 687 ? -3.421 35.771 17.418 1.00 95.19 687 THR A C 1
ATOM 5465 O O . THR A 1 687 ? -3.059 35.146 16.421 1.00 95.19 687 THR A O 1
ATOM 5468 N N . GLY A 1 688 ? -4.525 35.470 18.088 1.00 94.12 688 GLY A N 1
ATOM 5469 C CA . GLY A 1 688 ? -5.470 34.459 17.638 1.00 94.12 688 GLY A CA 1
ATOM 5470 C C . GLY A 1 688 ? -6.628 34.320 18.608 1.00 94.12 688 GLY A C 1
ATOM 5471 O O . GLY A 1 688 ? -6.748 35.076 19.580 1.00 94.12 688 GLY A O 1
ATOM 5472 N N . ARG A 1 689 ? -7.492 33.345 18.344 1.00 92.88 689 ARG A N 1
ATOM 5473 C CA . ARG A 1 689 ? -8.657 33.057 19.183 1.00 92.88 689 ARG A CA 1
ATOM 5474 C C . ARG A 1 689 ? -8.863 31.564 19.366 1.00 92.88 689 ARG A C 1
ATOM 5476 O O . ARG A 1 689 ? -8.522 30.777 18.493 1.00 92.88 689 ARG A O 1
ATOM 5483 N N . PHE A 1 690 ? -9.468 31.172 20.475 1.00 93.12 690 PHE A N 1
ATOM 5484 C CA . PHE A 1 690 ? -9.837 29.784 20.727 1.00 93.12 690 PHE A CA 1
ATOM 5485 C C . PHE A 1 690 ? -11.091 29.686 21.586 1.00 93.12 690 PHE A C 1
ATOM 5487 O O . PHE A 1 690 ? -11.430 30.611 22.319 1.00 93.12 690 PHE A O 1
ATOM 5494 N N . LEU A 1 691 ? -11.771 28.548 21.510 1.00 92.38 691 LEU A N 1
ATOM 5495 C CA . LEU A 1 691 ? -12.950 28.251 22.312 1.00 92.38 691 LEU A CA 1
ATOM 5496 C C . LEU A 1 691 ? -12.556 27.309 23.453 1.00 92.38 691 LEU A C 1
ATOM 5498 O O . LEU A 1 691 ? -11.915 26.286 23.212 1.00 92.38 691 LEU A O 1
ATOM 5502 N N . SER A 1 692 ? -12.913 27.639 24.696 1.00 93.25 692 SER A N 1
ATOM 5503 C CA . SER A 1 692 ? -12.693 26.715 25.814 1.00 93.25 692 SER A CA 1
ATOM 5504 C C . SER A 1 692 ? -13.602 25.489 25.701 1.00 93.25 692 SER A C 1
ATOM 5506 O O . SER A 1 692 ? -14.784 25.595 25.367 1.00 93.25 692 SER A O 1
ATOM 5508 N N . ALA A 1 693 ? -13.069 24.301 25.987 1.00 93.50 693 ALA A N 1
ATOM 5509 C CA . ALA A 1 693 ? -13.848 23.081 25.817 1.00 93.50 693 ALA A CA 1
ATOM 5510 C C . ALA A 1 693 ? -14.975 22.979 26.862 1.00 93.50 693 ALA A C 1
ATOM 5512 O O . ALA A 1 693 ? -14.770 23.330 28.030 1.00 93.50 693 ALA A O 1
ATOM 5513 N N . PRO A 1 694 ? -16.157 22.456 26.500 1.00 93.69 694 PRO A N 1
ATOM 5514 C CA . PRO A 1 694 ? -17.188 22.145 27.473 1.00 93.69 694 PRO A CA 1
ATOM 5515 C C . PRO A 1 694 ? -16.736 20.996 28.377 1.00 93.69 694 PRO A C 1
ATOM 5517 O O . PRO A 1 694 ? -15.952 20.120 27.993 1.00 93.69 694 PRO A O 1
ATOM 5520 N N . ARG A 1 695 ? -17.262 20.976 29.603 1.00 93.81 695 ARG A N 1
ATOM 5521 C CA . ARG A 1 695 ? -16.958 19.905 30.559 1.00 93.81 695 ARG A CA 1
ATOM 5522 C C . ARG A 1 695 ? -17.418 18.544 30.020 1.00 93.81 695 ARG A C 1
ATOM 5524 O O . ARG A 1 695 ? -18.412 18.484 29.293 1.00 93.81 695 ARG A O 1
ATOM 5531 N N . PRO A 1 696 ? -16.760 17.444 30.426 1.00 94.88 696 PRO A N 1
ATOM 5532 C CA . PRO A 1 696 ? -17.235 16.094 30.139 1.00 94.88 696 PRO A CA 1
ATOM 5533 C C . PRO A 1 696 ? -18.729 15.930 30.465 1.00 94.88 696 PRO A C 1
ATOM 5535 O O . PRO A 1 696 ? -19.170 16.229 31.574 1.00 94.88 696 PRO A O 1
ATOM 5538 N N . GLY A 1 697 ? -19.497 15.463 29.487 1.00 93.00 697 GLY A N 1
ATOM 5539 C CA . GLY A 1 697 ? -20.940 15.242 29.541 1.00 93.00 697 GLY A CA 1
ATOM 5540 C C . GLY A 1 697 ? -21.826 16.460 29.258 1.00 93.00 697 GLY A C 1
ATOM 5541 O O . GLY A 1 697 ? -23.047 16.326 29.337 1.00 93.00 697 GLY A O 1
ATOM 5542 N N . GLN A 1 698 ? -21.260 17.631 28.950 1.00 92.38 698 GLN A N 1
ATOM 5543 C CA . GLN A 1 698 ? -22.018 18.875 28.761 1.00 92.38 698 GLN A CA 1
ATOM 5544 C C . GLN A 1 698 ? -21.913 19.407 27.329 1.00 92.38 698 GLN A C 1
ATOM 5546 O O . GLN A 1 698 ? -20.868 19.327 26.696 1.00 92.38 698 GLN A O 1
ATOM 5551 N N . LEU A 1 699 ? -23.000 19.981 26.824 1.00 91.50 699 LEU A N 1
ATOM 5552 C CA . LEU A 1 699 ? -22.993 20.781 25.599 1.00 91.50 699 LEU A CA 1
ATOM 5553 C C . LEU A 1 699 ? -22.954 22.265 25.981 1.00 91.50 699 LEU A C 1
ATOM 5555 O O . LEU A 1 699 ? -23.267 22.618 27.119 1.00 91.50 699 LEU A O 1
ATOM 5559 N N . SER A 1 700 ? -22.519 23.112 25.052 1.00 88.31 700 SER A N 1
ATOM 5560 C CA . SER A 1 700 ? -22.361 24.547 25.283 1.00 88.31 700 SER A CA 1
ATOM 5561 C C . SER A 1 700 ? -23.441 25.345 24.559 1.00 88.31 700 SER A C 1
ATOM 5563 O O . SER A 1 700 ? -23.694 25.114 23.378 1.00 88.31 700 SER A O 1
ATOM 5565 N N . ASP A 1 701 ? -24.017 26.328 25.251 1.00 85.69 701 ASP A N 1
ATOM 5566 C CA . ASP A 1 701 ? -24.958 27.281 24.656 1.00 85.69 701 ASP A CA 1
ATOM 5567 C C . ASP A 1 701 ? -24.255 28.238 23.676 1.00 85.69 701 ASP A C 1
ATOM 5569 O O . ASP A 1 701 ? -24.855 28.630 22.685 1.00 85.69 701 ASP A O 1
ATOM 5573 N N . GLU A 1 702 ? -22.958 28.533 23.867 1.00 86.50 702 GLU A N 1
ATOM 5574 C CA . GLU A 1 702 ? -22.155 29.348 22.921 1.00 86.50 702 GLU A CA 1
ATOM 5575 C C . GLU A 1 702 ? -22.052 28.736 21.517 1.00 86.50 702 GLU A C 1
ATOM 5577 O O . GLU A 1 702 ? -21.636 29.388 20.564 1.00 86.50 702 GLU A O 1
ATOM 5582 N N . THR A 1 703 ? -22.354 27.446 21.402 1.00 87.94 703 THR A N 1
ATOM 5583 C CA . THR A 1 703 ? -22.287 26.680 20.158 1.00 87.94 703 THR A CA 1
ATOM 5584 C C . THR A 1 703 ? -23.659 26.131 19.784 1.00 87.94 703 THR A C 1
ATOM 5586 O O . THR A 1 703 ? -23.738 25.118 19.093 1.00 87.94 703 THR A O 1
ATOM 5589 N N . ASP A 1 704 ? -24.740 26.744 20.278 1.00 90.38 704 ASP A N 1
ATOM 5590 C CA . ASP A 1 704 ? -26.127 26.320 20.051 1.00 90.38 704 ASP A CA 1
ATOM 5591 C C . ASP A 1 704 ? -26.366 24.834 20.384 1.00 90.38 704 ASP A C 1
ATOM 5593 O O . ASP A 1 704 ? -27.071 24.114 19.677 1.00 90.38 704 ASP A O 1
ATOM 5597 N N . GLY A 1 705 ? -25.720 24.333 21.443 1.00 91.62 705 GLY A N 1
ATOM 5598 C CA . GLY A 1 705 ? -25.817 22.932 21.848 1.00 91.62 705 GLY A CA 1
ATOM 5599 C C . GLY A 1 705 ? -25.048 21.952 20.953 1.00 91.62 705 GLY A C 1
ATOM 5600 O O . GLY A 1 705 ? -25.226 20.745 21.095 1.00 91.62 705 GLY A O 1
ATOM 5601 N N . LYS A 1 706 ? -24.177 22.431 20.060 1.00 94.69 706 LYS A N 1
ATOM 5602 C CA . LYS A 1 706 ? -23.365 21.591 19.167 1.00 94.69 706 LYS A CA 1
ATOM 5603 C C . LYS A 1 706 ? -21.947 21.416 19.689 1.00 94.69 706 LYS A C 1
ATOM 5605 O O . LYS A 1 706 ? -21.332 22.352 20.192 1.00 94.69 706 LYS A O 1
ATOM 5610 N N . PHE A 1 707 ? -21.396 20.220 19.537 1.00 96.62 707 PHE A N 1
ATOM 5611 C CA . PHE A 1 707 ? -19.991 19.924 19.799 1.00 96.62 707 PHE A CA 1
ATOM 5612 C C . PHE A 1 707 ? -19.321 19.487 18.497 1.00 96.62 707 PHE A C 1
ATOM 5614 O O . PHE A 1 707 ? -19.507 18.350 18.067 1.00 96.62 707 PHE A O 1
ATOM 5621 N N . THR A 1 708 ? -18.570 20.394 17.866 1.00 97.38 708 THR A N 1
ATOM 5622 C CA . THR A 1 708 ? -17.918 20.137 16.575 1.00 97.38 708 THR A CA 1
ATOM 5623 C C . THR A 1 708 ? -16.409 19.976 16.723 1.00 97.38 708 THR A C 1
ATOM 5625 O O . THR A 1 708 ? -15.745 20.824 17.319 1.00 97.38 708 THR A O 1
ATOM 5628 N N . PHE A 1 709 ? -15.850 18.934 16.116 1.00 98.25 709 PHE A N 1
ATOM 5629 C CA . PHE A 1 709 ? -14.408 18.770 15.919 1.00 98.25 709 PHE A CA 1
ATOM 5630 C C . PHE A 1 709 ? -14.113 18.305 14.488 1.00 98.25 709 PHE A C 1
ATOM 5632 O O . PHE A 1 709 ? -15.011 17.856 13.773 1.00 98.25 709 PHE A O 1
ATOM 5639 N N . LEU A 1 710 ? -12.862 18.444 14.052 1.00 98.50 710 LEU A N 1
ATOM 5640 C CA . LEU A 1 710 ? -12.422 18.071 12.706 1.00 98.50 710 LEU A CA 1
ATOM 5641 C C . LEU A 1 710 ? -11.449 16.895 12.746 1.00 98.50 710 LEU A C 1
ATOM 5643 O O . LEU A 1 710 ? -10.792 16.671 13.763 1.00 98.50 710 LEU A O 1
ATOM 5647 N N . SER A 1 711 ? -11.317 16.167 11.636 1.00 98.50 711 SER A N 1
ATOM 5648 C CA . SER A 1 711 ? -10.248 15.176 11.481 1.00 98.50 711 SER A CA 1
ATOM 5649 C C . SER A 1 711 ? -9.773 15.010 10.036 1.00 98.50 711 SER A C 1
ATOM 5651 O O . SER A 1 711 ? -10.567 15.106 9.095 1.00 98.50 711 SER A O 1
ATOM 5653 N N . THR A 1 712 ? -8.465 14.793 9.879 1.00 98.00 712 THR A N 1
ATOM 5654 C CA . THR A 1 712 ? -7.753 14.500 8.621 1.00 98.00 712 THR A CA 1
ATOM 5655 C C . THR A 1 712 ? -6.313 14.032 8.929 1.00 98.00 712 THR A C 1
ATOM 5657 O O . THR A 1 712 ? -5.955 13.888 10.095 1.00 98.00 712 THR A O 1
ATOM 5660 N N . SER A 1 713 ? -5.482 13.802 7.913 1.00 97.69 713 SER A N 1
ATOM 5661 C CA . SER A 1 713 ? -4.048 13.440 7.991 1.00 97.69 713 SER A CA 1
ATOM 5662 C C . SER A 1 713 ? -3.327 13.849 6.701 1.00 97.69 713 SER A C 1
ATOM 5664 O O . SER A 1 713 ? -3.982 14.321 5.773 1.00 97.69 713 SER A O 1
ATOM 5666 N N . CYS A 1 714 ? -2.011 13.649 6.612 1.00 97.31 714 CYS A N 1
ATOM 5667 C CA . CYS A 1 714 ? -1.219 13.769 5.379 1.00 97.31 714 CYS A CA 1
ATOM 5668 C C . CYS A 1 714 ? -1.133 15.192 4.788 1.00 97.31 714 CYS A C 1
ATOM 5670 O O . CYS A 1 714 ? -2.025 15.666 4.072 1.00 97.31 714 CYS A O 1
ATOM 5672 N N . ILE A 1 715 ? -0.002 15.863 5.027 1.00 96.81 715 ILE A N 1
ATOM 5673 C CA . ILE A 1 715 ? 0.375 17.141 4.405 1.00 96.81 715 ILE A CA 1
ATOM 5674 C C . ILE A 1 715 ? 1.686 16.976 3.638 1.00 96.81 715 ILE A C 1
ATOM 5676 O O . ILE A 1 715 ? 2.761 16.952 4.227 1.00 96.81 715 ILE A O 1
ATOM 5680 N N . LEU A 1 716 ? 1.612 16.988 2.308 1.00 94.00 716 LEU A N 1
ATOM 5681 C CA . LEU A 1 716 ? 2.758 17.265 1.450 1.00 94.00 716 LEU A CA 1
ATOM 5682 C C . LEU A 1 716 ? 2.678 18.716 0.962 1.00 94.00 716 LEU A C 1
ATOM 5684 O O . LEU A 1 716 ? 1.815 19.036 0.132 1.00 94.00 716 LEU A O 1
ATOM 5688 N N . PRO A 1 717 ? 3.554 19.616 1.447 1.00 93.62 717 PRO A N 1
ATOM 5689 C CA . PRO A 1 717 ? 3.591 20.986 0.966 1.00 93.62 717 PRO A CA 1
ATOM 5690 C C . PRO A 1 717 ? 3.815 21.054 -0.543 1.00 93.62 717 PRO A C 1
ATOM 5692 O O . PRO A 1 717 ? 4.492 20.226 -1.153 1.00 93.62 717 PRO A O 1
ATOM 5695 N N . ARG A 1 718 ? 3.247 22.093 -1.148 1.00 91.06 718 ARG A N 1
ATOM 5696 C CA . ARG A 1 718 ? 3.339 22.423 -2.570 1.00 91.06 718 ARG A CA 1
ATOM 5697 C C . ARG A 1 718 ? 2.815 21.324 -3.494 1.00 91.06 718 ARG A C 1
ATOM 5699 O O . ARG A 1 718 ? 3.238 21.234 -4.647 1.00 91.06 718 ARG A O 1
ATOM 5706 N N . PHE A 1 719 ? 1.884 20.508 -3.004 1.00 89.56 719 PHE A N 1
ATOM 5707 C CA . PHE A 1 719 ? 1.148 19.552 -3.818 1.00 89.56 719 PHE A CA 1
ATOM 5708 C C . PHE A 1 719 ? -0.294 20.033 -4.088 1.00 89.56 719 PHE A C 1
ATOM 5710 O O . PHE A 1 719 ? -0.960 20.457 -3.143 1.00 89.56 719 PHE A O 1
ATOM 5717 N N . PRO A 1 720 ? -0.804 19.945 -5.337 1.00 88.56 720 PRO A N 1
ATOM 5718 C CA . PRO A 1 720 ? -0.058 19.652 -6.564 1.00 88.56 720 PRO A CA 1
ATOM 5719 C C . PRO A 1 720 ? 0.961 20.758 -6.882 1.00 88.56 720 PRO A C 1
ATOM 5721 O O . PRO A 1 720 ? 0.757 21.923 -6.541 1.00 88.56 720 PRO A O 1
ATOM 5724 N N . TYR A 1 721 ? 2.057 20.392 -7.552 1.00 90.31 721 TYR A N 1
ATOM 5725 C CA . TYR A 1 721 ? 3.130 21.337 -7.866 1.00 90.31 721 TYR A CA 1
ATOM 5726 C C . TYR A 1 721 ? 2.634 22.495 -8.738 1.00 90.31 721 TYR A C 1
ATOM 5728 O O . TYR A 1 721 ? 2.141 22.292 -9.849 1.00 90.31 721 TYR A O 1
ATOM 5736 N N . ASN A 1 722 ? 2.842 23.717 -8.248 1.00 92.25 722 ASN A N 1
ATOM 5737 C CA . ASN A 1 722 ? 2.627 24.952 -8.987 1.00 92.25 722 ASN A CA 1
ATOM 5738 C C . ASN A 1 722 ? 3.884 25.843 -8.872 1.00 92.25 722 ASN A C 1
ATOM 5740 O O . ASN A 1 722 ? 4.229 26.275 -7.766 1.00 92.25 722 ASN A O 1
ATOM 5744 N N . PRO A 1 723 ? 4.584 26.149 -9.985 1.00 92.00 723 PRO A N 1
ATOM 5745 C CA . PRO A 1 723 ? 5.790 26.981 -9.953 1.00 92.00 723 PRO A CA 1
ATOM 5746 C C . PRO A 1 723 ? 5.519 28.425 -9.503 1.00 92.00 723 PRO A C 1
ATOM 5748 O O . PRO A 1 723 ? 6.433 29.088 -9.007 1.00 92.00 723 PRO A O 1
ATOM 5751 N N . LEU A 1 724 ? 4.279 28.899 -9.668 1.00 94.19 724 LEU A N 1
ATOM 5752 C CA . LEU A 1 724 ? 3.852 30.256 -9.324 1.00 94.19 724 LEU A CA 1
ATOM 5753 C C . LEU A 1 724 ? 3.389 30.393 -7.869 1.00 94.19 724 LEU A C 1
ATOM 5755 O O . LEU A 1 724 ? 3.267 31.514 -7.384 1.00 94.19 724 LEU A O 1
ATOM 5759 N N . ASP A 1 725 ? 3.126 29.279 -7.184 1.00 94.38 725 ASP A N 1
ATOM 5760 C CA . ASP A 1 725 ? 2.728 29.290 -5.776 1.00 94.38 725 ASP A CA 1
ATOM 5761 C C . ASP A 1 725 ? 3.958 29.351 -4.855 1.00 94.38 725 ASP A C 1
ATOM 5763 O O . ASP A 1 725 ? 5.091 29.058 -5.266 1.00 94.38 725 ASP A O 1
ATOM 5767 N N . HIS A 1 726 ? 3.740 29.731 -3.594 1.00 95.88 726 HIS A N 1
ATOM 5768 C CA . HIS A 1 726 ? 4.791 29.740 -2.583 1.00 95.88 726 HIS A CA 1
ATOM 5769 C C . HIS A 1 726 ? 5.398 28.337 -2.426 1.00 95.88 726 HIS A C 1
ATOM 5771 O O . HIS A 1 726 ? 4.700 27.326 -2.507 1.00 95.88 726 HIS A O 1
ATOM 5777 N N . ALA A 1 727 ? 6.706 28.254 -2.162 1.00 95.31 727 ALA A N 1
ATOM 5778 C CA . ALA A 1 727 ? 7.402 26.967 -2.076 1.00 95.31 727 ALA A CA 1
ATOM 5779 C C . ALA A 1 727 ? 6.906 26.073 -0.923 1.00 95.31 727 ALA A C 1
ATOM 5781 O O . ALA A 1 727 ? 7.098 24.864 -0.965 1.00 95.31 727 ALA A O 1
ATOM 5782 N N . LEU A 1 728 ? 6.265 26.685 0.075 1.00 96.25 728 LEU A N 1
ATOM 5783 C CA . LEU A 1 728 ? 5.685 26.043 1.258 1.00 96.25 728 LEU A CA 1
ATOM 5784 C C . LEU A 1 728 ? 4.144 26.081 1.263 1.00 96.25 728 LEU A C 1
ATOM 5786 O O . LEU A 1 728 ? 3.535 25.888 2.308 1.00 96.25 728 LEU A O 1
ATOM 5790 N N . ALA A 1 729 ? 3.499 26.417 0.141 1.00 96.62 729 ALA A N 1
ATOM 5791 C CA . ALA A 1 729 ? 2.039 26.513 0.067 1.00 96.62 729 ALA A CA 1
ATOM 5792 C C . ALA A 1 729 ? 1.360 25.174 0.387 1.00 96.62 729 ALA A C 1
ATOM 5794 O O . ALA A 1 729 ? 1.836 24.124 -0.034 1.00 96.62 729 ALA A O 1
ATOM 5795 N N . ILE A 1 730 ? 0.229 25.203 1.085 1.00 97.25 730 ILE A N 1
ATOM 5796 C CA . ILE A 1 730 ? -0.577 24.022 1.411 1.00 97.25 730 ILE A CA 1
ATOM 5797 C C . ILE A 1 730 ? -2.029 24.339 1.015 1.00 97.25 730 ILE A C 1
ATOM 5799 O O . ILE A 1 730 ? -2.807 24.812 1.846 1.00 97.25 730 ILE A O 1
ATOM 5803 N N . PRO A 1 731 ? -2.420 24.107 -0.254 1.00 95.75 731 PRO A N 1
ATOM 5804 C CA . PRO A 1 731 ? -3.766 24.411 -0.752 1.00 95.75 731 PRO A CA 1
ATOM 5805 C C . PRO A 1 731 ? -4.911 23.877 0.121 1.00 95.75 731 PRO A C 1
ATOM 5807 O O . PRO A 1 731 ? -5.911 24.565 0.314 1.00 95.75 731 PRO A O 1
ATOM 5810 N N . GLY A 1 732 ? -4.747 22.696 0.717 1.00 96.44 732 GLY A N 1
ATOM 5811 C CA . GLY A 1 732 ? -5.715 22.122 1.646 1.00 96.44 732 GLY A CA 1
ATOM 5812 C C . GLY A 1 732 ? -5.992 22.963 2.891 1.00 96.44 732 GLY A C 1
ATOM 5813 O O . GLY A 1 732 ? -7.130 23.010 3.358 1.00 96.44 732 GLY A O 1
ATOM 5814 N N . LEU A 1 733 ? -4.998 23.704 3.394 1.00 97.31 733 LEU A N 1
ATOM 5815 C CA . LEU A 1 733 ? -5.209 24.650 4.490 1.00 97.31 733 LEU A CA 1
ATOM 5816 C C . LEU A 1 733 ? -6.022 25.868 4.048 1.00 97.31 733 LEU A C 1
ATOM 5818 O O . LEU A 1 733 ? -6.780 26.390 4.857 1.00 97.31 733 LEU A O 1
ATOM 5822 N N . ARG A 1 734 ? -5.961 26.275 2.772 1.00 96.38 734 ARG A N 1
ATOM 5823 C CA . ARG A 1 734 ? -6.840 27.328 2.223 1.00 96.38 734 ARG A CA 1
ATOM 5824 C C . ARG A 1 734 ? -8.294 26.864 2.227 1.00 96.38 734 ARG A C 1
ATOM 5826 O O . ARG A 1 734 ? -9.167 27.562 2.728 1.00 96.38 734 ARG A O 1
ATOM 5833 N N . HIS A 1 735 ? -8.536 25.641 1.753 1.00 96.44 735 HIS A N 1
ATOM 5834 C CA . HIS A 1 735 ? -9.867 25.029 1.783 1.00 96.44 735 HIS A CA 1
ATOM 5835 C C . HIS A 1 735 ? -10.420 24.906 3.206 1.00 96.44 735 HIS A C 1
ATOM 5837 O O . HIS A 1 735 ? -11.603 25.159 3.437 1.00 96.44 735 HIS A O 1
ATOM 5843 N N . LEU A 1 736 ? -9.565 24.534 4.160 1.00 96.81 736 LEU A N 1
ATOM 5844 C CA . LEU A 1 736 ? -9.930 24.472 5.569 1.00 96.81 736 LEU A CA 1
ATOM 5845 C C . LEU A 1 736 ? -10.204 25.869 6.145 1.00 96.81 736 LEU A C 1
ATOM 5847 O O . LEU A 1 736 ? -11.225 26.051 6.802 1.00 96.81 736 LEU A O 1
ATOM 5851 N N . ALA A 1 737 ? -9.352 26.858 5.865 1.00 96.00 737 ALA A N 1
ATOM 5852 C CA . ALA A 1 737 ? -9.526 28.241 6.308 1.00 96.00 737 ALA A CA 1
ATOM 5853 C C . ALA A 1 737 ? -10.855 28.840 5.832 1.00 96.00 737 ALA A C 1
ATOM 5855 O O . ALA A 1 737 ? -11.542 29.494 6.614 1.00 96.00 737 ALA A O 1
ATOM 5856 N N . ASP A 1 738 ? -11.255 28.555 4.591 1.00 95.69 738 ASP A N 1
ATOM 5857 C CA . ASP A 1 738 ? -12.520 29.028 4.022 1.00 95.69 738 ASP A CA 1
ATOM 5858 C C . ASP A 1 738 ? -13.746 28.459 4.757 1.00 95.69 738 ASP A C 1
ATOM 5860 O O . ASP A 1 738 ? -14.777 29.125 4.878 1.00 95.69 738 ASP A O 1
ATOM 5864 N N . LYS A 1 739 ? -13.664 27.214 5.245 1.00 95.31 739 LYS A N 1
ATOM 5865 C CA . LYS A 1 739 ? -14.786 26.526 5.908 1.00 95.31 739 LYS A CA 1
ATOM 5866 C C . LYS A 1 739 ? -14.801 26.692 7.418 1.00 95.31 739 LYS A C 1
ATOM 5868 O O . LYS A 1 739 ? -15.887 26.749 7.997 1.00 95.31 739 LYS A O 1
ATOM 5873 N N . LEU A 1 740 ? -13.636 26.804 8.048 1.00 94.19 740 LEU A N 1
ATOM 5874 C CA . LEU A 1 740 ? -13.474 26.803 9.499 1.00 94.19 740 LEU A CA 1
ATOM 5875 C C . LEU A 1 740 ? -14.421 27.774 10.238 1.00 94.19 740 LEU A C 1
ATOM 5877 O O . LEU A 1 740 ? -15.053 27.327 11.198 1.00 94.19 740 LEU A O 1
ATOM 5881 N N . PRO A 1 741 ? -14.619 29.040 9.801 1.00 91.62 741 PRO A N 1
ATOM 5882 C CA . PRO A 1 741 ? -15.517 29.968 10.490 1.00 91.62 741 PRO A CA 1
ATOM 5883 C C . PRO A 1 741 ? -16.973 29.493 10.560 1.00 91.62 741 PRO A C 1
ATOM 5885 O O . PRO A 1 741 ? -17.667 29.818 11.516 1.00 91.62 741 PRO A O 1
ATOM 5888 N N . SER A 1 742 ? -17.431 28.724 9.567 1.00 91.38 742 SER A N 1
ATOM 5889 C CA . SER A 1 742 ? -18.814 28.230 9.496 1.00 91.38 742 SER A CA 1
ATOM 5890 C C . SER A 1 742 ? -19.067 26.962 10.315 1.00 91.38 742 SER A C 1
ATOM 5892 O O . SER A 1 742 ? -20.217 26.648 10.603 1.00 91.38 742 SER A O 1
ATOM 5894 N N . LEU A 1 743 ? -18.010 26.233 10.689 1.00 92.44 743 LEU A N 1
ATOM 5895 C CA . LEU A 1 743 ? -18.124 24.925 11.343 1.00 92.44 743 LEU A CA 1
ATOM 5896 C C . LEU A 1 743 ? -18.199 25.020 12.872 1.00 92.44 743 LEU A C 1
ATOM 5898 O O . LEU A 1 743 ? -18.688 24.094 13.517 1.00 92.44 743 LEU A O 1
ATOM 5902 N N . GLY A 1 744 ? -17.682 26.105 13.464 1.00 89.81 744 GLY A N 1
ATOM 5903 C CA . GLY A 1 744 ? -17.614 26.252 14.924 1.00 89.81 744 GLY A CA 1
ATOM 5904 C C . GLY A 1 744 ? -16.781 25.154 15.600 1.00 89.81 744 GLY A C 1
ATOM 5905 O O . GLY A 1 744 ? -17.108 24.713 16.701 1.00 89.81 744 GLY A O 1
ATOM 5906 N N . ALA A 1 745 ? -15.744 24.656 14.918 1.00 94.12 745 ALA A N 1
ATOM 5907 C CA . ALA A 1 745 ? -14.934 23.546 15.403 1.00 94.12 745 ALA A CA 1
ATOM 5908 C C . ALA A 1 745 ? -14.063 23.940 16.605 1.00 94.12 745 ALA A C 1
ATOM 5910 O O . ALA A 1 745 ? -13.418 24.987 16.601 1.00 94.12 745 ALA A O 1
ATOM 5911 N N . GLN A 1 746 ? -14.004 23.064 17.608 1.00 94.19 746 GLN A N 1
ATOM 5912 C CA . GLN A 1 746 ? -13.216 23.269 18.826 1.00 94.19 746 GLN A CA 1
ATOM 5913 C C . GLN A 1 746 ? -11.752 22.860 18.638 1.00 94.19 746 GLN A C 1
ATOM 5915 O O . GLN A 1 746 ? -10.847 23.541 19.117 1.00 94.19 746 GLN A O 1
ATOM 5920 N N . PHE A 1 747 ? -11.514 21.759 17.922 1.00 97.44 747 PHE A N 1
ATOM 5921 C CA . PHE A 1 747 ? -10.178 21.242 17.640 1.00 97.44 747 PHE A CA 1
ATOM 5922 C C . PHE A 1 747 ? -10.141 20.393 16.362 1.00 97.44 747 PHE A C 1
ATOM 5924 O O . PHE A 1 747 ? -11.171 19.943 15.855 1.00 97.44 747 PHE A O 1
ATOM 5931 N N . MET A 1 748 ? -8.927 20.168 15.866 1.00 97.75 748 MET A N 1
ATOM 5932 C CA . MET A 1 748 ? -8.557 19.217 14.824 1.00 97.75 748 MET A CA 1
ATOM 5933 C C . MET A 1 748 ? -7.867 18.004 15.457 1.00 97.75 748 MET A C 1
ATOM 5935 O O . MET A 1 748 ? -6.873 18.162 16.167 1.00 97.75 748 MET A O 1
ATOM 5939 N N . LEU A 1 749 ? -8.356 16.800 15.158 1.00 98.50 749 LEU A N 1
ATOM 5940 C CA . LEU A 1 749 ? -7.625 15.546 15.341 1.00 98.50 749 LEU A CA 1
ATOM 5941 C C . LEU A 1 749 ? -6.861 15.233 14.057 1.00 98.50 749 LEU A C 1
ATOM 5943 O O . LEU A 1 749 ? -7.444 14.754 13.080 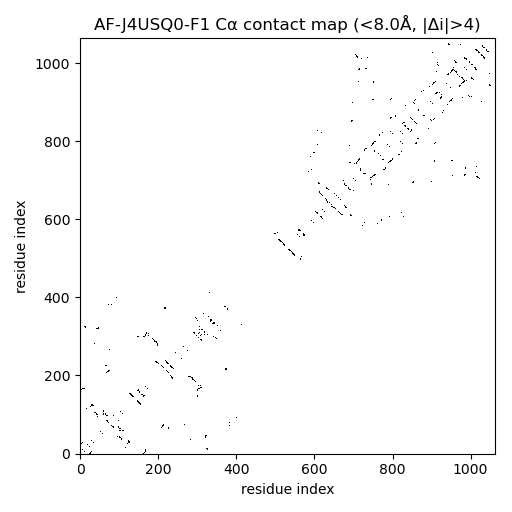1.00 98.50 749 LEU A O 1
ATOM 5947 N N . PHE A 1 750 ? -5.565 15.517 14.065 1.00 98.31 750 PHE A N 1
ATOM 5948 C CA . PHE A 1 750 ? -4.689 15.272 12.933 1.00 98.31 750 PHE A CA 1
ATOM 5949 C C . PHE A 1 750 ? -3.989 13.920 13.093 1.00 98.31 750 PHE A C 1
ATOM 5951 O O . PHE A 1 750 ? -3.190 13.724 14.009 1.00 98.31 750 PHE A O 1
ATOM 5958 N N . LEU A 1 751 ? -4.318 12.971 12.221 1.00 98.19 751 LEU A N 1
ATOM 5959 C CA . LEU A 1 751 ? -4.029 11.547 12.403 1.00 98.19 751 LEU A CA 1
ATOM 5960 C C . LEU A 1 751 ? -2.654 11.124 11.857 1.00 98.19 751 LEU A C 1
ATOM 5962 O O . LEU A 1 751 ? -2.491 9.985 11.446 1.00 98.19 751 LEU A O 1
ATOM 5966 N N . GLY A 1 752 ? -1.689 12.047 11.883 1.00 96.38 752 GLY A N 1
ATOM 5967 C CA . GLY A 1 752 ? -0.304 11.845 11.454 1.00 96.38 752 GLY A CA 1
ATOM 5968 C C . GLY A 1 752 ? -0.018 12.228 10.002 1.00 96.38 752 GLY A C 1
ATOM 5969 O O . GLY A 1 752 ? -0.871 12.819 9.325 1.00 96.38 752 GLY A O 1
ATOM 5970 N N . ASP A 1 753 ? 1.221 11.996 9.572 1.00 96.94 753 ASP A N 1
ATOM 5971 C CA . ASP A 1 753 ? 1.812 12.523 8.340 1.00 96.94 753 ASP A CA 1
ATOM 5972 C C . ASP A 1 753 ? 1.746 14.058 8.253 1.00 96.94 753 ASP A C 1
ATOM 5974 O O . ASP A 1 753 ? 1.391 14.656 7.229 1.00 96.94 753 ASP A O 1
ATOM 5978 N N . PHE A 1 754 ? 2.051 14.741 9.358 1.00 97.19 754 PHE A N 1
ATOM 5979 C CA . PHE A 1 754 ? 2.125 16.203 9.385 1.00 97.19 754 PHE A CA 1
ATOM 5980 C C . PHE A 1 754 ? 3.305 16.722 8.561 1.00 97.19 754 PHE A C 1
ATOM 5982 O O . PHE A 1 754 ? 3.244 17.822 8.014 1.00 97.19 754 PHE A O 1
ATOM 5989 N N . ILE A 1 755 ? 4.363 15.918 8.471 1.00 96.31 755 ILE A N 1
ATOM 5990 C CA . ILE A 1 755 ? 5.494 16.108 7.569 1.00 96.31 755 ILE A CA 1
ATOM 5991 C C . ILE A 1 755 ? 5.703 14.840 6.741 1.00 96.31 755 ILE A C 1
ATOM 5993 O O . ILE A 1 755 ? 5.354 13.749 7.180 1.00 96.31 755 ILE A O 1
ATOM 5997 N N . TYR A 1 756 ? 6.344 14.989 5.582 1.00 94.12 756 TYR A N 1
ATOM 5998 C CA . TYR A 1 756 ? 6.893 13.876 4.808 1.00 94.12 756 TYR A CA 1
ATOM 5999 C C . TYR A 1 756 ? 8.414 13.991 4.778 1.00 94.12 756 TYR A C 1
ATOM 6001 O O . TYR A 1 756 ? 8.960 14.866 4.107 1.00 94.12 756 TYR A O 1
ATOM 6009 N N . ILE A 1 757 ? 9.117 13.121 5.509 1.00 93.19 757 ILE A N 1
ATOM 6010 C CA . ILE A 1 757 ? 10.590 13.149 5.558 1.00 93.19 757 ILE A CA 1
ATOM 6011 C C . ILE A 1 757 ? 11.258 12.526 4.315 1.00 93.19 757 ILE A C 1
ATOM 6013 O O . ILE A 1 757 ? 12.439 12.747 4.043 1.00 93.19 757 ILE A O 1
ATOM 6017 N N . ASP A 1 758 ? 10.531 11.701 3.567 1.00 86.88 758 ASP A N 1
ATOM 6018 C CA . ASP A 1 758 ? 11.055 10.812 2.522 1.00 86.88 758 ASP A CA 1
ATOM 6019 C C . ASP A 1 758 ? 10.415 10.982 1.140 1.00 86.88 758 ASP A C 1
ATOM 6021 O O . ASP A 1 758 ? 11.010 10.557 0.144 1.00 86.88 758 ASP A O 1
ATOM 6025 N N . VAL A 1 759 ? 9.270 11.662 1.047 1.00 84.38 759 VAL A N 1
ATOM 6026 C CA . VAL A 1 759 ? 8.587 11.977 -0.213 1.00 84.38 759 VAL A CA 1
ATOM 6027 C C . VAL A 1 759 ? 8.697 13.477 -0.514 1.00 84.38 759 VAL A C 1
ATOM 6029 O O . VAL A 1 759 ? 8.479 14.296 0.371 1.00 84.38 759 VAL A O 1
ATOM 6032 N N . PRO A 1 760 ? 9.001 13.882 -1.763 1.00 76.56 760 PRO A N 1
ATOM 6033 C CA . PRO A 1 760 ? 9.387 13.048 -2.905 1.00 76.56 760 PRO A CA 1
ATOM 6034 C C . PRO A 1 760 ? 10.838 12.543 -2.841 1.00 76.56 760 PRO A C 1
ATOM 6036 O O . PRO A 1 760 ? 11.238 11.777 -3.710 1.00 76.56 760 PRO A O 1
ATOM 6039 N N . SER A 1 761 ? 11.648 12.985 -1.877 1.00 82.06 761 SER A N 1
ATOM 6040 C CA . SER A 1 761 ? 13.004 12.470 -1.669 1.00 82.06 761 SER A CA 1
ATOM 6041 C C . SER A 1 761 ? 13.448 12.693 -0.228 1.00 82.06 761 SER A C 1
ATOM 6043 O O . SER A 1 761 ? 13.337 13.804 0.284 1.00 82.06 761 SER A O 1
ATOM 6045 N N . ARG A 1 762 ? 14.067 11.678 0.381 1.00 87.25 762 ARG A N 1
ATOM 6046 C CA . ARG A 1 762 ? 14.765 11.812 1.666 1.00 87.25 762 ARG A CA 1
ATOM 6047 C C . ARG A 1 762 ? 16.103 12.525 1.471 1.00 87.25 762 ARG A C 1
ATOM 6049 O O . ARG A 1 762 ? 16.969 12.019 0.758 1.00 87.25 762 ARG A O 1
ATOM 6056 N N . PHE A 1 763 ? 16.287 13.681 2.108 1.00 87.31 763 PHE A N 1
ATOM 6057 C CA . PHE A 1 763 ? 17.542 14.450 2.043 1.00 87.31 763 PHE A CA 1
ATOM 6058 C C . PHE A 1 763 ? 18.480 14.207 3.231 1.00 87.31 763 PHE A C 1
ATOM 6060 O O . PHE A 1 763 ? 19.683 14.438 3.114 1.00 87.31 763 PHE A O 1
ATOM 6067 N N . GLY A 1 764 ? 17.960 13.714 4.356 1.00 87.12 764 GLY A N 1
ATOM 6068 C CA . GLY A 1 764 ? 18.737 13.471 5.566 1.00 87.12 764 GLY A CA 1
ATOM 6069 C C . GLY A 1 764 ? 17.988 12.607 6.578 1.00 87.12 764 GLY A C 1
ATOM 6070 O O . GLY A 1 764 ? 16.815 12.294 6.399 1.00 87.12 764 GLY A O 1
ATOM 6071 N N . LYS A 1 765 ? 18.704 12.198 7.631 1.00 91.88 765 LYS A N 1
ATOM 6072 C CA . LYS A 1 765 ? 18.179 11.418 8.770 1.00 91.88 765 LYS A CA 1
ATOM 6073 C C . LYS A 1 765 ? 18.503 12.071 10.122 1.00 91.88 765 LYS A C 1
ATOM 6075 O O . LYS A 1 765 ? 18.272 11.471 11.167 1.00 91.88 765 LYS A O 1
ATOM 6080 N N . SER A 1 766 ? 19.106 13.261 10.107 1.00 94.12 766 SER A N 1
ATOM 6081 C CA . SER A 1 766 ? 19.469 13.996 11.318 1.00 94.12 766 SER A CA 1
ATOM 6082 C C . SER A 1 766 ? 18.241 14.648 11.942 1.00 94.12 766 SER A C 1
ATOM 6084 O O . SER A 1 766 ? 17.279 14.968 11.250 1.00 94.12 766 SER A O 1
ATOM 6086 N N . ILE A 1 767 ? 18.307 14.915 13.246 1.00 95.38 767 ILE A N 1
ATOM 6087 C CA . ILE A 1 767 ? 17.256 15.642 13.966 1.00 95.38 767 ILE A CA 1
ATOM 6088 C C . ILE A 1 767 ? 16.934 17.003 13.325 1.00 95.38 767 ILE A C 1
ATOM 6090 O O . ILE A 1 767 ? 15.771 17.392 13.245 1.00 95.38 767 ILE A O 1
ATOM 6094 N N . ASP A 1 768 ? 17.952 17.703 12.819 1.00 94.19 768 ASP A N 1
ATOM 6095 C CA . ASP A 1 768 ? 17.793 19.011 12.179 1.00 94.19 768 ASP A CA 1
ATOM 6096 C C . ASP A 1 768 ? 16.997 18.931 10.875 1.00 94.19 768 ASP A C 1
ATOM 6098 O O . ASP A 1 768 ? 16.268 19.866 10.551 1.00 94.19 768 ASP A O 1
ATOM 6102 N N . GLU A 1 769 ? 17.079 17.805 10.160 1.00 94.50 769 GLU A N 1
ATOM 6103 C CA . GLU A 1 769 ? 16.293 17.575 8.949 1.00 94.50 769 GLU A CA 1
ATOM 6104 C C . GLU A 1 769 ? 14.797 17.491 9.277 1.00 94.50 769 GLU A C 1
ATOM 6106 O O . GLU A 1 769 ? 13.993 18.197 8.670 1.00 94.50 769 GLU A O 1
ATOM 6111 N N . TYR A 1 770 ? 14.422 16.700 10.287 1.00 96.38 770 TYR A N 1
ATOM 6112 C CA . TYR A 1 770 ? 13.034 16.619 10.757 1.00 96.38 770 TYR A CA 1
ATOM 6113 C C . TYR A 1 770 ? 12.535 17.974 11.259 1.00 96.38 770 TYR A C 1
ATOM 6115 O O . TYR A 1 770 ? 11.443 18.413 10.902 1.00 96.38 770 TYR A O 1
ATOM 6123 N N . ARG A 1 771 ? 13.348 18.670 12.063 1.00 96.94 771 ARG A N 1
ATOM 6124 C CA . ARG A 1 771 ? 13.017 20.004 12.577 1.00 96.94 771 ARG A CA 1
ATOM 6125 C C . ARG A 1 771 ? 12.758 21.006 11.452 1.00 96.94 771 ARG A C 1
ATOM 6127 O O . ARG A 1 771 ? 11.762 21.719 11.510 1.00 96.94 771 ARG A O 1
ATOM 6134 N N . MET A 1 772 ? 13.595 21.024 10.413 1.00 96.19 772 MET A N 1
ATOM 6135 C CA . MET A 1 772 ? 13.391 21.877 9.237 1.00 96.19 772 MET A CA 1
ATOM 6136 C C . MET A 1 772 ? 12.037 21.599 8.569 1.00 96.19 772 MET A C 1
ATOM 6138 O O . MET A 1 772 ? 11.322 22.548 8.260 1.00 96.19 772 MET A O 1
ATOM 6142 N N . GLN A 1 773 ? 11.648 20.331 8.397 1.00 95.81 773 GLN A N 1
ATOM 6143 C CA . GLN A 1 773 ? 10.350 19.976 7.802 1.00 95.81 773 GLN A CA 1
ATOM 6144 C C . GLN A 1 773 ? 9.169 20.477 8.648 1.00 95.81 773 GLN A C 1
ATOM 6146 O O . GLN A 1 773 ? 8.233 21.066 8.108 1.00 95.81 773 GLN A O 1
ATOM 6151 N N . TYR A 1 774 ? 9.233 20.340 9.979 1.00 97.38 774 TYR A N 1
ATOM 6152 C CA . TYR A 1 774 ? 8.217 20.928 10.862 1.00 97.38 774 TYR A CA 1
ATOM 6153 C C . TYR A 1 774 ? 8.154 22.449 10.706 1.00 97.38 774 TYR A C 1
ATOM 6155 O O . TYR A 1 774 ? 7.072 22.997 10.483 1.00 97.38 774 TYR A O 1
ATOM 6163 N N . ARG A 1 775 ? 9.303 23.138 10.767 1.00 97.19 775 ARG A N 1
ATOM 6164 C CA . ARG A 1 775 ? 9.367 24.596 10.570 1.00 97.19 775 ARG A CA 1
ATOM 6165 C C . ARG A 1 775 ? 8.782 25.005 9.224 1.00 97.19 775 ARG A C 1
ATOM 6167 O O . ARG A 1 775 ? 8.060 25.990 9.174 1.00 97.19 775 ARG A O 1
ATOM 6174 N N . GLN A 1 776 ? 9.029 24.247 8.158 1.00 96.50 776 GLN A N 1
ATOM 6175 C CA . GLN A 1 776 ? 8.501 24.521 6.820 1.00 96.50 776 GLN A CA 1
ATOM 6176 C C . GLN A 1 776 ? 6.974 24.436 6.745 1.00 96.50 776 GLN A C 1
ATOM 6178 O O . GLN A 1 776 ? 6.358 25.298 6.118 1.00 96.50 776 GLN A O 1
ATOM 6183 N N . VAL A 1 777 ? 6.349 23.462 7.412 1.00 96.38 777 VAL A N 1
ATOM 6184 C CA . VAL A 1 777 ? 4.880 23.390 7.479 1.00 96.38 777 VAL A CA 1
ATOM 6185 C C . VAL A 1 777 ? 4.314 24.581 8.259 1.00 96.38 777 VAL A C 1
ATOM 6187 O O . VAL A 1 777 ? 3.399 25.245 7.773 1.00 96.38 777 VAL A O 1
ATOM 6190 N N . TYR A 1 778 ? 4.900 24.925 9.411 1.00 96.56 778 TYR A N 1
ATOM 6191 C CA . TYR A 1 778 ? 4.481 26.092 10.203 1.00 96.56 778 TYR A CA 1
ATOM 6192 C C . TYR A 1 778 ? 4.764 27.437 9.522 1.00 96.56 778 TYR A C 1
ATOM 6194 O O . TYR A 1 778 ? 4.046 28.408 9.751 1.00 96.56 778 TYR A O 1
ATOM 6202 N N . ALA A 1 779 ? 5.784 27.494 8.665 1.00 96.44 779 ALA A N 1
ATOM 6203 C CA . ALA A 1 779 ? 6.136 28.654 7.852 1.00 96.44 779 ALA A CA 1
ATOM 6204 C C . ALA A 1 779 ? 5.303 28.786 6.578 1.00 96.44 779 ALA A C 1
ATOM 6206 O O . ALA A 1 779 ? 5.493 29.735 5.811 1.00 96.44 779 ALA A O 1
ATOM 6207 N N . SER A 1 780 ? 4.395 27.843 6.324 1.00 96.88 780 SER A N 1
ATOM 6208 C CA . SER A 1 780 ? 3.463 27.967 5.219 1.00 96.88 780 SER A CA 1
ATOM 6209 C C . SER A 1 780 ? 2.646 29.256 5.365 1.00 96.88 780 SER A C 1
ATOM 6211 O O . SER A 1 780 ? 2.078 29.499 6.434 1.00 96.88 780 SER A O 1
ATOM 6213 N N . PRO A 1 781 ? 2.499 30.065 4.299 1.00 95.06 781 PRO A N 1
ATOM 6214 C CA . PRO A 1 781 ? 1.606 31.223 4.335 1.00 95.06 781 PRO A CA 1
ATOM 6215 C C . PRO A 1 781 ? 0.143 30.823 4.585 1.00 95.06 781 PRO A C 1
ATOM 6217 O O . PRO A 1 781 ? -0.651 31.642 5.039 1.00 95.06 781 PRO A O 1
ATOM 6220 N N . ASP A 1 782 ? -0.203 29.559 4.327 1.00 96.19 782 ASP A N 1
ATOM 6221 C CA . ASP A 1 782 ? -1.549 29.021 4.497 1.00 96.19 782 ASP A CA 1
ATOM 6222 C C . ASP A 1 782 ? -1.801 28.501 5.929 1.00 96.19 782 ASP A C 1
ATOM 6224 O O . ASP A 1 782 ? -2.936 28.172 6.269 1.00 96.19 782 ASP A O 1
ATOM 6228 N N . TRP A 1 783 ? -0.774 28.452 6.793 1.00 94.69 783 TRP A N 1
ATOM 6229 C CA . TRP A 1 783 ? -0.904 27.981 8.177 1.00 94.69 783 TRP A CA 1
ATOM 6230 C C . TRP A 1 783 ? -1.653 28.968 9.071 1.00 94.69 783 TRP A C 1
ATOM 6232 O O . TRP A 1 783 ? -2.596 28.579 9.758 1.00 94.69 783 TRP A O 1
ATOM 6242 N N . ALA A 1 784 ? -1.255 30.244 9.066 1.00 88.44 784 ALA A N 1
ATOM 6243 C CA . ALA A 1 784 ? -1.754 31.242 10.016 1.00 88.44 784 ALA A CA 1
ATOM 6244 C C . ALA A 1 784 ? -3.296 31.356 10.076 1.00 88.44 784 ALA A C 1
ATOM 6246 O O . ALA A 1 784 ? -3.825 31.350 11.190 1.00 88.44 784 ALA A O 1
ATOM 6247 N N . PRO A 1 785 ? -4.044 31.359 8.947 1.00 88.69 785 PRO A N 1
ATOM 6248 C CA . PRO A 1 785 ? -5.509 31.431 8.972 1.00 88.69 785 PRO A CA 1
ATOM 6249 C C . PRO A 1 785 ? -6.194 30.314 9.776 1.00 88.69 785 PRO A C 1
ATOM 6251 O O . PRO A 1 785 ? -7.279 30.528 10.322 1.00 88.69 785 PRO A O 1
ATOM 6254 N N . VAL A 1 786 ? -5.562 29.139 9.869 1.00 91.94 786 VAL A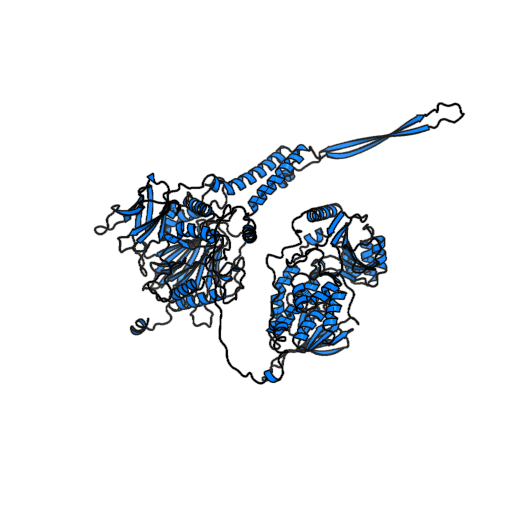 N 1
ATOM 6255 C CA . VAL A 1 786 ? -6.102 27.957 10.554 1.00 91.94 786 VAL A CA 1
ATOM 6256 C C . VAL A 1 786 ? -5.416 27.730 11.902 1.00 91.94 786 VAL A C 1
ATOM 6258 O O . VAL A 1 786 ? -6.080 27.630 12.930 1.00 91.94 786 VAL A O 1
ATOM 6261 N N . GLY A 1 787 ? -4.085 27.652 11.920 1.00 86.94 787 GLY A N 1
ATOM 6262 C CA . GLY A 1 787 ? -3.290 27.217 13.070 1.00 86.94 787 GLY A CA 1
ATOM 6263 C C . GLY A 1 787 ? -3.292 28.165 14.270 1.00 86.94 787 GLY A C 1
ATOM 6264 O O . GLY A 1 787 ? -3.085 27.713 15.394 1.00 86.94 787 GLY A O 1
ATOM 6265 N N . GLN A 1 788 ? -3.561 29.457 14.056 1.00 85.94 788 GLN A N 1
ATOM 6266 C CA . GLN A 1 788 ? -3.709 30.440 15.141 1.00 85.94 788 GLN A CA 1
ATOM 6267 C C . GLN A 1 788 ? -5.108 30.416 15.779 1.00 85.94 788 GLN A C 1
ATOM 6269 O O . GLN A 1 788 ? -5.305 30.966 16.860 1.00 85.94 788 GLN A O 1
ATOM 6274 N N . ASN A 1 789 ? -6.087 29.791 15.113 1.00 90.06 789 ASN A N 1
ATOM 6275 C CA . ASN A 1 789 ? -7.506 29.886 15.471 1.00 90.06 789 ASN A CA 1
ATOM 6276 C C . ASN A 1 789 ? -8.174 28.535 15.764 1.00 90.06 789 ASN A C 1
ATOM 6278 O O . ASN A 1 789 ? -9.368 28.487 16.058 1.00 90.06 789 ASN A O 1
ATOM 6282 N N . LEU A 1 790 ? -7.428 27.438 15.649 1.00 95.06 790 LEU A N 1
ATOM 6283 C CA . LEU A 1 790 ? -7.906 26.080 15.860 1.00 95.06 790 LEU A CA 1
ATOM 6284 C C . LEU A 1 790 ? -6.905 25.334 16.736 1.00 95.06 790 LEU A C 1
ATOM 6286 O O . LEU A 1 790 ? -5.705 25.404 16.494 1.00 95.06 790 LEU A O 1
ATOM 6290 N N . SER A 1 791 ? -7.396 24.615 17.744 1.00 96.88 791 SER A N 1
ATOM 6291 C CA . SER A 1 791 ? -6.587 23.672 18.520 1.00 96.88 791 SER A CA 1
ATOM 6292 C C . SER A 1 791 ? -6.230 22.460 17.659 1.00 96.88 791 SER A C 1
ATOM 6294 O O . SER A 1 791 ? -7.099 21.917 16.981 1.00 96.88 791 SER A O 1
ATOM 6296 N N . TRP A 1 792 ? -4.973 22.017 17.686 1.00 97.50 792 TRP A N 1
ATOM 6297 C CA . TRP A 1 792 ? -4.527 20.826 16.961 1.00 97.50 792 TRP A CA 1
ATOM 6298 C C . TRP A 1 792 ? -4.036 19.758 17.928 1.00 97.50 792 TRP A C 1
ATOM 6300 O O . TRP A 1 792 ? -3.168 20.015 18.761 1.00 97.50 792 TRP A O 1
ATOM 6310 N N . ILE A 1 793 ? -4.541 18.541 17.779 1.00 98.19 793 ILE A N 1
ATOM 6311 C CA . ILE A 1 793 ? -4.143 17.370 18.556 1.00 98.19 793 ILE A CA 1
ATOM 6312 C C . ILE A 1 793 ? -3.667 16.304 17.572 1.00 98.19 793 ILE A C 1
ATOM 6314 O O . ILE A 1 793 ? -4.358 16.019 16.596 1.00 98.19 793 ILE A O 1
ATOM 6318 N N . HIS A 1 794 ? -2.496 15.725 17.827 1.00 97.75 794 HIS A N 1
ATOM 6319 C CA . HIS A 1 794 ? -1.813 14.874 16.853 1.00 97.75 794 HIS A CA 1
ATOM 6320 C C . HIS A 1 794 ? -1.683 13.427 17.312 1.00 97.75 794 HIS A C 1
ATOM 6322 O O . HIS A 1 794 ? -1.480 13.156 18.496 1.00 97.75 794 HIS A O 1
ATOM 6328 N N . VAL A 1 795 ? -1.717 12.524 16.341 1.00 96.00 795 VAL A N 1
ATOM 6329 C CA . VAL A 1 795 ? -1.255 11.138 16.449 1.00 96.00 795 VAL A CA 1
ATOM 6330 C C . VAL A 1 795 ? 0.052 10.991 15.655 1.00 96.00 795 VAL A C 1
ATOM 6332 O O . VAL A 1 795 ? 0.320 11.796 14.764 1.00 96.00 795 VAL A O 1
ATOM 6335 N N . LEU A 1 796 ? 0.898 10.033 16.036 1.00 95.44 796 LEU A N 1
ATOM 6336 C CA . LEU A 1 796 ? 2.129 9.688 15.320 1.00 95.44 796 LEU A CA 1
ATOM 6337 C C . LEU A 1 796 ? 1.813 8.736 14.161 1.00 95.44 796 LEU A C 1
ATOM 6339 O O . LEU A 1 796 ? 1.114 7.746 14.382 1.00 95.44 796 LEU A O 1
ATOM 6343 N N . ASP A 1 797 ? 2.362 9.001 12.976 1.00 96.00 797 ASP A N 1
ATOM 6344 C CA . ASP A 1 797 ? 2.333 8.076 11.842 1.00 96.00 797 ASP A CA 1
ATOM 6345 C C . ASP A 1 797 ? 3.743 7.849 11.274 1.00 96.00 797 ASP A C 1
ATOM 6347 O O . ASP A 1 797 ? 4.752 8.197 11.899 1.00 96.00 797 ASP A O 1
ATOM 6351 N N . ASP A 1 798 ? 3.844 7.130 10.164 1.00 90.50 798 ASP A N 1
ATOM 6352 C CA . ASP A 1 798 ? 5.110 6.672 9.618 1.00 90.50 798 ASP A CA 1
ATOM 6353 C C . ASP A 1 798 ? 5.895 7.770 8.914 1.00 90.50 798 ASP A C 1
ATOM 6355 O O . ASP A 1 798 ? 7.106 7.794 9.102 1.00 90.50 798 ASP A O 1
ATOM 6359 N N . HIS A 1 799 ? 5.301 8.708 8.173 1.00 93.88 799 HIS A N 1
ATOM 6360 C CA . HIS A 1 799 ? 6.099 9.728 7.477 1.00 93.88 799 HIS A CA 1
ATOM 6361 C C . HIS A 1 799 ? 6.742 10.776 8.402 1.00 93.88 799 HIS A C 1
ATOM 6363 O O . HIS A 1 799 ? 7.676 11.479 7.988 1.00 93.88 799 HIS A O 1
ATOM 6369 N N . GLU A 1 800 ? 6.358 10.816 9.682 1.00 94.81 800 GLU A N 1
ATOM 6370 C CA . GLU A 1 800 ? 7.146 11.466 10.730 1.00 94.81 800 GLU A CA 1
ATOM 6371 C C . GLU A 1 800 ? 8.484 10.764 11.027 1.00 94.81 800 GLU A C 1
ATOM 6373 O O . GLU A 1 800 ? 9.358 11.392 11.621 1.00 94.81 800 GLU A O 1
ATOM 6378 N N . ILE A 1 801 ? 8.658 9.498 10.622 1.00 93.88 801 ILE A N 1
ATOM 6379 C CA . ILE A 1 801 ? 9.823 8.632 10.880 1.00 93.88 801 ILE A CA 1
ATOM 6380 C C . ILE A 1 801 ? 10.436 8.100 9.567 1.00 93.88 801 ILE A C 1
ATOM 6382 O O . ILE A 1 801 ? 11.583 8.382 9.214 1.00 93.88 801 ILE A O 1
ATOM 6386 N N . SER A 1 802 ? 9.701 7.254 8.857 1.00 89.94 802 SER A N 1
ATOM 6387 C CA . SER A 1 802 ? 9.986 6.675 7.548 1.00 89.94 802 SER A CA 1
ATOM 6388 C C . SER A 1 802 ? 8.764 5.894 7.076 1.00 89.94 802 SER A C 1
ATOM 6390 O O . SER A 1 802 ? 8.201 5.163 7.879 1.00 89.94 802 SER A O 1
ATOM 6392 N N . ASN A 1 803 ? 8.449 5.950 5.785 1.00 88.94 803 ASN A N 1
ATOM 6393 C CA . ASN A 1 803 ? 7.372 5.196 5.141 1.00 88.94 803 ASN A CA 1
ATOM 6394 C C . ASN A 1 803 ? 7.318 3.721 5.604 1.00 88.94 803 ASN A C 1
ATOM 6396 O O . ASN A 1 803 ? 8.353 3.046 5.668 1.00 88.94 803 ASN A O 1
ATOM 6400 N N . ASP A 1 804 ? 6.117 3.244 5.937 1.00 85.31 804 ASP A N 1
ATOM 6401 C CA . ASP A 1 804 ? 5.776 1.924 6.476 1.00 85.31 804 ASP A CA 1
ATOM 6402 C C . ASP A 1 804 ? 6.554 1.521 7.764 1.00 85.31 804 ASP A C 1
ATOM 6404 O O . ASP A 1 804 ? 6.807 0.336 8.004 1.00 85.31 804 ASP A O 1
ATOM 6408 N N . TRP A 1 805 ? 6.940 2.466 8.640 1.00 90.88 805 TRP A N 1
ATOM 6409 C CA . TRP A 1 805 ? 7.807 2.214 9.816 1.00 90.88 805 TRP A CA 1
ATOM 6410 C C . TRP A 1 805 ? 7.332 1.085 10.753 1.00 90.88 805 TRP A C 1
ATOM 6412 O O . TRP A 1 805 ? 6.355 1.242 11.481 1.00 90.88 805 TRP A O 1
ATOM 6422 N N . ASP A 1 806 ? 8.028 -0.054 10.801 1.00 88.62 806 ASP A N 1
ATOM 6423 C CA . ASP A 1 806 ? 7.654 -1.243 11.596 1.00 88.62 806 ASP A CA 1
ATOM 6424 C C . ASP A 1 806 ? 8.782 -1.759 12.515 1.00 88.62 806 ASP A C 1
ATOM 6426 O O . ASP A 1 806 ? 8.769 -2.902 12.982 1.00 88.62 806 ASP A O 1
ATOM 6430 N N . ALA A 1 807 ? 9.784 -0.910 12.766 1.00 88.44 807 ALA A N 1
ATOM 6431 C CA . ALA A 1 807 ? 11.027 -1.274 13.442 1.00 88.44 807 ALA A CA 1
ATOM 6432 C C . ALA A 1 807 ? 11.101 -0.791 14.904 1.00 88.44 807 ALA A C 1
ATOM 6434 O O . ALA A 1 807 ? 12.200 -0.667 15.460 1.00 88.44 807 ALA A O 1
ATOM 6435 N N . ASN A 1 808 ? 9.944 -0.555 15.537 1.00 87.75 808 ASN A N 1
ATOM 6436 C CA . ASN A 1 808 ? 9.824 -0.132 16.937 1.00 87.75 808 ASN A CA 1
ATOM 6437 C C . ASN A 1 808 ? 10.714 1.108 17.205 1.00 87.75 808 ASN A C 1
ATOM 6439 O O . ASN A 1 808 ? 10.808 1.991 16.355 1.00 87.75 808 ASN A O 1
ATOM 6443 N N . ASN A 1 809 ? 11.431 1.167 18.327 1.00 86.62 809 ASN A N 1
ATOM 6444 C CA . ASN A 1 809 ? 12.243 2.322 18.720 1.00 86.62 809 ASN A CA 1
ATOM 6445 C C . ASN A 1 809 ? 13.685 2.325 18.154 1.00 86.62 809 ASN A C 1
ATOM 6447 O O . ASN A 1 809 ? 14.581 2.914 18.767 1.00 86.62 809 ASN A O 1
ATOM 6451 N N . SER A 1 810 ? 13.944 1.635 17.036 1.00 86.44 810 SER A N 1
ATOM 6452 C CA . SER A 1 810 ? 15.295 1.452 16.468 1.00 86.44 810 SER A CA 1
ATOM 6453 C C . SER A 1 810 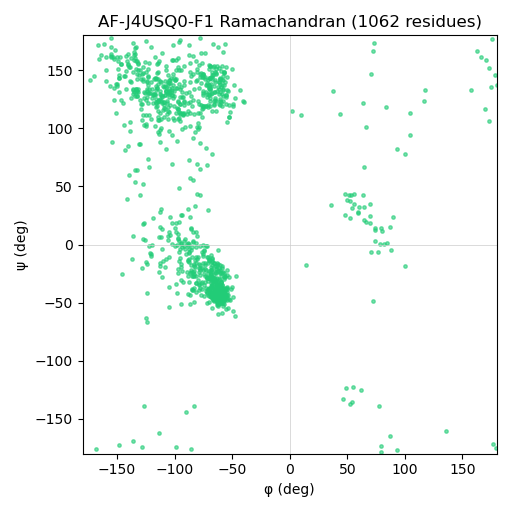? 15.656 2.461 15.360 1.00 86.44 810 SER A C 1
ATOM 6455 O O . SER A 1 810 ? 14.834 3.273 14.948 1.00 86.44 810 SER A O 1
ATOM 6457 N N . GLY A 1 811 ? 16.904 2.442 14.874 1.00 88.88 811 GLY A N 1
ATOM 6458 C CA . GLY A 1 811 ? 17.343 3.232 13.714 1.00 88.88 811 GLY A CA 1
ATOM 6459 C C . GLY A 1 811 ? 17.075 4.738 13.843 1.00 88.88 811 GLY A C 1
ATOM 6460 O O . GLY A 1 811 ? 17.532 5.387 14.783 1.00 88.88 811 GLY A O 1
ATOM 6461 N N . VAL A 1 812 ? 16.323 5.299 12.888 1.00 91.69 812 VAL A N 1
ATOM 6462 C CA . VAL A 1 812 ? 15.995 6.738 12.822 1.00 91.69 812 VAL A CA 1
ATOM 6463 C C . VAL A 1 812 ? 14.938 7.193 13.830 1.00 91.69 812 VAL A C 1
ATOM 6465 O O . VAL A 1 812 ? 14.734 8.397 13.974 1.00 91.69 812 VAL A O 1
ATOM 6468 N N . TYR A 1 813 ? 14.292 6.269 14.548 1.00 93.25 813 TYR A N 1
ATOM 6469 C CA . TYR A 1 813 ? 13.155 6.564 15.420 1.00 93.25 813 TYR A CA 1
ATOM 6470 C C . TYR A 1 813 ? 13.439 7.681 16.429 1.00 93.25 813 TYR A C 1
ATOM 6472 O O . TYR A 1 813 ? 12.656 8.615 16.552 1.00 93.25 813 TYR A O 1
ATOM 6480 N N . GLN A 1 814 ? 14.582 7.644 17.121 1.00 92.06 814 GLN A N 1
ATOM 6481 C CA . GLN A 1 814 ? 14.902 8.666 18.128 1.00 92.06 814 GLN A CA 1
ATOM 6482 C C . GLN A 1 814 ? 15.068 10.061 17.506 1.00 92.06 814 GLN A C 1
ATOM 6484 O O . GLN A 1 814 ? 14.585 11.047 18.060 1.00 92.06 814 GLN A O 1
ATOM 6489 N N . ALA A 1 815 ? 15.696 10.140 16.328 1.00 93.50 815 ALA A N 1
ATOM 6490 C CA . ALA A 1 815 ? 15.878 11.396 15.604 1.00 93.50 815 ALA A CA 1
ATOM 6491 C C . ALA A 1 815 ? 14.557 11.967 15.057 1.00 93.50 815 ALA A C 1
ATOM 6493 O O . ALA A 1 815 ? 14.464 13.177 14.872 1.00 93.50 815 ALA A O 1
ATOM 6494 N N . ALA A 1 816 ? 13.559 11.109 14.828 1.00 94.75 816 ALA A N 1
ATOM 6495 C CA . ALA A 1 816 ? 12.231 11.448 14.324 1.00 94.75 816 ALA A CA 1
ATOM 6496 C C . ALA A 1 816 ? 11.240 11.838 15.437 1.00 94.75 816 ALA A C 1
ATOM 6498 O O . ALA A 1 816 ? 10.614 12.903 15.407 1.00 94.75 816 ALA A O 1
ATOM 6499 N N . VAL A 1 817 ? 11.126 10.989 16.462 1.00 94.38 817 VAL A N 1
ATOM 6500 C CA . VAL A 1 817 ? 10.117 11.123 17.519 1.00 94.38 817 VAL A CA 1
ATOM 6501 C C . VAL A 1 817 ? 10.442 12.254 18.485 1.00 94.38 817 VAL A C 1
ATOM 6503 O O . VAL A 1 817 ? 9.522 12.868 19.020 1.00 94.38 817 VAL A O 1
ATOM 6506 N N . GLN A 1 818 ? 11.716 12.614 18.673 1.00 94.25 818 GLN A N 1
ATOM 6507 C CA . GLN A 1 818 ? 12.063 13.780 19.489 1.00 94.25 818 GLN A CA 1
ATOM 6508 C C . GLN A 1 818 ? 11.501 15.092 18.891 1.00 94.25 818 GLN A C 1
ATOM 6510 O O . GLN A 1 818 ? 10.784 15.793 19.607 1.00 94.25 818 GLN A O 1
ATOM 6515 N N . PRO A 1 819 ? 11.742 15.447 17.611 1.00 96.44 819 PRO A N 1
ATOM 6516 C CA . PRO A 1 819 ? 11.063 16.567 16.956 1.00 96.44 819 PRO A CA 1
ATOM 6517 C C . PRO A 1 819 ? 9.538 16.482 17.006 1.00 96.44 819 PRO A C 1
ATOM 6519 O O . PRO A 1 819 ? 8.902 17.484 17.327 1.00 96.44 819 PRO A O 1
ATOM 6522 N N . TRP A 1 820 ? 8.944 15.309 16.762 1.00 97.00 820 TRP A N 1
ATOM 6523 C CA . TRP A 1 820 ? 7.491 15.142 16.884 1.00 97.00 820 TRP A CA 1
ATOM 6524 C C . TRP A 1 820 ? 6.993 15.436 18.309 1.00 97.00 820 TRP A C 1
ATOM 6526 O O . TRP A 1 820 ? 6.009 16.154 18.487 1.00 97.00 820 TRP A O 1
ATOM 6536 N N . ALA A 1 821 ? 7.700 14.976 19.344 1.00 95.69 821 ALA A N 1
ATOM 6537 C CA . ALA A 1 821 ? 7.369 15.281 20.734 1.00 95.69 821 ALA A CA 1
ATOM 6538 C C . ALA A 1 821 ? 7.425 16.788 21.013 1.00 95.69 821 ALA A C 1
ATOM 6540 O O . ALA A 1 821 ? 6.482 17.354 21.568 1.00 95.69 821 ALA A O 1
ATOM 6541 N N . THR A 1 822 ? 8.498 17.442 20.569 1.00 95.88 822 THR A N 1
ATOM 6542 C CA . THR A 1 822 ? 8.711 18.886 20.710 1.00 95.88 822 THR A CA 1
ATOM 6543 C C . THR A 1 822 ? 7.617 19.704 20.023 1.00 95.88 822 THR A C 1
ATOM 6545 O O . THR A 1 822 ? 7.032 20.588 20.644 1.00 95.88 822 THR A O 1
ATOM 6548 N N . TYR A 1 823 ? 7.318 19.400 18.759 1.00 97.00 823 TYR A N 1
ATOM 6549 C CA . TYR A 1 823 ? 6.395 20.189 17.945 1.00 97.00 823 TYR A CA 1
ATOM 6550 C C . TYR A 1 823 ? 4.926 19.830 18.144 1.00 97.00 823 TYR A C 1
ATOM 6552 O O . TYR A 1 823 ? 4.070 20.684 17.916 1.00 97.00 823 TYR A O 1
ATOM 6560 N N . GLN A 1 824 ? 4.625 18.593 18.542 1.00 96.06 824 GLN A N 1
ATOM 6561 C CA . GLN A 1 824 ? 3.267 18.053 18.575 1.00 96.06 824 GLN A CA 1
ATOM 6562 C C . GLN A 1 824 ? 2.892 17.508 19.950 1.00 96.06 824 GLN A C 1
ATOM 6564 O O . GLN A 1 824 ? 1.989 18.036 20.605 1.00 96.06 824 GLN A O 1
ATOM 6569 N N . ALA A 1 825 ? 3.599 16.473 20.396 1.00 95.56 825 ALA A N 1
ATOM 6570 C CA . ALA A 1 825 ? 3.123 15.578 21.443 1.00 95.56 825 ALA A CA 1
ATOM 6571 C C . ALA A 1 825 ? 3.167 16.168 22.863 1.00 95.56 825 ALA A C 1
ATOM 6573 O O . ALA A 1 825 ? 2.381 15.778 23.726 1.00 95.56 825 ALA A O 1
ATOM 6574 N N . ASN A 1 826 ? 4.041 17.136 23.136 1.00 95.25 826 ASN A N 1
ATOM 6575 C CA . ASN A 1 826 ? 4.135 17.732 24.472 1.00 95.25 826 ASN A CA 1
ATOM 6576 C C . ASN A 1 826 ? 2.963 18.675 24.803 1.00 95.25 826 ASN A C 1
ATOM 6578 O O . ASN A 1 826 ? 2.661 18.898 25.977 1.00 95.25 826 ASN A O 1
ATOM 6582 N N . VAL A 1 827 ? 2.267 19.193 23.785 1.00 96.06 827 VAL A N 1
ATOM 6583 C CA . VAL A 1 827 ? 1.042 19.995 23.955 1.00 96.06 827 VAL A CA 1
ATOM 6584 C C . VAL A 1 827 ? -0.234 19.219 23.629 1.00 96.06 827 VAL A C 1
ATOM 6586 O O . VAL A 1 827 ? -1.317 19.800 23.627 1.00 96.06 827 VAL A O 1
ATOM 6589 N N . ASN A 1 828 ? -0.132 17.908 23.404 1.00 97.19 828 ASN A N 1
ATOM 6590 C CA . ASN A 1 828 ? -1.288 17.023 23.307 1.00 97.19 828 ASN A CA 1
ATOM 6591 C C . ASN A 1 828 ? -2.034 16.901 24.661 1.00 97.19 828 ASN A C 1
ATOM 6593 O O . ASN A 1 828 ? -1.583 17.413 25.705 1.00 97.19 828 ASN A O 1
ATOM 6597 N N . PRO A 1 829 ? -3.205 16.233 24.657 1.00 97.00 829 PRO A N 1
ATOM 6598 C CA . PRO A 1 829 ? -3.931 15.891 25.870 1.00 97.00 829 PRO A CA 1
ATOM 6599 C C . PRO A 1 829 ? -3.091 15.071 26.863 1.00 97.00 829 PRO A C 1
ATOM 6601 O O . PRO A 1 829 ? -1.976 14.648 26.559 1.00 97.00 829 PRO A O 1
ATOM 6604 N N . PRO A 1 830 ? -3.607 14.826 28.076 1.00 95.44 830 PRO A N 1
ATOM 6605 C CA . PRO A 1 830 ? -2.966 13.921 29.017 1.00 95.44 830 PRO A CA 1
ATOM 6606 C C . PRO A 1 830 ? -2.706 12.528 28.424 1.00 95.44 830 PRO A C 1
ATOM 6608 O O . PRO A 1 830 ? -3.511 11.997 27.652 1.00 95.44 830 PRO A O 1
ATOM 6611 N N . LYS A 1 831 ? -1.581 11.920 28.815 1.00 96.06 831 LYS A N 1
ATOM 6612 C CA . LYS A 1 831 ? -1.265 10.527 28.471 1.00 96.06 831 LYS A CA 1
ATOM 6613 C C . LYS A 1 831 ? -2.345 9.590 29.003 1.00 96.06 831 LYS A C 1
ATOM 6615 O O . LYS A 1 831 ? -3.007 9.904 29.997 1.00 96.06 831 LYS A O 1
ATOM 6620 N N . ALA A 1 832 ? -2.509 8.441 28.354 1.00 95.06 832 ALA A N 1
ATOM 6621 C CA . ALA A 1 832 ? -3.500 7.465 28.782 1.00 95.06 832 ALA A CA 1
ATOM 6622 C C . ALA A 1 832 ? -3.296 7.015 30.236 1.00 95.06 832 ALA A C 1
ATOM 6624 O O . ALA A 1 832 ? -2.177 6.971 30.759 1.00 95.06 832 ALA A O 1
ATOM 6625 N N . LEU A 1 833 ? -4.409 6.698 30.896 1.00 94.44 833 LEU A N 1
ATOM 6626 C CA . LEU A 1 833 ? -4.382 6.107 32.226 1.00 94.44 833 LEU A CA 1
ATOM 6627 C C . LEU A 1 833 ? -3.895 4.668 32.128 1.00 94.44 833 LEU A C 1
ATOM 6629 O O . LEU A 1 833 ? -4.333 3.933 31.247 1.00 94.44 833 LEU A O 1
ATOM 6633 N N . ARG A 1 834 ? -3.049 4.277 33.079 1.00 96.06 834 ARG A N 1
ATOM 6634 C CA . ARG A 1 834 ? -2.636 2.889 33.246 1.00 96.06 834 ARG A CA 1
ATOM 6635 C C . ARG A 1 834 ? -3.848 2.030 33.607 1.00 96.06 834 ARG A C 1
ATOM 6637 O O . ARG A 1 834 ? -4.568 2.358 34.553 1.00 96.06 834 ARG A O 1
ATOM 6644 N N . ALA A 1 835 ? -4.018 0.904 32.925 1.00 94.38 835 ALA A N 1
ATOM 6645 C CA . ALA A 1 835 ? -5.023 -0.102 33.226 1.00 94.38 835 ALA A CA 1
ATOM 6646 C C . ALA A 1 835 ? -5.035 -0.472 34.721 1.00 94.38 835 ALA A C 1
ATOM 6648 O O . ALA A 1 835 ? -3.999 -0.578 35.381 1.00 94.38 835 ALA A O 1
ATOM 6649 N N . GLY A 1 836 ? -6.239 -0.591 35.286 1.00 90.06 836 GLY A N 1
ATOM 6650 C CA . GLY A 1 836 ? -6.435 -0.798 36.724 1.00 90.06 836 GLY A CA 1
ATOM 6651 C C . GLY A 1 836 ? -6.197 0.442 37.601 1.00 90.06 836 GLY A C 1
ATOM 6652 O O . GLY A 1 836 ? -6.308 0.344 38.821 1.00 90.06 836 GLY A O 1
ATOM 6653 N N . SER A 1 837 ? -5.891 1.612 37.025 1.00 90.25 837 SER A N 1
ATOM 6654 C CA . SER A 1 837 ? -5.805 2.884 37.749 1.00 90.25 837 SER A CA 1
ATOM 6655 C C . SER A 1 837 ? -6.831 3.902 37.257 1.00 90.25 837 SER A C 1
ATOM 6657 O O . SER A 1 837 ? -7.066 4.054 36.063 1.00 90.25 837 SER A O 1
ATOM 6659 N N . ASN A 1 838 ? -7.386 4.670 38.196 1.00 83.56 838 ASN A N 1
ATOM 6660 C CA . ASN A 1 838 ? -8.326 5.756 37.906 1.00 83.56 838 ASN A CA 1
ATOM 6661 C C . ASN A 1 838 ? -7.656 7.138 37.817 1.00 83.56 838 ASN A C 1
ATOM 6663 O O . ASN A 1 838 ? -8.331 8.124 37.530 1.00 83.56 838 ASN A O 1
ATOM 6667 N N . SER A 1 839 ? -6.350 7.235 38.083 1.00 87.75 839 SER A N 1
ATOM 6668 C CA . SER A 1 839 ? -5.639 8.522 38.141 1.00 87.75 839 SER A CA 1
ATOM 6669 C C . SER A 1 839 ? -4.193 8.477 37.652 1.00 87.75 839 SER A C 1
ATOM 6671 O O . SER A 1 839 ? -3.675 9.503 37.214 1.00 87.75 839 SER A O 1
ATOM 6673 N N . ALA A 1 840 ? -3.525 7.320 37.701 1.00 93.19 840 ALA A N 1
ATOM 6674 C CA . ALA A 1 840 ? -2.132 7.217 37.289 1.00 93.19 840 ALA A CA 1
ATOM 6675 C C . ALA A 1 840 ? -2.016 7.161 35.761 1.00 93.19 840 ALA A C 1
ATOM 6677 O O . ALA A 1 840 ? -2.530 6.244 35.121 1.00 93.19 840 ALA A O 1
ATOM 6678 N N . GLN A 1 841 ? -1.296 8.123 35.188 1.00 94.44 841 GLN A N 1
ATOM 6679 C CA . GLN A 1 841 ? -0.937 8.128 33.771 1.00 94.44 841 GLN A CA 1
ATOM 6680 C C . GLN A 1 841 ? 0.212 7.156 33.488 1.00 94.44 841 GLN A C 1
ATOM 6682 O O . GLN A 1 841 ? 1.113 6.977 34.317 1.00 94.44 841 GLN A O 1
ATOM 6687 N N . ARG A 1 842 ? 0.202 6.559 32.296 1.00 93.88 842 ARG A N 1
ATOM 6688 C CA . ARG A 1 842 ? 1.268 5.694 31.794 1.00 93.88 842 ARG A CA 1
ATOM 6689 C C . ARG A 1 842 ? 2.527 6.520 31.511 1.00 93.88 842 ARG A C 1
ATOM 6691 O O . ARG A 1 842 ? 2.523 7.452 30.704 1.00 93.88 842 ARG A O 1
ATOM 6698 N N . GLN A 1 843 ? 3.618 6.190 32.197 1.00 91.56 843 GLN A N 1
ATOM 6699 C CA . GLN A 1 843 ? 4.914 6.836 31.979 1.00 91.56 843 GLN A CA 1
ATOM 6700 C C . GLN A 1 843 ? 5.480 6.432 30.617 1.00 91.56 843 GLN A C 1
ATOM 6702 O O . GLN A 1 843 ? 5.295 5.303 30.185 1.00 91.56 843 GLN A O 1
ATOM 6707 N N . GLY A 1 844 ? 6.142 7.360 29.925 1.00 86.06 844 GLY A N 1
ATOM 6708 C CA . GLY A 1 844 ? 6.729 7.087 28.606 1.00 86.06 844 GLY A CA 1
ATOM 6709 C C . GLY A 1 844 ? 5.735 6.891 27.451 1.00 86.06 844 GLY A C 1
ATOM 6710 O O . GLY A 1 844 ? 6.180 6.872 26.313 1.00 86.06 844 GLY A O 1
ATOM 6711 N N . ALA A 1 845 ? 4.421 6.841 27.706 1.00 91.88 845 ALA A N 1
ATOM 6712 C CA . ALA A 1 845 ? 3.419 6.647 26.657 1.00 91.88 845 ALA A CA 1
ATOM 6713 C C . ALA A 1 845 ? 3.432 7.763 25.605 1.00 91.88 845 ALA A C 1
ATOM 6715 O O . ALA A 1 845 ? 3.599 8.945 25.940 1.00 91.88 845 ALA A O 1
ATOM 6716 N N . THR A 1 846 ? 3.201 7.359 24.361 1.00 93.19 846 THR A N 1
ATOM 6717 C CA . THR A 1 846 ? 2.958 8.194 23.173 1.00 93.19 846 THR A CA 1
ATOM 6718 C C . THR A 1 846 ? 1.482 8.175 22.748 1.00 93.19 846 THR A C 1
ATOM 6720 O O . THR A 1 846 ? 1.118 8.806 21.761 1.00 93.19 846 THR A O 1
ATOM 6723 N N . TRP A 1 847 ? 0.620 7.499 23.518 1.00 97.19 847 TRP A N 1
ATOM 6724 C CA . TRP A 1 847 ? -0.834 7.461 23.350 1.00 97.19 847 TRP A CA 1
ATOM 6725 C C . TRP A 1 847 ? -1.554 8.267 24.444 1.00 97.19 847 TRP A C 1
ATOM 6727 O O . TRP A 1 847 ? -1.081 8.408 25.581 1.00 97.19 847 TRP A O 1
ATOM 6737 N N . TYR A 1 848 ? -2.720 8.815 24.101 1.00 97.94 848 TYR A N 1
ATOM 6738 C CA . TYR A 1 848 ? -3.394 9.850 24.894 1.00 97.94 848 TYR A CA 1
ATOM 6739 C C . TYR A 1 848 ? -4.870 9.543 25.116 1.00 97.94 848 TYR A C 1
ATOM 6741 O O . TYR A 1 848 ? -5.511 8.849 24.328 1.00 97.94 848 TYR A O 1
ATOM 6749 N N . THR A 1 849 ? -5.443 10.106 26.179 1.00 97.06 849 THR A N 1
ATOM 6750 C CA . THR A 1 849 ? -6.892 10.056 26.400 1.00 97.06 849 THR A CA 1
ATOM 6751 C C . THR A 1 849 ? -7.405 11.341 27.025 1.00 97.06 849 THR A C 1
ATOM 6753 O O . THR A 1 849 ? -6.747 11.961 27.860 1.00 97.06 849 THR A O 1
ATOM 6756 N N . PHE A 1 850 ? -8.612 11.737 26.636 1.00 96.88 850 PHE A N 1
ATOM 6757 C CA . PHE A 1 850 ? -9.327 12.847 27.251 1.00 96.88 850 PHE A CA 1
ATOM 6758 C C . PHE A 1 850 ? -10.834 12.689 27.062 1.00 96.88 850 PHE A C 1
ATOM 6760 O O . PHE A 1 850 ? -11.300 11.822 26.325 1.00 96.88 850 PHE A O 1
ATOM 6767 N N . ALA A 1 851 ? -11.610 13.517 27.751 1.00 96.12 851 ALA A N 1
ATOM 6768 C CA . ALA A 1 851 ? -13.051 13.596 27.573 1.00 96.12 851 ALA A CA 1
ATOM 6769 C C . ALA A 1 851 ? -13.465 15.061 27.532 1.00 96.12 851 ALA A C 1
ATOM 6771 O O . ALA A 1 851 ? -13.002 15.851 28.356 1.00 96.12 851 ALA A O 1
ATOM 6772 N N . GLN A 1 852 ? -14.308 15.410 26.567 1.00 94.88 852 GLN A N 1
ATOM 6773 C CA . GLN A 1 852 ? -14.808 16.763 26.356 1.00 94.88 852 GLN A CA 1
ATOM 6774 C C . GLN A 1 852 ? -16.195 16.701 25.747 1.00 94.88 852 GLN A C 1
ATOM 6776 O O . GLN A 1 852 ? -16.468 15.898 24.855 1.00 94.88 852 GLN A O 1
ATOM 6781 N N . GLY A 1 853 ? -17.076 17.548 26.267 1.00 94.44 853 GLY A N 1
ATOM 6782 C CA . GLY A 1 853 ? -18.481 17.539 25.905 1.00 94.44 853 GLY A CA 1
ATOM 6783 C C . GLY A 1 853 ? -19.097 16.130 25.906 1.00 94.44 853 GLY A C 1
ATOM 6784 O O . GLY A 1 853 ? -18.888 15.382 26.860 1.00 94.44 853 GLY A O 1
ATOM 6785 N N . PRO A 1 854 ? -19.845 15.722 24.872 1.00 95.62 854 PRO A N 1
ATOM 6786 C CA . PRO A 1 854 ? -20.580 14.456 24.844 1.00 95.62 854 PRO A CA 1
ATOM 6787 C C . PRO A 1 854 ? -19.718 13.223 24.500 1.00 95.62 854 PRO A C 1
ATOM 6789 O O . PRO A 1 854 ? -20.274 12.134 24.312 1.00 95.62 854 PRO A O 1
ATOM 6792 N N . ALA A 1 855 ? -18.389 13.364 24.405 1.00 97.31 855 ALA A N 1
ATOM 6793 C CA . ALA A 1 855 ? -17.497 12.313 23.924 1.00 97.31 855 ALA A CA 1
ATOM 6794 C C . ALA A 1 855 ? -16.247 12.105 24.797 1.00 97.31 855 ALA A C 1
ATOM 6796 O O . ALA A 1 855 ? -15.720 13.025 25.429 1.00 97.31 855 ALA A O 1
ATOM 6797 N N . SER A 1 856 ? -15.743 10.872 24.790 1.00 97.81 856 SER A N 1
ATOM 6798 C CA . SER A 1 856 ? -14.399 10.532 25.252 1.00 97.81 856 SER A CA 1
ATOM 6799 C C . SER A 1 856 ? -13.542 10.039 24.091 1.00 97.81 856 SER A C 1
ATOM 6801 O O . SER A 1 856 ? -14.039 9.419 23.153 1.00 97.81 856 SER A O 1
ATOM 6803 N N . PHE A 1 857 ? -12.244 10.315 24.167 1.00 98.56 857 PHE A N 1
ATOM 6804 C CA . PHE A 1 857 ? -11.286 10.100 23.092 1.00 98.56 857 PHE A CA 1
ATOM 6805 C C . PHE A 1 857 ? -10.132 9.213 23.558 1.00 98.56 857 PHE A C 1
ATOM 6807 O O . PHE A 1 857 ? -9.616 9.378 24.672 1.00 98.56 857 PHE A O 1
ATOM 6814 N N . PHE A 1 858 ? -9.702 8.306 22.686 1.00 98.62 858 PHE A N 1
ATOM 6815 C CA . PHE A 1 858 ? -8.464 7.548 22.832 1.00 98.62 858 PHE A CA 1
ATOM 6816 C C . PHE A 1 858 ? -7.642 7.680 21.554 1.00 98.62 858 PHE A C 1
ATOM 6818 O O . PHE A 1 858 ? -8.115 7.341 20.472 1.00 98.62 858 PHE A O 1
ATOM 6825 N N . LEU A 1 859 ? -6.429 8.204 21.683 1.00 98.56 859 LEU A N 1
ATOM 6826 C CA . LEU A 1 859 ? -5.515 8.455 20.575 1.00 98.56 859 LEU A CA 1
ATOM 6827 C C . LEU A 1 859 ? -4.417 7.407 20.637 1.00 98.56 859 LEU A C 1
ATOM 6829 O O . LEU A 1 859 ? -3.641 7.403 21.592 1.00 98.56 859 LEU A O 1
ATOM 6833 N N . MET A 1 860 ? -4.399 6.515 19.654 1.00 98.12 860 MET A N 1
ATOM 6834 C CA . MET A 1 860 ? -3.457 5.407 19.574 1.00 98.12 860 MET A CA 1
ATOM 6835 C C . MET A 1 860 ? -2.111 5.872 19.032 1.00 98.12 860 MET A C 1
ATOM 6837 O O . MET A 1 860 ? -2.061 6.740 18.177 1.00 98.12 860 MET A O 1
ATOM 6841 N N . ASP A 1 861 ? -1.036 5.236 19.472 1.00 97.25 861 ASP A N 1
ATOM 6842 C CA . ASP A 1 861 ? 0.181 5.090 18.681 1.00 97.25 861 ASP A CA 1
ATOM 6843 C C . ASP A 1 861 ? 0.132 3.734 17.960 1.00 97.25 861 ASP A C 1
ATOM 6845 O O . ASP A 1 861 ? -0.020 2.694 18.604 1.00 97.25 861 ASP A O 1
ATOM 6849 N N . THR A 1 862 ? 0.190 3.747 16.630 1.00 97.00 862 THR A N 1
ATOM 6850 C CA . THR A 1 862 ? 0.146 2.547 15.777 1.00 97.00 862 THR A CA 1
ATOM 6851 C C . THR A 1 862 ? 1.467 2.302 15.046 1.00 97.00 862 THR A C 1
ATOM 6853 O O . THR A 1 862 ? 1.507 1.513 14.107 1.00 97.00 862 THR A O 1
ATOM 6856 N N . ARG A 1 863 ? 2.566 2.954 15.457 1.00 95.88 863 ARG A N 1
ATOM 6857 C CA . ARG A 1 863 ? 3.887 2.829 14.809 1.00 95.88 863 ARG A CA 1
ATOM 6858 C C . ARG A 1 863 ? 4.985 2.399 15.770 1.00 95.88 863 ARG A C 1
ATOM 6860 O O . ARG A 1 863 ? 5.800 1.546 15.422 1.00 95.88 863 ARG A O 1
ATOM 6867 N N . SER A 1 864 ? 5.005 2.942 16.981 1.00 94.12 864 SER A N 1
ATOM 6868 C CA . SER A 1 864 ? 6.133 2.772 17.903 1.00 94.12 864 SER A CA 1
ATOM 6869 C C . SER A 1 864 ? 6.234 1.369 18.488 1.00 94.12 864 SER A C 1
ATOM 6871 O O . SER A 1 864 ? 7.329 0.912 18.787 1.00 94.12 864 SER A O 1
ATOM 6873 N N . TYR A 1 865 ? 5.116 0.655 18.628 1.00 94.19 865 TYR A N 1
ATOM 6874 C CA . TYR A 1 865 ? 5.071 -0.616 19.367 1.00 94.19 865 TYR A CA 1
ATOM 6875 C C . TYR A 1 865 ? 4.626 -1.812 18.530 1.00 94.19 865 TYR A C 1
ATOM 6877 O O . TYR A 1 865 ? 4.574 -2.935 19.041 1.00 94.19 865 TYR A O 1
ATOM 6885 N N . ARG A 1 866 ? 4.316 -1.591 17.250 1.00 95.06 866 ARG A N 1
ATOM 6886 C CA . ARG A 1 866 ? 3.809 -2.649 16.385 1.00 95.06 866 ARG A CA 1
ATOM 6887 C C . ARG A 1 866 ? 4.875 -3.680 16.044 1.00 95.06 866 ARG A C 1
ATOM 6889 O O . ARG A 1 866 ? 6.071 -3.397 15.951 1.00 95.06 866 ARG A O 1
ATOM 6896 N N . SER A 1 867 ? 4.411 -4.894 15.803 1.00 95.69 867 SER A N 1
ATOM 6897 C CA . SER A 1 867 ? 5.218 -5.961 15.227 1.00 95.69 867 SER A CA 1
ATOM 6898 C C . SER A 1 867 ? 5.557 -5.675 13.761 1.00 95.69 867 SER A C 1
ATOM 6900 O O . SER A 1 867 ? 4.761 -5.043 13.066 1.00 95.69 867 SER A O 1
ATOM 6902 N N . PRO A 1 868 ? 6.679 -6.210 13.246 1.00 94.12 868 PRO A N 1
ATOM 6903 C CA . PRO A 1 868 ? 7.047 -6.035 11.848 1.00 94.12 868 PRO A CA 1
ATOM 6904 C C . PRO A 1 868 ? 5.960 -6.499 10.864 1.00 94.12 868 PRO A C 1
ATOM 6906 O O . PRO A 1 868 ? 5.400 -7.592 10.998 1.00 94.12 868 PRO A O 1
ATOM 6909 N N . ASN A 1 869 ? 5.759 -5.748 9.783 1.00 89.44 869 ASN A N 1
ATOM 6910 C CA . ASN A 1 869 ? 4.789 -5.995 8.711 1.00 89.44 869 ASN A CA 1
ATOM 6911 C C . ASN A 1 869 ? 5.001 -7.350 8.008 1.00 89.44 869 ASN A C 1
ATOM 6913 O O . ASN A 1 869 ? 4.096 -7.891 7.367 1.00 89.44 869 ASN A O 1
ATOM 6917 N N . LYS A 1 870 ? 6.204 -7.930 8.121 1.00 89.12 870 LYS A N 1
ATOM 6918 C CA . LYS A 1 870 ? 6.549 -9.267 7.602 1.00 89.12 870 LYS A CA 1
ATOM 6919 C C . LYS A 1 870 ? 5.952 -10.434 8.401 1.00 89.12 870 LYS A C 1
ATOM 6921 O O . LYS A 1 870 ? 5.949 -11.545 7.873 1.00 89.12 870 LYS A O 1
ATOM 6926 N N . VAL A 1 871 ? 5.510 -10.212 9.641 1.00 90.56 871 VAL A N 1
ATOM 6927 C CA . VAL A 1 871 ? 4.894 -11.249 10.487 1.00 90.56 871 VAL A CA 1
ATOM 6928 C C . VAL A 1 871 ? 3.507 -11.615 9.914 1.00 90.56 871 VAL A C 1
ATOM 6930 O O . VAL A 1 871 ? 2.791 -10.703 9.476 1.00 90.56 871 VAL A O 1
ATOM 6933 N N . PRO A 1 872 ? 3.125 -12.910 9.853 1.00 91.19 872 PRO A N 1
ATOM 6934 C CA . PRO A 1 872 ? 1.816 -13.352 9.349 1.00 91.19 872 PRO A CA 1
ATOM 6935 C C . PRO A 1 872 ? 0.625 -12.703 10.071 1.00 91.19 872 PRO A C 1
ATOM 6937 O O . PRO A 1 872 ? 0.739 -12.312 11.223 1.00 91.19 872 PRO A O 1
ATOM 6940 N N . PHE A 1 873 ? -0.524 -12.572 9.399 1.00 90.00 873 PHE A N 1
ATOM 6941 C CA . PHE A 1 873 ? -1.671 -11.805 9.930 1.00 90.00 873 PHE A CA 1
ATOM 6942 C C . PHE A 1 873 ? -2.395 -12.493 11.089 1.00 90.00 873 PHE A C 1
ATOM 6944 O O . PHE A 1 873 ? -3.014 -11.819 11.909 1.00 90.00 873 PHE A O 1
ATOM 6951 N N . GLU A 1 874 ? -2.337 -13.823 11.106 1.00 88.19 874 GLU A N 1
ATOM 6952 C CA . GLU A 1 874 ? -3.017 -14.708 12.059 1.00 88.19 874 GLU A CA 1
ATOM 6953 C C . GLU A 1 874 ? -2.119 -15.096 13.240 1.00 88.19 874 GLU A C 1
ATOM 6955 O O . GLU A 1 874 ? -2.529 -15.868 14.099 1.00 88.19 874 GLU A O 1
ATOM 6960 N N . ASP A 1 875 ? -0.889 -14.582 13.278 1.00 91.25 875 ASP A N 1
ATOM 6961 C CA . ASP A 1 875 ? 0.030 -14.820 14.385 1.00 91.25 875 ASP A CA 1
ATOM 6962 C C . ASP A 1 875 ? -0.523 -14.159 15.660 1.00 91.25 875 ASP A C 1
ATOM 6964 O O . ASP A 1 875 ? -0.772 -12.951 15.683 1.00 91.25 875 ASP A O 1
ATOM 6968 N N . GLU A 1 876 ? -0.745 -14.960 16.706 1.00 93.31 876 GLU A N 1
ATOM 6969 C CA . GLU A 1 876 ? -1.354 -14.516 17.967 1.00 93.31 876 GLU A CA 1
ATOM 6970 C C . GLU A 1 876 ? -0.495 -13.493 18.722 1.00 93.31 876 GLU A C 1
ATOM 6972 O O . GLU A 1 876 ? -1.030 -12.688 19.484 1.00 93.31 876 GLU A O 1
ATOM 6977 N N . GLU A 1 877 ? 0.819 -13.488 18.481 1.00 93.44 877 GLU A N 1
ATOM 6978 C CA . GLU A 1 877 ? 1.765 -12.563 19.107 1.00 93.44 877 GLU A CA 1
ATOM 6979 C C . GLU A 1 877 ? 1.941 -11.274 18.287 1.00 93.44 877 GLU A C 1
ATOM 6981 O O . GLU A 1 877 ? 2.585 -10.319 18.737 1.00 93.44 877 GLU A O 1
ATOM 6986 N N . LYS A 1 878 ? 1.378 -11.209 17.070 1.00 95.38 878 LYS A N 1
ATOM 6987 C CA . LYS A 1 878 ? 1.462 -10.013 16.231 1.00 95.38 878 LYS A CA 1
ATOM 6988 C C . LYS A 1 878 ? 0.547 -8.923 16.778 1.00 95.38 878 LYS A C 1
ATOM 6990 O O . LYS A 1 878 ? -0.674 -9.044 16.792 1.00 95.38 878 LYS A O 1
ATOM 6995 N N . THR A 1 879 ? 1.157 -7.802 17.137 1.00 97.38 879 THR A N 1
ATOM 6996 C CA . THR A 1 879 ? 0.480 -6.688 17.809 1.00 97.38 879 THR A CA 1
ATOM 6997 C C . THR A 1 879 ? 0.640 -5.379 17.045 1.00 97.38 879 THR A C 1
ATOM 6999 O O . THR A 1 879 ? 1.714 -5.127 16.498 1.00 97.38 879 THR A O 1
ATOM 7002 N N . MET A 1 880 ? -0.413 -4.557 16.993 1.00 97.50 880 MET A N 1
ATOM 7003 C CA . MET A 1 880 ? -0.366 -3.189 16.462 1.00 97.50 880 MET A CA 1
ATOM 7004 C C . MET A 1 880 ? 0.011 -2.206 17.576 1.00 97.50 880 MET A C 1
ATOM 7006 O O . MET A 1 880 ? 0.823 -1.309 17.374 1.00 97.50 880 MET A O 1
ATOM 7010 N N . LEU A 1 881 ? -0.573 -2.381 18.761 1.00 97.38 881 LEU A N 1
ATOM 7011 C CA . LEU A 1 881 ? -0.450 -1.427 19.865 1.00 97.38 881 LEU A CA 1
ATOM 7012 C C . LEU A 1 881 ? 0.681 -1.771 20.844 1.00 97.38 881 LEU A C 1
ATOM 7014 O O . LEU A 1 881 ? 1.087 -0.937 21.645 1.00 97.38 881 LEU A O 1
ATOM 7018 N N . GLY A 1 882 ? 1.185 -3.003 20.829 1.00 96.50 882 GLY A N 1
ATOM 7019 C CA . GLY A 1 882 ? 1.990 -3.532 21.923 1.00 96.50 882 GLY A CA 1
ATOM 7020 C C . GLY A 1 882 ? 1.152 -3.829 23.173 1.00 96.50 882 GLY A C 1
ATOM 7021 O O . GLY A 1 882 ? 0.005 -3.402 23.322 1.00 96.50 882 GLY A O 1
ATOM 7022 N N . ALA A 1 883 ? 1.739 -4.573 24.112 1.00 95.88 883 ALA A N 1
ATOM 7023 C CA . ALA A 1 883 ? 1.011 -5.096 25.269 1.00 95.88 883 ALA A CA 1
ATOM 7024 C C . ALA A 1 883 ? 0.431 -4.000 26.187 1.00 95.88 883 ALA A C 1
ATOM 7026 O O . ALA A 1 883 ? -0.732 -4.083 26.576 1.00 95.88 883 ALA A O 1
ATOM 7027 N N . GLU A 1 884 ? 1.217 -2.972 26.528 1.00 96.81 884 GLU A N 1
ATOM 7028 C CA . GLU A 1 884 ? 0.801 -1.950 27.504 1.00 96.81 884 GLU A CA 1
ATOM 7029 C C . GLU A 1 884 ? -0.316 -1.044 26.977 1.00 96.81 884 GLU A C 1
ATOM 7031 O O . GLU A 1 884 ? -1.283 -0.767 27.687 1.00 96.81 884 GLU A O 1
ATOM 7036 N N . GLN A 1 885 ? -0.202 -0.589 25.728 1.00 97.94 885 GLN A N 1
ATOM 7037 C CA . GLN A 1 885 ? -1.216 0.262 25.118 1.00 97.94 885 GLN A CA 1
ATOM 7038 C C . GLN A 1 885 ? -2.494 -0.521 24.822 1.00 97.94 885 GLN A C 1
ATOM 7040 O O . GLN A 1 885 ? -3.582 0.017 25.024 1.00 97.94 885 GLN A O 1
ATOM 7045 N N . LEU A 1 886 ? -2.389 -1.785 24.389 1.00 98.44 886 LEU A N 1
ATOM 7046 C CA . LEU A 1 886 ? -3.556 -2.651 24.228 1.00 98.44 886 LEU A CA 1
ATOM 7047 C C . LEU A 1 886 ? -4.299 -2.817 25.560 1.00 98.44 886 LEU A C 1
ATOM 7049 O O . LEU A 1 886 ? -5.522 -2.704 25.598 1.00 98.44 886 LEU A O 1
ATOM 7053 N N . GLU A 1 887 ? -3.576 -3.037 26.660 1.00 97.88 887 GLU A N 1
ATOM 7054 C CA . GLU A 1 887 ? -4.160 -3.133 28.001 1.00 97.88 887 GLU A CA 1
ATOM 7055 C C . GLU A 1 887 ? -4.892 -1.838 28.402 1.00 97.88 887 GLU A C 1
ATOM 7057 O O . GLU A 1 887 ? -6.058 -1.882 28.806 1.00 97.88 887 GLU A O 1
ATOM 7062 N N . ASP A 1 888 ? -4.245 -0.680 28.229 1.00 98.25 888 ASP A N 1
ATOM 7063 C CA . ASP A 1 888 ? -4.832 0.638 28.516 1.00 98.25 888 ASP A CA 1
ATOM 7064 C C . ASP A 1 888 ? -6.072 0.917 27.674 1.00 98.25 888 ASP A C 1
ATOM 7066 O O . ASP A 1 888 ? -7.072 1.446 28.169 1.00 98.25 888 ASP A O 1
ATOM 7070 N N . PHE A 1 889 ? -6.019 0.549 26.398 1.00 98.50 889 PHE A N 1
ATOM 7071 C CA . PHE A 1 889 ? -7.103 0.783 25.465 1.00 98.50 889 PHE A CA 1
ATOM 7072 C C . PHE A 1 889 ? -8.330 -0.072 25.788 1.00 98.50 889 PHE A C 1
ATOM 7074 O O . PHE A 1 889 ? -9.449 0.445 25.848 1.00 98.50 889 PHE A O 1
ATOM 7081 N N . LEU A 1 890 ? -8.130 -1.359 26.082 1.00 98.62 890 LEU A N 1
ATOM 7082 C CA . LEU A 1 890 ? -9.208 -2.254 26.501 1.00 98.62 890 LEU A CA 1
ATOM 7083 C C . LEU A 1 890 ? -9.813 -1.809 27.841 1.00 98.62 890 LEU A C 1
ATOM 7085 O O . LEU A 1 890 ? -11.038 -1.794 27.988 1.00 98.62 890 LEU A O 1
ATOM 7089 N N . ALA A 1 891 ? -8.986 -1.369 28.797 1.00 97.88 891 ALA A N 1
ATOM 7090 C CA . ALA A 1 891 ? -9.461 -0.813 30.063 1.00 97.88 891 ALA A CA 1
ATOM 7091 C C . ALA A 1 891 ? -10.274 0.478 29.856 1.00 97.88 891 ALA A C 1
ATOM 7093 O O . ALA A 1 891 ? -11.331 0.656 30.468 1.00 97.88 891 ALA A O 1
ATOM 7094 N N . TRP A 1 892 ? -9.828 1.363 28.961 1.00 97.75 892 TRP A N 1
ATOM 7095 C CA . TRP A 1 892 ? -10.558 2.578 28.606 1.00 97.75 892 TRP A CA 1
ATOM 7096 C C . TRP A 1 892 ? -11.900 2.269 27.940 1.00 97.75 892 TRP A C 1
ATOM 7098 O O . TRP A 1 892 ? -12.909 2.872 28.316 1.00 97.75 892 TRP A O 1
ATOM 7108 N N . LEU A 1 893 ? -11.949 1.317 26.999 1.00 98.00 893 LEU A N 1
ATOM 7109 C CA . LEU A 1 893 ? -13.198 0.858 26.386 1.00 98.00 893 LEU A CA 1
ATOM 7110 C C . LEU A 1 893 ? -14.152 0.322 27.454 1.00 98.00 893 LEU A C 1
ATOM 7112 O O . LEU A 1 893 ? -15.312 0.729 27.477 1.00 98.00 893 LEU A O 1
ATOM 7116 N N . ALA A 1 894 ? -13.670 -0.513 28.378 1.00 96.38 894 ALA A N 1
ATOM 7117 C CA . ALA A 1 894 ? -14.466 -1.117 29.445 1.00 96.38 894 ALA A CA 1
ATOM 7118 C C . ALA A 1 894 ? -14.952 -0.117 30.513 1.00 96.38 894 ALA A C 1
ATOM 7120 O O . ALA A 1 894 ? -15.998 -0.339 31.129 1.00 96.38 894 ALA A O 1
ATOM 7121 N N . ARG A 1 895 ? -14.262 1.009 30.720 1.00 92.50 895 ARG A N 1
ATOM 7122 C CA . ARG A 1 895 ? -14.605 1.994 31.757 1.00 92.50 895 ARG A CA 1
ATOM 7123 C C . ARG A 1 895 ? -16.002 2.615 31.547 1.00 92.50 895 ARG A C 1
ATOM 7125 O O . ARG A 1 895 ? -16.326 3.011 30.425 1.00 92.50 895 ARG A O 1
ATOM 7132 N N . PRO A 1 896 ? -16.831 2.753 32.601 1.00 90.88 896 PRO A N 1
ATOM 7133 C CA . PRO A 1 896 ? -18.040 3.577 32.555 1.00 90.88 896 PRO A CA 1
ATOM 7134 C C . PRO A 1 896 ? -17.709 5.049 32.276 1.00 90.88 896 PRO A C 1
ATOM 7136 O O . PRO A 1 896 ? -16.744 5.582 32.825 1.00 90.88 896 PRO A O 1
ATOM 7139 N N . GLU A 1 897 ? -18.514 5.718 31.453 1.00 92.81 897 GLU A N 1
ATOM 7140 C CA . GLU A 1 897 ? -18.326 7.146 31.177 1.00 92.81 897 GLU A CA 1
ATOM 7141 C C . GLU A 1 897 ? -19.184 8.036 32.093 1.00 92.81 897 GLU A C 1
ATOM 7143 O O . GLU A 1 897 ? -20.271 7.626 32.517 1.00 92.81 897 GLU A O 1
ATOM 7148 N N . PRO A 1 898 ? -18.723 9.266 32.399 1.00 91.00 898 PRO A N 1
ATOM 7149 C CA . PRO A 1 898 ? -19.525 10.281 33.069 1.00 91.00 898 PRO A CA 1
ATOM 7150 C C . PRO A 1 898 ? -20.892 10.501 32.413 1.00 91.00 898 PRO A C 1
ATOM 7152 O O . PRO A 1 898 ? -21.066 10.369 31.199 1.00 91.00 898 PRO A O 1
ATOM 7155 N N . ARG A 1 899 ? -21.873 10.914 33.225 1.00 91.00 899 ARG A N 1
ATOM 7156 C CA . ARG A 1 899 ? -23.224 11.228 32.743 1.00 91.00 899 ARG A CA 1
ATOM 7157 C C . ARG A 1 899 ? -23.163 12.281 31.632 1.00 91.00 899 ARG A C 1
ATOM 7159 O O . ARG A 1 899 ? -22.586 13.342 31.829 1.00 91.00 899 ARG A O 1
ATOM 7166 N N . GLY A 1 900 ? -23.819 11.989 30.509 1.00 91.25 900 GLY A N 1
ATOM 7167 C CA . GLY A 1 900 ? -23.894 12.869 29.339 1.00 91.25 900 GLY A CA 1
ATOM 7168 C C . GLY A 1 900 ? -22.932 12.491 28.212 1.00 91.25 900 GLY A C 1
ATOM 7169 O O . GLY A 1 900 ? -23.184 12.864 27.071 1.00 91.25 900 GLY A O 1
ATOM 7170 N N . ILE A 1 901 ? -21.893 11.695 28.484 1.00 95.00 901 ILE A N 1
ATOM 7171 C CA . ILE A 1 901 ? -21.042 11.140 27.426 1.00 95.00 901 ILE A CA 1
ATOM 7172 C C . ILE A 1 901 ? -21.740 9.942 26.796 1.00 95.00 901 ILE A C 1
ATOM 7174 O O . ILE A 1 901 ? -22.099 8.983 27.482 1.00 95.00 901 ILE A O 1
ATOM 7178 N N . ARG A 1 902 ? -21.937 10.009 25.478 1.00 94.81 902 ARG A N 1
ATOM 7179 C CA . ARG A 1 902 ? -22.589 8.959 24.682 1.00 94.81 902 ARG A CA 1
ATOM 7180 C C . ARG A 1 902 ? -21.701 8.399 23.580 1.00 94.81 902 ARG A C 1
ATOM 7182 O O . ARG A 1 902 ? -22.080 7.389 22.996 1.00 94.81 902 ARG A O 1
ATOM 7189 N N . TRP A 1 903 ? -20.537 8.999 23.342 1.00 97.25 903 TRP A N 1
ATOM 7190 C CA . TRP A 1 903 ? -19.625 8.612 22.271 1.00 97.25 903 TRP A CA 1
ATOM 7191 C C . TRP A 1 903 ? -18.234 8.276 22.802 1.00 97.25 903 TRP A C 1
ATOM 7193 O O . TRP A 1 903 ? -17.664 9.024 23.596 1.00 97.25 903 TRP A O 1
ATOM 7203 N N . LYS A 1 904 ? -17.685 7.159 22.327 1.00 98.06 904 LYS A N 1
ATOM 7204 C CA . LYS A 1 904 ? -16.275 6.793 22.445 1.00 98.06 904 LYS A CA 1
ATOM 7205 C C . LYS A 1 904 ? -15.642 6.909 21.066 1.00 98.06 904 LYS A C 1
ATOM 7207 O O . LYS A 1 904 ? -16.039 6.205 20.141 1.00 98.06 904 LYS A O 1
ATOM 7212 N N . ILE A 1 905 ? -14.677 7.807 20.938 1.00 98.69 905 ILE A N 1
ATOM 7213 C CA . ILE A 1 905 ? -14.004 8.116 19.682 1.00 98.69 905 ILE A CA 1
ATOM 7214 C C . ILE A 1 905 ? -12.566 7.618 19.766 1.00 98.69 905 ILE A C 1
ATOM 7216 O O . ILE A 1 905 ? -11.836 7.921 20.709 1.00 98.69 905 ILE A O 1
ATOM 7220 N N . VAL A 1 906 ? -12.167 6.832 18.779 1.00 98.69 906 VAL A N 1
ATOM 7221 C CA . VAL A 1 906 ? -10.853 6.205 18.694 1.00 98.69 906 VAL A CA 1
ATOM 7222 C C . VAL A 1 906 ? -10.126 6.802 17.505 1.00 98.69 906 VAL A C 1
ATOM 7224 O O . VAL A 1 906 ? -10.642 6.770 16.397 1.00 98.69 906 VAL A O 1
ATOM 7227 N N . ALA A 1 907 ? -8.947 7.364 17.731 1.00 98.56 907 ALA A N 1
ATOM 7228 C CA . ALA A 1 907 ? -8.104 7.922 16.684 1.00 98.56 907 ALA A CA 1
ATOM 7229 C C . ALA A 1 907 ? -6.927 6.975 16.429 1.00 98.56 907 ALA A C 1
ATOM 7231 O O . ALA A 1 907 ? -6.127 6.723 17.332 1.00 98.56 907 ALA A O 1
ATOM 7232 N N . SER A 1 908 ? -6.856 6.457 15.207 1.00 98.44 908 SER A N 1
ATOM 7233 C CA . SER A 1 908 ? -5.799 5.588 14.680 1.00 98.44 908 SER A CA 1
ATOM 7234 C C . SER A 1 908 ? -5.115 6.323 13.528 1.00 98.44 908 SER A C 1
ATOM 7236 O O . SER A 1 908 ? -5.803 7.026 12.791 1.00 98.44 908 SER A O 1
ATOM 7238 N N . SER A 1 909 ? -3.798 6.195 13.342 1.00 97.25 909 SER A N 1
ATOM 7239 C CA . SER A 1 909 ? -3.163 6.807 12.163 1.00 97.25 909 SER A CA 1
ATOM 7240 C C . SER A 1 909 ? -3.525 6.046 10.885 1.00 97.25 909 SER A C 1
ATOM 7242 O O . SER A 1 909 ? -3.967 6.630 9.898 1.00 97.25 909 SER A O 1
ATOM 7244 N N . VAL A 1 910 ? -3.518 4.714 10.966 1.00 97.12 910 VAL A N 1
ATOM 7245 C CA . VAL A 1 910 ? -3.851 3.808 9.861 1.00 97.12 910 VAL A CA 1
ATOM 7246 C C . VAL A 1 910 ? -5.308 3.321 9.901 1.00 97.12 910 VAL A C 1
ATOM 7248 O O . VAL A 1 910 ? -5.882 3.206 10.992 1.00 97.12 910 VAL A O 1
ATOM 7251 N N . PRO A 1 911 ? -5.913 2.967 8.748 1.00 97.31 911 PRO A N 1
ATOM 7252 C CA . PRO A 1 911 ? -7.250 2.386 8.692 1.00 97.31 911 PRO A CA 1
ATOM 7253 C C . PRO A 1 911 ? -7.387 1.089 9.482 1.00 97.31 911 PRO A C 1
ATOM 7255 O O . PRO A 1 911 ? -6.548 0.186 9.409 1.00 97.31 911 PRO A O 1
ATOM 7258 N N . PHE A 1 912 ? -8.497 1.000 10.198 1.00 98.00 912 PHE A N 1
ATOM 7259 C CA . PHE A 1 912 ? -8.998 -0.164 10.898 1.00 98.00 912 PHE A CA 1
ATOM 7260 C C . PHE A 1 912 ? -9.628 -1.193 9.953 1.00 98.00 912 PHE A C 1
ATOM 7262 O O . PHE A 1 912 ? -9.552 -2.395 10.216 1.00 98.00 912 PHE A O 1
ATOM 7269 N N . THR A 1 913 ? -10.251 -0.764 8.852 1.00 96.94 913 THR A N 1
ATOM 7270 C CA . THR A 1 913 ? -10.818 -1.687 7.859 1.00 96.94 913 THR A CA 1
ATOM 7271 C C . THR A 1 913 ? -9.767 -2.518 7.111 1.00 96.94 913 THR A C 1
ATOM 7273 O O . THR A 1 913 ? -8.676 -2.047 6.790 1.00 96.94 913 THR A O 1
ATOM 7276 N N . LYS A 1 914 ? -10.122 -3.763 6.772 1.00 94.94 914 LYS A N 1
ATOM 7277 C CA . LYS A 1 914 ? -9.356 -4.652 5.880 1.00 94.94 914 LYS A CA 1
ATOM 7278 C C . LYS A 1 914 ? -9.704 -4.487 4.392 1.00 94.94 914 LYS A C 1
ATOM 7280 O O . LYS A 1 914 ? -9.031 -5.083 3.553 1.00 94.94 914 LYS A O 1
ATOM 7285 N N . ASN A 1 915 ? -10.690 -3.655 4.045 1.00 95.25 915 ASN A N 1
ATOM 7286 C CA . ASN A 1 915 ? -11.167 -3.472 2.666 1.00 95.25 915 ASN A CA 1
ATOM 7287 C C . ASN A 1 915 ? -10.200 -2.692 1.755 1.00 95.25 915 ASN A C 1
ATOM 7289 O O . ASN A 1 915 ? -10.464 -2.542 0.564 1.00 95.25 915 ASN A O 1
ATOM 7293 N N . TRP A 1 916 ? -9.053 -2.231 2.261 1.00 91.69 916 TRP A N 1
ATOM 7294 C CA . TRP A 1 916 ? -7.935 -1.762 1.436 1.00 91.69 916 TRP A CA 1
ATOM 7295 C C . TRP A 1 916 ? -6.873 -2.869 1.270 1.00 91.69 916 TRP A C 1
ATOM 7297 O O . TRP A 1 916 ? -5.917 -2.932 2.047 1.00 91.69 916 TRP A O 1
ATOM 7307 N N . PRO A 1 917 ? -6.974 -3.738 0.240 1.00 82.75 917 PRO A N 1
ATOM 7308 C CA . PRO A 1 917 ? -6.050 -4.862 0.045 1.00 82.75 917 PRO A CA 1
ATOM 7309 C C . PRO A 1 917 ? -4.625 -4.432 -0.339 1.00 82.75 917 PRO A C 1
ATOM 7311 O O . PRO A 1 917 ? -3.668 -5.191 -0.165 1.00 82.75 917 PRO A O 1
ATOM 7314 N N . VAL A 1 918 ? -4.456 -3.227 -0.889 1.00 79.88 918 VAL A N 1
ATOM 7315 C CA . VAL A 1 918 ? -3.132 -2.645 -1.171 1.00 79.88 918 VAL A CA 1
ATOM 7316 C C . VAL A 1 918 ? -2.465 -2.327 0.163 1.00 79.88 918 VAL A C 1
ATOM 7318 O O . VAL A 1 918 ? -3.139 -1.796 1.026 1.00 79.88 918 VAL A O 1
ATOM 7321 N N . ASN A 1 919 ? -1.185 -2.639 0.377 1.00 81.06 919 ASN A N 1
ATOM 7322 C CA . ASN A 1 919 ? -0.468 -2.384 1.644 1.00 81.06 919 ASN A CA 1
ATOM 7323 C C . ASN A 1 919 ? -1.207 -2.836 2.924 1.00 81.06 919 ASN A C 1
ATOM 7325 O O . ASN A 1 919 ? -0.938 -2.337 4.007 1.00 81.06 919 ASN A O 1
ATOM 7329 N N . VAL A 1 920 ? -2.107 -3.826 2.833 1.00 87.81 920 VAL A N 1
ATOM 7330 C CA . VAL A 1 920 ? -2.927 -4.293 3.970 1.00 87.81 920 VAL A CA 1
ATOM 7331 C C . VAL A 1 920 ? -2.093 -4.693 5.194 1.00 87.81 920 VAL A C 1
ATOM 7333 O O . VAL A 1 920 ? -2.559 -4.578 6.320 1.00 87.81 920 VAL A O 1
ATOM 7336 N N . ARG A 1 921 ? -0.836 -5.104 4.971 1.00 88.44 921 ARG A N 1
ATOM 7337 C CA . ARG A 1 921 ? 0.130 -5.482 6.014 1.00 88.44 921 ARG A CA 1
ATOM 7338 C C . ARG A 1 921 ? 0.470 -4.352 6.979 1.00 88.44 921 ARG A C 1
ATOM 7340 O O . ARG A 1 921 ? 0.833 -4.666 8.104 1.00 88.44 921 ARG A O 1
ATOM 7347 N N . ASP A 1 922 ? 0.400 -3.115 6.498 1.00 90.25 922 ASP A N 1
ATOM 7348 C CA . ASP A 1 922 ? 0.768 -1.908 7.234 1.00 90.25 922 ASP A CA 1
ATOM 7349 C C . ASP A 1 922 ? -0.395 -1.356 8.079 1.00 90.25 922 ASP A C 1
ATOM 7351 O O . ASP A 1 922 ? -0.197 -0.734 9.117 1.00 90.25 922 ASP A O 1
ATOM 7355 N N . THR A 1 923 ? -1.625 -1.672 7.673 1.00 94.81 923 THR A N 1
ATOM 7356 C CA . THR A 1 923 ? -2.870 -1.280 8.350 1.00 94.81 923 THR A CA 1
ATOM 7357 C C . THR A 1 923 ? -3.384 -2.360 9.302 1.00 94.81 923 THR A C 1
ATOM 7359 O O . THR A 1 923 ? -2.879 -3.482 9.302 1.00 94.81 923 THR A O 1
ATOM 7362 N N . TRP A 1 924 ? -4.464 -2.094 10.046 1.00 97.19 924 TRP A N 1
ATOM 7363 C CA . TRP A 1 924 ? -5.096 -3.087 10.931 1.00 97.19 924 TRP A CA 1
ATOM 7364 C C . TRP A 1 924 ? -5.554 -4.368 10.221 1.00 97.19 924 TRP A C 1
ATOM 7366 O O . TRP A 1 924 ? -5.622 -5.421 10.857 1.00 97.19 924 TRP A O 1
ATOM 7376 N N . GLY A 1 925 ? -5.807 -4.327 8.907 1.00 94.50 925 GLY A N 1
ATOM 7377 C CA . GLY A 1 925 ? -6.061 -5.529 8.104 1.00 94.50 925 GLY A CA 1
ATOM 7378 C C . GLY A 1 925 ? -4.914 -6.555 8.131 1.00 94.50 925 GLY A C 1
ATOM 7379 O O . GLY A 1 925 ? -5.131 -7.725 7.828 1.00 94.50 925 GLY A O 1
ATOM 7380 N N . GLY A 1 926 ? -3.705 -6.147 8.528 1.00 94.62 926 GLY A N 1
ATOM 7381 C CA . GLY A 1 926 ? -2.545 -7.012 8.731 1.00 94.62 926 GLY A CA 1
ATOM 7382 C C . GLY A 1 926 ? -2.397 -7.571 10.151 1.00 94.62 926 GLY A C 1
ATOM 7383 O O . GLY A 1 926 ? -1.469 -8.349 10.375 1.00 94.62 926 GLY A O 1
ATOM 7384 N N . PHE A 1 927 ? -3.265 -7.187 11.093 1.00 96.88 927 PHE A N 1
ATOM 7385 C CA . PHE A 1 927 ? -3.191 -7.503 12.529 1.00 96.88 927 PHE A CA 1
ATOM 7386 C C . PHE A 1 927 ? -4.515 -8.121 13.009 1.00 96.88 927 PHE A C 1
ATOM 7388 O O . PHE A 1 927 ? -5.142 -7.640 13.952 1.00 96.88 927 PHE A O 1
ATOM 7395 N N . LEU A 1 928 ? -4.983 -9.166 12.318 1.00 95.62 928 LEU A N 1
ATOM 7396 C CA . LEU A 1 928 ? -6.365 -9.652 12.417 1.00 95.62 928 LEU A CA 1
ATOM 7397 C C . LEU A 1 928 ? -6.746 -10.178 13.809 1.00 95.62 928 LEU A C 1
ATOM 7399 O O . LEU A 1 928 ? -7.891 -9.993 14.227 1.00 95.62 928 LEU A O 1
ATOM 7403 N N . VAL A 1 929 ? -5.805 -10.790 14.536 1.00 97.19 929 VAL A N 1
ATOM 7404 C CA . VAL A 1 929 ? -6.050 -11.321 15.889 1.00 97.19 929 VAL A CA 1
ATOM 7405 C C . VAL A 1 929 ? -6.303 -10.186 16.887 1.00 97.19 929 VAL A C 1
ATOM 7407 O O . VAL A 1 929 ? -7.355 -10.141 17.530 1.00 97.19 929 VAL A O 1
ATOM 7410 N N . GLU A 1 930 ? -5.385 -9.219 16.978 1.00 98.06 930 GLU A N 1
ATOM 7411 C CA . GLU A 1 930 ? -5.548 -8.056 17.859 1.00 98.06 930 GLU A CA 1
ATOM 7412 C C . GLU A 1 930 ? -6.730 -7.178 17.431 1.00 98.06 930 GLU A C 1
ATOM 7414 O O . GLU A 1 930 ? -7.509 -6.732 18.276 1.00 98.06 930 GLU A O 1
ATOM 7419 N N . ARG A 1 931 ? -6.925 -7.002 16.118 1.00 97.56 931 ARG A N 1
ATOM 7420 C CA . ARG A 1 931 ? -8.076 -6.298 15.544 1.00 97.56 931 ARG A CA 1
ATOM 7421 C C . ARG A 1 931 ? -9.397 -6.894 16.034 1.00 97.56 931 ARG A C 1
ATOM 7423 O O . ARG A 1 931 ? -10.265 -6.149 16.484 1.00 97.56 931 ARG A O 1
ATOM 7430 N N . ARG A 1 932 ? -9.549 -8.224 15.990 1.00 97.12 932 ARG A N 1
ATOM 7431 C CA . ARG A 1 932 ? -10.751 -8.918 16.484 1.00 97.12 932 ARG A CA 1
ATOM 7432 C C . ARG A 1 932 ? -10.976 -8.655 17.972 1.00 97.12 932 ARG A C 1
ATOM 7434 O O . ARG A 1 932 ? -12.070 -8.257 18.356 1.00 97.12 932 ARG A O 1
ATOM 7441 N N . LYS A 1 933 ? -9.932 -8.795 18.792 1.00 97.81 933 LYS A N 1
ATOM 7442 C CA . LYS A 1 933 ? -9.991 -8.527 20.240 1.00 97.81 933 LYS A CA 1
ATOM 7443 C C . LYS A 1 933 ? -10.458 -7.099 20.544 1.00 97.81 933 LYS A C 1
ATOM 7445 O O . LYS A 1 933 ? -11.258 -6.877 21.452 1.00 97.81 933 LYS A O 1
ATOM 7450 N N . VAL A 1 934 ? -9.973 -6.131 19.771 1.00 98.25 934 VAL A N 1
ATOM 7451 C CA . VAL A 1 934 ? -10.385 -4.728 19.863 1.00 98.25 934 VAL A CA 1
ATOM 7452 C C . VAL A 1 934 ? -11.850 -4.536 19.450 1.00 98.25 934 VAL A C 1
ATOM 7454 O O . VAL A 1 934 ? -12.593 -3.875 20.176 1.00 98.25 934 VAL A O 1
ATOM 7457 N N . LEU A 1 935 ? -12.287 -5.134 18.336 1.00 98.06 935 LEU A N 1
ATOM 7458 C CA . LEU A 1 935 ? -13.681 -5.085 17.867 1.00 98.06 935 LEU A CA 1
ATOM 7459 C C . LEU A 1 935 ? -14.662 -5.611 18.911 1.00 98.06 935 LEU A C 1
ATOM 7461 O O . LEU A 1 935 ? -15.653 -4.948 19.205 1.00 98.06 935 LEU A O 1
ATOM 7465 N N . GLU A 1 936 ? -14.363 -6.755 19.520 1.00 98.25 936 GLU A N 1
ATOM 7466 C CA . GLU A 1 936 ? -15.209 -7.346 20.559 1.00 98.25 936 GLU A CA 1
ATOM 7467 C C . GLU A 1 936 ? -15.360 -6.413 21.770 1.00 98.25 936 GLU A C 1
ATOM 7469 O O . GLU A 1 936 ? -16.469 -6.206 22.271 1.00 98.25 936 GLU A O 1
ATOM 7474 N N . ALA A 1 937 ? -14.270 -5.768 22.197 1.00 98.44 937 ALA A N 1
ATOM 7475 C CA . ALA A 1 937 ? -14.302 -4.790 23.282 1.00 98.44 937 ALA A CA 1
ATOM 7476 C C . ALA A 1 937 ? -15.082 -3.513 22.913 1.00 98.44 937 ALA A C 1
ATOM 7478 O O . ALA A 1 937 ? -15.760 -2.919 23.760 1.00 98.44 937 ALA A O 1
ATOM 7479 N N . MET A 1 938 ? -15.022 -3.086 21.650 1.00 98.31 938 MET A N 1
ATOM 7480 C CA . MET A 1 938 ? -15.825 -1.973 21.147 1.00 98.31 938 MET A CA 1
ATOM 7481 C C . MET A 1 938 ? -17.314 -2.336 21.079 1.00 98.31 938 MET A C 1
ATOM 7483 O O . MET A 1 938 ? -18.146 -1.537 21.509 1.00 98.31 938 MET A O 1
ATOM 7487 N N . TRP A 1 939 ? -17.669 -3.543 20.633 1.00 97.69 939 TRP A N 1
ATOM 7488 C CA . TRP A 1 939 ? -1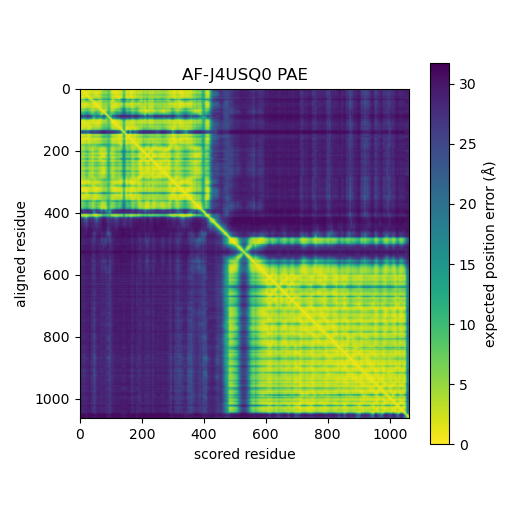9.051 -4.028 20.662 1.00 97.69 939 TRP A CA 1
ATOM 7489 C C . TRP A 1 939 ? -19.579 -4.161 22.098 1.00 97.69 939 TRP A C 1
ATOM 7491 O O . TRP A 1 939 ? -20.735 -3.825 22.356 1.00 97.69 939 TRP A O 1
ATOM 7501 N N . ASP A 1 940 ? -18.741 -4.543 23.070 1.00 96.69 940 ASP A N 1
ATOM 7502 C CA . ASP A 1 940 ? -19.093 -4.521 24.500 1.00 96.69 940 ASP A CA 1
ATOM 7503 C C . ASP A 1 940 ? -19.369 -3.091 25.014 1.00 96.69 940 ASP A C 1
ATOM 7505 O O . ASP A 1 940 ? -20.231 -2.878 25.875 1.00 96.69 940 ASP A O 1
ATOM 7509 N N . ALA A 1 941 ? -18.678 -2.070 24.497 1.00 95.75 941 ALA A N 1
ATOM 7510 C CA . ALA A 1 941 ? -19.033 -0.671 24.752 1.00 95.75 941 ALA A CA 1
ATOM 7511 C C . ALA A 1 941 ? -20.352 -0.275 24.065 1.00 95.75 941 ALA A C 1
ATOM 7513 O O . ALA A 1 941 ? -21.210 0.338 24.707 1.00 95.75 941 ALA A O 1
ATOM 7514 N N . GLY A 1 942 ? -20.553 -0.703 22.816 1.00 94.62 942 GLY A N 1
ATOM 7515 C CA . GLY A 1 942 ? -21.783 -0.509 22.048 1.00 94.62 942 GLY A CA 1
ATOM 7516 C C . GLY A 1 942 ? -23.026 -1.070 22.740 1.00 94.62 942 GLY A C 1
ATOM 7517 O O . GLY A 1 942 ? -24.023 -0.371 22.922 1.00 94.62 942 GLY A O 1
ATOM 7518 N N . ALA A 1 943 ? -22.943 -2.305 23.234 1.00 93.62 943 ALA A N 1
ATOM 7519 C CA . ALA A 1 943 ? -24.025 -2.976 23.955 1.00 93.62 943 ALA A CA 1
ATOM 7520 C C . ALA A 1 943 ? -24.408 -2.280 25.275 1.00 93.62 943 ALA A C 1
ATOM 7522 O O . ALA A 1 943 ? -25.527 -2.445 25.761 1.00 93.62 943 ALA A O 1
ATOM 7523 N N . ARG A 1 944 ? -23.516 -1.455 25.844 1.00 92.12 944 ARG A N 1
ATOM 7524 C CA . ARG A 1 944 ? -23.802 -0.609 27.018 1.00 92.12 944 ARG A CA 1
ATOM 7525 C C . ARG A 1 944 ? -24.474 0.723 26.667 1.00 92.12 944 ARG A C 1
ATOM 7527 O O . ARG A 1 944 ? -24.757 1.508 27.570 1.00 92.12 944 ARG A O 1
ATOM 7534 N N . GLY A 1 945 ? -24.766 0.973 25.390 1.00 90.56 945 GLY A N 1
ATOM 7535 C CA . GLY A 1 945 ? -25.454 2.177 24.923 1.00 90.56 945 GLY A CA 1
ATOM 7536 C C . GLY A 1 945 ? -24.525 3.346 24.571 1.00 90.56 945 GLY A C 1
ATOM 7537 O O . GLY A 1 945 ? -24.952 4.503 24.632 1.00 90.56 945 GLY A O 1
ATOM 7538 N N . LEU A 1 946 ? -23.260 3.066 24.240 1.00 94.06 946 LEU A N 1
ATOM 7539 C CA . LEU A 1 946 ? -22.307 4.056 23.727 1.00 94.06 946 LEU A CA 1
ATOM 7540 C C . LEU A 1 946 ? -22.181 3.919 22.204 1.00 94.06 946 LEU A C 1
ATOM 7542 O O . LEU A 1 946 ? -22.088 2.811 21.692 1.00 94.06 946 LEU A O 1
ATOM 7546 N N . GLY A 1 947 ? -22.146 5.027 21.469 1.00 96.12 947 GLY A N 1
ATOM 7547 C CA . GLY A 1 947 ? -21.684 5.020 20.082 1.00 96.12 947 GLY A CA 1
ATOM 7548 C C . GLY A 1 947 ? -20.160 4.899 20.043 1.00 96.12 947 GLY A C 1
ATOM 7549 O O . GLY A 1 947 ? -19.477 5.614 20.777 1.00 96.12 947 GLY A O 1
ATOM 7550 N N . VAL A 1 948 ? -19.623 4.003 19.213 1.00 97.88 948 VAL A N 1
ATOM 7551 C CA . VAL A 1 948 ? -18.172 3.857 19.015 1.00 97.88 948 VAL A CA 1
ATOM 7552 C C . VAL A 1 948 ? -17.816 4.237 17.583 1.00 97.88 948 VAL A C 1
ATOM 7554 O O . VAL A 1 948 ? -18.361 3.670 16.633 1.00 97.88 948 VAL A O 1
ATOM 7557 N N . LEU A 1 949 ? -16.911 5.205 17.449 1.00 98.50 949 LEU A N 1
ATOM 7558 C CA . LEU A 1 949 ? -16.443 5.736 16.172 1.00 98.50 949 LEU A CA 1
ATOM 7559 C C . LEU A 1 949 ? -14.917 5.650 16.105 1.00 98.50 949 LEU A C 1
ATOM 7561 O O . LEU A 1 949 ? -14.235 6.100 17.023 1.00 98.50 949 LEU A O 1
ATOM 7565 N N . ILE A 1 950 ? -14.394 5.109 15.014 1.00 98.81 950 ILE A N 1
ATOM 7566 C CA . ILE A 1 950 ? -12.973 5.099 14.682 1.00 98.81 950 ILE A CA 1
ATOM 7567 C C . ILE A 1 950 ? -12.720 6.183 13.634 1.00 98.81 950 ILE A C 1
ATOM 7569 O O . ILE A 1 950 ? -13.467 6.313 12.665 1.00 98.81 950 ILE A O 1
ATOM 7573 N N . LEU A 1 951 ? -11.670 6.965 13.835 1.00 98.69 951 LEU A N 1
ATOM 7574 C CA . LEU A 1 951 ? -11.153 7.951 12.897 1.00 98.69 951 LEU A CA 1
ATOM 7575 C C . LEU A 1 951 ? -9.783 7.463 12.430 1.00 98.69 951 LEU A C 1
ATOM 7577 O O . LEU A 1 951 ? -8.960 7.095 13.274 1.00 98.69 951 LEU A O 1
ATOM 7581 N N . SER A 1 952 ? -9.545 7.471 11.120 1.00 98.31 952 SER A N 1
ATOM 7582 C CA . SER A 1 952 ? -8.277 7.018 10.532 1.00 98.31 952 SER A CA 1
ATOM 7583 C C . SER A 1 952 ? -7.816 7.850 9.332 1.00 98.31 952 SER A C 1
ATOM 7585 O O . SER A 1 952 ? -8.600 8.601 8.740 1.00 98.31 952 SER A O 1
ATOM 7587 N N . GLY A 1 953 ? -6.528 7.735 8.994 1.00 93.50 953 GLY A N 1
ATOM 7588 C CA . GLY A 1 953 ? -5.837 8.494 7.952 1.00 93.50 953 GLY A CA 1
ATOM 7589 C C . GLY A 1 953 ? -5.103 7.628 6.918 1.00 93.50 953 GLY A C 1
ATOM 7590 O O . GLY A 1 953 ? -5.652 6.634 6.442 1.00 93.50 953 GLY A O 1
ATOM 7591 N N . ASP A 1 954 ? -3.893 8.050 6.529 1.00 92.19 954 ASP A N 1
ATOM 7592 C CA . ASP A 1 954 ? -2.881 7.304 5.744 1.00 92.19 954 ASP A CA 1
ATOM 7593 C C . ASP A 1 954 ? -3.183 7.078 4.240 1.00 92.19 954 ASP A C 1
ATOM 7595 O O . ASP A 1 954 ? -2.383 7.418 3.375 1.00 92.19 954 ASP A O 1
ATOM 7599 N N . ARG A 1 955 ? -4.377 6.607 3.855 1.00 90.75 955 ARG A N 1
ATOM 7600 C CA . ARG A 1 955 ? -4.619 6.071 2.487 1.00 90.75 955 ARG A CA 1
ATOM 7601 C C . ARG A 1 955 ? -4.732 7.054 1.323 1.00 90.75 955 ARG A C 1
ATOM 7603 O O . ARG A 1 955 ? -4.895 6.628 0.181 1.00 90.75 955 ARG A O 1
ATOM 7610 N N . HIS A 1 956 ? -4.709 8.350 1.599 1.00 93.75 956 HIS A N 1
ATOM 7611 C CA . HIS A 1 956 ? -4.992 9.455 0.668 1.00 93.75 956 HIS A CA 1
ATOM 7612 C C . HIS A 1 956 ? -6.334 9.321 -0.084 1.00 93.75 956 HIS A C 1
ATOM 7614 O O . HIS A 1 956 ? -6.572 9.927 -1.135 1.00 93.75 956 HIS A O 1
ATOM 7620 N N . GLU A 1 957 ? -7.250 8.551 0.489 1.00 93.88 957 GLU A N 1
ATOM 7621 C CA . GLU A 1 957 ? -8.581 8.246 -0.015 1.00 93.88 957 GLU A CA 1
ATOM 7622 C C . GLU A 1 957 ? -9.588 8.397 1.135 1.00 93.88 957 GLU A C 1
ATOM 7624 O O . GLU A 1 957 ? -9.226 8.363 2.312 1.00 93.88 957 GLU A O 1
ATOM 7629 N N . PHE A 1 958 ? -10.869 8.556 0.803 1.00 97.19 958 PHE A N 1
ATOM 7630 C CA . PHE A 1 958 ? -11.934 8.576 1.799 1.00 97.19 958 PHE A CA 1
ATOM 7631 C C . PHE A 1 958 ? -12.740 7.277 1.766 1.00 97.19 958 PHE A C 1
ATOM 7633 O O . PHE A 1 958 ? -13.241 6.914 0.700 1.00 97.19 958 PHE A O 1
ATOM 7640 N N . ALA A 1 959 ? -12.956 6.650 2.926 1.00 97.50 959 ALA A N 1
ATOM 7641 C CA . ALA A 1 959 ? -13.989 5.630 3.090 1.00 97.50 959 ALA A CA 1
ATOM 7642 C C . ALA A 1 959 ? -14.667 5.706 4.463 1.00 97.50 959 ALA A C 1
ATOM 7644 O O . ALA A 1 959 ? -14.026 5.982 5.477 1.00 97.50 959 ALA A O 1
ATOM 7645 N N . ALA A 1 960 ? -15.961 5.406 4.489 1.00 98.44 960 ALA A N 1
ATOM 7646 C CA . ALA A 1 960 ? -16.718 5.124 5.696 1.00 98.44 960 ALA A CA 1
ATOM 7647 C C . ALA A 1 960 ? -17.093 3.640 5.710 1.00 98.44 960 ALA A C 1
ATOM 7649 O O . ALA A 1 960 ? -17.683 3.144 4.746 1.00 98.44 960 ALA A O 1
ATOM 7650 N N . THR A 1 961 ? -16.783 2.959 6.810 1.00 98.44 961 THR A N 1
ATOM 7651 C CA . THR A 1 961 ? -16.968 1.512 6.978 1.00 98.44 961 THR A CA 1
ATOM 7652 C C . THR A 1 961 ? -17.766 1.242 8.249 1.00 98.44 961 THR A C 1
ATOM 7654 O O . THR A 1 961 ? -17.566 1.891 9.274 1.00 98.44 961 THR A O 1
ATOM 7657 N N . LYS A 1 962 ? -18.676 0.276 8.211 1.00 98.00 962 LYS A N 1
ATOM 7658 C CA . LYS A 1 962 ? -19.417 -0.224 9.369 1.00 98.00 962 LYS A CA 1
ATOM 7659 C C . LYS A 1 962 ? -18.913 -1.615 9.735 1.00 98.00 962 LYS A C 1
ATOM 7661 O O . LYS A 1 962 ? -18.801 -2.467 8.866 1.00 98.00 962 LYS A O 1
ATOM 7666 N N . PHE A 1 963 ? -18.712 -1.869 11.022 1.00 97.94 963 PHE A N 1
ATOM 7667 C CA . PHE A 1 963 ? -18.352 -3.183 11.558 1.00 97.94 963 PHE A CA 1
ATOM 7668 C C . PHE A 1 963 ? -19.509 -3.731 12.405 1.00 97.94 963 PHE A C 1
ATOM 7670 O O . PHE A 1 963 ? -19.593 -3.446 13.613 1.00 97.94 963 PHE A O 1
ATOM 7677 N N . PRO A 1 964 ? -20.470 -4.442 11.785 1.00 96.69 964 PRO A N 1
ATOM 7678 C CA . PRO A 1 964 ? -21.557 -5.072 12.518 1.00 96.69 964 PRO A CA 1
ATOM 7679 C C . PRO A 1 964 ? -21.029 -6.224 13.393 1.00 96.69 964 PRO A C 1
ATOM 7681 O O . PRO A 1 964 ? -20.125 -6.943 12.969 1.00 96.69 964 PRO A O 1
ATOM 7684 N N . PRO A 1 965 ? -21.597 -6.451 14.592 1.00 95.75 965 PRO A N 1
ATOM 7685 C CA . PRO A 1 965 ? -21.352 -7.692 15.313 1.00 95.75 965 PRO A CA 1
ATOM 7686 C C . PRO A 1 965 ? -21.888 -8.897 14.519 1.00 95.75 965 PRO A C 1
ATOM 7688 O O . PRO A 1 965 ? -22.858 -8.736 13.768 1.00 95.75 965 PRO A O 1
ATOM 7691 N N . PRO A 1 966 ? -21.335 -10.109 14.707 1.00 94.25 966 PRO A N 1
ATOM 7692 C CA . PRO A 1 966 ? -21.868 -11.316 14.077 1.00 94.25 966 PRO A CA 1
ATOM 7693 C C . PRO A 1 966 ? -23.340 -11.545 14.453 1.00 94.25 966 PRO A C 1
ATOM 7695 O O . PRO A 1 966 ? -23.722 -11.318 15.604 1.00 94.25 966 PRO A O 1
ATOM 7698 N N . ALA A 1 967 ? -24.158 -12.012 13.502 1.00 88.62 967 ALA A N 1
ATOM 7699 C CA . ALA A 1 967 ? -25.618 -12.099 13.647 1.00 88.62 967 ALA A CA 1
ATOM 7700 C C . ALA A 1 967 ? -26.080 -12.923 14.867 1.00 88.62 967 ALA A C 1
ATOM 7702 O O . ALA A 1 967 ? -27.024 -12.524 15.544 1.00 88.62 967 ALA A O 1
ATOM 7703 N N . ASP A 1 968 ? -25.369 -14.008 15.186 1.00 88.75 968 ASP A N 1
ATOM 7704 C CA . ASP A 1 968 ? -25.687 -14.921 16.296 1.00 88.75 968 ASP A CA 1
ATOM 7705 C C . ASP A 1 968 ? -24.848 -14.656 17.564 1.00 88.75 968 ASP A C 1
ATOM 7707 O O . ASP A 1 968 ? -24.698 -15.520 18.431 1.00 88.75 968 ASP A O 1
ATOM 7711 N N . SER A 1 969 ? -24.247 -13.468 17.678 1.00 92.88 969 SER A N 1
ATOM 7712 C CA . SER A 1 969 ? -23.410 -13.099 18.826 1.00 92.88 969 SER A CA 1
ATOM 7713 C C . SER A 1 969 ? -24.208 -12.493 19.989 1.00 92.88 969 SER A C 1
ATOM 7715 O O . SER A 1 969 ? -25.387 -12.161 19.880 1.00 92.88 969 SER A O 1
ATOM 7717 N N . LYS A 1 970 ? -23.542 -12.294 21.136 1.00 94.06 970 LYS A N 1
ATOM 7718 C CA . LYS A 1 970 ? -24.135 -11.651 22.326 1.00 94.06 970 LYS A CA 1
ATOM 7719 C C . LYS A 1 970 ? -24.456 -10.158 22.137 1.00 94.06 970 LYS A C 1
ATOM 7721 O O . LYS A 1 970 ? -25.092 -9.564 23.008 1.00 94.06 970 LYS A O 1
ATOM 7726 N N . TRP A 1 971 ? -23.970 -9.528 21.065 1.00 94.88 971 TRP A N 1
ATOM 7727 C CA . TRP A 1 971 ? -24.078 -8.085 20.857 1.00 94.88 971 TRP A CA 1
ATOM 7728 C C . TRP A 1 971 ? -25.247 -7.738 19.930 1.00 94.88 971 TRP A C 1
ATOM 7730 O O . TRP A 1 971 ? -25.390 -8.342 18.870 1.00 94.88 971 TRP A O 1
ATOM 7740 N N . PRO A 1 972 ? -26.070 -6.732 20.271 1.00 92.56 972 PRO A N 1
ATOM 7741 C CA . PRO A 1 972 ? -27.138 -6.287 19.385 1.00 92.56 972 PRO A CA 1
ATOM 7742 C C . PRO A 1 972 ? -26.565 -5.571 18.154 1.00 92.56 972 PRO A C 1
ATOM 7744 O O . PRO A 1 972 ? -25.524 -4.925 18.236 1.00 92.56 972 PRO A O 1
ATOM 7747 N N . ALA A 1 973 ? -27.298 -5.559 17.037 1.00 91.31 973 ALA A N 1
ATOM 7748 C CA . ALA A 1 973 ? -26.897 -4.825 15.828 1.00 91.31 973 ALA A CA 1
ATOM 7749 C C . ALA A 1 973 ? -26.665 -3.315 16.067 1.00 91.31 973 ALA A C 1
ATOM 7751 O O . ALA A 1 973 ? -25.898 -2.680 15.344 1.00 91.31 973 ALA A O 1
ATOM 7752 N N . SER A 1 974 ? -27.294 -2.738 17.101 1.00 90.44 974 SER A N 1
ATOM 7753 C CA . SER A 1 974 ? -27.066 -1.354 17.537 1.00 90.44 974 SER A CA 1
ATOM 7754 C C . SER A 1 974 ? -25.674 -1.110 18.129 1.00 90.44 974 SER A C 1
ATOM 7756 O O . SER A 1 974 ? -25.286 0.044 18.263 1.00 90.44 974 SER A O 1
ATOM 7758 N N . ALA A 1 975 ? -24.923 -2.161 18.474 1.00 94.31 975 ALA A N 1
ATOM 7759 C CA . ALA A 1 975 ? -23.547 -2.069 18.955 1.00 94.31 975 ALA A CA 1
ATOM 7760 C C . ALA A 1 975 ? -22.514 -1.920 17.824 1.00 94.31 975 ALA A C 1
ATOM 7762 O O . ALA A 1 975 ? -21.321 -1.879 18.111 1.00 94.31 975 ALA A O 1
ATOM 7763 N N . ALA A 1 976 ? -22.948 -1.859 16.558 1.00 95.75 976 ALA A N 1
ATOM 7764 C CA . ALA A 1 976 ? -22.057 -1.726 15.411 1.00 95.75 976 ALA A CA 1
ATOM 7765 C C . ALA A 1 976 ? -21.115 -0.520 15.539 1.00 95.75 976 ALA A C 1
ATOM 7767 O O . ALA A 1 976 ? -21.535 0.605 15.826 1.00 95.75 976 ALA A O 1
ATOM 7768 N N . VAL A 1 977 ? -19.837 -0.773 15.272 1.00 97.88 977 VAL A N 1
ATOM 7769 C CA . VAL A 1 977 ? -18.787 0.248 15.251 1.00 97.88 977 VAL A CA 1
ATOM 7770 C C . VAL A 1 977 ? -18.742 0.866 13.862 1.00 97.88 977 VAL A C 1
ATOM 7772 O O . VAL A 1 977 ? -19.021 0.192 12.872 1.00 97.88 977 VAL A O 1
ATOM 7775 N N . HIS A 1 978 ? -18.392 2.143 13.779 1.00 98.31 978 HIS A N 1
ATOM 7776 C CA . HIS A 1 978 ? -18.212 2.832 12.505 1.00 98.31 978 HIS A CA 1
ATOM 7777 C C . HIS A 1 978 ? -16.787 3.364 12.419 1.00 98.31 978 HIS A C 1
ATOM 7779 O O . HIS A 1 978 ? -16.261 3.862 13.407 1.00 98.31 978 HIS A O 1
ATOM 7785 N N . GLU A 1 979 ? -16.171 3.270 11.251 1.00 98.62 979 GLU A N 1
ATOM 7786 C CA . GLU A 1 979 ? -14.933 3.957 10.908 1.00 98.62 979 GLU A CA 1
ATOM 7787 C C . GLU A 1 979 ? -15.212 5.020 9.856 1.00 98.62 979 GLU A C 1
ATOM 7789 O O . GLU A 1 979 ? -15.955 4.788 8.900 1.00 98.62 979 GLU A O 1
ATOM 7794 N N . ILE A 1 980 ? -14.568 6.171 10.017 1.00 98.50 980 ILE A N 1
ATOM 7795 C CA . ILE A 1 980 ? -14.496 7.212 9.005 1.00 98.50 980 ILE A CA 1
ATOM 7796 C C . ILE A 1 980 ? -13.019 7.520 8.752 1.00 98.50 980 ILE A C 1
ATOM 7798 O O . ILE A 1 980 ? -12.367 8.230 9.519 1.00 98.50 980 ILE A O 1
ATOM 7802 N N . SER A 1 981 ? -12.502 6.980 7.650 1.00 97.94 981 SER A N 1
ATOM 7803 C CA . SER A 1 981 ? -11.128 7.181 7.201 1.00 97.94 981 SER A CA 1
ATOM 7804 C C . SER A 1 981 ? -11.073 8.369 6.248 1.00 97.94 981 SER A C 1
ATOM 7806 O O . SER A 1 981 ? -11.652 8.315 5.162 1.00 97.94 981 SER A O 1
ATOM 7808 N N . THR A 1 982 ? -10.416 9.460 6.651 1.00 97.12 982 THR A N 1
ATOM 7809 C CA . THR A 1 982 ? -10.375 10.714 5.880 1.00 97.12 982 THR A CA 1
ATOM 7810 C C . THR A 1 982 ? -8.944 11.202 5.684 1.00 97.12 982 THR A C 1
ATOM 7812 O O . THR A 1 982 ? -8.327 11.744 6.599 1.00 97.12 982 THR A O 1
ATOM 7815 N N . SER A 1 983 ? -8.441 11.073 4.459 1.00 93.88 983 SER A N 1
ATOM 7816 C CA . SER A 1 983 ? -7.162 11.641 4.036 1.00 93.88 983 SER A CA 1
ATOM 7817 C C . SER A 1 983 ? -7.160 11.923 2.524 1.00 93.88 983 SER A C 1
ATOM 7819 O O . SER A 1 983 ? -7.976 11.379 1.770 1.00 93.88 983 SER A O 1
ATOM 7821 N N . PRO A 1 984 ? -6.283 12.800 2.022 1.00 96.00 984 PRO A N 1
ATOM 7822 C CA . PRO A 1 984 ? -5.305 13.615 2.741 1.00 96.00 984 PRO A CA 1
ATOM 7823 C C . PRO A 1 984 ? -5.777 15.064 2.918 1.00 96.00 984 PRO A C 1
ATOM 7825 O O . PRO A 1 984 ? -6.566 15.538 2.110 1.00 96.00 984 PRO A O 1
ATOM 7828 N N . LEU A 1 985 ? -5.250 15.823 3.881 1.00 97.31 985 LEU A N 1
ATOM 7829 C CA . LEU A 1 985 ? -5.479 17.268 3.953 1.00 97.31 985 LEU A CA 1
ATOM 7830 C C . LEU A 1 985 ? -4.851 17.964 2.748 1.00 97.31 985 LEU A C 1
ATOM 7832 O O . LEU A 1 985 ? -5.477 18.863 2.189 1.00 97.31 985 LEU A O 1
ATOM 7836 N N . ASN A 1 986 ? -3.643 17.558 2.344 1.00 96.19 986 ASN A N 1
ATOM 7837 C CA . ASN A 1 986 ? -2.986 18.081 1.150 1.00 96.19 986 ASN A CA 1
ATOM 7838 C C . ASN A 1 986 ? -1.980 17.083 0.553 1.00 96.19 986 ASN A C 1
ATOM 7840 O O . ASN A 1 986 ? -0.798 17.134 0.883 1.00 96.19 986 ASN A O 1
ATOM 7844 N N . GLN A 1 987 ? -2.423 16.189 -0.329 1.00 91.69 987 GLN A N 1
ATOM 7845 C CA . GLN A 1 987 ? -1.565 15.201 -1.005 1.00 91.69 987 GLN A CA 1
ATOM 7846 C C . GLN A 1 987 ? -2.272 14.661 -2.262 1.00 91.69 987 GLN A C 1
ATOM 7848 O O . GLN A 1 987 ? -3.428 14.990 -2.517 1.00 91.69 987 GLN A O 1
ATOM 7853 N N . PHE A 1 988 ? -1.601 13.860 -3.091 1.00 84.56 988 PHE A N 1
ATOM 7854 C CA . PHE A 1 988 ? -2.254 13.213 -4.233 1.00 84.56 988 PHE A CA 1
ATOM 7855 C C . PHE A 1 988 ? -3.327 12.215 -3.791 1.00 84.56 988 PHE A C 1
ATOM 7857 O O . PHE A 1 988 ? -3.118 11.432 -2.878 1.00 84.56 988 PHE A O 1
ATOM 7864 N N . ALA A 1 989 ? -4.454 12.186 -4.500 1.00 79.50 989 ALA A N 1
ATOM 7865 C CA . ALA A 1 989 ? -5.350 11.037 -4.455 1.00 79.50 989 ALA A CA 1
ATOM 7866 C C . ALA A 1 989 ? -4.769 9.878 -5.271 1.00 79.50 989 ALA A C 1
ATOM 7868 O O . ALA A 1 989 ? -4.168 10.099 -6.331 1.00 79.50 989 ALA A O 1
ATOM 7869 N N . SER A 1 990 ? -5.012 8.641 -4.834 1.00 70.50 990 SER A N 1
ATOM 7870 C CA . SER A 1 990 ? -4.702 7.467 -5.649 1.00 70.50 990 SER A CA 1
ATOM 7871 C C . SER A 1 990 ? -5.396 7.572 -7.021 1.00 70.50 990 SER A C 1
ATOM 7873 O O . SER A 1 990 ? -6.610 7.795 -7.088 1.00 70.50 990 SER A O 1
ATOM 7875 N N . PRO A 1 991 ? -4.667 7.407 -8.144 1.00 67.81 991 PRO A N 1
ATOM 7876 C CA . PRO A 1 991 ? -5.250 7.516 -9.482 1.00 67.81 991 PRO A CA 1
ATOM 7877 C C . PRO A 1 991 ? -6.187 6.350 -9.824 1.00 67.81 991 PRO A C 1
ATOM 7879 O O . PRO A 1 991 ? -6.934 6.430 -10.800 1.00 67.81 991 PRO A O 1
ATOM 7882 N N . PHE A 1 992 ? -6.142 5.264 -9.048 1.00 80.19 992 PHE A N 1
ATOM 7883 C CA . PHE A 1 992 ? -6.991 4.094 -9.227 1.00 80.19 992 PHE A CA 1
ATOM 7884 C C . PHE A 1 992 ? -7.700 3.778 -7.911 1.00 80.19 992 PHE A C 1
ATOM 7886 O O . PHE A 1 992 ? -7.020 3.676 -6.894 1.00 80.19 992 PHE A O 1
ATOM 7893 N N . PRO A 1 993 ? -9.025 3.567 -7.917 1.00 86.00 993 PRO A N 1
ATOM 7894 C CA . PRO A 1 993 ? -9.737 3.159 -6.715 1.00 86.00 993 PRO A CA 1
ATOM 7895 C C . PRO A 1 993 ? -9.176 1.839 -6.157 1.00 86.00 993 PRO A C 1
ATOM 7897 O O . PRO A 1 993 ? -9.046 0.856 -6.898 1.00 86.00 993 PRO A O 1
ATOM 7900 N N . THR A 1 994 ? -8.820 1.818 -4.872 1.00 90.56 994 THR A N 1
ATOM 7901 C CA . THR A 1 994 ? -8.171 0.679 -4.207 1.00 90.56 994 THR A CA 1
ATOM 7902 C C . THR A 1 994 ? -9.024 -0.017 -3.145 1.00 90.56 994 THR A C 1
ATOM 7904 O O . THR A 1 994 ? -8.732 -1.175 -2.847 1.00 90.56 994 THR A O 1
ATOM 7907 N N . TYR A 1 995 ? -10.083 0.614 -2.630 1.00 93.44 995 TYR A N 1
ATOM 7908 C CA . TYR A 1 995 ? -11.011 0.013 -1.660 1.00 93.44 995 TYR A CA 1
ATOM 7909 C C . TYR A 1 995 ? -11.906 -1.052 -2.319 1.00 93.44 995 TYR A C 1
ATOM 7911 O O . TYR A 1 995 ? -12.387 -0.857 -3.441 1.00 93.44 995 TYR A O 1
ATOM 7919 N N . ARG A 1 996 ? -12.116 -2.197 -1.653 1.00 92.31 996 ARG A N 1
ATOM 7920 C CA . ARG A 1 996 ? -12.954 -3.312 -2.125 1.00 92.31 996 ARG A CA 1
ATOM 7921 C C . ARG A 1 996 ? -13.657 -4.025 -0.972 1.00 92.31 996 ARG A C 1
ATOM 7923 O O . ARG A 1 996 ? -12.994 -4.591 -0.112 1.00 92.31 996 ARG A O 1
ATOM 7930 N N . GLN A 1 997 ? -14.981 -4.100 -1.053 1.00 93.19 997 GLN A N 1
ATOM 7931 C CA . GLN A 1 997 ? -15.802 -4.997 -0.242 1.00 93.19 997 GLN A CA 1
ATOM 7932 C C . GLN A 1 997 ? -15.571 -6.459 -0.656 1.00 93.19 997 GLN A C 1
ATOM 7934 O O . GLN A 1 997 ? -15.772 -6.799 -1.826 1.00 93.19 997 GLN A O 1
ATOM 7939 N N . THR A 1 998 ? -15.172 -7.329 0.275 1.00 87.00 998 THR A N 1
ATOM 7940 C CA . THR A 1 998 ? -14.961 -8.768 -0.002 1.00 87.00 998 THR A CA 1
ATOM 7941 C C . THR A 1 998 ? -15.756 -9.722 0.884 1.00 87.00 998 THR A C 1
ATOM 7943 O O . THR A 1 998 ? -15.878 -10.893 0.536 1.00 87.00 998 THR A O 1
ATOM 7946 N N . ASP A 1 999 ? -16.283 -9.246 2.008 1.00 91.19 999 ASP A N 1
ATOM 7947 C CA . ASP A 1 999 ? -17.085 -10.011 2.966 1.00 91.19 999 ASP A CA 1
ATOM 7948 C C . ASP A 1 999 ? -18.118 -9.095 3.639 1.00 91.19 999 ASP A C 1
ATOM 7950 O O . ASP A 1 999 ? -18.269 -7.950 3.225 1.00 91.19 999 ASP A O 1
ATOM 7954 N N . ASP A 1 1000 ? -18.832 -9.592 4.648 1.00 91.69 1000 ASP A N 1
ATOM 7955 C CA . ASP A 1 1000 ? -19.848 -8.838 5.393 1.00 91.69 1000 ASP A CA 1
ATOM 7956 C C . ASP A 1 1000 ? -19.367 -8.393 6.795 1.00 91.69 1000 ASP A C 1
ATOM 7958 O O . ASP A 1 1000 ? -20.171 -7.942 7.613 1.00 91.69 1000 ASP A O 1
ATOM 7962 N N . GLU A 1 1001 ? -18.067 -8.515 7.101 1.00 93.38 1001 GLU A N 1
ATOM 7963 C CA . GLU A 1 1001 ? -17.494 -8.098 8.394 1.00 93.38 1001 GLU A CA 1
ATOM 7964 C C . GLU A 1 1001 ? -17.139 -6.606 8.408 1.00 93.38 1001 GLU A C 1
ATOM 7966 O O . GLU A 1 1001 ? -17.358 -5.904 9.396 1.00 93.38 1001 GLU A O 1
ATOM 7971 N N . ASP A 1 1002 ? -16.607 -6.119 7.289 1.00 96.88 1002 ASP A N 1
ATOM 7972 C CA . ASP A 1 1002 ? -16.245 -4.727 7.061 1.00 96.88 1002 ASP A CA 1
ATOM 7973 C C . ASP A 1 1002 ? -17.167 -4.169 5.980 1.00 96.88 1002 ASP A C 1
ATOM 7975 O O . ASP A 1 1002 ? -16.924 -4.366 4.797 1.00 96.88 1002 ASP A O 1
ATOM 7979 N N . VAL A 1 1003 ? -18.258 -3.510 6.359 1.00 97.69 1003 VAL A N 1
ATOM 7980 C CA . VAL A 1 1003 ? -19.317 -3.094 5.430 1.00 97.69 1003 VAL A CA 1
ATOM 7981 C C . VAL A 1 1003 ? -19.087 -1.675 4.922 1.00 97.69 1003 VAL A C 1
ATOM 7983 O O . VAL A 1 1003 ? -19.214 -0.716 5.684 1.00 97.69 1003 VAL A O 1
ATOM 7986 N N . GLU A 1 1004 ? -18.793 -1.523 3.630 1.00 97.44 1004 GLU A N 1
ATOM 7987 C CA . GLU A 1 1004 ? -18.691 -0.216 2.975 1.00 97.44 1004 GLU A CA 1
ATOM 7988 C C . GLU A 1 1004 ? -19.998 0.579 3.120 1.00 97.44 1004 GLU A C 1
ATOM 7990 O O . GLU A 1 1004 ? -21.071 0.139 2.705 1.00 97.44 1004 GLU A O 1
ATOM 7995 N N . LEU A 1 1005 ? -19.905 1.788 3.676 1.00 96.94 1005 LEU A N 1
ATOM 7996 C CA . LEU A 1 1005 ? -20.993 2.768 3.668 1.00 96.94 1005 LEU A CA 1
ATOM 7997 C C . LEU A 1 1005 ? -20.818 3.783 2.544 1.00 96.94 1005 LEU A C 1
ATOM 7999 O O . LEU A 1 1005 ? -21.786 4.183 1.893 1.00 96.94 1005 LEU A O 1
ATOM 8003 N N . LYS A 1 1006 ? -19.580 4.244 2.345 1.00 97.75 1006 LYS A N 1
ATOM 8004 C CA . LYS A 1 1006 ? -19.242 5.201 1.297 1.00 97.75 1006 LYS A CA 1
ATOM 8005 C C . LYS A 1 1006 ? -17.760 5.152 0.981 1.00 97.75 1006 LYS A C 1
ATOM 8007 O O . LYS A 1 1006 ? -16.947 5.142 1.894 1.00 97.75 1006 LYS A O 1
ATOM 8012 N N . TYR A 1 1007 ? -17.422 5.268 -0.298 1.00 97.06 1007 TYR A N 1
ATOM 8013 C CA . TYR A 1 1007 ? -16.047 5.374 -0.764 1.00 97.06 1007 TYR A CA 1
ATOM 8014 C C . TYR A 1 1007 ? -15.884 6.503 -1.798 1.00 97.06 1007 TYR A C 1
ATOM 8016 O O . TYR A 1 1007 ? -16.683 6.627 -2.731 1.00 97.06 1007 TYR A O 1
ATOM 8024 N N . ILE A 1 1008 ? -14.879 7.370 -1.606 1.00 95.62 1008 ILE A N 1
ATOM 8025 C CA . ILE A 1 1008 ? -14.527 8.490 -2.500 1.00 95.62 1008 ILE A CA 1
ATOM 8026 C C . ILE A 1 1008 ? -12.988 8.569 -2.616 1.00 95.62 1008 ILE A C 1
ATOM 8028 O O . ILE A 1 1008 ? -12.328 9.159 -1.758 1.00 95.62 1008 ILE A O 1
ATOM 8032 N N . PRO A 1 1009 ? -12.383 8.013 -3.681 1.00 92.44 1009 PRO A N 1
ATOM 8033 C CA . PRO A 1 1009 ? -10.924 7.995 -3.822 1.00 92.44 1009 PRO A CA 1
ATOM 8034 C C . PRO A 1 1009 ? -10.321 9.352 -4.206 1.00 92.44 1009 PRO A C 1
ATOM 8036 O O . PRO A 1 1009 ? -9.224 9.696 -3.780 1.00 92.44 1009 PRO A O 1
ATOM 8039 N N . SER A 1 1010 ? -11.025 10.137 -5.023 1.00 91.19 1010 SER A N 1
ATOM 8040 C CA . SER A 1 1010 ? -10.497 11.354 -5.650 1.00 91.19 1010 SER A CA 1
ATOM 8041 C C . SER A 1 1010 ? -10.463 12.567 -4.721 1.00 91.19 1010 SER A C 1
ATOM 8043 O O . SER A 1 1010 ? -11.316 12.701 -3.848 1.00 91.19 1010 SER A O 1
ATOM 8045 N N . GLY A 1 1011 ? -9.555 13.501 -5.008 1.00 91.94 1011 GLY A N 1
ATOM 8046 C CA . GLY A 1 1011 ? -9.451 14.812 -4.361 1.00 91.94 1011 GLY A CA 1
ATOM 8047 C C . GLY A 1 1011 ? -8.132 14.979 -3.618 1.00 91.94 1011 GLY A C 1
ATOM 8048 O O . GLY A 1 1011 ? -7.716 14.076 -2.888 1.00 91.94 1011 GLY A O 1
ATOM 8049 N N . SER A 1 1012 ? -7.474 16.116 -3.821 1.00 92.25 1012 SER A N 1
ATOM 8050 C CA . SER A 1 1012 ? -6.137 16.374 -3.268 1.00 92.25 1012 SER A CA 1
ATOM 8051 C C . SER A 1 1012 ? -6.181 16.960 -1.855 1.00 92.25 1012 SER A C 1
ATOM 8053 O O . SER A 1 1012 ? -5.161 17.018 -1.171 1.00 92.25 1012 SER A O 1
ATOM 8055 N N . SER A 1 1013 ? -7.361 17.396 -1.416 1.00 96.38 1013 SER A N 1
ATOM 8056 C CA . SER A 1 1013 ? -7.627 17.842 -0.056 1.00 96.38 1013 SER A CA 1
ATOM 8057 C C . SER A 1 1013 ? -8.943 17.275 0.453 1.00 96.38 1013 SER A C 1
ATOM 8059 O O . SER A 1 1013 ? -9.968 17.389 -0.217 1.00 96.38 1013 SER A O 1
ATOM 8061 N N . LYS A 1 1014 ? -8.922 16.671 1.640 1.00 97.81 1014 LYS A N 1
ATOM 8062 C CA . LYS A 1 1014 ? -10.059 16.067 2.325 1.00 97.81 1014 LYS A CA 1
ATOM 8063 C C . LYS A 1 1014 ? -9.970 16.325 3.823 1.00 97.81 1014 LYS A C 1
ATOM 8065 O O . LYS A 1 1014 ? -8.925 16.117 4.438 1.00 97.81 1014 LYS A O 1
ATOM 8070 N N . PHE A 1 1015 ? -11.075 16.733 4.429 1.00 98.25 1015 PHE A N 1
ATOM 8071 C CA . PHE A 1 1015 ? -11.214 16.761 5.883 1.00 98.25 1015 PHE A CA 1
ATOM 8072 C C . PHE A 1 1015 ? -12.667 16.518 6.281 1.00 98.25 1015 PHE A C 1
ATOM 8074 O O . PHE A 1 1015 ? -13.597 16.830 5.534 1.00 98.25 1015 PHE A O 1
ATOM 8081 N N . GLY A 1 1016 ? -12.843 15.931 7.459 1.00 98.25 1016 GLY A N 1
ATOM 8082 C CA . GLY A 1 1016 ? -14.142 15.629 8.034 1.00 98.25 1016 GLY A CA 1
ATOM 8083 C C . GLY A 1 1016 ? -14.506 16.606 9.143 1.00 98.25 1016 GLY A C 1
ATOM 8084 O O . GLY A 1 1016 ? -13.649 16.927 9.965 1.00 98.25 1016 GLY A O 1
ATOM 8085 N N . ALA A 1 1017 ? -15.763 17.037 9.192 1.00 98.50 1017 ALA A N 1
ATOM 8086 C CA . ALA A 1 1017 ? -16.356 17.727 10.332 1.00 98.50 1017 ALA A CA 1
ATOM 8087 C C . ALA A 1 1017 ? -17.339 16.795 11.045 1.00 98.50 1017 ALA A C 1
ATOM 8089 O O . ALA A 1 1017 ? -18.169 16.154 10.402 1.00 98.50 1017 ALA A O 1
ATOM 8090 N N . TYR A 1 1018 ? -17.222 16.718 12.367 1.00 98.50 1018 TYR A N 1
ATOM 8091 C CA . TYR A 1 1018 ? -17.987 15.825 13.228 1.00 98.50 1018 TYR A CA 1
ATOM 8092 C C . TYR A 1 1018 ? -18.719 16.673 14.255 1.00 98.50 1018 TYR A C 1
ATOM 8094 O O . TYR A 1 1018 ? -18.077 17.262 15.123 1.00 98.50 1018 TYR A O 1
ATOM 8102 N N . THR A 1 1019 ? -20.041 16.732 14.166 1.00 98.06 1019 THR A N 1
ATOM 8103 C CA . THR A 1 1019 ? -20.885 17.540 15.045 1.00 98.06 1019 THR A CA 1
ATOM 8104 C C . THR A 1 1019 ? -21.781 16.638 15.873 1.00 98.06 1019 THR A C 1
ATOM 8106 O O . THR A 1 1019 ? -22.596 15.897 15.331 1.00 98.06 1019 THR A O 1
ATOM 8109 N N . ILE A 1 1020 ? -21.633 16.702 17.195 1.00 97.25 1020 ILE A N 1
ATOM 8110 C CA . ILE A 1 1020 ? -22.481 15.975 18.137 1.00 97.25 1020 ILE A CA 1
ATOM 8111 C C . ILE A 1 1020 ? -23.496 16.936 18.746 1.00 97.25 1020 ILE A C 1
ATOM 8113 O O . ILE A 1 1020 ? -23.123 17.974 19.293 1.00 97.25 1020 ILE A O 1
ATOM 8117 N N . GLU A 1 1021 ? -24.769 16.564 18.695 1.00 94.50 1021 GLU A N 1
ATOM 8118 C CA . GLU A 1 1021 ? -25.871 17.296 19.318 1.00 94.50 1021 GLU A CA 1
ATOM 8119 C C . GLU A 1 1021 ? -26.878 16.323 19.943 1.00 94.50 1021 GLU A C 1
ATOM 8121 O O . GLU A 1 1021 ? -26.861 15.118 19.671 1.00 94.50 1021 GLU A O 1
ATOM 8126 N N . ASN A 1 1022 ? -27.741 16.836 20.818 1.00 90.06 1022 ASN A N 1
ATOM 8127 C CA . ASN A 1 1022 ? -28.824 16.053 21.403 1.00 90.06 1022 ASN A CA 1
ATOM 8128 C C . ASN A 1 1022 ? -30.155 16.484 20.785 1.00 90.06 1022 ASN A C 1
ATOM 8130 O O . ASN A 1 1022 ? -30.529 17.651 20.882 1.00 90.06 1022 ASN A O 1
ATOM 8134 N N . PHE A 1 1023 ? -30.889 15.535 20.209 1.00 84.62 1023 PHE A N 1
ATOM 8135 C CA . PHE A 1 1023 ? -32.197 15.764 19.602 1.00 84.62 1023 PHE A CA 1
ATOM 8136 C C . PHE A 1 1023 ? -33.183 14.694 20.079 1.00 84.62 1023 PHE A C 1
ATOM 8138 O O . PHE A 1 1023 ? -32.880 13.507 20.029 1.00 84.62 1023 PHE A O 1
ATOM 8145 N N . ASP A 1 1024 ? -34.341 15.118 20.592 1.00 79.75 1024 ASP A N 1
ATOM 8146 C CA . ASP A 1 1024 ? -35.409 14.238 21.106 1.00 79.75 1024 ASP A CA 1
ATOM 8147 C C . ASP A 1 1024 ? -34.930 13.149 22.100 1.00 79.75 1024 ASP A C 1
ATOM 8149 O O . ASP A 1 1024 ? -35.361 11.999 22.093 1.00 79.75 1024 ASP A O 1
ATOM 8153 N N . GLY A 1 1025 ? -33.969 13.504 22.963 1.00 79.12 1025 GLY A N 1
ATOM 8154 C CA . GLY A 1 1025 ? -33.388 12.588 23.953 1.00 79.12 1025 GLY A CA 1
ATOM 8155 C C . GLY A 1 1025 ? -32.344 11.605 23.404 1.00 79.12 1025 GLY A C 1
ATOM 8156 O O . GLY A 1 1025 ? -31.777 10.832 24.183 1.00 79.12 1025 GLY A O 1
ATOM 8157 N N . GLU A 1 1026 ? -32.041 11.654 22.107 1.00 85.19 1026 GLU A N 1
ATOM 8158 C CA . GLU A 1 1026 ? -30.978 10.887 21.455 1.00 85.19 1026 GLU A CA 1
ATOM 8159 C C . GLU A 1 1026 ? -29.740 11.757 21.205 1.00 85.19 1026 GLU A C 1
ATOM 8161 O O . GLU A 1 1026 ? -29.844 12.956 20.957 1.00 85.19 1026 GLU A O 1
ATOM 8166 N N . SER A 1 1027 ? -28.551 11.151 21.277 1.00 92.25 1027 SER A N 1
ATOM 8167 C CA . SER A 1 1027 ? -27.297 11.818 20.911 1.00 92.25 1027 SER A CA 1
ATOM 8168 C C . SER A 1 1027 ? -26.932 11.433 19.483 1.00 92.25 1027 SER A C 1
ATOM 8170 O O . SER A 1 1027 ? -26.706 10.252 19.194 1.00 92.25 1027 SER A O 1
ATOM 8172 N N . LEU A 1 1028 ? -26.898 12.429 18.604 1.00 95.19 1028 LEU A N 1
ATOM 8173 C CA . LEU A 1 1028 ? -26.633 12.290 17.178 1.00 95.19 1028 LEU A CA 1
ATOM 8174 C C . LEU A 1 1028 ? -25.223 12.779 16.872 1.00 95.19 1028 LEU A C 1
ATOM 8176 O O . LEU A 1 1028 ? -24.803 13.802 17.405 1.00 95.19 1028 LEU A O 1
ATOM 8180 N N . LEU A 1 1029 ? -24.517 12.073 15.995 1.00 97.25 1029 LEU A N 1
ATOM 8181 C CA . LEU A 1 1029 ? -23.252 12.509 15.417 1.00 97.25 1029 LEU A CA 1
ATOM 8182 C C . LEU A 1 1029 ? -23.455 12.712 13.918 1.00 97.25 1029 LEU A C 1
ATOM 8184 O O . LEU A 1 1029 ? -23.629 11.753 13.169 1.00 97.25 1029 LEU A O 1
ATOM 8188 N N . GLN A 1 1030 ? -23.436 13.967 13.490 1.00 97.62 1030 GLN A N 1
ATOM 8189 C CA . GLN A 1 1030 ? -23.443 14.363 12.089 1.00 97.62 1030 GLN A CA 1
ATOM 8190 C C . GLN A 1 1030 ? -22.008 14.419 11.579 1.00 97.62 1030 GLN A C 1
ATOM 8192 O O . GLN A 1 1030 ? -21.135 15.015 12.209 1.00 97.62 1030 GLN A O 1
ATOM 8197 N N . TYR A 1 1031 ? -21.770 13.799 10.434 1.00 98.31 1031 TYR A N 1
ATOM 8198 C CA . TYR A 1 1031 ? -20.501 13.839 9.732 1.00 98.31 1031 TYR A CA 1
ATOM 8199 C C . TYR A 1 1031 ? -20.668 14.550 8.393 1.00 98.31 1031 TYR A C 1
ATOM 8201 O O . TYR A 1 1031 ? -21.596 14.239 7.645 1.00 98.31 1031 TYR A O 1
ATOM 8209 N N . GLN A 1 1032 ? -19.744 15.455 8.071 1.00 98.44 1032 GLN A N 1
ATOM 8210 C CA . GLN A 1 1032 ? -19.629 16.106 6.767 1.00 98.44 1032 GLN A CA 1
ATOM 8211 C C . GLN A 1 1032 ? -18.207 15.941 6.228 1.00 98.44 1032 GLN A C 1
ATOM 8213 O O . GLN A 1 1032 ? -17.236 16.318 6.882 1.00 98.44 1032 GLN A O 1
ATOM 8218 N N . LEU A 1 1033 ? -18.087 15.416 5.013 1.00 98.56 1033 LEU A N 1
ATOM 8219 C CA . LEU A 1 1033 ? -16.839 15.320 4.268 1.00 98.56 1033 LEU A CA 1
ATOM 8220 C C . LEU A 1 1033 ? -16.706 16.513 3.327 1.00 98.56 1033 LEU A C 1
ATOM 8222 O O . LEU A 1 1033 ? -17.555 16.719 2.456 1.00 98.56 1033 LEU A O 1
ATOM 8226 N N . PHE A 1 1034 ? -15.582 17.214 3.417 1.00 98.38 1034 PHE A N 1
ATOM 8227 C CA . PHE A 1 1034 ? -15.177 18.215 2.440 1.00 98.38 1034 PHE A CA 1
ATOM 8228 C C . PHE A 1 1034 ? -14.065 17.656 1.558 1.00 98.38 1034 PHE A C 1
ATOM 8230 O O . PHE A 1 1034 ? -13.094 17.118 2.078 1.00 98.38 1034 PHE A O 1
ATOM 8237 N N . VAL A 1 1035 ? -14.199 17.800 0.239 1.00 97.62 1035 VAL A N 1
ATOM 8238 C CA . VAL A 1 1035 ? -13.192 17.445 -0.768 1.00 97.62 1035 VAL A CA 1
ATOM 8239 C C . VAL A 1 1035 ? -12.913 18.671 -1.634 1.00 97.62 1035 VAL A C 1
ATOM 8241 O O . VAL A 1 1035 ? -13.842 19.260 -2.190 1.00 97.62 1035 VAL A O 1
ATOM 8244 N N . ASP A 1 1036 ? -11.647 19.081 -1.716 1.00 95.75 1036 ASP A N 1
ATOM 8245 C CA . ASP A 1 1036 ? -11.174 20.254 -2.467 1.00 95.75 1036 ASP A CA 1
ATOM 8246 C C . ASP A 1 1036 ? -12.027 21.519 -2.188 1.00 95.75 1036 ASP A C 1
ATOM 8248 O O . ASP A 1 1036 ? -12.442 22.253 -3.089 1.00 95.75 1036 ASP A O 1
ATOM 8252 N N . GLY A 1 1037 ? -12.359 21.735 -0.906 1.00 94.69 1037 GLY A N 1
ATOM 8253 C CA . GLY A 1 1037 ? -13.135 22.881 -0.410 1.00 94.69 1037 GLY A CA 1
ATOM 8254 C C . GLY A 1 1037 ? -14.661 22.779 -0.548 1.00 94.69 1037 GLY A C 1
ATOM 8255 O O . GLY A 1 1037 ? -15.376 23.700 -0.140 1.00 94.69 1037 GLY A O 1
ATOM 8256 N N . LYS A 1 1038 ? -15.195 21.677 -1.086 1.00 96.50 1038 LYS A N 1
ATOM 8257 C CA . LYS A 1 1038 ? -16.640 21.467 -1.282 1.00 96.50 1038 LYS A CA 1
ATOM 8258 C C . LYS A 1 1038 ? -17.151 20.304 -0.446 1.00 96.50 1038 LYS A C 1
ATOM 8260 O O . LYS A 1 1038 ? -16.474 19.293 -0.331 1.00 96.50 1038 LYS A O 1
ATOM 8265 N N . GLU A 1 1039 ? -18.355 20.427 0.102 1.00 97.44 1039 GLU A N 1
ATOM 8266 C CA . GLU A 1 1039 ? -19.009 19.294 0.764 1.00 97.44 1039 GLU A CA 1
ATOM 8267 C C . GLU A 1 1039 ? -19.323 18.210 -0.277 1.00 97.44 1039 GLU A C 1
ATOM 8269 O O . GLU A 1 1039 ? -19.970 18.484 -1.289 1.00 97.44 1039 GLU A O 1
ATOM 8274 N N . ALA A 1 1040 ? -18.821 16.998 -0.050 1.00 97.38 1040 ALA A N 1
ATOM 8275 C CA . ALA A 1 1040 ? -18.921 15.876 -0.980 1.00 97.38 1040 ALA A CA 1
ATOM 8276 C C . ALA A 1 1040 ? -19.848 14.762 -0.473 1.00 97.38 1040 ALA A C 1
ATOM 8278 O O . ALA A 1 1040 ? -20.428 14.030 -1.277 1.00 97.38 1040 ALA A O 1
ATOM 8279 N N . TRP A 1 1041 ? -19.977 14.610 0.847 1.00 98.19 1041 TRP A N 1
ATOM 8280 C CA . TRP A 1 1041 ? -20.839 13.609 1.470 1.00 98.19 1041 TRP A CA 1
ATOM 8281 C C . TRP A 1 1041 ? -21.162 13.988 2.915 1.00 98.19 1041 TRP A C 1
ATOM 8283 O O . TRP A 1 1041 ? -20.340 14.608 3.584 1.00 98.19 1041 TRP A O 1
ATOM 8293 N N . ASN A 1 1042 ? -22.330 13.582 3.404 1.00 97.44 1042 ASN A N 1
ATOM 8294 C CA . ASN A 1 1042 ? -22.698 13.695 4.807 1.00 97.44 1042 ASN A CA 1
ATOM 8295 C C . ASN A 1 1042 ? -23.483 12.458 5.269 1.00 97.44 1042 ASN A C 1
ATOM 8297 O O . ASN A 1 1042 ? -24.034 11.711 4.457 1.00 97.44 1042 ASN A O 1
ATOM 8301 N N . THR A 1 1043 ? -23.480 12.210 6.576 1.00 97.00 1043 THR A N 1
ATOM 8302 C CA . THR A 1 1043 ? -24.260 11.140 7.208 1.00 97.00 1043 THR A CA 1
ATOM 8303 C C . THR A 1 1043 ? -24.532 11.468 8.673 1.00 97.00 1043 THR A C 1
ATOM 8305 O O . THR A 1 1043 ? -23.826 12.281 9.269 1.00 97.00 1043 THR A O 1
ATOM 8308 N N . THR A 1 1044 ? -25.522 10.808 9.269 1.00 96.19 1044 THR A N 1
ATOM 8309 C CA . THR A 1 1044 ? -25.841 10.930 10.695 1.00 96.19 1044 THR A CA 1
ATOM 8310 C C . THR A 1 1044 ? -25.803 9.557 11.344 1.00 96.19 1044 THR A C 1
ATOM 8312 O O . THR A 1 1044 ? -26.475 8.628 10.897 1.00 96.19 1044 THR A O 1
ATOM 8315 N N . LEU A 1 1045 ? -25.035 9.438 12.423 1.00 94.06 1045 LEU A N 1
ATOM 8316 C CA . LEU A 1 1045 ? -24.978 8.261 13.278 1.00 94.06 1045 LEU A CA 1
ATOM 8317 C C . LEU A 1 1045 ? -25.738 8.537 14.577 1.00 94.06 1045 LEU A C 1
ATOM 8319 O O . LEU A 1 1045 ? -25.664 9.628 15.139 1.00 94.06 1045 LEU A O 1
ATOM 8323 N N . VAL A 1 1046 ? -26.449 7.530 15.074 1.00 90.06 1046 VAL A N 1
ATOM 8324 C CA . VAL A 1 1046 ? -27.189 7.601 16.341 1.00 90.06 1046 VAL A CA 1
ATOM 8325 C C . VAL A 1 1046 ? -26.448 6.770 17.379 1.00 90.06 1046 VAL A C 1
ATOM 8327 O O . VAL A 1 1046 ? -26.074 5.629 17.101 1.00 90.06 1046 VAL A O 1
ATOM 8330 N N . ALA A 1 1047 ? -26.236 7.317 18.577 1.00 84.38 1047 ALA A N 1
ATOM 8331 C CA . ALA A 1 1047 ? -25.639 6.551 19.666 1.00 84.38 1047 ALA A CA 1
ATOM 8332 C C . ALA A 1 1047 ? -26.517 5.339 20.029 1.00 84.38 1047 ALA A C 1
ATOM 8334 O O . ALA A 1 1047 ? -27.747 5.424 20.049 1.00 84.38 1047 ALA A O 1
ATOM 8335 N N . ALA A 1 1048 ? -25.891 4.208 20.365 1.00 76.25 1048 ALA A N 1
ATOM 8336 C CA . ALA A 1 1048 ? -26.613 2.987 20.707 1.00 76.25 1048 ALA A CA 1
ATOM 8337 C C . ALA A 1 1048 ? -27.594 3.206 21.880 1.00 76.25 1048 ALA A C 1
ATOM 8339 O O . ALA A 1 1048 ? -27.266 3.839 22.892 1.00 76.25 1048 ALA A O 1
ATOM 8340 N N . LYS A 1 1049 ? -28.809 2.649 21.778 1.00 68.25 1049 LYS A N 1
ATOM 8341 C CA . LYS A 1 1049 ? -29.754 2.614 22.904 1.00 68.25 1049 LYS A CA 1
ATOM 8342 C C . LYS A 1 1049 ? -29.340 1.515 23.888 1.00 68.25 1049 LYS A C 1
ATOM 8344 O O . LYS A 1 1049 ? -28.972 0.429 23.440 1.00 68.25 1049 LYS A O 1
ATOM 8349 N N . PRO A 1 1050 ? -29.419 1.748 25.211 1.00 59.19 1050 PRO A N 1
ATOM 8350 C CA . PRO A 1 1050 ? -29.272 0.668 26.179 1.00 59.19 1050 PRO A CA 1
ATOM 8351 C C . PRO A 1 1050 ? -30.350 -0.384 25.901 1.00 59.19 1050 PRO A C 1
ATOM 8353 O O . PRO A 1 1050 ? -31.526 -0.035 25.775 1.00 59.19 1050 PRO A O 1
ATOM 8356 N N . ALA A 1 1051 ? -29.973 -1.655 25.785 1.00 50.44 1051 ALA A N 1
ATOM 8357 C CA . ALA A 1 1051 ? -30.951 -2.728 25.658 1.00 50.44 1051 ALA A CA 1
ATOM 8358 C C . ALA A 1 1051 ? -31.839 -2.759 26.918 1.00 50.44 1051 ALA A C 1
ATOM 8360 O O . ALA A 1 1051 ? -31.304 -2.884 28.013 1.00 50.44 1051 ALA A O 1
ATOM 8361 N N . GLY A 1 1052 ? -33.161 -2.604 26.742 1.00 41.69 1052 GLY A N 1
ATOM 8362 C CA . GLY A 1 1052 ? -34.245 -2.949 27.680 1.00 41.69 1052 GLY A CA 1
ATOM 8363 C C . GLY A 1 1052 ? -34.059 -2.592 29.164 1.00 41.69 1052 GLY A C 1
ATOM 8364 O O . GLY A 1 1052 ? -33.274 -3.203 29.878 1.00 41.69 1052 GLY A O 1
ATOM 8365 N N . GLY A 1 1053 ? -34.860 -1.650 29.668 1.00 39.84 1053 GLY A N 1
ATOM 8366 C CA . GLY A 1 1053 ? -34.827 -1.193 31.057 1.00 39.84 1053 GLY A CA 1
ATOM 8367 C C . GLY A 1 1053 ? -34.851 -2.296 32.123 1.00 39.84 1053 GLY A C 1
ATOM 8368 O O . GLY A 1 1053 ? -35.850 -2.973 32.328 1.00 39.84 1053 GLY A O 1
ATOM 8369 N N . THR A 1 1054 ? -33.792 -2.333 32.920 1.00 29.62 1054 THR A N 1
ATOM 8370 C CA . THR A 1 1054 ? -33.881 -2.551 34.365 1.00 29.62 1054 THR A CA 1
ATOM 8371 C C . THR A 1 1054 ? -33.078 -1.438 35.007 1.00 29.62 1054 THR A C 1
ATOM 8373 O O . THR A 1 1054 ? -31.891 -1.288 34.704 1.00 29.62 1054 THR A O 1
ATOM 8376 N N . SER A 1 1055 ? -33.709 -0.627 35.859 1.00 36.06 1055 SER A N 1
ATOM 8377 C CA . SER A 1 1055 ? -32.977 0.299 36.718 1.00 36.06 1055 SER A CA 1
ATOM 8378 C C . SER A 1 1055 ? -31.929 -0.513 37.476 1.00 36.06 1055 SER A C 1
ATOM 8380 O O . SER A 1 1055 ? -32.286 -1.342 38.316 1.00 36.06 1055 SER A O 1
ATOM 8382 N N . ARG A 1 1056 ? -30.646 -0.327 37.156 1.00 39.94 1056 ARG A N 1
ATOM 8383 C CA . ARG A 1 1056 ? -29.581 -0.902 37.975 1.00 39.94 1056 ARG A CA 1
ATOM 8384 C C . ARG A 1 1056 ? -29.714 -0.305 39.367 1.00 39.94 1056 ARG A C 1
ATOM 8386 O O . ARG A 1 1056 ? -29.829 0.911 39.527 1.00 39.94 1056 ARG A O 1
ATOM 8393 N N . SER A 1 1057 ? -29.804 -1.189 40.346 1.00 38.53 1057 SER A N 1
ATOM 8394 C CA . SER A 1 1057 ? -29.967 -0.841 41.748 1.00 38.53 1057 SER A CA 1
ATOM 8395 C C . SER A 1 1057 ? -28.728 -0.076 42.222 1.00 38.53 1057 SER A C 1
ATOM 8397 O O . SER A 1 1057 ? -27.615 -0.347 41.774 1.00 38.53 1057 SER A O 1
ATOM 8399 N N . PHE A 1 1058 ? -28.910 0.856 43.161 1.00 40.03 1058 PHE A N 1
ATOM 8400 C CA . PHE A 1 1058 ? -27.836 1.570 43.868 1.00 40.03 1058 PHE A CA 1
ATOM 8401 C C . PHE A 1 1058 ? -26.717 0.631 44.372 1.00 40.03 1058 PHE A C 1
ATOM 8403 O O . PHE A 1 1058 ? -25.556 1.025 44.450 1.00 40.03 1058 PHE A O 1
ATOM 8410 N N . TRP A 1 1059 ? -27.044 -0.637 44.638 1.00 38.25 1059 TRP A N 1
ATOM 8411 C CA . TRP A 1 1059 ? -26.104 -1.659 45.097 1.00 38.25 1059 TRP A CA 1
ATOM 8412 C C . TRP A 1 1059 ? -25.167 -2.209 44.011 1.00 38.25 1059 TRP A C 1
ATOM 8414 O O . TRP A 1 1059 ? -24.082 -2.678 44.345 1.00 38.25 1059 TRP A O 1
ATOM 8424 N N . ASP A 1 1060 ? -25.521 -2.103 42.727 1.00 39.19 1060 ASP A N 1
ATOM 8425 C CA . ASP A 1 1060 ? -24.635 -2.507 41.622 1.00 39.19 1060 ASP A CA 1
ATOM 8426 C C . ASP A 1 1060 ? -23.514 -1.482 41.382 1.00 39.19 1060 ASP A C 1
ATOM 8428 O O . ASP A 1 1060 ? -22.477 -1.813 40.812 1.00 39.19 1060 ASP A O 1
ATOM 8432 N N . PHE A 1 1061 ? -23.697 -0.244 41.856 1.00 40.03 1061 PHE A N 1
ATOM 8433 C CA . PHE A 1 1061 ? -22.709 0.835 41.761 1.00 40.03 1061 PHE A CA 1
ATOM 8434 C C . PHE A 1 1061 ? -21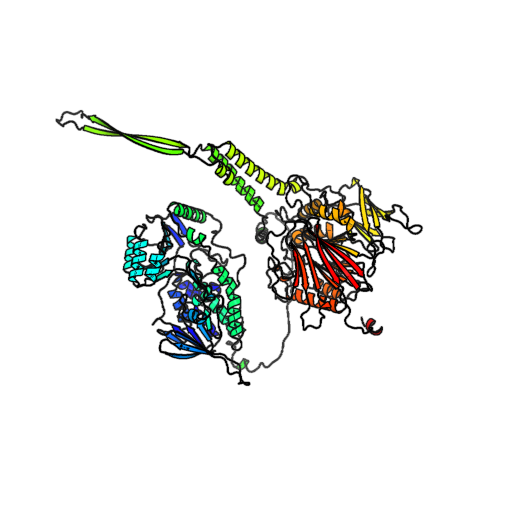.578 0.709 42.798 1.00 40.03 1061 PHE A C 1
ATOM 8436 O O . PHE A 1 1061 ? -20.496 1.238 42.584 1.00 40.03 1061 PHE A O 1
ATOM 8443 N N . LEU A 1 1062 ? -21.797 -0.013 43.905 1.00 33.66 1062 LEU A N 1
ATOM 8444 C CA . LEU A 1 1062 ? -20.835 -0.149 45.013 1.00 33.66 1062 LEU A CA 1
ATOM 8445 C C . LEU A 1 1062 ? -19.880 -1.354 44.884 1.00 33.66 1062 LEU A C 1
ATOM 8447 O O . LEU A 1 1062 ? -19.111 -1.617 45.804 1.00 33.66 1062 LEU A O 1
ATOM 8451 N N . LYS A 1 1063 ? -19.922 -2.102 43.773 1.00 34.16 1063 LYS A N 1
ATOM 8452 C CA . LYS A 1 1063 ? -19.069 -3.287 43.544 1.00 34.16 1063 LYS A CA 1
ATOM 8453 C C . LYS A 1 1063 ? -17.802 -3.032 42.710 1.00 34.16 1063 LYS A C 1
ATOM 8455 O O . LYS A 1 1063 ? -17.137 -4.005 42.361 1.00 34.16 1063 LYS A O 1
ATOM 8460 N N . PHE A 1 1064 ? -17.456 -1.778 42.416 1.00 32.88 1064 PHE A N 1
ATOM 8461 C CA . PHE A 1 1064 ? -16.232 -1.410 41.693 1.00 32.88 1064 PHE A CA 1
ATOM 8462 C C . PHE A 1 1064 ? -15.433 -0.336 42.421 1.00 32.88 1064 PHE A C 1
ATOM 8464 O O . PHE A 1 1064 ? -16.042 0.692 42.793 1.00 32.88 1064 PHE A O 1
#

Foldseek 3Di:
DEEEEEALFLLRLLLLLLCVLLPYAYEYEYQAQDRPLFFDWADAADCLCVLCVLSVCNVVLLVQAFPAQEAFEAELARDGLDDDGADPPPPPLRQADPGGSRTHTSNSSSVSSCVSRVVRYHYHYSKGFQDKDWAFFDPPDPPDQGQIWMWTQMPVRDIDIGSAYEYPPAQVTNVLCNVCVVPVVLFDKFFLLKKKKKFKAFDDPPDDQHWYWYAFAQLWIWIWHDRDPTMTMIMIMHNPPSVQCVVQVVDDLQSNLVSSLVVCPPRGDCNVRVNVRSNVTPSMDMDGWMWGDRPAQDDRRYGYAFRNHTNLTVVLSCRSNRSSLLSVQLSLLCLVVDSSCNVVSRVSSCVLCVVVSVVSNPDDSVVSCLVRDNDPVSVVVSSVVVNVQSPDPPDRPVSDPPPDDDSDRDDRVSSSPVVPPPVPPPDDPVVVPPDDDDDDDDDDDDDDDDDDDDDDDDDDDDDDDPVVVVVVVQPPDPDQLCVLVVLVVVVVVLVVQLVVQLPPAFDKDFPDKDKDKDWDWDWDDDPDDDDDDIDTDTDIDIDIDTDIDGDDDDLVCCQVVLHDGNVCNPSNVVSNVVSVVVNVLSCCLPPVCPPVPLLLQDWDKFWADFALWKTKIKTAGPDLVLPFKWKWKAFPDFDPDVGDRDTDTFWTHRFADVVLSRIDMTIGTDDDNAWTKMWMAISVGDIEIAIHFADFQAAHVVVVQKAKAKEAEAFDACPVPDSPDDSLAFLLLVLCLVCVVVQVHRAYEYLENLFACQPSHNPDLALSSLLSRLSSNCPHPSCRSDRRYHHYAYEYDARLFHPLAAPACDDSNVSRVSNCCSRHQVSYAAAFAFAPDPDHHDPPDSWHWDGTHQEIETEAHQHRAFHDLPDAQPPLPGDRRHDRRLRRLLSVLVDDGPHNHQEYEYRHAADLDCQQVVPCSSHVVSNVNSSVVNLVSLLVSQLQFHAYEYEYYDQQWWWKKKAADPPPDPGDRSSIYIYTYKDDSAAAFDPDDRGHDDDDRIHTPDTGRHARHKMKMWMWGADPNWIKIKIFMDGSSHTDDIDIDTTHDHPDDDPDDPVVVPPD

Solvent-accessible surface area (backbone atoms only — not comparable to full-atom values): 58066 Å² total; per-residue (Å²): 100,43,34,40,30,34,21,67,45,62,24,25,34,43,28,49,46,49,37,44,73,74,69,31,49,42,37,37,29,19,63,47,78,54,83,71,62,75,68,57,79,39,44,51,49,76,63,24,49,54,51,35,45,74,71,68,43,45,64,65,49,50,77,57,28,44,75,56,51,20,42,31,38,32,47,62,84,61,49,79,78,35,77,43,70,45,72,90,70,78,56,96,77,77,57,54,57,100,52,50,83,46,22,25,43,44,25,58,56,32,50,53,35,38,69,73,29,59,92,73,36,50,76,41,58,55,30,38,72,74,46,73,43,75,41,81,52,72,91,84,58,92,85,62,86,78,61,53,28,23,40,37,30,35,70,88,70,51,74,49,81,27,47,31,39,39,35,20,54,27,75,81,26,63,62,54,53,59,74,24,62,93,41,60,85,42,61,34,71,48,74,69,65,36,37,38,37,38,30,56,36,79,55,53,95,85,66,61,42,37,33,37,38,34,77,28,59,57,14,26,38,42,33,42,38,41,72,53,92,63,36,25,38,37,40,40,38,32,59,49,67,60,68,59,48,54,63,17,68,79,52,53,70,66,49,36,45,51,46,50,44,66,69,50,55,91,54,49,46,67,35,71,63,53,48,51,34,54,71,70,35,87,68,60,46,74,52,72,40,40,27,37,56,39,78,66,50,61,62,83,37,33,35,45,35,29,35,35,30,52,22,40,26,79,89,57,55,40,55,67,17,49,10,44,42,47,20,52,44,42,42,36,29,41,60,76,53,34,91,82,33,53,63,58,15,54,50,48,30,46,65,68,45,46,63,57,49,57,61,56,50,70,72,60,70,70,60,56,52,58,75,32,20,60,39,69,67,47,42,52,53,47,47,52,55,53,41,57,53,63,67,51,94,63,76,47,91,79,43,47,75,85,77,78,84,70,81,71,80,82,85,47,78,84,75,45,63,82,74,72,52,68,77,65,73,73,57,62,80,83,68,74,80,76,75,76,93,84,84,87,87,85,90,84,88,86,89,87,86,88,86,83,89,86,88,86,90,83,87,90,81,85,93,70,69,69,72,61,61,63,67,65,71,75,75,76,74,90,61,71,47,58,48,62,60,50,52,53,54,50,46,66,54,44,51,59,54,37,55,52,46,43,68,69,47,63,61,68,39,83,76,47,78,46,74,51,75,48,74,45,82,46,78,57,77,78,95,69,100,66,100,69,82,80,51,80,43,77,45,76,47,75,49,76,50,76,42,72,40,76,60,91,75,58,63,67,53,23,55,74,68,61,52,46,40,48,87,42,51,69,46,28,51,51,33,51,50,52,55,50,49,54,51,51,51,52,47,47,74,67,42,42,35,62,74,77,44,53,50,81,74,59,64,50,64,39,38,16,34,50,42,49,48,36,37,27,32,41,36,28,48,57,59,69,89,56,48,55,37,38,32,30,35,28,40,68,81,50,60,73,92,86,36,60,74,59,79,36,86,46,45,55,42,75,74,59,43,77,92,56,70,11,38,47,76,32,67,28,75,46,88,52,96,59,54,46,48,31,34,40,39,34,74,77,76,50,65,37,37,46,53,40,31,33,51,65,26,33,72,32,75,89,49,79,40,42,48,27,36,32,36,24,12,33,36,42,65,33,40,80,82,51,92,88,52,58,66,39,29,34,61,29,40,48,36,45,41,74,45,47,84,81,60,65,49,51,34,33,46,35,23,15,23,72,36,50,56,50,62,63,55,60,86,64,74,50,47,66,51,50,43,35,47,53,38,34,54,68,63,10,82,37,31,59,76,37,41,36,48,34,25,46,36,70,36,57,36,33,32,51,61,38,79,82,46,35,65,34,83,43,89,56,32,63,36,20,48,51,47,45,34,69,79,44,55,74,34,33,60,53,46,28,48,32,58,100,44,96,77,49,57,40,79,92,56,83,30,30,36,54,59,44,17,46,32,35,41,39,38,40,39,62,30,60,46,17,49,47,56,85,54,62,40,78,38,84,85,40,32,50,43,29,71,69,53,45,46,23,50,54,43,58,47,70,50,86,70,62,76,57,41,38,34,42,39,36,39,31,18,47,36,71,60,54,41,39,68,70,71,24,48,78,26,39,45,24,26,45,48,51,46,49,58,50,49,54,46,46,29,57,32,7,48,68,22,25,25,42,40,37,38,19,13,75,70,17,27,30,39,31,36,35,36,54,53,58,90,90,49,99,44,52,74,63,14,35,34,37,36,45,27,26,13,9,28,11,31,74,32,54,93,59,86,60,75,47,79,87,63,82,57,54,33,76,73,45,79,47,39,72,42,42,14,22,39,33,41,40,36,36,35,75,55,97,92,40,51,36,38,38,38,38,35,30,40,70,65,37,83,74,49,72,51,76,47,69,40,16,68,61,72,73,95,68,85,78,52,80,71,69,67,72,76,115

Organism: Beauveria bassiana (strain ARSEF 2860) (NCBI:txid655819)

InterPro domains:
  IPR002938 FAD-binding domain [PF01494] (2-359)
  IPR018946 PhoD-like phosphatase, metallophosphatase domain [PF09423] (735-997)
  IPR018946 PhoD-like phosphatase, metallophosphatase domain [cd07389] (708-987)
  IPR029052 Metallo-dependent phosphatase-like [SSF56300] (704-1045)
  IPR036188 FAD/NAD(P)-binding domain superfamily [G3DSA:3.50.50.60] (5-361)
  IPR036188 FAD/NAD(P)-binding domain superfamily [SSF51905] (1-376)
  IPR038607 PhoD-like superfamily [G3DSA:3.60.21.70] (704-1031)
  IPR051704 Flavin-dependent aromatic-ring hydroxylase [PTHR46865] (1-415)

pLDDT: mean 83.71, std 19.22, range [21.81, 98.81]

Nearest PDB structures (foldseek):
  5tuf-assembly2_B  TM=8.671E-01  e=1.415E-28  uncultured bacterium
  5tuk-assembly2_B  TM=8.484E-01  e=1.280E-28  uncultured bacterium
  5tue-assembly2_B  TM=8.501E-01  e=3.306E-28  uncultured bacterium
  8twf-assembly1_A  TM=8.497E-01  e=4.243E-28  Legionella massiliensis
  8twf-assembly1_C  TM=8.442E-01  e=5.181E-28  Legionella massiliensis

Radius of gyration: 38.86 Å; Cα contacts (8 Å, |Δi|>4): 2126; chains: 1; bounding box: 103×97×125 Å

Mean predicted aligned error: 18.92 Å

Secondary structure (DSSP, 8-state):
-EEEEE--SSHHHHHHHHHHHTT-EEEEEESSSS------EEE--THHHHHHHHHT-HHHHHHTB----EEEEE-TT--EEEEEEPPS--SSS----SS-TTEEEHHHHHHHHHHTTTTTSEEEET--EEEEEEEPPPTT--SS----EEEEEETTS-EEEESEEEE---TT-HHHHHHTTT-GGGS-EEEEEEEEEEEEEE--TT--SSEEEEEETTTEEEEEEE-SSSEEEEEEEESS-HHHHHHHHTS-HHHHHHHHHHHHTT--TTHHHHHHHHHH-TT-EEEEEEEE--S-SEETTEEE-THHHH---GGGS-HHHHHHHHHHHHHHHHHHH-TT-HHHHHHHHHHHHHHHHHHHT---HHHHHHHS-SSHHHHHHHHHHHHHHHH-SS--TTS----S--PPPPP-GGG-HHHHSTTTTTS-GGGTTS--S---------------------------SSHHHHTTTSS---SSTTHHHHHHHHHHHHHHHHHHHHHS-PPEEEEEEEEEEEEEEEEE--SSSS--PPEEEEEEEEEEEEEEEEPP--HHHHHHH----GGGHHHHHHHHHHHHHHHHHHHHHHHHHHHH---TT--EEEEEEE-SSEEEEEEE---GGG-SEEEEEEESS--TTT-----EEEEEES---GGGTTEEEEEEE---SS--EEEEEETTS-EEEEEPPPPTT---GGGTT-EEEEEE--B-TT-S--TTS-TT--HHHHHHHHHHHHHT--EEEE-S-SS-SSTTT----SHHHHHHHHHHHHT-TTTHHHHTTSEEEE---STTT-TT--STT-TTHHHHHHHHHHHTGGGSSPBPBPTT-SSPBPTT---EEEEETTEEEEE--SSSSPPPTTS-TT-TT--SSHHHHHHHHHHHHHSPPPTT--EEEEE-SS-S-S---TTTTTSGGG-HHHHHHHHHHHHHHHHTT-EEEEEE-SSSSEEEEEEPPPTTSSS-GGG-EEEEEE--SBSPPPSS------SSSSEEEEEE---S-EEEEEEEEEETTEEEEEEEEEETTEEEEEEEEEPPPPSS-----GGGGGG-